Protein 8H4H (pdb70)

InterPro domains:
  IPR001763 Rhodanese-like domain [PF00581] (374-477)
  IPR001763 Rhodanese-like domain [PS50206] (371-485)
  IPR001763 Rhodanese-like domain [SM00450] (361-482)
  IPR001926 Tryptophan synthase beta chain-like, PALP domain [PF00291] (41-296)
  IPR036052 Tryptophan synthase beta chain-like, PALP domain superfamily [G3DSA:3.40.50.1100] (29-296)
  IPR036052 Tryptophan synthase beta chain-like, PALP domain superfamily [G3DSA:3.40.50.1100] (55-178)
  IPR036052 Tryptophan synthase beta chain-like, PALP domain superfamily [SSF53686] (38-328)
  IPR036873 Rhodanese-like domain superfamily [G3DSA:3.40.250.10] (366-487)
  IPR036873 Rhodanese-like domain superfamily [SSF52821] (357-482)
  IPR050214 Cysteine synthase/Cystathionine beta-synthase [PTHR10314] (29-328)

Organism: Pyrenophora teres f. teres (strain 0-1) (NCBI:txid861557)

Secondary structure (DSSP, 8-state):
--SS----STTHHHHHH-TTTSPPPPEEEPPGGG-TTTTTTEEEEEEEGGGSTT-B--HHHHHHHHHH--TTT--EEEEE-SSHHHHHHHHHHHHTT----EEEEEETTS-HHHHHHHHHTT-EEEEE-S-SS--TT-TTSHHHHHHHHHHSSTTEE---TTT-HHHHHHIIIIIHHHHHHH-TTEEEEEEE-SSSHHHHHHHHHHHHSSTTSEEEEEEEPTT---SS--BTGGGSS--SSGGGT-SEEEEE-HHHHHHHHHHHHHHT----HHHHHHHHHHHHHHHHHHHHT-GGGG--SSS-EEEEEEE-B-SGGGHHHHHHHS-STTSPPPTTGGGGGS--S---GGGEE-HHHHHHH--EEEE-S-HHHHHHS--TTPEE---TT--TTPPPTTT-HHHHHHHHHHHHHHS-HHHHHHTT-TTS-EEEE-SSSHHHHHHHHHHHTTT--EEEETTHHHHHHHH-TTS---/----TT----STTHHHHHH-TTTSPPPPEEEPPGGG-TTGGGTEEEEEEEGGGSTT-B--HHHHHHHHHH--TTT--EEEEE-SSHHHHHHHHHHHHTT----EEEEEETTS-HHHHHHHHHTT-EEEEE-S-SS--TT-TTSHHHHHHHHHHH-SSEE---TTT-THHHHHIIIIIHHHHHHH-TTEEEEEEE-SSSHHHHHHHHHHHHSSTTSEEEEEEE-SS---SS--BSGGGSS--S--GGG-SEEEEE-HHHHHHHHHHHHHHT----HHHHHHHHHHHHHHHHHHHHT-GGGS----EEEEEEE-B-SGGGHHHHHHHS-STTSPPPTTGGGGGS--S---STTEE-HHHHHHHHHHS-TTTTEEEEE-S-HHHHHHS--TTPEE---TT--SS---GGG-HHHHHHHHHHHHHH--HHHHHHTT-TTSEEEEE-SSSHHHHHHHHHHHTTT-EEEEESS-TTTTGGG-HHHHHT-

Sequence (957 aa):
IPRNLLNAYAGPNALRDYFDPDCQPMIPLVEIPQSLNPFYEDGVRIHAKMMSMHPSNNVIMPALNMLTKEVQPEKSKTVIEYSSGSTVISLALVSRINHGINDVRAFLSNKTSAPKLRLMQFFGLDVTLFGGPSQPAPNDERGGIYRARMMAREDEAILNVDQYENDANWQSHVKWTGPQIHEQLPSIRLICAGMGTSGTMTGLGQYFKTAKPSVFRLGVCTAAGDRVPGPRSLALLSPVEFPWRDSVDAIEEVGSKDAFTLSLKLCREGLICGPSSGFNLQGLFNYLGRLKAAGTLSSLAGPIIDCAFICCDLPYPYVDEYFDKLGDNAFHPIRNQNLAAVDLYRYDEAWELEPSSALSHFTSSTHGVEAVLLDLRKPEDFIMSHIPGSYNLPLQSSNASTPSPFTDAMVLEKQWKELEATFTLDRINAHDLSGKDVYILCYNGDTARVATSVLRAKGISASSVKGGIAAVRKDLPQMQMAERNLLNAYAGPNALRDYFDPDCQPMIPLVEIPQSLNPFYEDGVRIHAKMMSMHPSNNVIMPALNMLTKEVQPEKSKTVIEYSSGSTVISLALVSRINHGINDVRAFLSNKTSAPKLRLMQFFGLDVTLFGGPSQPAPNDERGGIYRARMMAREDEAILNVDQYENDANWQSHVKWTGPQIHEQLPSIRLICAGMGTSGTMTGLGQYFKTAKPSVFRLGVCTAAGDRVPGPRSLALLSPVEFPWRDSVDAIEEVGSKDAFTLSLKLCREGLICGPSSGFNLQGLFNYLGRLKAAGTLSSLAGPYGIIDCAFICCDLPYPYVDEYFDKLGDNAFHPIRNQNLAAVDLYRYDEAWELEPSSALSHFAVLLDLRKPEDFIMSHIPGSYNLPLQSSNASTPSPFTDAMVLEKQWKELEATFTLDRINAHDLSGKDVYILCYNGDTARVATSVLRAKGISASSVKGGIAAVRKDLPQMQMA

B-factor: mean 77.69, std 13.09, range [45.62, 162.9]

Solvent-accessible surface area: 44282 Å² total

Structure (mmCIF, N/CA/C/O backbone):
data_8H4H
#
_entry.id   8H4H
#
_cell.length_a   71.890
_cell.length_b   264.099
_cell.length_c   163.368
_cell.angle_alpha   90.000
_cell.angle_beta   90.000
_cell.angle_gamma   90.000
#
_symmetry.space_group_name_H-M   'C 2 2 21'
#
loop_
_entity.id
_entity.type
_entity.pdbx_description
1 polymer 'Rhodanese domain-containing protein'
2 water water
#
loop_
_atom_site.group_PDB
_atom_site.id
_atom_site.type_symbol
_atom_site.label_atom_id
_atom_site.label_alt_id
_atom_site.label_comp_id
_atom_site.label_asym_id
_atom_site.label_entity_id
_atom_site.label_seq_id
_atom_site.pdbx_PDB_ins_code
_atom_site.Cartn_x
_atom_site.Cartn_y
_atom_site.Cartn_z
_atom_site.occupancy
_atom_site.B_iso_or_equiv
_atom_site.auth_seq_id
_atom_site.auth_comp_id
_atom_site.auth_asym_id
_atom_site.auth_atom_id
_atom_site.pdbx_PDB_model_num
ATOM 1 N N . ILE A 1 8 ? -10.462 -100.822 -34.206 1.00 80.77 2 ILE N N 1
ATOM 2 C CA . ILE A 1 8 ? -9.117 -101.318 -33.931 1.00 82.18 2 ILE N CA 1
ATOM 3 C C . ILE A 1 8 ? -8.187 -101.229 -35.156 1.00 77.50 2 ILE N C 1
ATOM 4 O O . ILE A 1 8 ? -7.082 -100.698 -35.036 1.00 73.31 2 ILE N O 1
ATOM 9 N N . PRO A 1 9 ? -8.603 -101.733 -36.325 1.00 78.69 3 PRO N N 1
ATOM 10 C CA . PRO A 1 9 ? -7.713 -101.661 -37.490 1.00 77.36 3 PRO N CA 1
ATOM 11 C C . PRO A 1 9 ? -7.622 -100.243 -38.030 1.00 72.08 3 PRO N C 1
ATOM 12 O O . PRO A 1 9 ? -8.623 -99.531 -38.132 1.00 72.03 3 PRO N O 1
ATOM 16 N N . ARG A 1 10 ? -6.405 -99.842 -38.382 1.00 70.76 4 ARG N N 1
ATOM 17 C CA . ARG A 1 10 ? -6.137 -98.517 -38.919 1.00 66.32 4 ARG N CA 1
ATOM 18 C C . ARG A 1 10 ? -5.827 -98.606 -40.408 1.00 64.25 4 ARG N C 1
ATOM 19 O O . ARG A 1 10 ? -5.416 -99.651 -40.921 1.00 64.47 4 ARG N O 1
ATOM 27 N N . ASN A 1 11 ? -6.035 -97.488 -41.099 1.00 61.10 5 ASN N N 1
ATOM 28 C CA . ASN A 1 11 ? -5.880 -97.422 -42.552 1.00 63.12 5 ASN N CA 1
ATOM 29 C C . ASN A 1 11 ? -4.413 -97.625 -42.907 1.00 67.68 5 ASN N C 1
ATOM 30 O O . ASN A 1 11 ? -3.588 -96.722 -42.747 1.00 72.98 5 ASN N O 1
ATOM 35 N N . LEU A 1 12 ? -4.082 -98.820 -43.402 1.00 63.96 6 LEU N N 1
ATOM 36 C CA . LEU A 1 12 ? -2.699 -99.139 -43.736 1.00 61.57 6 LEU N CA 1
ATOM 37 C C . LEU A 1 12 ? -2.235 -98.452 -45.013 1.00 60.84 6 LEU N C 1
ATOM 38 O O . LEU A 1 12 ? -1.025 -98.337 -45.235 1.00 61.85 6 LEU N O 1
ATOM 43 N N . LEU A 1 13 ? -3.162 -98.001 -45.857 1.00 58.57 7 LEU N N 1
ATOM 44 C CA . LEU A 1 13 ? -2.816 -97.267 -47.064 1.00 62.46 7 LEU N CA 1
ATOM 45 C C . LEU A 1 13 ? -2.945 -95.760 -46.898 1.00 63.29 7 LEU N C 1
ATOM 46 O O . LEU A 1 13 ? -2.568 -95.020 -47.815 1.00 55.27 7 LEU N O 1
ATOM 51 N N . ASN A 1 14 ? -3.465 -95.294 -45.761 1.00 57.59 8 ASN N N 1
ATOM 52 C CA . ASN A 1 14 ? -3.751 -93.876 -45.541 1.00 59.43 8 ASN N CA 1
ATOM 53 C C . ASN A 1 14 ? -4.602 -93.308 -46.674 1.00 62.76 8 ASN N C 1
ATOM 54 O O . ASN A 1 14 ? -4.471 -92.141 -47.049 1.00 61.25 8 ASN N O 1
ATOM 59 N N . ALA A 1 15 ? -5.479 -94.141 -47.229 1.00 61.70 9 ALA N N 1
ATOM 60 C CA . ALA A 1 15 ? -6.340 -93.772 -48.342 1.00 61.77 9 ALA N CA 1
ATOM 61 C C . ALA A 1 15 ? -7.791 -93.903 -47.906 1.00 61.78 9 ALA N C 1
ATOM 62 O O . ALA A 1 15 ? -8.193 -94.948 -47.383 1.00 61.88 9 ALA N O 1
ATOM 64 N N . TYR A 1 16 ? -8.571 -92.849 -48.127 1.00 58.97 10 TYR N N 1
ATOM 65 C CA . TYR A 1 16 ? -9.934 -92.762 -47.617 1.00 58.96 10 TYR N CA 1
ATOM 66 C C . TYR A 1 16 ? -10.869 -92.446 -48.774 1.00 63.26 10 TYR N C 1
ATOM 67 O O . TYR A 1 16 ? -10.753 -91.385 -49.396 1.00 70.83 10 TYR N O 1
ATOM 76 N N . ALA A 1 17 ? -11.787 -93.365 -49.061 1.00 62.83 11 ALA N N 1
ATOM 77 C CA . ALA A 1 17 ? -12.710 -93.235 -50.177 1.00 64.14 11 ALA N CA 1
ATOM 78 C C . ALA A 1 17 ? -14.128 -93.527 -49.706 1.00 68.01 11 ALA N C 1
ATOM 79 O O . ALA A 1 17 ? -14.354 -94.011 -48.594 1.00 70.52 11 ALA N O 1
ATOM 81 N N . GLY A 1 18 ? -15.089 -93.226 -50.574 1.00 64.96 12 GLY N N 1
ATOM 82 C CA . GLY A 1 18 ? -16.482 -93.448 -50.274 1.00 69.21 12 GLY N CA 1
ATOM 83 C C . GLY A 1 18 ? -17.163 -92.202 -49.749 1.00 75.11 12 GLY N C 1
ATOM 84 O O . GLY A 1 18 ? -16.566 -91.124 -49.670 1.00 74.93 12 GLY N O 1
ATOM 85 N N . PRO A 1 19 ? -18.439 -92.329 -49.376 1.00 80.51 13 PRO N N 1
ATOM 86 C CA . PRO A 1 19 ? -19.168 -91.162 -48.855 1.00 79.52 13 PRO N CA 1
ATOM 87 C C . PRO A 1 19 ? -18.695 -90.710 -47.486 1.00 76.51 13 PRO N C 1
ATOM 88 O O . PRO A 1 19 ? -18.900 -89.542 -47.135 1.00 69.00 13 PRO N O 1
ATOM 92 N N . ASN A 1 20 ? -18.072 -91.591 -46.702 1.00 72.89 14 ASN N N 1
ATOM 93 C CA . ASN A 1 20 ? -17.591 -91.260 -45.367 1.00 74.83 14 ASN N CA 1
ATOM 94 C C . ASN A 1 20 ? -16.080 -91.056 -45.330 1.00 71.31 14 ASN N C 1
ATOM 95 O O . ASN A 1 20 ? -15.448 -91.289 -44.294 1.00 71.59 14 ASN N O 1
ATOM 100 N N . ALA A 1 21 ? -15.489 -90.624 -46.448 1.00 71.77 15 ALA N N 1
ATOM 101 C CA . ALA A 1 21 ? -14.045 -90.423 -46.491 1.00 67.92 15 ALA N CA 1
ATOM 102 C C . ALA A 1 21 ? -13.600 -89.371 -45.483 1.00 64.66 15 ALA N C 1
ATOM 103 O O . ALA A 1 21 ? -12.595 -89.554 -44.788 1.00 63.18 15 ALA N O 1
ATOM 105 N N . LEU A 1 22 ? -14.340 -88.264 -45.386 1.00 62.16 16 LEU N N 1
ATOM 106 C CA . LEU A 1 22 ? -13.981 -87.219 -44.432 1.00 62.39 16 LEU N CA 1
ATOM 107 C C . LEU A 1 22 ? -14.159 -87.694 -42.996 1.00 64.73 16 LEU N C 1
ATOM 108 O O . LEU A 1 22 ? -13.340 -87.375 -42.126 1.00 63.48 16 LEU N O 1
ATOM 113 N N . ARG A 1 23 ? -15.223 -88.454 -42.728 1.00 68.83 17 ARG N N 1
ATOM 114 C CA . ARG A 1 23 ? -15.453 -88.964 -41.379 1.00 67.69 17 ARG N CA 1
ATOM 115 C C . ARG A 1 23 ? -14.318 -89.880 -40.939 1.00 69.02 17 ARG N C 1
ATOM 116 O O . ARG A 1 23 ? -13.811 -89.766 -39.817 1.00 65.66 17 ARG N O 1
ATOM 124 N N . ASP A 1 24 ? -13.902 -90.796 -41.817 1.00 69.62 18 ASP N N 1
ATOM 125 C CA . ASP A 1 24 ? -12.826 -91.720 -41.472 1.00 67.90 18 ASP N CA 1
ATOM 126 C C . ASP A 1 24 ? -11.474 -91.019 -41.430 1.00 63.89 18 ASP N C 1
ATOM 127 O O . ASP A 1 24 ? -10.592 -91.424 -40.665 1.00 61.58 18 ASP N O 1
ATOM 132 N N . TYR A 1 25 ? -11.295 -89.972 -42.239 1.00 62.10 19 TYR N N 1
ATOM 133 C CA . TYR A 1 25 ? -10.027 -89.250 -42.260 1.00 58.41 19 TYR N CA 1
ATOM 134 C C . TYR A 1 25 ? -9.766 -88.537 -40.939 1.00 55.17 19 TYR N C 1
ATOM 135 O O . TYR A 1 25 ? -8.613 -88.446 -40.501 1.00 54.90 19 TYR N O 1
ATOM 144 N N . PHE A 1 26 ? -10.817 -88.038 -40.291 1.00 55.12 20 PHE N N 1
ATOM 145 C CA . PHE A 1 26 ? -10.698 -87.348 -39.015 1.00 58.38 20 PHE N CA 1
ATOM 146 C C . PHE A 1 26 ? -10.795 -88.280 -37.815 1.00 66.14 20 PHE N C 1
ATOM 147 O O . PHE A 1 26 ? -10.544 -87.839 -36.689 1.00 65.35 20 PHE N O 1
ATOM 155 N N . ASP A 1 27 ? -11.148 -89.541 -38.024 1.00 63.43 21 ASP N N 1
ATOM 156 C CA . ASP A 1 27 ? -11.326 -90.480 -36.921 1.00 62.47 21 ASP N CA 1
ATOM 157 C C . ASP A 1 27 ? -9.972 -90.883 -36.350 1.00 60.37 21 ASP N C 1
ATOM 158 O O . ASP A 1 27 ? -9.164 -91.484 -37.069 1.00 63.76 21 ASP N O 1
ATOM 163 N N . PRO A 1 28 ? -9.684 -90.590 -35.079 1.00 62.84 22 PRO N N 1
ATOM 164 C CA . PRO A 1 28 ? -8.390 -91.001 -34.507 1.00 62.33 22 PRO N CA 1
ATOM 165 C C . PRO A 1 28 ? -8.207 -92.506 -34.438 1.00 61.19 22 PRO N C 1
ATOM 166 O O . PRO A 1 28 ? -7.072 -92.968 -34.265 1.00 59.16 22 PRO N O 1
ATOM 170 N N . ASP A 1 29 ? -9.281 -93.284 -34.560 1.00 58.19 23 ASP N N 1
ATOM 171 C CA . ASP A 1 29 ? -9.175 -94.737 -34.581 1.00 62.58 23 ASP N CA 1
ATOM 172 C C . ASP A 1 29 ? -8.966 -95.286 -35.985 1.00 67.38 23 ASP N C 1
ATOM 173 O O . ASP A 1 29 ? -8.345 -96.344 -36.142 1.00 71.18 23 ASP N O 1
ATOM 178 N N . CYS A 1 30 ? -9.468 -94.590 -37.007 1.00 65.11 24 CYS N N 1
ATOM 179 C CA . CYS A 1 30 ? -9.238 -95.009 -38.386 1.00 64.58 24 CYS N CA 1
ATOM 180 C C . CYS A 1 30 ? -7.861 -94.573 -38.874 1.00 63.50 24 CYS N C 1
ATOM 181 O O . CYS A 1 30 ? -7.112 -95.374 -39.444 1.00 58.24 24 CYS N O 1
ATOM 184 N N . GLN A 1 31 ? -7.515 -93.306 -38.655 1.00 62.77 25 GLN N N 1
ATOM 185 C CA . GLN A 1 31 ? -6.251 -92.768 -39.121 1.00 60.90 25 GLN N CA 1
ATOM 186 C C . GLN A 1 31 ? -5.083 -93.411 -38.376 1.00 61.64 25 GLN N C 1
ATOM 187 O O . GLN A 1 31 ? -5.265 -94.014 -37.315 1.00 62.36 25 GLN N O 1
ATOM 193 N N . PRO A 1 32 ? -3.871 -93.309 -38.923 1.00 63.10 26 PRO N N 1
ATOM 194 C CA . PRO A 1 32 ? -2.687 -93.684 -38.145 1.00 59.51 26 PRO N CA 1
ATOM 195 C C . PRO A 1 32 ? -2.611 -92.874 -36.861 1.00 61.76 26 PRO N C 1
ATOM 196 O O . PRO A 1 32 ? -3.110 -91.749 -36.782 1.00 64.36 26 PRO N O 1
ATOM 200 N N . MET A 1 33 ? -1.985 -93.462 -35.845 1.00 59.45 27 MET N N 1
ATOM 201 C CA . MET A 1 33 ? -1.855 -92.777 -34.567 1.00 57.97 27 MET N CA 1
ATOM 202 C C . MET A 1 33 ? -1.091 -91.471 -34.739 1.00 59.21 27 MET N C 1
ATOM 203 O O . MET A 1 33 ? -0.199 -91.361 -35.586 1.00 61.86 27 MET N O 1
ATOM 208 N N . ILE A 1 34 ? -1.469 -90.473 -33.947 1.00 55.59 28 ILE N N 1
ATOM 209 C CA . ILE A 1 34 ? -0.783 -89.184 -33.924 1.00 56.87 28 ILE N CA 1
ATOM 210 C C . ILE A 1 34 ? 0.700 -89.450 -33.693 1.00 58.41 28 ILE N C 1
ATOM 211 O O . ILE A 1 34 ? 1.059 -90.139 -32.726 1.00 58.48 28 ILE N O 1
ATOM 216 N N . PRO A 1 35 ? 1.585 -88.951 -34.555 1.00 57.88 29 PRO N N 1
ATOM 217 C CA . PRO A 1 35 ? 2.993 -89.363 -34.487 1.00 57.14 29 PRO N CA 1
ATOM 218 C C . PRO A 1 35 ? 3.660 -88.965 -33.177 1.00 60.27 29 PRO N C 1
ATOM 219 O O . PRO A 1 35 ? 3.391 -87.903 -32.611 1.00 60.77 29 PRO N O 1
ATOM 223 N N . LEU A 1 36 ? 4.533 -89.848 -32.698 1.00 57.83 30 LEU N N 1
ATOM 224 C CA . LEU A 1 36 ? 5.378 -89.605 -31.536 1.00 58.93 30 LEU N CA 1
ATOM 225 C C . LEU A 1 36 ? 6.826 -89.689 -31.996 1.00 56.49 30 LEU N C 1
ATOM 226 O O . LEU A 1 36 ? 7.245 -90.715 -32.543 1.00 58.54 30 LEU N O 1
ATOM 231 N N . VAL A 1 37 ? 7.584 -88.615 -31.787 1.00 58.35 31 VAL N N 1
ATOM 232 C CA . VAL A 1 37 ? 8.927 -88.483 -32.340 1.00 62.25 31 VAL N CA 1
ATOM 233 C C . VAL A 1 37 ? 9.887 -88.084 -31.229 1.00 66.13 31 VAL N C 1
ATOM 234 O O . VAL A 1 37 ? 9.637 -87.113 -30.506 1.00 64.27 31 VAL N O 1
ATOM 238 N N . GLU A 1 38 ? 10.987 -88.824 -31.103 1.00 70.06 32 GLU N N 1
ATOM 239 C CA . GLU A 1 38 ? 12.022 -88.476 -30.139 1.00 71.86 32 GLU N CA 1
ATOM 240 C C . GLU A 1 38 ? 12.820 -87.279 -30.641 1.00 68.04 32 GLU N C 1
ATOM 241 O O . GLU A 1 38 ? 13.302 -87.272 -31.778 1.00 63.68 32 GLU N O 1
ATOM 247 N N . ILE A 1 39 ? 12.958 -86.264 -29.792 1.00 68.62 33 ILE N N 1
ATOM 248 C CA . ILE A 1 39 ? 13.691 -85.052 -30.148 1.00 69.17 33 ILE N CA 1
ATOM 249 C C . ILE A 1 39 ? 15.183 -85.371 -30.155 1.00 71.56 33 ILE N C 1
ATOM 250 O O . ILE A 1 39 ? 15.627 -86.261 -29.416 1.00 67.52 33 ILE N O 1
ATOM 255 N N . PRO A 1 40 ? 15.988 -84.690 -30.968 1.00 75.14 34 PRO N N 1
ATOM 256 C CA . PRO A 1 40 ? 17.407 -85.050 -31.077 1.00 78.01 34 PRO N CA 1
ATOM 257 C C . PRO A 1 40 ? 18.188 -84.657 -29.832 1.00 80.68 34 PRO N C 1
ATOM 258 O O . PRO A 1 40 ? 17.723 -83.906 -28.972 1.00 76.80 34 PRO N O 1
ATOM 262 N N . GLN A 1 41 ? 19.413 -85.189 -29.751 1.00 79.83 35 GLN N N 1
ATOM 263 C CA . GLN A 1 41 ? 20.289 -84.881 -28.624 1.00 82.22 35 GLN N CA 1
ATOM 264 C C . GLN A 1 41 ? 20.622 -83.398 -28.561 1.00 84.32 35 GLN N C 1
ATOM 265 O O . GLN A 1 41 ? 20.805 -82.849 -27.468 1.00 87.66 35 GLN N O 1
ATOM 271 N N . SER A 1 42 ? 20.711 -82.736 -29.718 1.00 81.79 36 SER N N 1
ATOM 272 C CA . SER A 1 42 ? 21.039 -81.316 -29.751 1.00 79.84 36 SER N CA 1
ATOM 273 C C . SER A 1 42 ? 20.016 -80.468 -29.009 1.00 73.67 36 SER N C 1
ATOM 274 O O . SER A 1 42 ? 20.326 -79.334 -28.627 1.00 75.28 36 SER N O 1
ATOM 277 N N . LEU A 1 43 ? 18.808 -80.989 -28.795 1.00 74.82 37 LEU N N 1
ATOM 278 C CA . LEU A 1 43 ? 17.770 -80.274 -28.072 1.00 73.67 37 LEU N CA 1
ATOM 279 C C . LEU A 1 43 ? 17.507 -80.838 -26.682 1.00 71.41 37 LEU N C 1
ATOM 280 O O . LEU A 1 43 ? 16.773 -80.214 -25.910 1.00 71.80 37 LEU N O 1
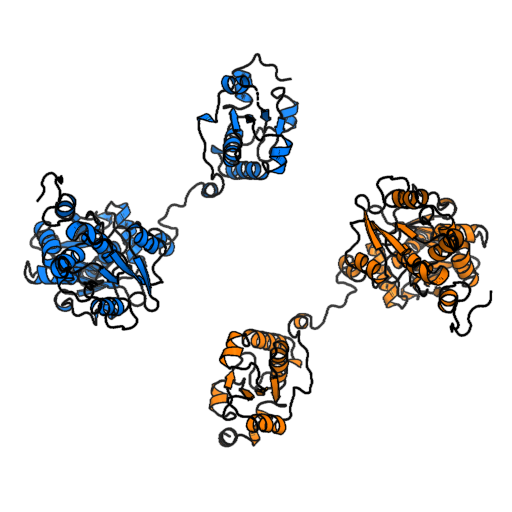ATOM 285 N N . ASN A 1 44 ? 18.086 -81.993 -26.342 1.00 73.57 38 ASN N N 1
ATOM 286 C CA . ASN A 1 44 ? 17.882 -82.617 -25.043 1.00 78.85 38 ASN N CA 1
ATOM 287 C C . ASN A 1 44 ? 19.115 -82.383 -24.178 1.00 80.17 38 ASN N C 1
ATOM 288 O O . ASN A 1 44 ? 20.112 -83.108 -24.321 1.00 77.19 38 ASN N O 1
ATOM 293 N N . PRO A 1 45 ? 19.104 -81.401 -23.271 1.00 79.18 39 PRO N N 1
ATOM 294 C CA . PRO A 1 45 ? 20.300 -81.151 -22.451 1.00 81.19 39 PRO N CA 1
ATOM 295 C C . PRO A 1 45 ? 20.615 -82.270 -21.477 1.00 84.87 39 PRO N C 1
ATOM 296 O O . PRO A 1 45 ? 21.751 -82.342 -20.992 1.00 88.58 39 PRO N O 1
ATOM 300 N N . PHE A 1 46 ? 19.654 -83.144 -21.174 1.00 82.48 40 PHE N N 1
ATOM 301 C CA . PHE A 1 46 ? 19.857 -84.231 -20.226 1.00 83.22 40 PHE N CA 1
ATOM 302 C C . PHE A 1 46 ? 20.000 -85.582 -20.920 1.00 85.70 40 PHE N C 1
ATOM 303 O O . PHE A 1 46 ? 19.819 -86.623 -20.281 1.00 90.96 40 PHE N O 1
ATOM 311 N N . TYR A 1 47 ? 20.324 -85.585 -22.216 1.00 89.85 41 TYR N N 1
ATOM 312 C CA . TYR A 1 47 ? 20.451 -86.843 -22.947 1.00 86.01 41 TYR N CA 1
ATOM 313 C C . TYR A 1 47 ? 21.550 -87.716 -22.355 1.00 87.30 41 TYR N C 1
ATOM 314 O O . TYR A 1 47 ? 21.423 -88.946 -22.316 1.00 83.12 41 TYR N O 1
ATOM 323 N N . GLU A 1 48 ? 22.637 -87.098 -21.889 1.00 87.32 42 GLU N N 1
ATOM 324 C CA . GLU A 1 48 ? 23.716 -87.849 -21.258 1.00 92.81 42 GLU N CA 1
ATOM 325 C C . GLU A 1 48 ? 23.280 -88.492 -19.949 1.00 89.09 42 GLU N C 1
ATOM 326 O O . GLU A 1 48 ? 23.908 -89.460 -19.507 1.00 87.07 42 GLU N O 1
ATOM 332 N N . ASP A 1 49 ? 22.223 -87.979 -19.324 1.00 87.93 43 ASP N N 1
ATOM 333 C CA . ASP A 1 49 ? 21.715 -88.510 -18.068 1.00 85.47 43 ASP N CA 1
ATOM 334 C C . ASP A 1 49 ? 20.755 -89.677 -18.261 1.00 82.62 43 ASP N C 1
ATOM 335 O O . ASP A 1 49 ? 20.274 -90.235 -17.269 1.00 81.75 43 ASP N O 1
ATOM 340 N N . GLY A 1 50 ? 20.460 -90.052 -19.502 1.00 83.36 44 GLY N N 1
ATOM 341 C CA . GLY A 1 50 ? 19.622 -91.202 -19.766 1.00 82.12 44 GLY N CA 1
ATOM 342 C C . GLY A 1 50 ? 18.151 -90.915 -19.955 1.00 80.87 44 GLY N C 1
ATOM 343 O O . GLY A 1 50 ? 17.339 -91.841 -19.842 1.00 84.79 44 GLY N O 1
ATOM 344 N N . VAL A 1 51 ? 17.774 -89.672 -20.240 1.00 77.58 45 VAL N N 1
ATOM 345 C CA . VAL A 1 51 ? 16.379 -89.320 -20.483 1.00 77.17 45 VAL N CA 1
ATOM 346 C C . VAL A 1 51 ? 16.148 -89.236 -21.985 1.00 76.84 45 VAL N C 1
ATOM 347 O O . VAL A 1 51 ? 17.014 -88.775 -22.742 1.00 77.86 45 VAL N O 1
ATOM 351 N N . ARG A 1 52 ? 14.986 -89.714 -22.423 1.00 70.59 46 ARG N N 1
ATOM 352 C CA . ARG A 1 52 ? 14.560 -89.626 -23.814 1.00 73.48 46 ARG N CA 1
ATOM 353 C C . ARG A 1 52 ? 13.215 -88.918 -23.842 1.00 72.11 46 ARG N C 1
ATOM 354 O O . ARG A 1 52 ? 12.267 -89.355 -23.180 1.00 74.56 46 ARG N O 1
ATOM 362 N N . ILE A 1 53 ? 13.135 -87.826 -24.595 1.00 66.75 47 ILE N N 1
ATOM 363 C CA . ILE A 1 53 ? 11.956 -86.970 -24.629 1.00 62.13 47 ILE N CA 1
ATOM 364 C C . ILE A 1 53 ? 11.279 -87.128 -25.983 1.00 66.80 47 ILE N C 1
ATOM 365 O O . ILE A 1 53 ? 11.914 -86.945 -27.029 1.00 71.02 47 ILE N O 1
ATOM 370 N N . HIS A 1 54 ? 9.993 -87.466 -25.961 1.00 61.61 48 HIS N N 1
ATOM 371 C CA . HIS A 1 54 ? 9.223 -87.746 -27.163 1.00 63.10 48 HIS N CA 1
ATOM 372 C C . HIS A 1 54 ? 8.074 -86.754 -27.278 1.00 62.51 48 HIS N C 1
ATOM 373 O O . HIS A 1 54 ? 7.408 -86.446 -26.286 1.00 63.16 48 HIS N O 1
ATOM 380 N N . ALA A 1 55 ? 7.845 -86.259 -28.490 1.00 61.55 49 ALA N N 1
ATOM 381 C CA . ALA A 1 55 ? 6.821 -85.254 -28.746 1.00 57.89 49 ALA N CA 1
ATOM 382 C C . ALA A 1 55 ? 5.610 -85.903 -29.401 1.00 56.06 49 ALA N C 1
ATOM 383 O O . ALA A 1 55 ? 5.740 -86.581 -30.425 1.00 59.74 49 ALA N O 1
ATOM 385 N N . LYS A 1 56 ? 4.438 -85.699 -28.802 1.00 52.59 50 LYS N N 1
ATOM 386 C CA . LYS A 1 56 ? 3.169 -86.150 -29.371 1.00 54.62 50 LYS N CA 1
ATOM 387 C C . LYS A 1 56 ? 2.650 -85.027 -30.259 1.00 57.18 50 LYS N C 1
ATOM 388 O O . LYS A 1 56 ? 2.092 -84.041 -29.773 1.00 53.79 50 LYS N O 1
ATOM 394 N N . MET A 1 57 ? 2.839 -85.174 -31.571 1.00 55.17 51 MET N N 1
ATOM 395 C CA . MET A 1 57 ? 2.568 -84.096 -32.523 1.00 53.63 51 MET N CA 1
ATOM 396 C C . MET A 1 57 ? 1.077 -84.059 -32.863 1.00 53.14 51 MET N C 1
ATOM 397 O O . MET A 1 57 ? 0.638 -84.429 -33.955 1.00 55.10 51 MET N O 1
ATOM 402 N N . MET A 1 58 ? 0.289 -83.584 -31.893 1.00 51.46 52 MET N N 1
ATOM 403 C CA . MET A 1 58 ? -1.143 -83.406 -32.115 1.00 51.21 52 MET N CA 1
ATOM 404 C C . MET A 1 58 ? -1.425 -82.476 -33.287 1.00 55.32 52 MET N C 1
ATOM 405 O O . MET A 1 58 ? -2.516 -82.533 -33.864 1.00 60.16 52 MET N O 1
ATOM 410 N N . SER A 1 59 ? -0.462 -81.626 -33.650 1.00 52.13 53 SER N N 1
ATOM 411 C CA . SER A 1 59 ? -0.585 -80.764 -34.816 1.00 54.04 53 SER N CA 1
ATOM 412 C C . SER A 1 59 ? -0.666 -81.540 -36.124 1.00 56.82 53 SER N C 1
ATOM 413 O O . SER A 1 59 ? -1.017 -80.950 -37.152 1.00 54.19 53 SER N O 1
ATOM 416 N N . MET A 1 60 ? -0.355 -82.835 -36.119 1.00 56.17 54 MET N N 1
ATOM 417 C CA . MET A 1 60 ? -0.364 -83.639 -37.334 1.00 53.86 54 MET N CA 1
ATOM 418 C C . MET A 1 60 ? -1.712 -84.286 -37.621 1.00 54.53 54 MET N C 1
ATOM 419 O O . MET A 1 60 ? -1.829 -85.029 -38.601 1.00 54.95 54 MET N O 1
ATOM 424 N N . HIS A 1 61 ? -2.726 -84.031 -36.799 1.00 54.48 55 HIS N N 1
ATOM 425 C CA . HIS A 1 61 ? -4.078 -84.405 -37.169 1.00 55.01 55 HIS N CA 1
ATOM 426 C C . HIS A 1 61 ? -4.534 -83.546 -38.349 1.00 55.43 55 HIS N C 1
ATOM 427 O O . HIS A 1 61 ? -4.053 -82.424 -38.527 1.00 57.34 55 HIS N O 1
ATOM 434 N N . PRO A 1 62 ? -5.440 -84.065 -39.192 1.00 57.73 56 PRO N N 1
ATOM 435 C CA . PRO A 1 62 ? -5.955 -83.264 -40.314 1.00 56.95 56 PRO N CA 1
ATOM 436 C C . PRO A 1 62 ? -6.459 -81.877 -39.936 1.00 56.67 56 PRO N C 1
ATOM 437 O O . PRO A 1 62 ? -6.460 -80.969 -40.774 1.00 55.11 56 PRO N O 1
ATOM 441 N N . SER A 1 63 ? -6.884 -81.694 -38.686 1.00 56.23 57 SER N N 1
ATOM 442 C CA . SER A 1 63 ? -7.348 -80.394 -38.220 1.00 54.13 57 SER N CA 1
ATOM 443 C C . SER A 1 63 ? -6.220 -79.499 -37.723 1.00 55.62 57 SER N C 1
ATOM 444 O O . SER A 1 63 ? -6.435 -78.291 -37.559 1.00 53.13 57 SER N O 1
ATOM 447 N N . ASN A 1 64 ? -5.041 -80.068 -37.460 1.00 53.31 58 ASN N N 1
ATOM 448 C CA . ASN A 1 64 ? -3.801 -79.394 -37.056 1.00 55.35 58 ASN N CA 1
ATOM 449 C C . ASN A 1 64 ? -3.787 -78.885 -35.619 1.00 53.66 58 ASN N C 1
ATOM 450 O O . ASN A 1 64 ? -2.895 -78.092 -35.282 1.00 54.95 58 ASN N O 1
ATOM 455 N N . ASN A 1 65 ? -4.712 -79.302 -34.756 1.00 55.03 59 ASN N N 1
ATOM 456 C CA . ASN A 1 65 ? -4.669 -78.832 -33.377 1.00 54.38 59 ASN N CA 1
ATOM 457 C C . ASN A 1 65 ? -5.206 -79.898 -32.431 1.00 47.78 59 ASN N C 1
ATOM 458 O O . ASN A 1 65 ? -5.984 -80.774 -32.817 1.00 48.13 59 ASN N O 1
ATOM 463 N N . VAL A 1 66 ? -4.779 -79.789 -31.170 1.00 54.15 60 VAL N N 1
ATOM 464 C CA . VAL A 1 66 ? -5.115 -80.768 -30.141 1.00 56.60 60 VAL N CA 1
ATOM 465 C C . VAL A 1 66 ? -6.607 -80.762 -29.835 1.00 58.52 60 VAL N C 1
ATOM 466 O O . VAL A 1 66 ? -7.167 -81.783 -29.412 1.00 58.81 60 VAL N O 1
ATOM 494 N N . ILE A 1 68 ? -9.097 -81.090 -31.534 1.00 64.14 62 ILE N N 1
ATOM 495 C CA . ILE A 1 68 ? -9.971 -81.947 -32.330 1.00 61.74 62 ILE N CA 1
ATOM 496 C C . ILE A 1 68 ? -10.449 -83.138 -31.510 1.00 60.99 62 ILE N C 1
ATOM 497 O O . ILE A 1 68 ? -11.559 -83.640 -31.723 1.00 61.22 62 ILE N O 1
ATOM 502 N N . MET A 1 69 ? -9.637 -83.603 -30.560 1.00 58.46 63 MET N N 1
ATOM 503 C CA . MET A 1 69 ? -10.049 -84.730 -29.725 1.00 61.90 63 MET N CA 1
ATOM 504 C C . MET A 1 69 ? -11.247 -84.387 -28.849 1.00 64.64 63 MET N C 1
ATOM 505 O O . MET A 1 69 ? -12.231 -85.149 -28.865 1.00 64.24 63 MET N O 1
ATOM 510 N N . PRO A 1 70 ? -11.258 -83.287 -28.083 1.00 64.59 64 PRO N N 1
ATOM 511 C CA . PRO A 1 70 ? -12.480 -82.957 -27.336 1.00 64.83 64 PRO N CA 1
ATOM 512 C C . PRO A 1 70 ? -13.629 -82.531 -28.228 1.00 65.29 64 PRO N C 1
ATOM 513 O O . PRO A 1 70 ? -14.787 -82.803 -27.890 1.00 66.87 64 PRO N O 1
ATOM 517 N N . ALA A 1 71 ? -13.349 -81.869 -29.352 1.00 65.77 65 ALA N N 1
ATOM 518 C CA . ALA A 1 71 ? -14.416 -81.491 -30.275 1.00 64.15 65 ALA N CA 1
ATOM 519 C C . ALA A 1 71 ? -15.146 -82.722 -30.797 1.00 64.72 65 ALA N C 1
ATOM 520 O O . ALA A 1 71 ? -16.380 -82.749 -30.857 1.00 63.12 65 ALA N O 1
ATOM 522 N N . LEU A 1 72 ? -14.391 -83.755 -31.180 1.00 63.08 66 LEU N N 1
ATOM 523 C CA . LEU A 1 72 ? -14.999 -84.997 -31.644 1.00 64.59 66 LEU N CA 1
ATOM 524 C C . LEU A 1 72 ? -15.832 -85.647 -30.547 1.00 65.57 66 LEU N C 1
ATOM 525 O O . LEU A 1 72 ? -16.985 -86.032 -30.770 1.00 63.24 66 LEU N O 1
ATOM 530 N N . ASN A 1 73 ? -15.262 -85.773 -29.346 1.00 67.20 67 ASN N N 1
ATOM 531 C CA . ASN A 1 73 ? -15.940 -86.505 -28.282 1.00 67.09 67 ASN N CA 1
ATOM 532 C C . ASN A 1 73 ? -17.147 -85.736 -27.755 1.00 70.14 67 ASN N C 1
ATOM 533 O O . ASN A 1 73 ? -18.206 -86.328 -27.513 1.00 73.50 67 ASN N O 1
ATOM 538 N N . MET A 1 74 ? -17.010 -84.421 -27.570 1.00 70.10 68 MET N N 1
ATOM 539 C CA . MET A 1 74 ? -18.118 -83.637 -27.032 1.00 72.63 68 MET N CA 1
ATOM 540 C C . MET A 1 74 ? -19.297 -83.606 -27.996 1.00 73.85 68 MET N C 1
ATOM 541 O O . MET A 1 74 ? -20.449 -83.777 -27.580 1.00 73.94 68 MET N O 1
ATOM 546 N N . LEU A 1 75 ? -19.034 -83.391 -29.287 1.00 75.39 69 LEU N N 1
ATOM 547 C CA . LEU A 1 75 ? -20.123 -83.343 -30.256 1.00 72.89 69 LEU N CA 1
ATOM 548 C C . LEU A 1 75 ? -20.791 -84.704 -30.409 1.00 75.06 69 LEU N C 1
ATOM 549 O O . LEU A 1 75 ? -22.021 -84.790 -30.478 1.00 80.01 69 LEU N O 1
ATOM 554 N N . THR A 1 76 ? -19.999 -85.779 -30.458 1.00 67.77 70 THR N N 1
ATOM 555 C CA . THR A 1 76 ? -20.573 -87.119 -30.540 1.00 76.31 70 THR N CA 1
ATOM 556 C C . THR A 1 76 ? -21.507 -87.392 -29.366 1.00 83.05 70 THR N C 1
ATOM 557 O O . THR A 1 76 ? -22.546 -88.044 -29.525 1.00 85.39 70 THR N O 1
ATOM 561 N N . LYS A 1 77 ? -21.166 -86.876 -28.185 1.00 81.62 71 LYS N N 1
ATOM 562 C CA . LYS A 1 77 ? -21.989 -87.095 -27.002 1.00 82.11 71 LYS N CA 1
ATOM 563 C C . LYS A 1 77 ? -23.188 -86.153 -26.965 1.00 83.70 71 LYS N C 1
ATOM 564 O O . LYS A 1 77 ? -24.317 -86.585 -26.706 1.00 84.61 71 LYS N O 1
ATOM 570 N N . GLU A 1 78 ? -22.965 -84.866 -27.230 1.00 82.77 72 GLU N N 1
ATOM 571 C CA . GLU A 1 78 ? -23.976 -83.850 -26.960 1.00 86.26 72 GLU N CA 1
ATOM 572 C C . GLU A 1 78 ? -24.955 -83.632 -28.105 1.00 91.25 72 GLU N C 1
ATOM 573 O O . GLU A 1 78 ? -26.103 -83.248 -27.853 1.00 95.62 72 GLU N O 1
ATOM 579 N N . VAL A 1 79 ? -24.542 -83.855 -29.354 1.00 90.53 73 VAL N N 1
ATOM 580 C CA . VAL A 1 79 ? -25.406 -83.525 -30.482 1.00 92.63 73 VAL N CA 1
ATOM 581 C C . VAL A 1 79 ? -26.617 -84.448 -30.493 1.00 95.01 73 VAL N C 1
ATOM 582 O O . VAL A 1 79 ? -26.540 -85.623 -30.104 1.00 95.32 73 VAL N O 1
ATOM 586 N N . GLN A 1 80 ? -27.756 -83.903 -30.907 1.00 100.37 74 GLN N N 1
ATOM 587 C CA . GLN A 1 80 ? -28.974 -84.683 -31.081 1.00 101.72 74 GLN N CA 1
ATOM 588 C C . GLN A 1 80 ? -29.341 -84.673 -32.556 1.00 101.03 74 GLN N C 1
ATOM 589 O O . GLN A 1 80 ? -29.721 -83.615 -33.084 1.00 98.92 74 GLN N O 1
ATOM 595 N N . PRO A 1 81 ? -29.229 -85.798 -33.261 1.00 105.44 75 PRO N N 1
ATOM 596 C CA . PRO A 1 81 ? -29.536 -85.799 -34.695 1.00 107.52 75 PRO N CA 1
ATOM 597 C C . PRO A 1 81 ? -30.987 -85.425 -34.946 1.00 112.35 75 PRO N C 1
ATOM 598 O O . PRO A 1 81 ? -31.863 -85.662 -34.111 1.00 115.37 75 PRO N O 1
ATOM 602 N N . GLU A 1 82 ? -31.228 -84.814 -36.106 1.00 108.81 76 GLU N N 1
ATOM 603 C CA . GLU A 1 82 ? -32.545 -84.345 -36.530 1.00 114.21 76 GLU N CA 1
ATOM 604 C C . GLU A 1 82 ? -33.093 -83.240 -35.634 1.00 115.07 76 GLU N C 1
ATOM 605 O O . GLU A 1 82 ? -34.225 -82.786 -35.839 1.00 120.76 76 GLU N O 1
ATOM 611 N N . LYS A 1 83 ? -32.330 -82.802 -34.646 1.00 117.55 77 LYS N N 1
ATOM 612 C CA . LYS A 1 83 ? -32.818 -81.817 -33.692 1.00 110.17 77 LYS N CA 1
ATOM 613 C C . LYS A 1 83 ? -31.821 -80.699 -33.427 1.00 104.87 77 LYS N C 1
ATOM 614 O O . LYS A 1 83 ? -32.233 -79.548 -33.257 1.00 106.06 77 LYS N O 1
ATOM 620 N N . SER A 1 84 ? -30.526 -81.001 -33.391 1.00 104.43 78 SER N N 1
ATOM 621 C CA . SER A 1 84 ? -29.498 -79.993 -33.162 1.00 99.38 78 SER N CA 1
ATOM 622 C C . SER A 1 84 ? -29.114 -79.354 -34.491 1.00 96.94 78 SER N C 1
ATOM 623 O O . SER A 1 84 ? -28.705 -80.053 -35.426 1.00 99.27 78 SER N O 1
ATOM 626 N N . LYS A 1 85 ? -29.246 -78.029 -34.576 1.00 93.04 79 LYS N N 1
ATOM 627 C CA . LYS A 1 85 ? -28.949 -77.307 -35.805 1.00 93.90 79 LYS N CA 1
ATOM 628 C C . LYS A 1 85 ? -28.009 -76.123 -35.619 1.00 90.33 79 LYS N C 1
ATOM 629 O O . LYS A 1 85 ? -27.634 -75.497 -36.616 1.00 85.60 79 LYS N O 1
ATOM 635 N N . THR A 1 86 ? -27.616 -75.798 -34.389 1.00 88.55 80 THR N N 1
ATOM 636 C CA . THR A 1 86 ? -26.718 -74.677 -34.140 1.00 87.41 80 THR N CA 1
ATOM 637 C C . THR A 1 86 ? -25.768 -75.034 -33.008 1.00 86.72 80 THR N C 1
ATOM 638 O O . THR A 1 86 ? -26.199 -75.552 -31.973 1.00 88.92 80 THR N O 1
ATOM 642 N N . VAL A 1 87 ? -24.482 -74.759 -33.208 1.00 82.82 81 VAL N N 1
ATOM 643 C CA . VAL A 1 87 ? -23.447 -75.004 -32.211 1.00 81.84 81 VAL N CA 1
ATOM 644 C C . VAL A 1 87 ? -22.831 -73.667 -31.824 1.00 83.18 81 VAL N C 1
ATOM 645 O O . VAL A 1 87 ? -22.413 -72.895 -32.695 1.00 84.83 81 VAL N O 1
ATOM 649 N N . ILE A 1 88 ? -22.778 -73.395 -30.522 1.00 80.32 82 ILE N N 1
ATOM 650 C CA . ILE A 1 88 ? -22.233 -72.152 -29.990 1.00 79.44 82 ILE N CA 1
ATOM 651 C C . ILE A 1 88 ? -21.213 -72.492 -28.913 1.00 78.58 82 ILE N C 1
ATOM 652 O O . ILE A 1 88 ? -21.462 -73.351 -28.060 1.00 80.15 82 ILE N O 1
ATOM 657 N N . GLU A 1 89 ? -20.063 -71.820 -28.949 1.00 76.75 83 GLU N N 1
ATOM 658 C CA . GLU A 1 89 ? -18.989 -72.123 -28.016 1.00 70.40 83 GLU N CA 1
ATOM 659 C C . GLU A 1 89 ? -18.086 -70.909 -27.856 1.00 66.61 83 GLU N C 1
ATOM 660 O O . GLU A 1 89 ? -17.759 -70.238 -28.838 1.00 68.75 83 GLU N O 1
ATOM 666 N N . TYR A 1 90 ? -17.691 -70.639 -26.614 1.00 68.18 84 TYR N N 1
ATOM 667 C CA . TYR A 1 90 ? -16.684 -69.632 -26.312 1.00 66.81 84 TYR N CA 1
ATOM 668 C C . TYR A 1 90 ? -15.321 -70.310 -26.251 1.00 66.99 84 TYR N C 1
ATOM 669 O O . TYR A 1 90 ? -15.163 -71.333 -25.577 1.00 74.49 84 TYR N O 1
ATOM 678 N N . SER A 1 91 ? -14.343 -69.749 -26.957 1.00 64.99 85 SER N N 1
ATOM 679 C CA . SER A 1 91 ? -13.021 -70.357 -27.012 1.00 70.60 85 SER N CA 1
ATOM 680 C C . SER A 1 91 ? -11.979 -69.287 -27.298 1.00 72.72 85 SER N C 1
ATOM 681 O O . SER A 1 91 ? -12.301 -68.134 -27.594 1.00 73.40 85 SER N O 1
ATOM 684 N N . SER A 1 92 ? -10.713 -69.691 -27.206 1.00 72.65 86 SER N N 1
ATOM 685 C CA . SER A 1 92 ? -9.596 -68.808 -27.510 1.00 72.25 86 SER N CA 1
ATOM 686 C C . SER A 1 92 ? -9.229 -68.804 -28.986 1.00 73.37 86 SER N C 1
ATOM 687 O O . SER A 1 92 ? -8.518 -67.895 -29.430 1.00 75.81 86 SER N O 1
ATOM 690 N N . GLY A 1 93 ? -9.690 -69.791 -29.753 1.00 74.12 87 GLY N N 1
ATOM 691 C CA . GLY A 1 93 ? -9.437 -69.808 -31.179 1.00 75.08 87 GLY N CA 1
ATOM 692 C C . GLY A 1 93 ? -9.330 -71.191 -31.790 1.00 74.23 87 GLY N C 1
ATOM 693 O O . GLY A 1 93 ? -9.824 -71.423 -32.898 1.00 77.91 87 GLY N O 1
ATOM 694 N N . SER A 1 94 ? -8.689 -72.121 -31.082 1.00 71.24 88 SER N N 1
ATOM 695 C CA . SER A 1 94 ? -8.434 -73.437 -31.655 1.00 69.48 88 SER N CA 1
ATOM 696 C C . SER A 1 94 ? -9.618 -74.384 -31.500 1.00 69.57 88 SER N C 1
ATOM 697 O O . SER A 1 94 ? -9.847 -75.226 -32.376 1.00 70.45 88 SER N O 1
ATOM 700 N N . THR A 1 95 ? -10.374 -74.267 -30.407 1.00 67.41 89 THR N N 1
ATOM 701 C CA . THR A 1 95 ? -11.466 -75.203 -30.152 1.00 69.84 89 THR N CA 1
ATOM 702 C C . THR A 1 95 ? -12.591 -75.037 -31.167 1.00 70.42 89 THR N C 1
ATOM 703 O O . THR A 1 95 ? -13.055 -76.017 -31.760 1.00 73.61 89 THR N O 1
ATOM 707 N N . VAL A 1 96 ? -13.044 -73.799 -31.379 1.00 71.03 90 VAL N N 1
ATOM 708 C CA . VAL A 1 96 ? -14.211 -73.573 -32.221 1.00 67.20 90 VAL N CA 1
ATOM 709 C C . VAL A 1 96 ? -13.903 -73.811 -33.696 1.00 64.72 90 VAL N C 1
ATOM 710 O O . VAL A 1 96 ? -14.820 -74.088 -34.479 1.00 63.61 90 VAL N O 1
ATOM 714 N N . ILE A 1 97 ? -12.634 -73.722 -34.102 1.00 61.04 91 ILE N N 1
ATOM 715 C CA . ILE A 1 97 ? -12.261 -74.149 -35.449 1.00 63.71 91 ILE N CA 1
ATOM 716 C C . ILE A 1 97 ? -12.476 -75.649 -35.598 1.00 65.57 91 ILE N C 1
ATOM 717 O O . ILE A 1 97 ? -13.043 -76.121 -36.591 1.00 65.37 91 ILE N O 1
ATOM 722 N N . SER A 1 98 ? -12.030 -76.421 -34.603 1.00 65.26 92 SER N N 1
ATOM 723 C CA . SER A 1 98 ? -12.227 -77.866 -34.635 1.00 64.59 92 SER N CA 1
ATOM 724 C C . SER A 1 98 ? -13.700 -78.236 -34.535 1.00 66.06 92 SER N C 1
ATOM 725 O O . SER A 1 98 ? -14.116 -79.265 -35.079 1.00 70.38 92 SER N O 1
ATOM 728 N N . LEU A 1 99 ? -14.503 -77.418 -33.851 1.00 65.34 93 LEU N N 1
ATOM 729 C CA . LEU A 1 99 ? -15.935 -77.689 -33.781 1.00 65.54 93 LEU N CA 1
ATOM 730 C C . LEU A 1 99 ? -16.601 -77.492 -35.136 1.00 67.55 93 LEU N C 1
ATOM 731 O O . LEU A 1 99 ? -17.479 -78.272 -35.520 1.00 71.16 93 LEU N O 1
ATOM 736 N N . ALA A 1 100 ? -16.194 -76.456 -35.875 1.00 60.30 94 ALA N N 1
ATOM 737 C CA . ALA A 1 100 ? -16.786 -76.198 -37.184 1.00 65.70 94 ALA N CA 1
ATOM 738 C C . ALA A 1 100 ? -16.517 -77.345 -38.148 1.00 71.42 94 ALA N C 1
ATOM 739 O O . ALA A 1 100 ? -17.403 -77.741 -38.915 1.00 74.47 94 ALA N O 1
ATOM 741 N N . LEU A 1 101 ? -15.300 -77.890 -38.126 1.00 69.28 95 LEU N N 1
ATOM 742 C CA . LEU A 1 101 ? -14.971 -78.996 -39.018 1.00 67.04 95 LEU N CA 1
ATOM 743 C C . LEU A 1 101 ? -15.773 -80.243 -38.665 1.00 68.41 95 LEU N C 1
ATOM 744 O O . LEU A 1 101 ? -16.326 -80.908 -39.547 1.00 65.38 95 LEU N O 1
ATOM 749 N N . VAL A 1 102 ? -15.856 -80.569 -37.373 1.00 66.11 96 VAL N N 1
ATOM 750 C CA . VAL A 1 102 ? -16.577 -81.769 -36.960 1.00 67.82 96 VAL N CA 1
ATOM 751 C C . VAL A 1 102 ? -18.078 -81.589 -37.148 1.00 69.45 96 VAL N C 1
ATOM 752 O O . VAL A 1 102 ? -18.785 -82.532 -37.525 1.00 72.66 96 VAL N O 1
ATOM 756 N N . SER A 1 103 ? -18.592 -80.382 -36.892 1.00 71.35 97 SER N N 1
ATOM 757 C CA . SER A 1 103 ? -20.028 -80.148 -37.020 1.00 77.74 97 SER N CA 1
ATOM 758 C C . SER A 1 103 ? -20.516 -80.433 -38.435 1.00 79.67 97 SER N C 1
ATOM 759 O O . SER A 1 103 ? -21.640 -80.911 -38.626 1.00 78.76 97 SER N O 1
ATOM 762 N N . ARG A 1 104 ? -19.686 -80.150 -39.437 1.00 78.64 98 ARG N N 1
ATOM 763 C CA . ARG A 1 104 ? -20.049 -80.411 -40.823 1.00 76.99 98 ARG N CA 1
ATOM 764 C C . ARG A 1 104 ? -19.723 -81.837 -41.252 1.00 75.37 98 ARG N C 1
ATOM 765 O O . ARG A 1 104 ? -20.521 -82.471 -41.950 1.00 74.30 98 ARG N O 1
ATOM 773 N N . ILE A 1 105 ? -18.568 -82.359 -40.837 1.00 77.19 99 ILE N N 1
ATOM 774 C CA . ILE A 1 105 ? -18.139 -83.677 -41.295 1.00 74.44 99 ILE N CA 1
ATOM 775 C C . ILE A 1 105 ? -18.996 -84.772 -40.670 1.00 75.90 99 ILE N C 1
ATOM 776 O O . ILE A 1 105 ? -19.493 -85.667 -41.366 1.00 74.90 99 ILE N O 1
ATOM 781 N N . ASN A 1 106 ? -19.187 -84.721 -39.352 1.00 78.18 100 ASN N N 1
ATOM 782 C CA . ASN A 1 106 ? -19.862 -85.805 -38.648 1.00 74.79 100 ASN N CA 1
ATOM 783 C C . ASN A 1 106 ? -21.353 -85.575 -38.452 1.00 76.13 100 ASN N C 1
ATOM 784 O O . ASN A 1 106 ? -22.096 -86.551 -38.290 1.00 77.14 100 ASN N O 1
ATOM 789 N N . HIS A 1 107 ? -21.814 -84.325 -38.459 1.00 76.71 101 HIS N N 1
ATOM 790 C CA . HIS A 1 107 ? -23.198 -84.031 -38.123 1.00 80.70 101 HIS N CA 1
ATOM 791 C C . HIS A 1 107 ? -23.906 -83.141 -39.134 1.00 87.80 101 HIS N C 1
ATOM 792 O O . HIS A 1 107 ? -25.091 -82.844 -38.943 1.00 93.37 101 HIS N O 1
ATOM 799 N N . GLY A 1 108 ? -23.230 -82.715 -40.196 1.00 82.63 102 GLY N N 1
ATOM 800 C CA . GLY A 1 108 ? -23.871 -81.890 -41.209 1.00 81.43 102 GLY N CA 1
ATOM 801 C C . GLY A 1 108 ? -24.411 -80.580 -40.681 1.00 85.45 102 GLY N C 1
ATOM 802 O O . GLY A 1 108 ? -25.471 -80.122 -41.127 1.00 87.83 102 GLY N O 1
ATOM 803 N N . ILE A 1 109 ? -23.709 -79.965 -39.734 1.00 89.44 103 ILE N N 1
ATOM 804 C CA . ILE A 1 109 ? -24.115 -78.701 -39.132 1.00 85.49 103 ILE N CA 1
ATOM 805 C C . ILE A 1 109 ? -23.151 -77.620 -39.598 1.00 85.48 103 ILE N C 1
ATOM 806 O O . ILE A 1 109 ? -21.930 -77.767 -39.464 1.00 88.21 103 ILE N O 1
ATOM 811 N N . ASN A 1 110 ? -23.700 -76.537 -40.149 1.00 80.52 104 ASN N N 1
ATOM 812 C CA . ASN A 1 110 ? -22.901 -75.435 -40.661 1.00 82.03 104 ASN N CA 1
ATOM 813 C C . ASN A 1 110 ? -23.048 -74.153 -39.854 1.00 82.29 104 ASN N C 1
ATOM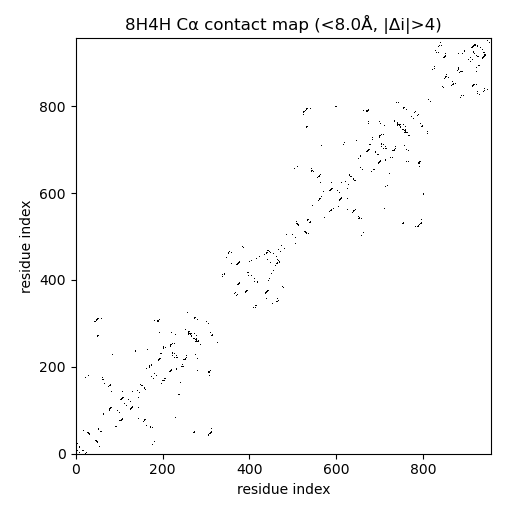 814 O O . ASN A 1 110 ? -22.251 -73.228 -40.046 1.00 81.61 104 ASN N O 1
ATOM 819 N N . ASP A 1 111 ? -24.035 -74.071 -38.964 1.00 84.39 105 ASP N N 1
ATOM 820 C CA . ASP A 1 111 ? -24.242 -72.886 -38.133 1.00 83.34 105 ASP N CA 1
ATOM 821 C C . ASP A 1 111 ? -23.424 -73.058 -36.860 1.00 86.42 105 ASP N C 1
ATOM 822 O O . ASP A 1 111 ? -23.896 -73.593 -35.856 1.00 86.66 105 ASP N O 1
ATOM 827 N N . VAL A 1 112 ? -22.175 -72.601 -36.904 1.00 84.14 106 VAL N N 1
ATOM 828 C CA . VAL A 1 112 ? -21.263 -72.666 -35.768 1.00 82.42 106 VAL N CA 1
ATOM 829 C C . VAL A 1 112 ? -20.881 -71.236 -35.413 1.00 84.45 106 VAL N C 1
ATOM 830 O O . VAL A 1 112 ? -20.202 -70.556 -36.193 1.00 84.36 106 VAL N O 1
ATOM 834 N N . ARG A 1 113 ? -21.315 -70.778 -34.243 1.00 79.92 107 ARG N N 1
ATOM 835 C CA . ARG A 1 113 ? -21.060 -69.416 -33.793 1.00 77.70 107 ARG N CA 1
ATOM 836 C C . ARG A 1 113 ? -19.951 -69.420 -32.750 1.00 76.25 107 ARG N C 1
ATOM 837 O O . ARG A 1 113 ? -19.991 -70.204 -31.795 1.00 78.67 107 ARG N O 1
ATOM 845 N N . ALA A 1 114 ? -18.968 -68.545 -32.936 1.00 73.57 108 ALA N N 1
ATOM 846 C CA . ALA A 1 114 ? -17.798 -68.466 -32.072 1.00 72.30 108 ALA N CA 1
ATOM 847 C C . ALA A 1 114 ? -17.885 -67.208 -31.221 1.00 74.10 108 ALA N C 1
ATOM 848 O O . ALA A 1 114 ? -17.923 -66.094 -31.755 1.00 72.29 108 ALA N O 1
ATOM 850 N N . PHE A 1 115 ? -17.915 -67.386 -29.904 1.00 76.70 109 PHE N N 1
ATOM 851 C CA . PHE A 1 115 ? -17.860 -66.268 -28.972 1.00 73.49 109 PHE N CA 1
ATOM 852 C C . PHE A 1 115 ? -16.408 -66.058 -28.560 1.00 67.93 109 PHE N C 1
ATOM 853 O O . PHE A 1 115 ? -15.795 -66.943 -27.954 1.00 67.46 109 PHE N O 1
ATOM 861 N N . LEU A 1 116 ? -15.857 -64.897 -28.902 1.00 66.37 110 LEU N N 1
ATOM 862 C CA . LEU A 1 116 ? -14.457 -64.597 -28.649 1.00 72.05 110 LEU N CA 1
ATOM 863 C C . LEU A 1 116 ? -14.339 -63.279 -27.899 1.00 74.09 110 LEU N C 1
ATOM 864 O O . LEU A 1 116 ? -15.277 -62.480 -27.846 1.00 75.20 110 LEU N O 1
ATOM 869 N N . SER A 1 117 ? -13.163 -63.061 -27.317 1.00 75.12 111 SER N N 1
ATOM 870 C CA . SER A 1 117 ? -12.875 -61.793 -26.670 1.00 74.50 111 SER N CA 1
ATOM 871 C C . SER A 1 117 ? -12.644 -60.704 -27.710 1.00 73.95 111 SER N C 1
ATOM 872 O O . SER A 1 117 ? -12.151 -60.957 -28.813 1.00 71.21 111 SER N O 1
ATOM 875 N N . ASN A 1 118 ? -13.010 -59.474 -27.345 1.00 73.38 112 ASN N N 1
ATOM 876 C CA . ASN A 1 118 ? -12.767 -58.326 -28.208 1.00 74.01 112 ASN N CA 1
ATOM 877 C C . ASN A 1 118 ? -11.286 -57.999 -28.339 1.00 76.05 112 ASN N C 1
ATOM 878 O O . ASN A 1 118 ? -10.912 -57.246 -29.245 1.00 80.37 112 ASN N O 1
ATOM 883 N N . LYS A 1 119 ? -10.444 -58.542 -27.464 1.00 75.99 113 LYS N N 1
ATOM 884 C CA . LYS A 1 119 ? -9.008 -58.314 -27.497 1.00 75.40 113 LYS N CA 1
ATOM 885 C C . LYS A 1 119 ? -8.269 -59.340 -28.344 1.00 79.16 113 LYS N C 1
ATOM 886 O O . LYS A 1 119 ? -7.035 -59.330 -28.370 1.00 81.86 113 LYS N O 1
ATOM 892 N N . THR A 1 120 ? -8.993 -60.222 -29.029 1.00 77.20 114 THR N N 1
ATOM 893 C CA . THR A 1 120 ? -8.359 -61.183 -29.920 1.00 78.28 114 THR N CA 1
ATOM 894 C C . THR A 1 120 ? -7.704 -60.461 -31.091 1.00 70.88 114 THR N C 1
ATOM 895 O O . THR A 1 120 ? -8.290 -59.551 -31.685 1.00 63.76 114 THR N O 1
ATOM 899 N N . SER A 1 121 ? -6.478 -60.869 -31.415 1.00 73.69 115 SER N N 1
ATOM 900 C CA . SER A 1 121 ? -5.706 -60.195 -32.451 1.00 79.90 115 SER N CA 1
ATOM 901 C C . SER A 1 121 ? -6.439 -60.228 -33.787 1.00 76.25 115 SER N C 1
ATOM 902 O O . SER A 1 121 ? -7.175 -61.169 -34.096 1.00 69.57 115 SER N O 1
ATOM 905 N N . ALA A 1 122 ? -6.236 -59.175 -34.578 1.00 76.77 116 ALA N N 1
ATOM 906 C CA . ALA A 1 122 ? -6.863 -59.107 -35.895 1.00 79.64 116 ALA N CA 1
ATOM 907 C C . ALA A 1 122 ? -6.465 -60.257 -36.815 1.00 81.35 116 ALA N C 1
ATOM 908 O O . ALA A 1 122 ? -7.343 -60.754 -37.541 1.00 82.13 116 ALA N O 1
ATOM 910 N N . PRO A 1 123 ? -5.205 -60.715 -36.859 1.00 84.17 117 PRO N N 1
ATOM 911 C CA . PRO A 1 123 ? -4.916 -61.917 -37.662 1.00 83.21 117 PRO N CA 1
ATOM 912 C C . PRO A 1 123 ? -5.685 -63.146 -37.208 1.00 79.88 117 PRO N C 1
ATOM 913 O O . PRO A 1 123 ? -6.188 -63.900 -38.051 1.00 77.96 117 PRO N O 1
ATOM 917 N N . LYS A 1 124 ? -5.795 -63.372 -35.895 1.00 77.69 118 LYS N N 1
ATOM 918 C CA . LYS A 1 124 ? -6.526 -64.539 -35.414 1.00 73.54 118 LYS N CA 1
ATOM 919 C C . LYS A 1 124 ? -8.025 -64.399 -35.645 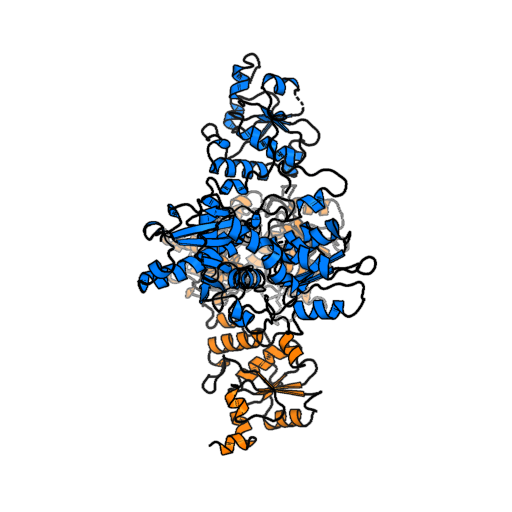1.00 69.20 118 LYS N C 1
ATOM 920 O O . LYS A 1 124 ? -8.720 -65.408 -35.817 1.00 69.44 118 LYS N O 1
ATOM 926 N N . LEU A 1 125 ? -8.542 -63.167 -35.656 1.00 68.13 119 LEU N N 1
ATOM 927 C CA . LEU A 1 125 ? -9.960 -62.969 -35.939 1.00 70.50 119 LEU N CA 1
ATOM 928 C C . LEU A 1 125 ? -10.299 -63.361 -37.371 1.00 70.72 119 LEU N C 1
ATOM 929 O O . LEU A 1 125 ? -11.381 -63.900 -37.632 1.00 70.82 119 LEU N O 1
ATOM 934 N N . ARG A 1 126 ? -9.392 -63.092 -38.315 1.00 70.29 120 ARG N N 1
ATOM 935 C CA . ARG A 1 126 ? -9.632 -63.482 -39.700 1.00 73.16 120 ARG N CA 1
ATOM 936 C C . ARG A 1 126 ? -9.547 -64.991 -39.888 1.00 66.64 120 ARG N C 1
ATOM 937 O O . ARG A 1 126 ? -10.188 -65.533 -40.796 1.00 57.93 120 ARG N O 1
ATOM 945 N N . LEU A 1 127 ? -8.767 -65.683 -39.053 1.00 67.82 121 LEU N N 1
ATOM 946 C CA . LEU A 1 127 ? -8.653 -67.132 -39.180 1.00 63.60 121 LEU N CA 1
ATOM 947 C C . LEU A 1 127 ? -9.973 -67.820 -38.855 1.00 64.89 121 LEU N C 1
ATOM 948 O O . LEU A 1 127 ? -10.324 -68.829 -39.478 1.00 68.34 121 LEU N O 1
ATOM 953 N N . MET A 1 128 ? -10.719 -67.290 -37.882 1.00 65.80 122 MET N N 1
ATOM 954 C CA . MET A 1 128 ? -12.038 -67.837 -37.583 1.00 66.52 122 MET N CA 1
ATOM 955 C C . MET A 1 128 ? -12.994 -67.626 -38.751 1.00 65.89 122 MET N C 1
ATOM 956 O O . MET A 1 128 ? -13.737 -68.541 -39.127 1.00 60.97 122 MET N O 1
ATOM 961 N N . GLN A 1 129 ? -12.989 -66.425 -39.336 1.00 59.32 123 GLN N N 1
ATOM 962 C CA . GLN A 1 129 ? -13.801 -66.177 -40.521 1.00 65.14 123 GLN N CA 1
ATOM 963 C C . GLN A 1 129 ? -13.356 -67.042 -41.690 1.00 69.06 123 GLN N C 1
ATOM 964 O O . GLN A 1 129 ? -14.183 -67.436 -42.521 1.00 72.60 123 GLN N O 1
ATOM 970 N N . PHE A 1 130 ? -12.058 -67.349 -41.769 1.00 66.51 124 PHE N N 1
ATOM 971 C CA . PHE A 1 130 ? -11.556 -68.188 -42.853 1.00 64.54 124 PHE N CA 1
ATOM 972 C C . PHE A 1 130 ? -12.200 -69.567 -42.826 1.00 61.66 124 PHE N C 1
ATOM 973 O O . PHE A 1 130 ? -12.567 -70.110 -43.874 1.00 62.06 124 PHE N O 1
ATOM 981 N N . PHE A 1 131 ? -12.354 -70.146 -41.639 1.00 58.16 125 PHE N N 1
ATOM 982 C CA . PHE A 1 131 ? -12.941 -71.470 -41.492 1.00 59.19 125 PHE N CA 1
ATOM 983 C C . PHE A 1 131 ? -14.463 -71.440 -41.419 1.00 63.00 125 PHE N C 1
ATOM 984 O O . PHE A 1 131 ? -15.076 -72.460 -41.088 1.00 64.19 125 PHE N O 1
ATOM 992 N N . GLY A 1 132 ? -15.083 -70.302 -41.725 1.00 64.11 126 GLY N N 1
ATOM 993 C CA . GLY A 1 132 ? -16.529 -70.226 -41.795 1.00 64.29 126 GLY N CA 1
ATOM 994 C C . GLY A 1 132 ? -17.236 -70.028 -40.475 1.00 65.55 126 GLY N C 1
ATOM 995 O O . GLY A 1 132 ? -18.411 -70.387 -40.357 1.00 66.96 126 GLY N O 1
ATOM 996 N N . LEU A 1 133 ? -16.564 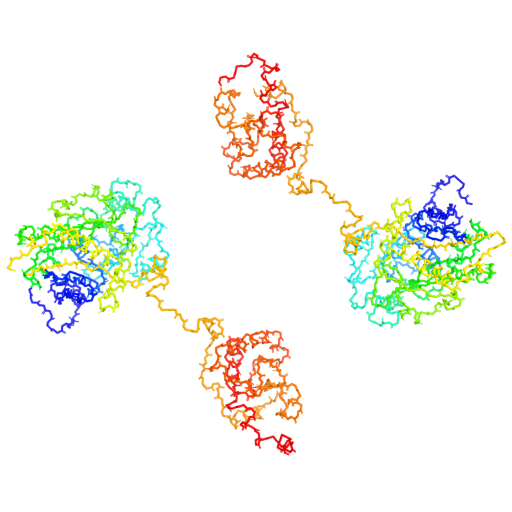-69.461 -39.479 1.00 62.28 127 LEU N N 1
ATOM 997 C CA . LEU A 1 133 ? -17.159 -69.264 -38.167 1.00 68.89 127 LEU N CA 1
ATOM 998 C C . LEU A 1 133 ? -17.883 -67.926 -38.094 1.00 74.66 127 LEU N C 1
ATOM 999 O O . LEU A 1 133 ? -17.532 -66.966 -38.785 1.00 73.09 127 LEU N O 1
ATOM 1004 N N . ASP A 1 134 ? -18.905 -67.875 -37.243 1.00 79.74 128 ASP N N 1
ATOM 1005 C CA . ASP A 1 134 ? -19.670 -66.657 -36.986 1.00 80.41 128 ASP N CA 1
ATOM 1006 C C . ASP A 1 134 ? -19.163 -66.082 -35.667 1.00 75.04 128 ASP N C 1
ATOM 1007 O O . ASP A 1 134 ? -19.499 -66.580 -34.590 1.00 75.13 128 ASP N O 1
ATOM 1012 N N . VAL A 1 135 ? -18.355 -65.032 -35.755 1.00 79.49 129 VAL N N 1
ATOM 1013 C CA . VAL A 1 135 ? -17.628 -64.510 -34.604 1.00 77.39 129 VAL N CA 1
ATOM 1014 C C . VAL A 1 135 ? -18.447 -63.416 -33.932 1.00 81.01 129 VAL N C 1
ATOM 1015 O O . VAL A 1 135 ? -18.928 -62.488 -34.594 1.00 79.88 129 VAL N O 1
ATOM 1019 N N . THR A 1 136 ? -18.600 -63.525 -32.614 1.00 80.13 130 THR N N 1
ATOM 1020 C CA . THR A 1 136 ? -19.205 -62.487 -31.787 1.00 77.22 130 THR N CA 1
ATOM 1021 C C . THR A 1 136 ? -18.198 -62.092 -30.718 1.00 74.40 130 THR N C 1
ATOM 1022 O O . THR A 1 136 ? -17.723 -62.948 -29.964 1.00 71.64 130 THR N O 1
ATOM 1026 N N . LEU A 1 137 ? -17.874 -60.804 -30.653 1.00 72.30 131 LEU N N 1
ATOM 1027 C CA . LEU A 1 137 ? -16.903 -60.307 -29.690 1.00 75.43 131 LEU N CA 1
ATOM 1028 C C . LEU A 1 137 ? -17.582 -59.996 -28.363 1.00 80.71 131 LEU N C 1
ATOM 1029 O O . LEU A 1 137 ? -18.705 -59.486 -28.329 1.00 86.05 131 LEU N O 1
ATOM 1034 N N . PHE A 1 138 ? -16.889 -60.308 -27.270 1.00 77.28 132 PHE N N 1
ATOM 1035 C CA . PHE A 1 138 ? -17.389 -60.083 -25.920 1.00 74.75 132 PHE N CA 1
ATOM 1036 C C . PHE A 1 138 ? -16.406 -59.201 -25.166 1.00 74.47 132 PHE N C 1
ATOM 1037 O O . PHE A 1 138 ? -15.223 -59.539 -25.056 1.00 75.16 132 PHE N O 1
ATOM 1045 N N . GLY A 1 139 ? -16.896 -58.080 -24.648 1.00 72.25 133 GLY N N 1
ATOM 1046 C CA . GLY A 1 139 ? -16.080 -57.236 -23.804 1.00 69.02 133 GLY N CA 1
ATOM 1047 C C . GLY A 1 139 ? -15.830 -57.868 -22.447 1.00 70.62 133 GLY N C 1
ATOM 1048 O O . GLY A 1 139 ? -16.385 -58.907 -22.087 1.00 66.18 133 GLY N O 1
ATOM 1049 N N . GLY A 1 140 ? -14.965 -57.217 -21.677 1.00 73.36 134 GLY N N 1
ATOM 1050 C CA . GLY A 1 140 ? -14.613 -57.696 -20.362 1.00 74.72 134 GLY N CA 1
ATOM 1051 C C . GLY A 1 140 ? -13.370 -58.560 -20.383 1.00 76.08 134 GLY N C 1
ATOM 1052 O O . GLY A 1 140 ? -12.535 -58.464 -21.287 1.00 68.95 134 GLY N O 1
ATOM 1053 N N . PRO A 1 141 ? -13.222 -59.423 -19.377 1.00 77.67 135 PRO N N 1
ATOM 1054 C CA . PRO A 1 141 ? -12.034 -60.286 -19.315 1.00 76.65 135 PRO N CA 1
ATOM 1055 C C . PRO A 1 141 ? -12.022 -61.280 -20.468 1.00 74.72 135 PRO N C 1
ATOM 1056 O O . PRO A 1 141 ? -13.039 -61.901 -20.783 1.00 69.76 135 PRO N O 1
ATOM 1060 N N . SER A 1 142 ? -10.854 -61.420 -21.099 1.00 76.63 136 SER N N 1
ATOM 1061 C CA . SER A 1 142 ? -10.727 -62.341 -22.223 1.00 79.45 136 SER N CA 1
ATOM 1062 C C . SER A 1 142 ? -10.868 -63.791 -21.783 1.00 86.14 136 SER N C 1
ATOM 1063 O O . SER A 1 142 ? -11.302 -64.638 -22.573 1.00 90.58 136 SER N O 1
ATOM 1066 N N . GLN A 1 143 ? -10.514 -64.097 -20.534 1.00 81.20 137 GLN N N 1
ATOM 1067 C CA . GLN A 1 143 ? -10.601 -65.447 -19.983 1.00 82.52 137 GLN N CA 1
ATOM 1068 C C . GLN A 1 143 ? -11.470 -65.414 -18.729 1.00 78.81 137 GLN N C 1
ATOM 1069 O O . GLN A 1 143 ? -10.964 -65.531 -17.604 1.00 82.19 137 GLN N O 1
ATOM 1075 N N . PRO A 1 144 ? -12.781 -65.259 -18.887 1.00 80.24 138 PRO N N 1
ATOM 1076 C CA . PRO A 1 144 ? -13.658 -65.141 -17.721 1.00 81.60 138 PRO N CA 1
ATOM 1077 C C . PRO A 1 144 ? -13.929 -66.491 -17.075 1.00 83.32 138 PRO N C 1
ATOM 1078 O O . PRO A 1 144 ? -13.796 -67.551 -17.690 1.00 82.49 138 PRO N O 1
ATOM 1082 N N . ALA A 1 145 ? -14.317 -66.431 -15.804 1.00 87.70 139 ALA N N 1
ATOM 1083 C CA . ALA A 1 145 ? -14.717 -67.632 -15.096 1.00 87.77 139 ALA N CA 1
ATOM 1084 C C . ALA A 1 145 ? -16.017 -68.175 -15.687 1.00 87.75 139 ALA N C 1
ATOM 1085 O O . ALA A 1 145 ? -16.853 -67.409 -16.175 1.00 86.82 139 ALA N O 1
ATOM 1087 N N . PRO A 1 146 ? -16.205 -69.497 -15.670 1.00 89.29 140 PRO N N 1
ATOM 1088 C CA . PRO A 1 146 ? -17.427 -70.067 -16.263 1.00 90.86 140 PRO N CA 1
ATOM 1089 C C . PRO A 1 146 ? -18.710 -69.562 -15.626 1.00 95.00 140 PRO N C 1
ATOM 1090 O O . PRO A 1 146 ? -19.751 -69.532 -16.296 1.00 98.81 140 PRO N O 1
ATOM 1094 N N . ASN A 1 147 ? -18.673 -69.161 -14.358 1.00 88.19 141 ASN N N 1
ATOM 1095 C CA . ASN A 1 147 ? -19.853 -68.650 -13.674 1.00 92.57 141 ASN N CA 1
ATOM 1096 C C . ASN A 1 147 ? -19.969 -67.133 -13.735 1.00 96.10 141 ASN N C 1
ATOM 1097 O O . ASN A 1 147 ? -20.937 -66.580 -13.202 1.00 99.01 141 ASN N O 1
ATOM 1102 N N . ASP A 1 148 ? -19.013 -66.450 -14.360 1.00 96.93 142 ASP N N 1
ATOM 1103 C CA . ASP A 1 148 ? -19.142 -65.020 -14.620 1.00 94.11 142 ASP N CA 1
ATOM 1104 C C . ASP A 1 148 ? -20.283 -64.807 -15.607 1.00 94.30 142 ASP N C 1
ATOM 1105 O O . ASP A 1 148 ? -20.134 -65.073 -16.804 1.00 95.75 142 ASP N O 1
ATOM 1110 N N . GLU A 1 149 ? -21.425 -64.328 -15.111 1.00 89.56 143 GLU N N 1
ATOM 1111 C CA . GLU A 1 149 ? -22.593 -64.141 -15.964 1.00 92.02 143 GLU N CA 1
ATOM 1112 C C . GLU A 1 149 ? -22.398 -63.043 -17.001 1.00 92.88 143 GLU N C 1
ATOM 1113 O O . GLU A 1 149 ? -23.187 -62.963 -17.948 1.00 95.16 143 GLU N O 1
ATOM 1119 N N . ARG A 1 150 ? -21.371 -62.205 -16.851 1.00 84.57 144 ARG N N 1
ATOM 1120 C CA . ARG A 1 150 ? -21.056 -61.226 -17.883 1.00 86.52 144 ARG N CA 1
ATOM 1121 C C . ARG A 1 150 ? -20.315 -61.867 -19.050 1.00 84.52 144 ARG N C 1
ATOM 1122 O O . ARG A 1 150 ? -20.518 -61.480 -20.206 1.00 83.28 144 ARG N O 1
ATOM 1130 N N . GLY A 1 151 ? -19.460 -62.845 -18.765 1.00 91.49 145 GLY N N 1
ATOM 1131 C CA . GLY A 1 151 ? -18.638 -63.450 -19.790 1.00 89.02 145 GLY N CA 1
ATOM 1132 C C . GLY A 1 151 ? -19.440 -64.237 -20.809 1.00 85.93 145 GLY N C 1
ATOM 1133 O O . GLY A 1 151 ? -20.632 -64.512 -20.654 1.00 85.94 145 GLY N O 1
ATOM 1134 N N . GLY A 1 152 ? -18.748 -64.612 -21.889 1.00 87.56 146 GLY N N 1
ATOM 1135 C CA . GLY A 1 152 ? -19.383 -65.348 -22.967 1.00 82.10 146 GLY N CA 1
ATOM 1136 C C . GLY A 1 152 ? -19.621 -66.813 -22.678 1.00 81.17 146 GLY N C 1
ATOM 1137 O O . GLY A 1 152 ? -20.464 -67.430 -23.337 1.00 82.13 146 GLY N O 1
ATOM 1138 N N . ILE A 1 153 ? -18.897 -67.386 -21.714 1.00 79.92 147 ILE N N 1
ATOM 1139 C CA . ILE A 1 153 ? -19.099 -68.791 -21.369 1.00 78.36 147 ILE N CA 1
ATOM 1140 C C . ILE A 1 153 ? -20.490 -69.000 -20.786 1.00 81.82 147 ILE N C 1
ATOM 1141 O O . ILE A 1 153 ? -21.165 -69.992 -21.087 1.00 82.36 147 ILE N O 1
ATOM 1146 N N . TYR A 1 154 ? -20.945 -68.064 -19.951 1.00 85.61 148 TYR N N 1
ATOM 1147 C CA . TYR A 1 154 ? -22.242 -68.219 -19.300 1.00 89.76 148 TYR N CA 1
ATOM 1148 C C . TYR A 1 154 ? -23.384 -68.007 -20.287 1.00 90.25 148 TYR N C 1
ATOM 1149 O O . TYR A 1 154 ? -24.329 -68.803 -20.336 1.00 93.11 148 TYR N O 1
ATOM 1158 N N . ARG A 1 155 ? -23.317 -66.934 -21.079 1.00 87.63 149 ARG N N 1
ATOM 1159 C CA . ARG A 1 155 ? -24.395 -66.649 -22.021 1.00 88.87 149 ARG N CA 1
ATOM 1160 C C . ARG A 1 155 ? -24.499 -67.731 -23.089 1.00 88.53 149 ARG N C 1
ATOM 1161 O O . ARG A 1 155 ? -25.602 -68.067 -23.534 1.00 89.36 149 ARG N O 1
ATOM 1169 N N . ALA A 1 156 ? -23.363 -68.293 -23.509 1.00 88.35 150 ALA N N 1
ATOM 1170 C CA . ALA A 1 156 ? -23.403 -69.401 -24.458 1.00 85.38 150 ALA N CA 1
ATOM 1171 C C . ALA A 1 156 ? -24.078 -70.621 -23.845 1.00 87.37 150 ALA N C 1
ATOM 1172 O O . ALA A 1 156 ? -24.798 -71.354 -24.533 1.00 87.28 150 ALA N O 1
ATOM 1174 N N . ARG A 1 157 ? -23.861 -70.852 -22.548 1.00 83.73 151 ARG N N 1
ATOM 1175 C CA . ARG A 1 157 ? -24.513 -71.973 -21.881 1.00 88.93 151 ARG N CA 1
ATOM 1176 C C . ARG A 1 157 ? -26.001 -71.717 -21.682 1.00 92.07 151 ARG N C 1
ATOM 1177 O O . ARG A 1 157 ? -26.794 -72.665 -21.653 1.00 94.49 151 ARG N O 1
ATOM 1185 N N . MET A 1 158 ? -26.402 -70.450 -21.555 1.00 95.02 152 MET N N 1
ATOM 1186 C CA . MET A 1 158 ? -27.813 -70.131 -21.366 1.00 99.07 152 MET N CA 1
ATOM 1187 C C . MET A 1 158 ? -28.577 -70.095 -22.683 1.00 98.99 152 MET N C 1
ATOM 1188 O O . MET A 1 158 ? -29.768 -70.424 -22.710 1.00 100.16 152 MET N O 1
ATOM 1193 N N . MET A 1 159 ? -27.921 -69.699 -23.778 1.00 100.32 153 MET N N 1
ATOM 1194 C CA . MET A 1 159 ? -28.592 -69.700 -25.073 1.00 98.69 153 MET N CA 1
ATOM 1195 C C . MET A 1 159 ? -28.922 -71.115 -25.532 1.00 98.47 153 MET N C 1
ATOM 1196 O O . MET A 1 159 ? -29.924 -71.321 -26.226 1.00 98.56 153 MET N O 1
ATOM 1201 N N . ALA A 1 160 ? -28.097 -72.096 -25.161 1.00 97.23 154 ALA N N 1
ATOM 1202 C CA . ALA A 1 160 ? -28.428 -73.488 -25.437 1.00 98.35 154 ALA N CA 1
ATOM 1203 C C . ALA A 1 160 ? -29.498 -74.010 -24.488 1.00 105.83 154 ALA N C 1
ATOM 1204 O O . ALA A 1 160 ? -30.214 -74.959 -24.827 1.00 106.72 154 ALA N O 1
ATOM 1206 N N . ARG A 1 161 ? -29.613 -73.412 -23.301 1.00 106.08 155 ARG N N 1
ATOM 1207 C CA . ARG A 1 161 ? -30.691 -73.757 -22.382 1.00 107.65 155 ARG N CA 1
ATOM 1208 C C . ARG A 1 161 ? -32.003 -73.106 -22.801 1.00 108.26 155 ARG N C 1
ATOM 1209 O O . ARG A 1 161 ? -33.074 -73.706 -22.655 1.00 107.95 155 ARG N O 1
ATOM 1217 N N . GLU A 1 162 ? -31.933 -71.881 -23.328 1.00 108.62 156 GLU N N 1
ATOM 1218 C CA . GLU A 1 162 ? -33.142 -71.154 -23.700 1.00 110.51 156 GLU N CA 1
ATOM 1219 C C . GLU A 1 162 ? -33.823 -71.784 -24.910 1.00 110.84 156 GLU N C 1
ATOM 1220 O O . GLU A 1 162 ? -35.055 -71.887 -24.951 1.00 112.06 156 GLU N O 1
ATOM 1226 N N . ASP A 1 163 ? -33.045 -72.208 -25.900 1.00 107.95 157 ASP N N 1
ATOM 1227 C CA . ASP A 1 163 ? -33.575 -72.764 -27.134 1.00 109.65 157 ASP N CA 1
ATOM 1228 C C . ASP A 1 163 ? -33.299 -74.261 -27.199 1.00 110.36 157 ASP N C 1
ATOM 1229 O O . ASP A 1 163 ? -32.276 -74.744 -26.704 1.00 111.04 157 ASP N O 1
ATOM 1234 N N . GLU A 1 164 ? -34.225 -74.992 -27.821 1.00 116.37 158 GLU N N 1
ATOM 1235 C CA . GLU A 1 164 ? -34.094 -76.438 -27.935 1.00 112.87 158 GLU N CA 1
ATOM 1236 C C . GLU A 1 164 ? -33.237 -76.858 -29.122 1.00 110.57 158 GLU N C 1
ATOM 1237 O O . GLU A 1 164 ? -32.788 -78.008 -29.168 1.00 109.15 158 GLU N O 1
ATOM 1243 N N . ALA A 1 165 ? -32.999 -75.958 -30.077 1.00 107.99 159 ALA N N 1
ATOM 1244 C CA . ALA A 1 165 ? -32.200 -76.273 -31.253 1.00 106.42 159 ALA N CA 1
ATOM 1245 C C . ALA A 1 165 ? -30.744 -75.848 -31.128 1.00 104.54 159 ALA N C 1
ATOM 1246 O O . ALA A 1 165 ? -29.915 -76.297 -31.927 1.00 104.12 159 ALA N O 1
ATOM 1248 N N . ILE A 1 166 ? -30.415 -75.004 -30.156 1.00 103.75 160 ILE N N 1
ATOM 1249 C CA . ILE A 1 166 ? -29.052 -74.521 -29.967 1.00 99.47 160 ILE N CA 1
ATOM 1250 C C . ILE A 1 166 ? -28.326 -75.455 -29.008 1.00 96.93 160 ILE N C 1
ATOM 1251 O O . ILE A 1 166 ? -28.872 -75.839 -27.967 1.00 98.00 160 ILE N O 1
ATOM 1256 N N . LEU A 1 167 ? -27.096 -75.823 -29.359 1.00 93.06 161 LEU N N 1
ATOM 1257 C CA . LEU A 1 167 ? -26.281 -76.728 -28.561 1.00 89.04 161 LEU N CA 1
ATOM 1258 C C . LEU A 1 167 ? -24.982 -76.038 -28.172 1.00 86.22 161 LEU N C 1
ATOM 1259 O O . LEU A 1 167 ? -24.339 -75.396 -29.009 1.00 84.53 161 LEU N O 1
ATOM 1264 N N . ASN A 1 168 ? -24.601 -76.173 -26.903 1.00 85.87 162 ASN N N 1
ATOM 1265 C CA . ASN A 1 168 ? -23.338 -75.651 -26.390 1.00 82.73 162 ASN N CA 1
ATOM 1266 C C . ASN A 1 168 ? -22.643 -76.772 -25.631 1.00 82.10 162 ASN N C 1
ATOM 1267 O O . ASN A 1 168 ? -23.090 -77.162 -24.547 1.00 87.12 162 ASN N O 1
ATOM 1272 N N . VAL A 1 169 ? -21.554 -77.294 -26.201 1.00 79.33 163 VAL N N 1
ATOM 1273 C CA . VAL A 1 169 ? -20.861 -78.410 -25.566 1.00 79.26 163 VAL N CA 1
ATOM 1274 C C . VAL A 1 169 ? -20.095 -77.945 -24.334 1.00 80.32 163 VAL N C 1
ATOM 1275 O O . VAL A 1 169 ? -19.868 -78.734 -23.409 1.00 85.74 163 VAL N O 1
ATOM 1279 N N . ASP A 1 170 ? -19.692 -76.672 -24.297 1.00 81.72 164 ASP N N 1
ATOM 1280 C CA . ASP A 1 170 ? -19.001 -76.084 -23.152 1.00 80.23 164 ASP N CA 1
ATOM 1281 C C . ASP A 1 170 ? -17.720 -76.843 -22.827 1.00 77.16 164 ASP N C 1
ATOM 1282 O O . ASP A 1 170 ? -17.705 -77.692 -21.930 1.00 77.50 164 ASP N O 1
ATOM 1287 N N . GLN A 1 171 ? -16.637 -76.531 -23.545 1.00 71.77 165 GLN N N 1
ATOM 1288 C CA . GLN A 1 171 ? -15.361 -77.202 -23.322 1.00 69.83 165 GLN N CA 1
ATOM 1289 C C . GLN A 1 171 ? -14.821 -76.981 -21.915 1.00 74.11 165 GLN N C 1
ATOM 1290 O O . GLN A 1 171 ? -13.977 -77.760 -21.458 1.00 76.26 165 GLN N O 1
ATOM 1296 N N . TYR A 1 172 ? -15.281 -75.939 -21.222 1.00 72.60 166 TYR N N 1
ATOM 1297 C CA . TYR A 1 172 ? -14.747 -75.613 -19.907 1.00 75.09 166 TYR N CA 1
ATOM 1298 C C . TYR A 1 172 ? -15.358 -76.449 -18.791 1.00 75.77 166 TYR N C 1
ATOM 1299 O O . TYR A 1 172 ? -14.753 -76.558 -17.720 1.00 75.64 166 TYR N O 1
ATOM 1308 N N . GLU A 1 173 ? -16.532 -77.044 -19.012 1.00 72.98 167 GLU N N 1
ATOM 1309 C CA . GLU A 1 173 ? -17.218 -77.789 -17.965 1.00 77.24 167 GLU N CA 1
ATOM 1310 C C . GLU A 1 173 ? -17.673 -79.183 -18.373 1.00 77.27 167 GLU N C 1
ATOM 1311 O O . GLU A 1 173 ? -18.153 -79.925 -17.509 1.00 77.58 167 GLU N O 1
ATOM 1317 N N . ASN A 1 174 ? -17.541 -79.566 -19.640 1.00 74.56 168 ASN N N 1
ATOM 1318 C CA . ASN A 1 174 ? -17.978 -80.879 -20.097 1.00 75.13 168 ASN N CA 1
ATOM 1319 C C . ASN A 1 174 ? -16.869 -81.899 -19.871 1.00 73.56 168 ASN N C 1
ATOM 1320 O O . ASN A 1 174 ? -15.730 -81.693 -20.302 1.00 76.12 168 ASN N O 1
ATOM 1325 N N . ASP A 1 175 ? -17.210 -83.002 -19.198 1.00 71.01 169 ASP N N 1
ATOM 1326 C CA . ASP A 1 175 ? -16.231 -84.050 -18.933 1.00 68.97 169 ASP N CA 1
ATOM 1327 C C . ASP A 1 175 ? -15.728 -84.715 -20.207 1.00 66.57 169 ASP N C 1
ATOM 1328 O O . ASP A 1 175 ? -14.620 -85.262 -20.205 1.00 66.54 169 ASP N O 1
ATOM 1333 N N . ALA A 1 176 ? -16.507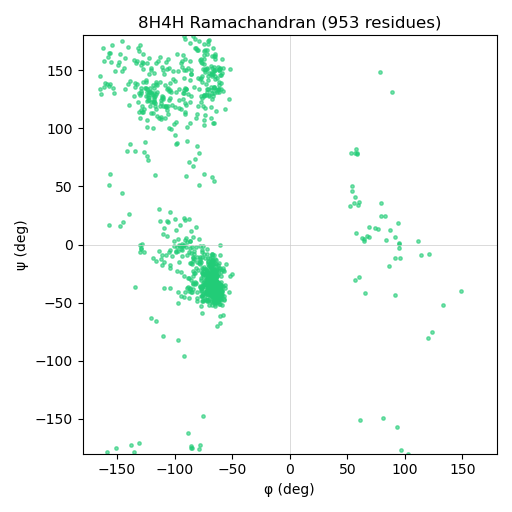 -84.674 -21.291 1.00 64.68 170 ALA N N 1
ATOM 1334 C CA . ALA A 1 176 ? -16.082 -85.291 -22.542 1.00 66.76 170 ALA N CA 1
ATOM 1335 C C . ALA A 1 176 ? -14.813 -84.658 -23.099 1.00 65.30 170 ALA N C 1
ATOM 1336 O O . ALA A 1 176 ? -14.160 -85.260 -23.959 1.00 71.59 170 ALA N O 1
ATOM 1338 N N . ASN A 1 177 ? -14.455 -83.460 -22.634 1.00 58.64 171 ASN N N 1
ATOM 1339 C CA . ASN A 1 177 ? -13.198 -82.828 -23.013 1.00 59.51 171 ASN N CA 1
ATOM 1340 C C . ASN A 1 177 ? -12.021 -83.695 -22.584 1.00 59.18 171 ASN N C 1
ATOM 1341 O O . ASN A 1 177 ? -11.305 -84.238 -23.432 1.00 60.70 171 ASN N O 1
ATOM 1346 N N . TRP A 1 178 ? -11.812 -83.834 -21.273 1.00 58.52 172 TRP N N 1
ATOM 1347 C CA . TRP A 1 178 ? -10.678 -84.623 -20.804 1.00 63.16 172 TRP N CA 1
ATOM 1348 C C . TRP A 1 178 ? -10.873 -86.109 -21.075 1.00 62.85 172 TRP N C 1
ATOM 1349 O O . TRP A 1 178 ? -9.890 -86.845 -21.215 1.00 67.26 172 TRP N O 1
ATOM 1360 N N . GLN A 1 179 ? -12.123 -86.566 -21.172 1.00 61.28 173 GLN N N 1
ATOM 1361 C CA . GLN A 1 179 ? -12.376 -87.970 -21.470 1.00 61.27 173 GLN N CA 1
ATOM 1362 C C . GLN A 1 179 ? -11.923 -88.359 -22.871 1.00 62.47 173 GLN N C 1
ATOM 1363 O O . GLN A 1 179 ? -11.656 -89.541 -23.115 1.00 60.66 173 GLN N O 1
ATOM 1369 N N . SER A 1 180 ? -11.825 -87.398 -23.794 1.00 63.56 174 SER N N 1
ATOM 1370 C CA . SER A 1 180 ? -11.348 -87.716 -25.136 1.00 64.34 174 SER N CA 1
ATOM 1371 C C . SER A 1 180 ? -9.874 -88.097 -25.131 1.00 60.82 174 SER N C 1
ATOM 1372 O O . SER A 1 180 ? -9.429 -88.856 -25.999 1.00 58.95 174 SER N O 1
ATOM 1375 N N . HIS A 1 181 ? -9.104 -87.579 -24.173 1.00 60.09 175 HIS N N 1
ATOM 1376 C CA . HIS A 1 181 ? -7.699 -87.948 -24.058 1.00 61.14 175 HIS N CA 1
ATOM 1377 C C . HIS A 1 181 ? -7.504 -89.246 -23.288 1.00 64.71 175 HIS N C 1
ATOM 1378 O O . HIS A 1 181 ? -6.486 -89.919 -23.482 1.00 64.81 175 HIS N O 1
ATOM 1385 N N . VAL A 1 182 ? -8.451 -89.608 -22.421 1.00 64.12 176 VAL N N 1
ATOM 1386 C CA . VAL A 1 182 ? -8.452 -90.951 -21.853 1.00 65.21 176 VAL N CA 1
ATOM 1387 C C . VAL A 1 182 ? -8.743 -91.977 -22.938 1.00 66.00 176 VAL N C 1
ATOM 1388 O O . VAL A 1 182 ? -8.287 -93.125 -22.860 1.00 62.88 176 VAL N O 1
ATOM 1392 N N . LYS A 1 183 ? -9.483 -91.582 -23.976 1.00 64.03 177 LYS N N 1
ATOM 1393 C CA . LYS A 1 183 ? -9.879 -92.524 -25.016 1.00 65.24 177 LYS N CA 1
ATOM 1394 C C . LYS A 1 183 ? -8.827 -92.643 -26.114 1.00 64.32 177 LYS N C 1
ATOM 1395 O O . LYS A 1 183 ? -8.556 -93.748 -26.597 1.00 64.27 177 LYS N O 1
ATOM 1401 N N . TRP A 1 184 ? -8.217 -91.527 -26.517 1.00 65.45 178 TRP N N 1
ATOM 1402 C CA . TRP A 1 184 ? -7.327 -91.514 -27.677 1.00 62.38 178 TRP N CA 1
ATOM 1403 C C . TRP A 1 184 ? -5.893 -91.163 -27.299 1.00 60.21 178 TRP N C 1
ATOM 1404 O O . TRP A 1 184 ? -5.007 -92.008 -27.445 1.00 62.56 178 TRP N O 1
ATOM 1415 N N . THR A 1 185 ? -5.633 -89.939 -26.829 1.00 59.12 179 THR N N 1
ATOM 1416 C CA . THR A 1 185 ? -4.258 -89.468 -26.671 1.00 60.19 179 THR N CA 1
ATOM 1417 C C . THR A 1 185 ? -3.469 -90.355 -25.715 1.00 59.94 179 THR N C 1
ATOM 1418 O O . THR A 1 185 ? -2.341 -90.764 -26.017 1.00 56.54 179 THR N O 1
ATOM 1422 N N . GLY A 1 186 ? -4.045 -90.660 -24.556 1.00 51.90 180 GLY N N 1
ATOM 1423 C CA . GLY A 1 186 ? -3.404 -91.501 -23.573 1.00 52.11 180 GLY N CA 1
ATOM 1424 C C . GLY A 1 186 ? -3.039 -92.880 -24.092 1.00 60.32 180 GLY N C 1
ATOM 1425 O O . GLY A 1 186 ? -1.867 -93.271 -24.096 1.00 57.76 180 GLY N O 1
ATOM 1426 N N . PRO A 1 187 ? -4.043 -93.652 -24.526 1.00 61.03 181 PRO N N 1
ATOM 1427 C CA . PRO A 1 187 ? -3.749 -95.003 -25.040 1.00 63.78 181 PRO N CA 1
ATOM 1428 C C . PRO A 1 187 ? -2.753 -95.021 -26.187 1.00 59.35 181 PRO N C 1
ATOM 1429 O O . PRO A 1 187 ? -1.927 -95.939 -26.264 1.00 57.41 181 PRO N O 1
ATOM 1433 N N . GLN A 1 188 ? -2.809 -94.035 -27.085 1.00 60.04 182 GLN N N 1
ATOM 1434 C CA . GLN A 1 188 ? -1.850 -93.987 -28.184 1.00 60.44 182 GLN N CA 1
ATOM 1435 C C . GLN A 1 188 ? -0.427 -93.825 -27.662 1.00 62.65 182 GLN N C 1
ATOM 1436 O O . GLN A 1 188 ? 0.479 -94.565 -28.060 1.00 61.11 182 GLN N O 1
ATOM 1442 N N . ILE A 1 189 ? -0.215 -92.860 -26.763 1.00 59.06 183 ILE N N 1
ATOM 1443 C CA . ILE A 1 189 ? 1.117 -92.639 -26.204 1.00 61.43 183 ILE N CA 1
ATOM 1444 C C . ILE A 1 189 ? 1.591 -93.872 -25.446 1.00 62.35 183 ILE N C 1
ATOM 1445 O O . ILE A 1 189 ? 2.762 -94.263 -25.535 1.00 58.39 183 ILE N O 1
ATOM 1450 N N . HIS A 1 190 ? 0.689 -94.506 -24.694 1.00 65.24 184 HIS N N 1
ATOM 1451 C CA . HIS A 1 190 ? 1.057 -95.700 -23.937 1.00 66.78 184 HIS N CA 1
ATOM 1452 C C . HIS A 1 190 ? 1.545 -96.808 -24.863 1.00 63.49 184 HIS N C 1
ATOM 1453 O O . HIS A 1 190 ? 2.568 -97.448 -24.598 1.00 62.49 184 HIS N O 1
ATOM 1460 N N . GLU A 1 191 ? 0.824 -97.045 -25.962 1.00 60.95 185 GLU N N 1
ATOM 1461 C CA . GLU A 1 191 ? 1.243 -98.075 -26.907 1.00 64.74 185 GLU N CA 1
ATOM 1462 C C . GLU A 1 191 ? 2.453 -97.635 -27.722 1.00 66.75 185 GLU N C 1
ATOM 1463 O O . GLU A 1 191 ? 3.303 -98.465 -28.065 1.00 65.87 185 GLU N O 1
ATOM 1469 N N . GLN A 1 192 ? 2.552 -96.342 -28.042 1.00 63.31 186 GLN N N 1
ATOM 1470 C CA . GLN A 1 192 ? 3.707 -95.853 -28.788 1.00 59.61 186 GLN N CA 1
ATOM 1471 C C . GLN A 1 192 ? 4.971 -95.852 -27.939 1.00 54.03 186 GLN N C 1
ATOM 1472 O O . GLN A 1 192 ? 6.079 -95.939 -28.481 1.00 55.40 186 GLN N O 1
ATOM 1478 N N . LEU A 1 193 ? 4.830 -95.751 -26.619 1.00 54.95 187 LEU N N 1
ATOM 1479 C CA . LEU A 1 193 ? 5.970 -95.670 -25.705 1.00 60.22 187 LEU N CA 1
ATOM 1480 C C . LEU A 1 193 ? 5.653 -96.486 -24.461 1.00 66.20 187 LEU N C 1
ATOM 1481 O O . LEU A 1 193 ? 5.253 -95.943 -23.423 1.00 63.54 187 LEU N O 1
ATOM 1486 N N . PRO A 1 194 ? 5.817 -97.811 -24.530 1.00 66.12 188 PRO N N 1
ATOM 1487 C CA . PRO A 1 194 ? 5.465 -98.651 -23.372 1.00 62.45 188 PRO N CA 1
ATOM 1488 C C . PRO A 1 194 ? 6.322 -98.391 -22.146 1.00 68.69 188 PRO N C 1
ATOM 1489 O O . PRO A 1 194 ? 5.848 -98.584 -21.019 1.00 71.11 188 PRO N O 1
ATOM 1493 N N . SER A 1 195 ? 7.569 -97.960 -22.327 1.00 68.99 189 SER N N 1
ATOM 1494 C CA . SER A 1 195 ? 8.466 -97.680 -21.216 1.00 67.56 189 SER N CA 1
ATOM 1495 C C . SER A 1 195 ? 8.323 -96.257 -20.691 1.00 70.35 189 SER N C 1
ATOM 1496 O O . SER A 1 195 ? 9.254 -95.743 -20.061 1.00 69.28 189 SER N O 1
ATOM 1499 N N . ILE A 1 196 ? 7.179 -95.611 -20.938 1.00 71.44 190 ILE N N 1
ATOM 1500 C CA . ILE A 1 196 ? 6.999 -94.230 -20.512 1.00 66.98 190 ILE N CA 1
ATOM 1501 C C . ILE A 1 196 ? 7.097 -94.140 -18.997 1.00 70.60 190 ILE N C 1
ATOM 1502 O O . ILE A 1 196 ? 6.619 -95.017 -18.266 1.00 72.03 190 ILE N O 1
ATOM 1507 N N . ARG A 1 197 ? 7.752 -93.084 -18.516 1.00 64.57 191 ARG N N 1
ATOM 1508 C CA . ARG A 1 197 ? 7.891 -92.851 -17.088 1.00 65.88 191 ARG N CA 1
ATOM 1509 C C . ARG A 1 197 ? 7.483 -91.444 -16.675 1.00 64.32 191 ARG N C 1
ATOM 1510 O O . ARG A 1 197 ? 7.491 -91.144 -15.476 1.00 64.18 191 ARG N O 1
ATOM 1518 N N . LEU A 1 198 ? 7.120 -90.581 -17.623 1.00 63.72 192 LEU N N 1
ATOM 1519 C CA . LEU A 1 198 ? 6.658 -89.237 -17.311 1.00 60.05 192 LEU N CA 1
ATOM 1520 C C . LEU A 1 198 ? 5.856 -88.711 -18.493 1.00 62.71 192 LEU N C 1
ATOM 1521 O O . LEU A 1 198 ? 6.247 -88.900 -19.647 1.00 57.93 192 LEU N O 1
ATOM 1526 N N . ILE A 1 199 ? 4.740 -88.049 -18.194 1.00 63.15 193 ILE N N 1
ATOM 1527 C CA . ILE A 1 199 ? 3.873 -87.454 -19.204 1.00 65.72 193 ILE N CA 1
ATOM 1528 C C . ILE A 1 199 ? 3.680 -85.984 -18.853 1.00 66.75 193 ILE N C 1
ATOM 1529 O O . ILE A 1 199 ? 3.448 -85.645 -17.687 1.00 66.55 193 ILE N O 1
ATOM 1534 N N . CYS A 1 200 ? 3.791 -85.111 -19.854 1.00 63.17 194 CYS N N 1
ATOM 1535 C CA . CYS A 1 200 ? 3.812 -83.671 -19.635 1.00 61.75 194 CYS N CA 1
ATOM 1536 C C . CYS A 1 200 ? 2.891 -82.966 -20.619 1.00 59.04 194 CYS N C 1
ATOM 1537 O O . CYS A 1 200 ? 2.850 -83.312 -21.803 1.00 58.46 194 CYS N O 1
ATOM 1540 N N . ALA A 1 201 ? 2.165 -81.965 -20.124 1.00 60.69 195 ALA N N 1
ATOM 1541 C CA . ALA A 1 201 ? 1.236 -81.208 -20.950 1.00 61.90 195 ALA N CA 1
ATOM 1542 C C . ALA A 1 201 ? 0.855 -79.925 -20.226 1.00 62.45 195 ALA N C 1
ATOM 1543 O O . ALA A 1 201 ? 0.742 -79.899 -18.998 1.00 65.15 195 ALA N O 1
ATOM 1545 N N . GLY A 1 202 ? 0.665 -78.863 -21.002 1.00 54.10 196 GLY N N 1
ATOM 1546 C CA . GLY A 1 202 ? 0.165 -77.622 -20.452 1.00 49.08 196 GLY N CA 1
ATOM 1547 C C . GLY A 1 202 ? -1.316 -77.706 -20.136 1.00 60.72 196 GLY N C 1
ATOM 1548 O O . GLY A 1 202 ? -2.030 -78.618 -20.556 1.00 60.14 196 GLY N O 1
ATOM 1549 N N . MET A 1 203 ? -1.790 -76.722 -19.376 1.00 62.14 197 MET N N 1
ATOM 1550 C CA . MET A 1 203 ? -3.173 -76.699 -18.915 1.00 62.44 197 MET N CA 1
ATOM 1551 C C . MET A 1 203 ? -3.809 -75.362 -19.266 1.00 62.69 197 MET N C 1
ATOM 1552 O O . MET A 1 203 ? -3.397 -74.319 -18.747 1.00 62.06 197 MET N O 1
ATOM 1557 N N . GLY A 1 204 ? -4.800 -75.398 -20.153 1.00 67.99 198 GLY N N 1
ATOM 1558 C CA . GLY A 1 204 ? -5.653 -74.255 -20.410 1.00 65.35 198 GLY N CA 1
ATOM 1559 C C . GLY A 1 204 ? -7.039 -74.526 -19.867 1.00 66.74 198 GLY N C 1
ATOM 1560 O O . GLY A 1 204 ? -7.400 -74.043 -18.789 1.00 68.85 198 GLY N O 1
ATOM 1561 N N . THR A 1 205 ? -7.826 -75.308 -20.608 1.00 60.69 199 THR N N 1
ATOM 1562 C CA . THR A 1 205 ? -9.031 -75.896 -20.040 1.00 64.69 199 THR N CA 1
ATOM 1563 C C . THR A 1 205 ? -8.710 -77.046 -19.099 1.00 69.19 199 THR N C 1
ATOM 1564 O O . THR A 1 205 ? -9.618 -77.540 -18.420 1.00 71.40 199 THR N O 1
ATOM 1568 N N . SER A 1 206 ? -7.446 -77.472 -19.050 1.00 67.32 200 SER N N 1
ATOM 1569 C CA . SER A 1 206 ? -6.941 -78.628 -18.312 1.00 70.54 200 SER N CA 1
ATOM 1570 C C . SER A 1 206 ? -7.448 -79.949 -18.871 1.00 69.61 200 SER N C 1
ATOM 1571 O O . SER A 1 206 ? -7.195 -81.000 -18.273 1.00 65.91 200 SER N O 1
ATOM 1574 N N . GLY A 1 207 ? -8.146 -79.931 -20.009 1.00 69.53 201 GLY N N 1
ATOM 1575 C CA . GLY A 1 207 ? -8.698 -81.164 -20.546 1.00 65.21 201 GLY N CA 1
ATOM 1576 C C . GLY A 1 207 ? -7.631 -82.156 -20.967 1.00 60.51 201 GLY N C 1
ATOM 1577 O O . GLY A 1 207 ? -7.752 -83.356 -20.714 1.00 60.26 201 GLY N O 1
ATOM 1578 N N . THR A 1 208 ? -6.567 -81.669 -21.609 1.00 59.45 202 THR N N 1
ATOM 1579 C CA . THR A 1 208 ? -5.517 -82.566 -22.080 1.00 60.52 202 THR N CA 1
ATOM 1580 C C . THR A 1 208 ? -4.771 -83.203 -20.915 1.00 57.63 202 THR N C 1
ATOM 1581 O O . THR A 1 208 ? -4.519 -84.413 -20.912 1.00 58.92 202 THR N O 1
ATOM 1585 N N . MET A 1 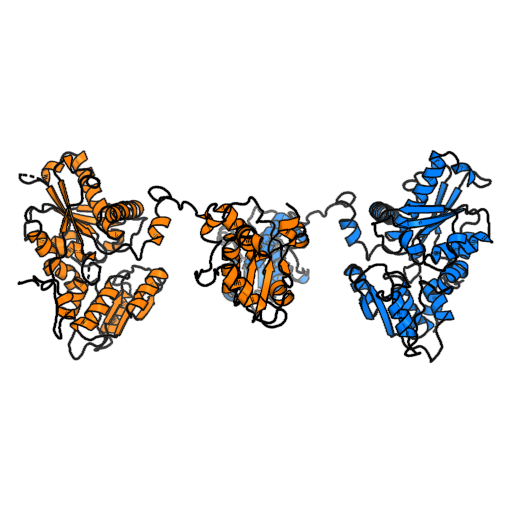209 ? -4.409 -82.404 -19.911 1.00 59.75 203 MET N N 1
ATOM 1586 C CA . MET A 1 209 ? -3.658 -82.950 -18.787 1.00 60.00 203 MET N CA 1
ATOM 1587 C C . MET A 1 209 ? -4.536 -83.832 -17.908 1.00 64.08 203 MET N C 1
ATOM 1588 O O . MET A 1 209 ? -4.088 -84.882 -17.430 1.00 58.65 203 MET N O 1
ATOM 1593 N N . THR A 1 210 ? -5.788 -83.427 -17.681 1.00 62.14 204 THR N N 1
ATOM 1594 C CA . THR A 1 210 ? -6.694 -84.261 -16.898 1.00 60.96 204 THR N CA 1
ATOM 1595 C C . THR A 1 210 ? -6.903 -85.615 -17.564 1.00 64.21 204 THR N C 1
ATOM 1596 O O . THR A 1 210 ? -6.910 -86.651 -16.890 1.00 65.21 204 THR N O 1
ATOM 1600 N N . GLY A 1 211 ? -7.057 -85.628 -18.889 1.00 61.57 205 GLY N N 1
ATOM 1601 C CA . GLY A 1 211 ? -7.210 -86.893 -19.588 1.00 60.18 205 GLY N CA 1
ATOM 1602 C C . GLY A 1 211 ? -5.975 -87.767 -19.484 1.00 64.72 205 GLY N C 1
ATOM 1603 O O . GLY A 1 211 ? -6.062 -88.948 -19.140 1.00 69.33 205 GLY N O 1
ATOM 1604 N N . LEU A 1 212 ? -4.804 -87.192 -19.770 1.00 59.42 206 LEU N N 1
ATOM 1605 C CA . LEU A 1 212 ? -3.564 -87.958 -19.683 1.00 62.81 206 LEU N CA 1
ATOM 1606 C C . LEU A 1 212 ? -3.291 -88.406 -18.253 1.00 65.84 206 LEU N C 1
ATOM 1607 O O . LEU A 1 212 ? -2.784 -89.510 -18.024 1.00 64.12 206 LEU N O 1
ATOM 1612 N N . GLY A 1 213 ? -3.623 -87.565 -17.278 1.00 65.21 207 GLY N N 1
ATOM 1613 C CA . GLY A 1 213 ? -3.389 -87.891 -15.885 1.00 63.66 207 GLY N CA 1
ATOM 1614 C C . GLY A 1 213 ? -4.336 -88.940 -15.342 1.00 68.40 207 GLY N C 1
ATOM 1615 O O . GLY A 1 213 ? -3.920 -89.816 -14.579 1.00 67.64 207 GLY N O 1
ATOM 1616 N N . GLN A 1 214 ? -5.615 -88.861 -15.721 1.00 68.74 208 GLN N N 1
ATOM 1617 C CA . GLN A 1 214 ? -6.585 -89.844 -15.248 1.00 65.36 208 GLN N CA 1
ATOM 1618 C C . GLN A 1 214 ? -6.346 -91.208 -15.882 1.00 66.31 208 GLN N C 1
ATOM 1619 O O . GLN A 1 214 ? -6.462 -92.238 -15.208 1.00 67.53 208 GLN N O 1
ATOM 1625 N N . TYR A 1 215 ? -6.024 -91.239 -17.178 1.00 63.41 209 TYR N N 1
ATOM 1626 C CA . TYR A 1 215 ? -5.768 -92.514 -17.841 1.00 61.92 209 TYR N CA 1
ATOM 1627 C C . TYR A 1 215 ? -4.529 -93.191 -17.271 1.00 64.48 209 TYR N C 1
ATOM 1628 O O . TYR A 1 215 ? -4.559 -94.377 -16.923 1.00 70.14 209 TYR N O 1
ATOM 1637 N N . PHE A 1 216 ? -3.423 -92.452 -17.175 1.00 60.57 210 PHE N N 1
ATOM 1638 C CA . PHE A 1 216 ? -2.180 -93.032 -16.686 1.00 65.82 210 PHE N CA 1
ATOM 1639 C C . PHE A 1 216 ? -2.191 -93.281 -15.184 1.00 75.31 210 PHE N C 1
ATOM 1640 O O . PHE A 1 216 ? -1.290 -93.963 -14.684 1.00 76.70 210 PHE N O 1
ATOM 1648 N N . LYS A 1 217 ? -3.178 -92.751 -14.456 1.00 71.87 211 LYS N N 1
ATOM 1649 C CA . LYS A 1 217 ? -3.273 -93.040 -13.030 1.00 74.45 211 LYS N CA 1
ATOM 1650 C C . LYS A 1 217 ? -3.528 -94.523 -12.788 1.00 77.82 211 LYS N C 1
ATOM 1651 O O . LYS A 1 217 ? -2.933 -95.125 -11.887 1.00 79.94 211 LYS N O 1
ATOM 1657 N N . THR A 1 218 ? -4.402 -95.131 -13.591 1.00 75.56 212 THR N N 1
ATOM 1658 C CA . THR A 1 218 ? -4.688 -96.556 -13.478 1.00 75.97 212 THR N CA 1
ATOM 1659 C C . THR A 1 218 ? -3.834 -97.388 -14.427 1.00 75.76 212 THR N C 1
ATOM 1660 O O . THR A 1 218 ? -3.301 -98.429 -14.029 1.00 70.66 212 THR N O 1
ATOM 1664 N N . ALA A 1 219 ? -3.696 -96.953 -15.678 1.00 68.52 213 ALA N N 1
ATOM 1665 C CA . ALA A 1 219 ? -2.823 -97.624 -16.634 1.00 69.78 213 ALA N CA 1
ATOM 1666 C C . ALA A 1 219 ? -1.393 -97.158 -16.392 1.00 73.11 213 ALA N C 1
ATOM 1667 O O . ALA A 1 219 ? -1.049 -96.010 -16.689 1.00 85.99 213 ALA N O 1
ATOM 1669 N N . LYS A 1 220 ? -0.563 -98.051 -15.856 1.00 80.61 214 LYS N N 1
ATOM 1670 C CA . LYS A 1 220 ? 0.808 -97.762 -15.451 1.00 73.78 214 LYS N CA 1
ATOM 1671 C C . LYS A 1 220 ? 0.824 -96.639 -14.421 1.00 73.79 214 LYS N C 1
ATOM 1672 O O . LYS A 1 220 ? 1.111 -95.484 -14.758 1.00 70.64 214 LYS N O 1
ATOM 1678 N N . PRO A 1 221 ? 0.522 -96.941 -13.153 1.00 70.59 215 PRO N N 1
ATOM 1679 C CA . PRO A 1 221 ? 0.508 -95.889 -12.124 1.00 70.92 215 PRO N CA 1
ATOM 1680 C C . PRO A 1 221 ? 1.879 -95.314 -11.812 1.00 69.63 215 PRO N C 1
ATOM 1681 O O . PRO A 1 221 ? 1.956 -94.321 -11.076 1.00 68.38 215 PRO N O 1
ATOM 1685 N N . SER A 1 222 ? 2.954 -95.894 -12.342 1.00 70.14 216 SER N N 1
ATOM 1686 C CA . SER A 1 222 ? 4.302 -95.457 -12.007 1.00 69.50 216 SER N CA 1
ATOM 1687 C C . SER A 1 222 ? 4.769 -94.258 -12.820 1.00 71.33 216 SER N C 1
ATOM 1688 O O . SER A 1 222 ? 5.852 -93.731 -12.541 1.00 73.01 216 SER N O 1
ATOM 1691 N N . VAL A 1 223 ? 3.997 -93.811 -13.805 1.00 71.02 217 VAL N N 1
ATOM 1692 C CA . VAL A 1 223 ? 4.407 -92.678 -14.627 1.00 68.68 217 VAL N CA 1
ATOM 1693 C C . VAL A 1 223 ? 4.146 -91.385 -13.865 1.00 65.63 217 VAL N C 1
ATOM 1694 O O . VAL A 1 223 ? 3.081 -91.204 -13.260 1.00 66.58 217 VAL N O 1
ATOM 1698 N N . PHE A 1 224 ? 5.127 -90.489 -13.876 1.00 65.55 218 PHE N N 1
ATOM 1699 C CA . PHE A 1 224 ? 4.965 -89.186 -13.254 1.00 64.44 218 PHE N CA 1
ATOM 1700 C C . PHE A 1 224 ? 4.140 -88.284 -14.162 1.00 65.68 218 PHE N C 1
ATOM 1701 O O . PHE A 1 224 ? 4.270 -88.325 -15.388 1.00 62.27 218 PHE N O 1
ATOM 1709 N N . ARG A 1 225 ? 3.281 -87.472 -13.553 1.00 62.35 219 ARG N N 1
ATOM 1710 C CA . ARG A 1 225 ? 2.377 -86.592 -14.282 1.00 62.84 219 ARG N CA 1
ATOM 1711 C C . ARG A 1 225 ? 2.738 -85.151 -13.955 1.00 71.37 219 ARG N C 1
ATOM 1712 O O . ARG A 1 225 ? 2.630 -84.728 -12.799 1.00 70.73 219 ARG N O 1
ATOM 1720 N N . LEU A 1 226 ? 3.163 -84.400 -14.972 1.00 63.92 220 LEU N N 1
ATOM 1721 C CA . LEU A 1 226 ? 3.739 -83.070 -14.791 1.00 67.21 220 LEU N CA 1
ATOM 1722 C C . LEU A 1 226 ? 2.961 -82.054 -15.616 1.00 64.77 220 LEU N C 1
ATOM 1723 O O . LEU A 1 226 ? 3.098 -82.009 -16.844 1.00 65.33 220 LEU N O 1
ATOM 1728 N N . GLY A 1 227 ? 2.163 -81.222 -14.941 1.00 67.36 221 GLY N N 1
ATOM 1729 C CA . GLY A 1 227 ? 1.479 -80.136 -15.607 1.00 65.14 221 GLY N CA 1
ATOM 1730 C C . GLY A 1 227 ? 2.326 -78.877 -15.686 1.00 67.99 221 GLY N C 1
ATOM 1731 O O . GLY A 1 227 ? 3.264 -78.683 -14.916 1.00 72.14 221 GLY N O 1
ATOM 1732 N N . VAL A 1 228 ? 1.991 -78.017 -16.647 1.00 70.45 222 VAL N N 1
ATOM 1733 C CA . VAL A 1 228 ? 2.712 -76.769 -16.875 1.00 66.93 222 VAL N CA 1
ATOM 1734 C C . VAL A 1 228 ? 1.700 -75.636 -16.977 1.00 70.12 222 VAL N C 1
ATOM 1735 O O . VAL A 1 228 ? 0.718 -75.740 -17.721 1.00 66.71 222 VAL N O 1
ATOM 1739 N N . CYS A 1 229 ? 1.941 -74.558 -16.233 1.00 68.22 223 CYS N N 1
ATOM 1740 C CA . CYS A 1 229 ? 1.103 -73.369 -16.252 1.00 68.36 223 CYS N CA 1
ATOM 1741 C C . CYS A 1 229 ? 1.947 -72.149 -16.597 1.00 64.50 223 CYS N C 1
ATOM 1742 O O . CYS A 1 229 ? 3.164 -72.136 -16.402 1.00 65.25 223 CYS N O 1
ATOM 1745 N N . THR A 1 230 ? 1.289 -71.122 -17.128 1.00 63.90 224 THR N N 1
ATOM 1746 C CA . THR A 1 230 ? 1.983 -69.893 -17.484 1.00 72.97 224 THR N CA 1
ATOM 1747 C C . THR A 1 230 ? 2.267 -69.069 -16.235 1.00 70.02 224 THR N C 1
ATOM 1748 O O . THR A 1 230 ? 1.459 -69.031 -15.303 1.00 65.89 224 THR N O 1
ATOM 1752 N N . ALA A 1 231 ? 3.424 -68.408 -16.222 1.00 76.83 225 ALA N N 1
ATOM 1753 C CA . ALA A 1 231 ? 3.790 -67.556 -15.100 1.00 77.27 225 ALA N CA 1
ATOM 1754 C C . ALA A 1 231 ? 2.745 -66.461 -14.898 1.00 79.77 225 ALA N C 1
ATOM 1755 O O . ALA A 1 231 ? 1.973 -66.126 -15.801 1.00 74.92 225 ALA N O 1
ATOM 1757 N N . ALA A 1 232 ? 2.729 -65.901 -13.685 1.00 81.44 226 ALA N N 1
ATOM 1758 C CA . ALA A 1 232 ? 1.680 -64.953 -13.317 1.00 79.43 226 ALA N CA 1
ATOM 1759 C C . ALA A 1 232 ? 1.684 -63.728 -14.224 1.00 80.53 226 ALA N C 1
ATOM 1760 O O . ALA A 1 232 ? 0.620 -63.247 -14.631 1.00 84.73 226 ALA N O 1
ATOM 1762 N N . GLY A 1 233 ? 2.869 -63.210 -14.556 1.00 76.89 227 GLY N N 1
ATOM 1763 C CA . GLY A 1 233 ? 2.943 -62.015 -15.379 1.00 77.04 227 GLY N CA 1
ATOM 1764 C C . GLY A 1 233 ? 2.856 -62.264 -16.869 1.00 84.04 227 GLY N C 1
ATOM 1765 O O . GLY A 1 233 ? 2.489 -61.353 -17.617 1.00 87.14 227 GLY N O 1
ATOM 1766 N N . ASP A 1 234 ? 3.177 -63.476 -17.315 1.00 80.42 228 ASP N N 1
ATOM 1767 C CA . ASP A 1 234 ? 3.218 -63.798 -18.731 1.00 76.61 228 ASP N CA 1
ATOM 1768 C C . ASP A 1 234 ? 1.866 -64.328 -19.207 1.00 75.23 228 ASP N C 1
ATOM 1769 O O . ASP A 1 234 ? 0.920 -64.491 -18.433 1.00 81.06 228 ASP N O 1
ATOM 1774 N N . ARG A 1 235 ? 1.777 -64.589 -20.509 1.00 76.54 229 ARG N N 1
ATOM 1775 C CA . ARG A 1 235 ? 0.663 -65.328 -21.084 1.00 81.13 229 ARG N CA 1
ATOM 1776 C C . ARG A 1 235 ? 1.093 -65.848 -22.448 1.00 74.51 229 ARG N C 1
ATOM 1777 O O . ARG A 1 235 ? 1.739 -65.132 -23.217 1.00 73.74 229 ARG N O 1
ATOM 1785 N N . VAL A 1 236 ? 0.767 -67.107 -22.722 1.00 74.22 230 VAL N N 1
ATOM 1786 C CA . VAL A 1 236 ? 1.066 -67.715 -24.016 1.00 71.34 230 VAL N CA 1
ATOM 1787 C C . VAL A 1 236 ? -0.229 -68.314 -24.555 1.00 67.46 230 VAL N C 1
ATOM 1788 O O . VAL A 1 236 ? -1.111 -68.688 -23.767 1.00 62.43 230 VAL N O 1
ATOM 1792 N N . PRO A 1 237 ? -0.403 -68.403 -25.874 1.00 64.04 231 PRO N N 1
ATOM 1793 C CA . PRO A 1 237 ? -1.675 -68.901 -26.417 1.00 65.65 231 PRO N CA 1
ATOM 1794 C C . PRO A 1 237 ? -1.846 -70.390 -26.153 1.00 64.46 231 PRO N C 1
ATOM 1795 O O . PRO A 1 237 ? -0.967 -71.198 -26.463 1.00 60.65 231 PRO N O 1
ATOM 1799 N N . GLY A 1 238 ? -2.994 -70.746 -25.580 1.00 67.75 232 GLY N N 1
ATOM 1800 C CA . GLY A 1 238 ? -3.305 -72.121 -25.274 1.00 63.31 232 GLY N CA 1
ATOM 1801 C C . GLY A 1 238 ? -3.547 -72.342 -23.795 1.00 63.75 232 GLY N C 1
ATOM 1802 O O . GLY A 1 238 ? -4.690 -72.414 -23.330 1.00 62.26 232 GLY N O 1
ATOM 1803 N N . PRO A 1 239 ? -2.466 -72.454 -23.022 1.00 62.13 233 PRO N N 1
ATOM 1804 C CA . PRO A 1 239 ? -2.607 -72.737 -21.587 1.00 68.08 233 PRO N CA 1
ATOM 1805 C C . PRO A 1 239 ? -3.006 -71.524 -20.763 1.00 71.90 233 PRO N C 1
ATOM 1806 O O . PRO A 1 239 ? -3.309 -70.455 -21.304 1.00 71.29 233 PRO N O 1
ATOM 1810 N N . ARG A 1 240 ? -3.003 -71.690 -19.441 1.00 73.43 234 ARG N N 1
ATOM 1811 C CA . ARG A 1 240 ? -3.390 -70.644 -18.507 1.00 72.91 234 ARG N CA 1
ATOM 1812 C C . ARG A 1 240 ? -2.461 -70.674 -17.302 1.00 70.50 234 ARG N C 1
ATOM 1813 O O . ARG A 1 240 ? -1.672 -71.606 -17.116 1.00 69.43 234 ARG N O 1
ATOM 1821 N N . SER A 1 241 ? -2.567 -69.638 -16.475 1.00 70.74 235 SER N N 1
ATOM 1822 C CA . SER A 1 241 ? -1.801 -69.568 -15.243 1.00 74.10 235 SER N CA 1
ATOM 1823 C C . SER A 1 241 ? -2.494 -70.369 -14.143 1.00 71.54 235 SER N C 1
ATOM 1824 O O . SER A 1 241 ? -3.643 -70.798 -14.276 1.00 66.69 235 SER N O 1
ATOM 1827 N N . LEU A 1 242 ? -1.771 -70.572 -13.039 1.00 74.09 236 LEU N N 1
ATOM 1828 C CA . LEU A 1 242 ? -2.331 -71.323 -11.920 1.00 75.09 236 LEU N CA 1
ATOM 1829 C C . LEU A 1 242 ? -3.544 -70.615 -11.329 1.00 73.31 236 LEU N C 1
ATOM 1830 O O . LEU A 1 242 ? -4.502 -71.267 -10.897 1.00 72.06 236 LEU N O 1
ATOM 1835 N N . ALA A 1 243 ? -3.521 -69.280 -11.310 1.00 73.24 237 ALA N N 1
ATOM 1836 C CA . ALA A 1 243 ? -4.625 -68.518 -10.734 1.00 77.39 237 ALA N CA 1
ATOM 1837 C C . ALA A 1 243 ? -5.930 -68.797 -11.468 1.00 79.13 237 ALA N C 1
ATOM 1838 O O . ALA A 1 243 ? -6.968 -69.039 -10.842 1.00 78.77 237 ALA N O 1
ATOM 1840 N N . LEU A 1 244 ? -5.898 -68.773 -12.799 1.00 80.42 238 LEU N N 1
ATOM 1841 C CA . LEU A 1 244 ? -7.099 -69.007 -13.590 1.00 83.76 238 LEU N CA 1
ATOM 1842 C C . LEU A 1 244 ? -7.471 -70.481 -13.695 1.00 86.18 238 LEU N C 1
ATOM 1843 O O . LEU A 1 244 ? -8.488 -70.800 -14.320 1.00 87.60 238 LEU N O 1
ATOM 1848 N N . LEU A 1 245 ? -6.684 -71.382 -13.109 1.00 85.72 239 LEU N N 1
ATOM 1849 C CA . LEU A 1 245 ? -7.031 -72.795 -13.051 1.00 84.72 239 LEU N CA 1
ATOM 1850 C C . LEU A 1 245 ? -7.841 -73.154 -11.812 1.00 88.34 239 LEU N C 1
ATOM 1851 O O . LEU A 1 245 ? -8.235 -74.315 -11.662 1.00 91.34 239 LEU N O 1
ATOM 1856 N N . SER A 1 246 ? -8.095 -72.191 -10.929 1.00 90.18 240 SER N N 1
ATOM 1857 C CA . SER A 1 246 ? -8.851 -72.424 -9.703 1.00 92.65 240 SER N CA 1
ATOM 1858 C C . SER A 1 246 ? -10.337 -72.716 -9.936 1.00 91.65 240 SER N C 1
ATOM 1859 O O . SER A 1 246 ? -10.876 -73.616 -9.277 1.00 85.68 240 SER N O 1
ATOM 1862 N N . PRO A 1 247 ? -11.045 -72.013 -10.840 1.00 94.81 241 PRO N N 1
ATOM 1863 C CA . PRO A 1 247 ? -12.501 -72.222 -10.923 1.00 97.50 241 PRO N CA 1
ATOM 1864 C C . PRO A 1 247 ? -12.918 -73.508 -11.612 1.00 99.52 241 PRO N C 1
ATOM 1865 O O . PRO A 1 247 ? -14.030 -73.988 -11.349 1.00 98.92 241 PRO N O 1
ATOM 1869 N N . VAL A 1 248 ? -12.075 -74.090 -12.469 1.00 99.70 242 VAL N N 1
ATOM 1870 C CA . VAL A 1 248 ? -12.509 -75.229 -13.268 1.00 94.02 242 VAL N CA 1
ATOM 1871 C C . VAL A 1 248 ? -12.779 -76.429 -12.366 1.00 85.56 242 VAL N C 1
ATOM 1872 O O . VAL A 1 248 ? -12.137 -76.618 -11.323 1.00 82.78 242 VAL N O 1
ATOM 1876 N N . GLU A 1 249 ? -13.758 -77.240 -12.762 1.00 85.86 243 GLU N N 1
ATOM 1877 C CA . GLU A 1 249 ? -14.206 -78.376 -11.968 1.00 85.25 243 GLU N CA 1
ATOM 1878 C C . GLU A 1 249 ? -13.586 -79.695 -12.407 1.00 80.10 243 GLU N C 1
ATOM 1879 O O . GLU A 1 249 ? -13.862 -80.726 -11.787 1.00 80.80 243 GLU N O 1
ATOM 1885 N N . PHE A 1 250 ? -12.767 -79.692 -13.454 1.00 78.83 244 PHE N N 1
ATOM 1886 C CA . PHE A 1 250 ? -12.123 -80.920 -13.892 1.00 76.26 244 PHE N CA 1
ATOM 1887 C C . PHE A 1 250 ? -11.167 -81.418 -12.811 1.00 74.03 244 PHE N C 1
ATOM 1888 O O . PHE A 1 250 ? -10.508 -80.611 -12.145 1.00 78.13 244 PHE N O 1
ATOM 1896 N N . PRO A 1 251 ? -11.065 -82.731 -12.605 1.00 72.32 245 PRO N N 1
ATOM 1897 C CA . PRO A 1 251 ? -10.158 -83.244 -11.569 1.00 73.86 245 PRO N CA 1
ATOM 1898 C C . PRO A 1 251 ? -8.697 -83.155 -11.981 1.00 75.52 245 PRO N C 1
ATOM 1899 O O . PRO A 1 251 ? -8.009 -84.176 -12.068 1.00 77.49 245 PRO N O 1
ATOM 1903 N N . TRP A 1 252 ? -8.212 -81.937 -12.235 1.00 73.23 246 TRP N N 1
ATOM 1904 C CA . TRP A 1 252 ? -6.840 -81.773 -12.701 1.00 73.82 246 TRP N CA 1
ATOM 1905 C C . TRP A 1 252 ? -5.826 -81.914 -11.573 1.00 71.60 246 TRP N C 1
ATOM 1906 O O . TRP A 1 252 ? -4.696 -82.350 -11.820 1.00 68.90 246 TRP N O 1
ATOM 1917 N N . ARG A 1 253 ? -6.197 -81.553 -10.342 1.00 72.35 247 ARG N N 1
ATOM 1918 C CA . ARG A 1 253 ? -5.287 -81.756 -9.218 1.00 73.34 247 ARG N CA 1
ATOM 1919 C C . ARG A 1 253 ? -5.048 -83.239 -8.966 1.00 67.61 247 ARG N C 1
ATOM 1920 O O . ARG A 1 253 ? -3.942 -83.641 -8.587 1.00 69.16 247 ARG N O 1
ATOM 1928 N N . ASP A 1 254 ? -6.074 -84.067 -9.171 1.00 66.26 248 ASP N N 1
ATOM 1929 C CA . ASP A 1 254 ? -5.914 -85.513 -9.078 1.00 65.81 248 ASP N CA 1
ATOM 1930 C C . ASP A 1 254 ? -5.216 -86.101 -10.299 1.00 66.61 248 ASP N C 1
ATOM 1931 O O . ASP A 1 254 ? -4.892 -87.294 -10.297 1.00 64.94 248 ASP N O 1
ATOM 1936 N N . SER A 1 255 ? -4.965 -85.295 -11.330 1.00 63.79 249 SER N N 1
ATOM 1937 C CA . SER A 1 255 ? -4.315 -85.758 -12.548 1.00 66.72 249 SER N CA 1
ATOM 1938 C C . SER A 1 255 ? -2.847 -85.365 -12.637 1.00 66.04 249 SER N C 1
ATOM 1939 O O . SER A 1 255 ? -2.147 -85.857 -13.528 1.00 64.73 249 SER N O 1
ATOM 1942 N N . VAL A 1 256 ? -2.364 -84.498 -11.751 1.00 61.47 250 VAL N N 1
ATOM 1943 C CA . VAL A 1 256 ? -0.986 -84.031 -11.796 1.00 62.83 250 VAL N CA 1
ATOM 1944 C C . VAL A 1 256 ? -0.270 -84.449 -10.520 1.00 68.26 250 VAL N C 1
ATOM 1945 O O . VAL A 1 256 ? -0.869 -84.537 -9.443 1.00 65.21 250 VAL N O 1
ATOM 1949 N N . ASP A 1 257 ? 1.028 -84.718 -10.655 1.00 71.57 251 ASP N N 1
ATOM 1950 C CA . ASP A 1 257 ? 1.893 -84.961 -9.511 1.00 65.60 251 ASP N CA 1
ATOM 1951 C C . ASP A 1 257 ? 2.790 -83.774 -9.192 1.00 66.93 251 ASP N C 1
ATOM 1952 O O . ASP A 1 257 ? 3.285 -83.675 -8.064 1.00 68.21 251 ASP N O 1
ATOM 1957 N N . ALA A 1 258 ? 3.005 -82.883 -10.156 1.00 66.14 252 ALA N N 1
ATOM 1958 C CA . ALA A 1 258 ? 3.730 -81.638 -9.942 1.00 65.77 252 ALA N CA 1
ATOM 1959 C C . ALA A 1 258 ? 3.324 -80.664 -11.036 1.00 72.43 252 ALA N C 1
ATOM 1960 O O . ALA A 1 258 ? 2.796 -81.061 -12.079 1.00 69.21 252 ALA N O 1
ATOM 1962 N N . ILE A 1 259 ? 3.575 -79.382 -10.787 1.00 69.78 253 ILE N N 1
ATOM 1963 C CA . ILE A 1 259 ? 3.188 -78.317 -11.706 1.00 69.38 253 ILE N CA 1
ATOM 1964 C C . ILE A 1 259 ? 4.348 -77.344 -11.847 1.00 69.96 253 ILE N C 1
ATOM 1965 O O . ILE A 1 259 ? 4.884 -76.858 -10.846 1.00 71.82 253 ILE N O 1
ATOM 1970 N N . GLU A 1 260 ? 4.734 -77.060 -13.087 1.00 68.62 254 GLU N N 1
ATOM 1971 C CA . GLU A 1 260 ? 5.774 -76.092 -13.390 1.00 67.85 254 GLU N CA 1
ATOM 1972 C C . GLU A 1 260 ? 5.155 -74.822 -13.959 1.00 69.30 254 GLU N C 1
ATOM 1973 O O . GLU A 1 260 ? 4.090 -74.854 -14.582 1.00 71.81 254 GLU N O 1
ATOM 1979 N N . GLU A 1 261 ? 5.833 -73.700 -13.735 1.00 67.25 255 GLU N N 1
ATOM 1980 C CA . GLU A 1 261 ? 5.429 -72.412 -14.280 1.00 71.76 255 GLU N CA 1
ATOM 1981 C C . GLU A 1 261 ? 6.495 -71.943 -15.259 1.00 66.69 255 GLU N C 1
ATOM 1982 O O . GLU A 1 261 ? 7.689 -71.968 -14.940 1.00 69.15 255 GLU N O 1
ATOM 1988 N N . VAL A 1 262 ? 6.063 -71.528 -16.448 1.00 68.50 256 VAL N N 1
ATOM 1989 C CA . VAL A 1 262 ? 6.960 -71.217 -17.555 1.00 65.48 256 VAL N CA 1
ATOM 1990 C C . VAL A 1 262 ? 6.569 -69.876 -18.159 1.00 60.42 256 VAL N C 1
ATOM 1991 O O . VAL A 1 262 ? 5.380 -69.586 -18.336 1.00 63.86 256 VAL N O 1
ATOM 1995 N N . GLY A 1 263 ? 7.577 -69.055 -18.474 1.00 54.89 257 GLY N N 1
ATOM 1996 C CA . GLY A 1 263 ? 7.336 -67.779 -19.112 1.00 60.95 257 GLY N CA 1
ATOM 1997 C C . GLY A 1 263 ? 7.127 -67.897 -20.612 1.00 66.00 257 GLY N C 1
ATOM 1998 O O . GLY A 1 263 ? 7.359 -68.937 -21.229 1.00 69.55 257 GLY N O 1
ATOM 1999 N N . SER A 1 264 ? 6.685 -66.788 -21.209 1.00 63.70 258 SER N N 1
ATOM 2000 C CA . SER A 1 264 ? 6.361 -66.790 -22.631 1.00 66.61 258 SER N CA 1
ATOM 2001 C C . SER A 1 264 ? 7.613 -66.746 -23.500 1.00 71.10 258 SER N C 1
ATOM 2002 O O . SER A 1 264 ? 7.651 -67.376 -24.562 1.00 75.57 258 SER N O 1
ATOM 2005 N N . LYS A 1 265 ? 8.640 -66.006 -23.074 1.00 63.01 259 LYS N N 1
ATOM 2006 C CA . LYS A 1 265 ? 9.859 -65.916 -23.872 1.00 69.52 259 LYS N CA 1
ATOM 2007 C C . LYS A 1 265 ? 10.523 -67.279 -24.018 1.00 68.67 259 LYS N C 1
ATOM 2008 O O . LYS A 1 265 ? 10.961 -67.649 -25.114 1.00 69.62 259 LYS N O 1
ATOM 2014 N N . ASP A 1 266 ? 10.605 -68.041 -22.925 1.00 65.08 260 ASP N N 1
ATOM 2015 C CA . ASP A 1 266 ? 11.140 -69.395 -23.010 1.00 65.96 260 ASP N CA 1
ATOM 2016 C C . ASP A 1 266 ? 10.268 -70.286 -23.883 1.00 60.77 260 ASP N C 1
ATOM 2017 O O . ASP A 1 266 ? 10.782 -71.183 -24.562 1.00 59.88 260 ASP N O 1
ATOM 2022 N N . ALA A 1 267 ? 8.953 -70.054 -23.882 1.00 59.88 261 ALA N N 1
ATOM 2023 C CA . ALA A 1 267 ? 8.054 -70.855 -24.706 1.00 59.04 261 ALA N CA 1
ATOM 2024 C C . ALA A 1 267 ? 8.330 -70.638 -26.189 1.00 60.20 261 ALA N C 1
ATOM 2025 O O . ALA A 1 267 ? 8.542 -71.597 -26.940 1.00 59.64 261 ALA N O 1
ATOM 2027 N N . PHE A 1 268 ? 8.334 -69.376 -26.628 1.00 59.89 262 PHE N N 1
ATOM 2028 C CA . PHE A 1 268 ? 8.574 -69.080 -28.037 1.00 62.68 262 PHE N CA 1
ATOM 2029 C C . PHE A 1 268 ? 9.980 -69.484 -28.461 1.00 64.44 262 PHE N C 1
ATOM 2030 O O . PHE A 1 268 ? 10.182 -69.973 -29.580 1.00 65.69 262 PHE N O 1
ATOM 2038 N N . THR A 1 269 ? 10.967 -69.283 -27.584 1.00 63.25 263 THR N N 1
ATOM 2039 C CA . THR A 1 269 ? 12.342 -69.649 -27.911 1.00 64.17 263 THR N CA 1
ATOM 2040 C C . THR A 1 269 ? 12.461 -71.143 -28.183 1.00 68.84 263 THR N C 1
ATOM 2041 O O . THR A 1 269 ? 13.006 -71.559 -29.212 1.00 70.68 263 THR N O 1
ATOM 2045 N N . LEU A 1 270 ? 11.952 -71.965 -27.265 1.00 67.34 264 LEU N N 1
ATOM 2046 C CA . LEU A 1 270 ? 12.053 -73.411 -27.427 1.00 66.24 264 LEU N CA 1
ATOM 2047 C C . LEU A 1 270 ? 11.187 -73.899 -28.582 1.00 60.15 264 LEU N C 1
ATOM 2048 O O . LEU A 1 270 ? 11.589 -74.799 -29.329 1.00 57.30 264 LEU N O 1
ATOM 2053 N N . SER A 1 271 ? 9.995 -73.315 -28.744 1.00 60.65 265 SER N N 1
ATOM 2054 C CA . SER A 1 271 ? 9.149 -73.647 -29.885 1.00 60.87 265 SER N CA 1
ATOM 2055 C C . SER A 1 271 ? 9.828 -73.301 -31.202 1.00 65.88 265 SER N C 1
ATOM 2056 O O . SER A 1 271 ? 9.637 -74.002 -32.203 1.00 70.04 265 SER N O 1
ATOM 2059 N N . LEU A 1 272 ? 10.612 -72.220 -31.225 1.00 70.18 266 LEU N N 1
ATOM 2060 C CA . LEU A 1 272 ? 11.385 -71.893 -32.417 1.00 64.65 266 LEU N CA 1
ATOM 2061 C C . LEU A 1 272 ? 12.467 -72.934 -32.672 1.00 66.31 266 LEU N C 1
ATOM 2062 O O . LEU A 1 272 ? 12.759 -73.264 -33.828 1.00 62.15 266 LEU N O 1
ATOM 2067 N N . LYS A 1 273 ? 13.074 -73.462 -31.606 1.00 66.96 267 LYS N N 1
ATOM 2068 C CA . LYS A 1 273 ? 14.092 -74.492 -31.760 1.00 68.54 267 LYS N CA 1
ATOM 2069 C C . LYS A 1 273 ? 13.506 -75.827 -32.200 1.00 67.80 267 LYS N C 1
ATOM 2070 O O . LYS A 1 273 ? 14.225 -76.636 -32.793 1.00 66.20 267 LYS N O 1
ATOM 2076 N N . LEU A 1 274 ? 12.223 -76.077 -31.926 1.00 65.15 268 LEU N N 1
ATOM 2077 C CA . LEU A 1 274 ? 11.607 -77.334 -32.339 1.00 63.17 268 LEU N CA 1
ATOM 2078 C C . LEU A 1 274 ? 11.276 -77.340 -33.827 1.00 63.90 268 LEU N C 1
ATOM 2079 O O . LEU A 1 274 ? 11.428 -78.370 -34.492 1.00 60.66 268 LEU N O 1
ATOM 2084 N N . CYS A 1 275 ? 10.815 -76.205 -34.362 1.00 61.34 269 CYS N N 1
ATOM 2085 C CA . CYS A 1 275 ? 10.493 -76.135 -35.784 1.00 61.26 269 CYS N CA 1
ATOM 2086 C C . CYS A 1 275 ? 11.742 -76.290 -36.641 1.00 59.93 269 CYS N C 1
ATOM 2087 O O . CYS A 1 275 ? 11.718 -76.983 -37.665 1.00 61.15 269 CYS N O 1
ATOM 2090 N N . ARG A 1 276 ? 12.845 -75.657 -36.237 1.00 60.41 270 ARG N N 1
ATOM 2091 C CA . ARG A 1 276 ? 14.083 -75.751 -37.000 1.00 66.52 270 ARG N CA 1
ATOM 2092 C C . ARG A 1 276 ? 14.703 -77.141 -36.931 1.00 69.04 270 ARG N C 1
ATOM 2093 O O . ARG A 1 276 ? 15.560 -77.464 -37.760 1.00 69.37 270 ARG N O 1
ATOM 2101 N N . GLU A 1 277 ? 14.288 -77.968 -35.971 1.00 71.00 271 GLU N N 1
ATOM 2102 C CA . GLU A 1 277 ? 14.714 -79.361 -35.931 1.00 68.70 271 GLU N CA 1
ATOM 2103 C C . GLU A 1 277 ? 13.873 -80.262 -36.824 1.00 65.05 271 GLU N C 1
ATOM 2104 O O . GLU A 1 277 ? 14.281 -81.398 -37.088 1.00 63.53 271 GLU N O 1
ATOM 2110 N N . GLY A 1 278 ? 12.719 -79.790 -37.289 1.00 63.86 272 GLY N N 1
ATOM 2111 C CA . GLY A 1 278 ? 11.804 -80.589 -38.078 1.00 66.34 272 GLY N CA 1
ATOM 2112 C C . GLY A 1 278 ? 10.480 -80.873 -37.403 1.00 65.21 272 GLY N C 1
ATOM 2113 O O . GLY A 1 278 ? 9.572 -81.400 -38.060 1.00 57.78 272 GLY N O 1
ATOM 2114 N N . LEU A 1 279 ? 10.338 -80.549 -36.119 1.00 62.10 273 LEU N N 1
ATOM 2115 C CA . LEU A 1 279 ? 9.089 -80.744 -35.383 1.00 56.47 273 LEU N CA 1
ATOM 2116 C C . LEU A 1 279 ? 8.356 -79.407 -35.360 1.00 55.36 273 LEU N C 1
ATOM 2117 O O . LEU A 1 279 ? 8.502 -78.607 -34.434 1.00 57.77 273 LEU N O 1
ATOM 2122 N N . ILE A 1 280 ? 7.560 -79.168 -36.399 1.00 51.56 274 ILE N N 1
ATOM 2123 C CA . ILE A 1 280 ? 6.872 -77.893 -36.579 1.00 56.20 274 ILE N CA 1
ATOM 2124 C C . ILE A 1 280 ? 5.721 -77.822 -35.579 1.00 59.93 274 ILE N C 1
ATOM 2125 O O . ILE A 1 280 ? 4.739 -78.560 -35.697 1.00 61.87 274 ILE N O 1
ATOM 2130 N N . CYS A 1 281 ? 5.834 -76.927 -34.598 1.00 58.83 275 CYS N N 1
ATOM 2131 C CA . CYS A 1 281 ? 4.835 -76.819 -33.545 1.00 58.16 275 CYS N CA 1
ATOM 2132 C C . CYS A 1 281 ? 4.853 -75.410 -32.964 1.00 57.93 275 CYS N C 1
ATOM 2133 O O . CYS A 1 281 ? 5.856 -74.695 -33.044 1.00 57.34 275 CYS N O 1
ATOM 2136 N N . GLY A 1 282 ? 3.727 -75.025 -32.362 1.00 49.69 276 GLY N N 1
ATOM 2137 C CA . GLY A 1 282 ? 3.502 -73.663 -31.938 1.00 49.79 276 GLY N CA 1
ATOM 2138 C C . GLY A 1 282 ? 4.041 -73.328 -30.559 1.00 59.95 276 GLY N C 1
ATOM 2139 O O . GLY A 1 282 ? 4.726 -74.129 -29.913 1.00 54.49 276 GLY N O 1
ATOM 2140 N N . PRO A 1 283 ? 3.724 -72.119 -30.080 1.00 58.21 277 PRO N N 1
ATOM 2141 C CA . PRO A 1 283 ? 4.333 -71.639 -28.825 1.00 57.79 277 PRO N CA 1
ATOM 2142 C C . PRO A 1 283 ? 4.002 -72.486 -27.609 1.00 57.08 277 PRO N C 1
ATOM 2143 O O . PRO A 1 283 ? 4.865 -72.668 -26.741 1.00 53.22 277 PRO N O 1
ATOM 2147 N N . SER A 1 284 ? 2.774 -73.000 -27.507 1.00 59.67 278 SER N N 1
ATOM 2148 C CA . SER A 1 284 ? 2.423 -73.824 -26.357 1.00 59.10 278 SER N CA 1
ATOM 2149 C C . SER A 1 284 ? 3.183 -75.143 -26.342 1.00 59.79 278 SER N C 1
ATOM 2150 O O . SER A 1 284 ? 3.240 -75.800 -25.297 1.00 58.62 278 SER N O 1
ATOM 2153 N N . SER A 1 285 ? 3.766 -75.543 -27.474 1.00 56.98 279 SER N N 1
ATOM 2154 C CA . SER A 1 285 ? 4.570 -76.759 -27.504 1.00 54.53 279 SER N CA 1
ATOM 2155 C C . SER A 1 285 ? 5.924 -76.532 -26.843 1.00 56.61 279 SER N C 1
ATOM 2156 O O . SER A 1 285 ? 6.353 -77.325 -25.996 1.00 56.85 279 SER N O 1
ATOM 2159 N N . GLY A 1 286 ? 6.616 -75.454 -27.221 1.00 55.53 280 GLY N N 1
ATOM 2160 C CA . GLY A 1 286 ? 7.816 -75.072 -26.498 1.00 58.08 280 GLY N CA 1
ATOM 2161 C C . GLY A 1 286 ? 7.525 -74.711 -25.056 1.00 61.46 280 GLY N C 1
ATOM 2162 O O . GLY A 1 286 ? 8.395 -74.835 -24.190 1.00 57.93 280 GLY N O 1
ATOM 2163 N N . PHE A 1 287 ? 6.299 -74.263 -24.781 1.00 60.56 281 PHE N N 1
ATOM 2164 C CA . PHE A 1 287 ? 5.871 -74.026 -23.408 1.00 62.06 281 PHE N CA 1
ATOM 2165 C C . PHE A 1 287 ? 5.813 -75.329 -22.619 1.00 62.58 281 PHE N C 1
ATOM 2166 O O . PHE A 1 287 ? 6.234 -75.381 -21.457 1.00 61.74 281 PHE N O 1
ATOM 2174 N N . ASN A 1 288 ? 5.295 -76.394 -23.236 1.00 62.28 282 ASN N N 1
ATOM 2175 C CA . ASN A 1 288 ? 5.237 -77.689 -22.565 1.00 59.73 282 ASN N CA 1
ATOM 2176 C C . ASN A 1 288 ? 6.628 -78.277 -22.373 1.00 63.99 282 ASN N C 1
ATOM 2177 O O . ASN A 1 288 ? 6.928 -78.844 -21.316 1.00 64.22 282 ASN N O 1
ATOM 2182 N N . LEU A 1 289 ? 7.489 -78.157 -23.386 1.00 65.12 283 LEU N N 1
ATOM 2183 C CA . LEU A 1 289 ? 8.828 -78.727 -23.284 1.00 65.04 283 LEU N CA 1
ATOM 2184 C C . LEU A 1 289 ? 9.671 -77.984 -22.254 1.00 66.23 283 LEU N C 1
ATOM 2185 O O . LEU A 1 289 ? 10.497 -78.594 -21.566 1.00 61.40 283 LEU N O 1
ATOM 2190 N N . GLN A 1 290 ? 9.478 -76.667 -22.134 1.00 63.25 284 GLN N N 1
ATOM 2191 C CA . GLN A 1 290 ? 10.231 -75.899 -21.148 1.00 64.06 284 GLN N CA 1
ATOM 2192 C C . GLN A 1 290 ? 9.858 -76.307 -19.729 1.00 65.65 284 GLN N C 1
ATOM 2193 O O . GLN A 1 290 ? 10.725 -76.377 -18.850 1.00 61.88 284 GLN N O 1
ATOM 2199 N N . GLY A 1 291 ? 8.573 -76.575 -19.483 1.00 64.96 285 GLY N N 1
ATOM 2200 C CA . GLY A 1 291 ? 8.175 -77.086 -18.182 1.00 66.74 285 GLY N CA 1
ATOM 2201 C C . GLY A 1 291 ? 8.818 -78.421 -17.868 1.00 68.16 285 GLY N C 1
ATOM 2202 O O . GLY A 1 291 ? 9.188 -78.691 -16.723 1.00 67.30 285 GLY N O 1
ATOM 2203 N N . LEU A 1 292 ? 8.966 -79.273 -18.885 1.00 66.90 286 LEU N N 1
ATOM 2204 C CA . LEU A 1 292 ? 9.657 -80.542 -18.695 1.00 67.93 286 LEU N CA 1
ATOM 2205 C C . LEU A 1 292 ? 11.137 -80.323 -18.406 1.00 70.55 286 LEU N C 1
ATOM 2206 O O . LEU A 1 292 ? 11.700 -80.965 -17.512 1.00 75.75 286 LEU N O 1
ATOM 2211 N N . PHE A 1 293 ? 11.781 -79.420 -19.151 1.00 67.06 287 PHE N N 1
ATOM 2212 C CA . PHE A 1 293 ? 13.183 -79.107 -18.891 1.00 68.15 287 PHE N CA 1
ATOM 2213 C C . PHE A 1 293 ? 13.379 -78.577 -17.477 1.00 69.29 287 PHE N C 1
ATOM 2214 O O . PHE A 1 293 ? 14.343 -78.944 -16.796 1.00 65.36 287 PHE N O 1
ATOM 2222 N N . ASN A 1 294 ? 12.472 -77.710 -17.020 1.00 67.12 288 ASN N N 1
ATOM 2223 C CA . ASN A 1 294 ? 12.613 -77.120 -15.693 1.00 69.02 288 ASN N CA 1
ATOM 2224 C C . ASN A 1 294 ? 12.471 -78.170 -14.599 1.00 73.47 288 ASN N C 1
ATOM 2225 O O . ASN A 1 294 ? 13.240 -78.171 -13.631 1.00 77.28 288 ASN N O 1
ATOM 2230 N N . TYR A 1 295 ? 11.497 -79.073 -14.732 1.00 76.58 289 TYR N N 1
ATOM 2231 C CA . TYR A 1 295 ? 11.335 -80.118 -13.727 1.00 73.45 289 TYR N CA 1
ATOM 2232 C C . TYR A 1 295 ? 12.502 -81.097 -13.755 1.00 75.83 289 TYR N C 1
ATOM 2233 O O . TYR A 1 295 ? 12.975 -81.536 -12.701 1.00 77.62 289 TYR N O 1
ATOM 2242 N N . LEU A 1 296 ? 12.982 -81.448 -14.951 1.00 74.43 290 LEU N N 1
ATOM 2243 C CA . LEU A 1 296 ? 14.127 -82.347 -15.051 1.00 76.04 290 LEU N CA 1
ATOM 2244 C C . LEU A 1 296 ? 15.393 -81.692 -14.514 1.00 77.04 290 LEU N C 1
ATOM 2245 O O . LEU A 1 296 ? 16.203 -82.349 -13.849 1.00 78.07 290 LEU N O 1
ATOM 2250 N N . GLY A 1 297 ? 15.582 -80.401 -14.790 1.00 75.65 291 GLY N N 1
ATOM 2251 C CA . GLY A 1 297 ? 16.771 -79.718 -14.305 1.00 81.48 291 GLY N CA 1
ATOM 2252 C C . GLY A 1 297 ? 16.776 -79.553 -12.797 1.00 86.87 291 GLY N C 1
ATOM 2253 O O . GLY A 1 297 ? 17.802 -79.763 -12.144 1.00 88.13 291 GLY N O 1
ATOM 2254 N N . ARG A 1 298 ? 15.633 -79.168 -12.225 1.00 85.36 292 ARG N N 1
ATOM 2255 C CA . ARG A 1 298 ? 15.518 -79.090 -10.773 1.00 84.09 292 ARG N CA 1
ATOM 2256 C C . ARG A 1 298 ? 15.732 -80.455 -10.134 1.00 86.47 292 ARG N C 1
ATOM 2257 O O . ARG A 1 298 ? 16.379 -80.567 -9.086 1.00 86.30 292 ARG N O 1
ATOM 2265 N N . LEU A 1 299 ? 15.202 -81.508 -10.761 1.00 85.41 293 LEU N N 1
ATOM 2266 C CA . LEU A 1 299 ? 15.371 -82.855 -10.229 1.00 83.63 293 LEU N CA 1
ATOM 2267 C C . LEU A 1 299 ? 16.808 -83.335 -10.392 1.00 87.50 293 LEU N C 1
ATOM 2268 O O . LEU A 1 299 ? 17.339 -84.033 -9.520 1.00 93.05 293 LEU N O 1
ATOM 2273 N N . LYS A 1 300 ? 17.451 -82.973 -11.504 1.00 88.74 294 LYS N N 1
ATOM 2274 C CA . LYS A 1 300 ? 18.833 -83.382 -11.733 1.00 89.46 294 LYS N CA 1
ATOM 2275 C C . LYS A 1 300 ? 19.785 -82.679 -10.773 1.00 90.85 294 LYS N C 1
ATOM 2276 O O . LYS A 1 300 ? 20.716 -83.301 -10.247 1.00 91.88 294 LYS N O 1
ATOM 2282 N N . ALA A 1 301 ? 19.568 -81.383 -10.533 1.00 86.20 295 ALA N N 1
ATOM 2283 C CA . ALA A 1 301 ? 20.438 -80.642 -9.626 1.00 90.00 295 ALA N CA 1
ATOM 2284 C C . ALA A 1 301 ? 20.342 -81.169 -8.201 1.00 96.33 295 ALA N C 1
ATOM 2285 O O . ALA A 1 301 ? 21.332 -81.142 -7.461 1.00 97.77 295 ALA N O 1
ATOM 2287 N N . ALA A 1 302 ? 19.165 -81.651 -7.798 1.00 97.63 296 ALA N N 1
ATOM 2288 C CA . ALA A 1 302 ? 19.004 -82.229 -6.471 1.00 94.48 296 ALA N CA 1
ATOM 2289 C C . ALA A 1 302 ? 19.538 -83.652 -6.385 1.00 92.17 296 ALA N C 1
ATOM 2290 O O . ALA A 1 302 ? 19.735 -84.159 -5.276 1.00 95.01 296 ALA N O 1
ATOM 2292 N N . GLY A 1 303 ? 19.773 -84.303 -7.521 1.00 90.12 297 GLY N N 1
ATOM 2293 C CA . GLY A 1 303 ? 20.331 -85.637 -7.539 1.00 83.42 297 GLY N CA 1
ATOM 2294 C C . GLY A 1 303 ? 19.329 -86.766 -7.529 1.00 83.01 297 GLY N C 1
ATOM 2295 O O . GLY A 1 303 ? 19.735 -87.929 -7.417 1.00 88.79 297 GLY N O 1
ATOM 2296 N N . THR A 1 304 ? 18.035 -86.468 -7.641 1.00 84.49 298 THR N N 1
ATOM 2297 C CA . THR A 1 304 ? 16.996 -87.487 -7.666 1.00 86.79 298 THR N CA 1
ATOM 2298 C C . THR A 1 304 ? 16.523 -87.797 -9.080 1.00 87.33 298 THR N C 1
ATOM 2299 O O . THR A 1 304 ? 15.407 -88.295 -9.259 1.00 83.72 298 THR N O 1
ATOM 2303 N N . LEU A 1 305 ? 17.347 -87.507 -10.090 1.00 87.57 299 LEU N N 1
ATOM 2304 C CA . LEU A 1 305 ? 16.960 -87.809 -11.462 1.00 89.41 299 LEU N CA 1
ATOM 2305 C C . LEU A 1 305 ? 16.878 -89.311 -11.703 1.00 87.42 299 LEU N C 1
ATOM 2306 O O . LEU A 1 305 ? 16.062 -89.765 -12.512 1.00 90.69 299 LEU N O 1
ATOM 2311 N N . SER A 1 306 ? 17.705 -90.096 -11.008 1.00 87.56 300 SER N N 1
ATOM 2312 C CA . SER A 1 306 ? 17.639 -91.548 -11.114 1.00 88.06 300 SER N CA 1
ATOM 2313 C C . SER A 1 306 ? 16.357 -92.119 -10.523 1.00 87.62 300 SER N C 1
ATOM 2314 O O . SER A 1 306 ? 16.045 -93.287 -10.777 1.00 86.46 300 SER N O 1
ATOM 2317 N N . SER A 1 307 ? 15.615 -91.326 -9.746 1.00 90.01 301 SER N N 1
ATOM 2318 C CA . SER A 1 307 ? 14.383 -91.817 -9.139 1.00 87.46 301 SER N CA 1
ATOM 2319 C C . SER A 1 307 ? 13.293 -92.050 -10.176 1.00 81.59 301 SER N C 1
ATOM 2320 O O . SER A 1 307 ? 12.406 -92.884 -9.962 1.00 78.42 301 SER N O 1
ATOM 2323 N N . LEU A 1 308 ? 13.337 -91.330 -11.298 1.00 83.09 302 LEU N N 1
ATOM 2324 C CA . LEU A 1 308 ? 12.335 -91.509 -12.340 1.00 81.54 302 LEU N CA 1
ATOM 2325 C C . LEU A 1 308 ? 12.598 -92.730 -13.209 1.00 83.96 302 LEU N C 1
ATOM 2326 O O . LEU A 1 308 ? 11.663 -93.233 -13.840 1.00 84.09 302 LEU N O 1
ATOM 2331 N N . ALA A 1 309 ? 13.834 -93.217 -13.253 1.00 85.91 303 ALA N N 1
ATOM 2332 C CA . ALA A 1 309 ? 14.188 -94.308 -14.146 1.00 86.59 303 ALA N CA 1
ATOM 2333 C C . ALA A 1 309 ? 13.691 -95.646 -13.606 1.00 97.86 303 ALA N C 1
ATOM 2334 O O . ALA A 1 309 ? 13.454 -95.819 -12.408 1.00 102.50 303 ALA N O 1
ATOM 2336 N N . GLY A 1 310 ? 13.533 -96.599 -14.520 1.00 93.84 304 GLY N N 1
ATOM 2337 C CA . GLY A 1 310 ? 13.210 -97.957 -14.159 1.00 100.63 304 GLY N CA 1
ATOM 2338 C C . GLY A 1 310 ? 14.466 -98.787 -13.997 1.00 111.35 304 GLY N C 1
ATOM 2339 O O . GLY A 1 310 ? 15.106 -98.789 -12.940 1.00 115.30 304 GLY N O 1
ATOM 2340 N N . PRO A 1 311 ? 14.849 -99.518 -15.055 1.00 109.65 305 PRO N N 1
ATOM 2341 C CA . PRO A 1 311 ? 16.105 -100.272 -15.068 1.00 110.52 305 PRO N CA 1
ATOM 2342 C C . PRO A 1 311 ? 17.304 -99.398 -15.431 1.00 110.49 305 PRO N C 1
ATOM 2343 O O . PRO A 1 311 ? 17.148 -98.466 -16.222 1.00 106.75 305 PRO N O 1
ATOM 2347 N N . ILE A 1 314 ? 16.585 -96.069 -18.385 1.00 98.87 308 ILE N N 1
ATOM 2348 C CA . ILE A 1 314 ? 16.316 -94.860 -19.153 1.00 96.04 308 ILE N CA 1
ATOM 2349 C C . ILE A 1 314 ? 15.000 -94.224 -18.716 1.00 91.60 308 ILE N C 1
ATOM 2350 O O . ILE A 1 314 ? 14.089 -94.912 -18.255 1.00 99.51 308 ILE N O 1
ATOM 2355 N N . ILE A 1 315 ? 14.910 -92.905 -18.857 1.00 91.05 309 ILE N N 1
ATOM 2356 C CA . ILE A 1 315 ? 13.716 -92.147 -18.503 1.00 83.16 309 ILE N CA 1
ATOM 2357 C C . ILE A 1 315 ? 13.059 -91.700 -19.801 1.00 78.07 309 ILE N C 1
ATOM 2358 O O . ILE A 1 315 ? 13.584 -90.830 -20.506 1.00 77.77 309 ILE N O 1
ATOM 2363 N N . ASP A 1 316 ? 11.913 -92.291 -20.125 1.00 75.56 310 ASP N N 1
ATOM 2364 C CA . ASP A 1 316 ? 11.158 -91.934 -21.318 1.00 75.96 310 ASP N CA 1
ATOM 2365 C C . ASP A 1 316 ? 10.068 -90.941 -20.938 1.00 74.99 310 ASP N C 1
ATOM 2366 O O . ASP A 1 316 ? 9.174 -91.265 -20.149 1.00 76.06 310 ASP N O 1
ATOM 2371 N N . CYS A 1 317 ? 10.149 -89.734 -21.493 1.00 73.83 311 CYS N N 1
ATOM 2372 C CA . CYS A 1 317 ? 9.187 -88.675 -21.232 1.00 70.99 311 CYS N CA 1
ATOM 2373 C C . CYS A 1 317 ? 8.458 -88.318 -22.519 1.00 67.06 311 CYS N C 1
ATOM 2374 O O . CYS A 1 317 ? 9.068 -88.251 -23.591 1.00 65.71 311 CYS N O 1
ATOM 2377 N N . ALA A 1 318 ? 7.154 -88.087 -22.407 1.00 64.49 312 ALA N N 1
ATOM 2378 C CA . ALA A 1 318 ? 6.324 -87.673 -23.528 1.00 62.79 312 ALA N CA 1
ATOM 2379 C C . ALA A 1 318 ? 5.654 -86.351 -23.187 1.00 63.36 312 ALA N C 1
ATOM 2380 O O . ALA A 1 318 ? 5.078 -86.206 -22.103 1.00 61.95 312 ALA N O 1
ATOM 2382 N N . PHE A 1 319 ? 5.739 -85.389 -24.103 1.00 61.69 313 PHE N N 1
ATOM 2383 C CA . PHE A 1 319 ? 5.073 -84.106 -23.938 1.00 61.46 313 PHE N CA 1
ATOM 2384 C C . PHE A 1 319 ? 4.236 -83.811 -25.175 1.00 60.43 313 PHE N C 1
ATOM 2385 O O . PHE A 1 319 ? 4.496 -84.324 -26.266 1.00 62.14 313 PHE N O 1
ATOM 2393 N N . ILE A 1 320 ? 3.222 -82.976 -24.987 1.00 57.30 314 ILE N N 1
ATOM 2394 C CA . ILE A 1 320 ? 2.226 -82.714 -26.018 1.00 58.51 314 ILE N CA 1
ATOM 2395 C C . ILE A 1 320 ? 2.652 -81.506 -26.842 1.00 58.84 314 ILE N C 1
ATOM 2396 O O . ILE A 1 320 ? 3.049 -80.473 -26.291 1.00 52.48 314 ILE N O 1
ATOM 2401 N N . CYS A 1 321 ? 2.578 -81.641 -28.164 1.00 58.48 315 CYS N N 1
ATOM 2402 C CA . CYS A 1 321 ? 2.708 -80.524 -29.091 1.00 52.48 315 CYS N CA 1
ATOM 2403 C C . CYS A 1 321 ? 1.328 -80.235 -29.669 1.00 55.60 315 CYS N C 1
ATOM 2404 O O . CYS A 1 321 ? 0.740 -81.092 -30.337 1.00 57.48 315 CYS N O 1
ATOM 2407 N N . CYS A 1 322 ? 0.822 -79.027 -29.422 1.00 49.42 316 CYS N N 1
ATOM 2408 C CA . CYS A 1 322 ? -0.604 -78.729 -29.521 1.00 54.94 316 CYS N CA 1
ATOM 2409 C C . CYS A 1 322 ? -1.047 -78.220 -30.887 1.00 54.04 316 CYS N C 1
ATOM 2410 O O . CYS A 1 322 ? -2.088 -78.657 -31.386 1.00 57.56 316 CYS N O 1
ATOM 2413 N N . ASP A 1 323 ? -0.314 -77.293 -31.501 1.00 52.36 317 ASP N N 1
ATOM 2414 C CA . ASP A 1 323 ? -0.719 -76.758 -32.795 1.00 53.68 317 ASP N CA 1
ATOM 2415 C C . ASP A 1 323 ? 0.519 -76.327 -33.573 1.00 57.38 317 ASP N C 1
ATOM 2416 O O . ASP A 1 323 ? 1.656 -76.534 -33.139 1.00 52.41 317 ASP N O 1
ATOM 2421 N N . LEU A 1 324 ? 0.278 -75.708 -34.760 1.00 50.59 318 LEU N N 1
ATOM 2422 C CA . LEU A 1 324 ? 1.284 -75.208 -35.682 1.00 52.94 318 LEU N CA 1
ATOM 2423 C C . LEU A 1 324 ? 1.609 -73.747 -35.382 1.00 53.76 318 LEU N C 1
ATOM 2424 O O . LEU A 1 324 ? 0.754 -73.001 -34.893 1.00 50.71 318 LEU N O 1
ATOM 2429 N N . PRO A 1 325 ? 2.841 -73.311 -35.665 1.00 58.39 319 PRO N N 1
ATOM 2430 C CA . PRO A 1 325 ? 3.236 -71.934 -35.333 1.00 53.82 319 PRO N CA 1
ATOM 2431 C C . PRO A 1 325 ? 2.834 -70.893 -36.365 1.00 54.35 319 PRO N C 1
ATOM 2432 O O . PRO A 1 325 ? 2.952 -69.694 -36.075 1.00 51.34 319 PRO N O 1
ATOM 2436 N N . TYR A 1 326 ? 2.370 -71.306 -37.544 1.00 53.98 320 TYR N N 1
ATOM 2437 C CA . TYR A 1 326 ? 2.106 -70.364 -38.630 1.00 50.38 320 TYR N CA 1
ATOM 2438 C C . TYR A 1 326 ? 1.203 -69.193 -38.249 1.00 55.67 320 TYR N C 1
ATOM 2439 O O . TYR A 1 326 ? 1.496 -68.066 -38.684 1.00 59.13 320 TYR N O 1
ATOM 2448 N N . PRO A 1 327 ? 0.122 -69.359 -37.476 1.00 62.78 321 PRO N N 1
ATOM 2449 C CA . PRO A 1 327 ? -0.665 -68.181 -37.074 1.00 61.49 321 PRO N CA 1
ATOM 2450 C C . PRO A 1 327 ? 0.065 -67.246 -36.121 1.00 61.56 321 PRO N C 1
ATOM 2451 O O . PRO A 1 327 ? -0.400 -66.115 -35.924 1.00 64.07 321 PRO N O 1
ATOM 2455 N N . TYR A 1 328 ? 1.186 -67.668 -35.535 1.00 66.51 322 TYR N N 1
ATOM 2456 C CA . TYR A 1 328 ? 1.859 -66.910 -34.487 1.00 61.18 322 TYR N CA 1
ATOM 2457 C C . TYR A 1 328 ? 3.190 -66.312 -34.929 1.00 56.91 322 TYR N C 1
ATOM 2458 O O . TYR A 1 328 ? 3.922 -65.789 -34.083 1.00 52.19 322 TYR N O 1
ATOM 2467 N N . VAL A 1 329 ? 3.517 -66.365 -36.225 1.00 47.65 323 VAL N N 1
ATOM 2468 C CA . VAL A 1 329 ? 4.876 -66.053 -36.673 1.00 63.02 323 VAL N CA 1
ATOM 2469 C C . VAL A 1 329 ? 5.290 -64.651 -36.236 1.00 62.60 323 VAL N C 1
ATOM 2470 O O . VAL A 1 329 ? 6.411 -64.439 -35.757 1.00 59.82 323 VAL N O 1
ATOM 2474 N N . ASP A 1 330 ? 4.393 -63.674 -36.392 1.00 63.29 324 ASP N N 1
ATOM 2475 C CA . ASP A 1 330 ? 4.729 -62.298 -36.034 1.00 65.13 324 ASP N CA 1
ATOM 2476 C C . ASP A 1 330 ? 5.049 -62.158 -34.551 1.00 68.49 324 ASP N C 1
ATOM 2477 O O . ASP A 1 330 ? 5.889 -61.333 -34.174 1.00 68.83 324 ASP N O 1
ATOM 2482 N N . GLU A 1 331 ? 4.398 -62.953 -33.699 1.00 64.11 325 GLU N N 1
ATOM 2483 C CA . GLU A 1 331 ? 4.644 -62.857 -32.264 1.00 67.14 325 GLU N CA 1
ATOM 2484 C C . GLU A 1 331 ? 6.061 -63.279 -31.900 1.00 63.61 325 GLU N C 1
ATOM 2485 O O . GLU A 1 331 ? 6.628 -62.767 -30.928 1.00 61.50 325 GLU N O 1
ATOM 2491 N N . TYR A 1 332 ? 6.647 -64.210 -32.660 1.00 68.85 326 TYR N N 1
ATOM 2492 C CA . TYR A 1 332 ? 8.011 -64.647 -32.375 1.00 67.40 326 TYR N CA 1
ATOM 2493 C C . TYR A 1 332 ? 8.997 -63.492 -32.492 1.00 68.42 326 TYR N C 1
ATOM 2494 O O . TYR A 1 332 ? 9.882 -63.332 -31.644 1.00 71.07 326 TYR N O 1
ATOM 2503 N N . PHE A 1 333 ? 8.860 -62.674 -33.538 1.00 62.73 327 PHE N N 1
ATOM 2504 C CA . PHE A 1 333 ? 9.771 -61.549 -33.717 1.00 68.50 327 PHE N CA 1
ATOM 2505 C C . PHE A 1 333 ? 9.562 -60.478 -32.654 1.00 69.33 327 PHE N C 1
ATOM 2506 O O . PHE A 1 333 ? 10.518 -59.795 -32.270 1.00 66.41 327 PHE N O 1
ATOM 2514 N N . ASP A 1 334 ? 8.330 -60.319 -32.166 1.00 67.73 328 ASP N N 1
ATOM 2515 C CA . ASP A 1 334 ? 8.077 -59.338 -31.115 1.00 74.84 328 ASP N CA 1
ATOM 2516 C C . ASP A 1 334 ? 8.668 -59.786 -29.784 1.00 77.86 328 ASP N C 1
ATOM 2517 O O . ASP A 1 334 ? 9.247 -58.975 -29.052 1.00 78.70 328 ASP N O 1
ATOM 2522 N N . LYS A 1 335 ? 8.536 -61.071 -29.453 1.00 74.67 329 LYS N N 1
ATOM 2523 C CA . LYS A 1 335 ? 8.974 -61.566 -28.154 1.00 75.91 329 LYS N CA 1
ATOM 2524 C C . LYS A 1 335 ? 10.448 -61.940 -28.116 1.00 76.85 329 LYS N C 1
ATOM 2525 O O . LYS A 1 335 ? 11.076 -61.833 -27.057 1.00 77.23 329 LYS N O 1
ATOM 2531 N N . LEU A 1 336 ? 11.018 -62.378 -29.231 1.00 80.20 330 LEU N N 1
ATOM 2532 C CA . LEU A 1 336 ? 12.421 -62.755 -29.280 1.00 77.40 330 LEU N CA 1
ATOM 2533 C C . LEU A 1 336 ? 13.260 -61.610 -29.832 1.00 74.54 330 LEU N C 1
ATOM 2534 O O . LEU A 1 336 ? 12.744 -60.667 -30.438 1.00 81.68 330 LEU N O 1
ATOM 2539 N N . GLY A 1 337 ? 14.571 -61.704 -29.612 1.00 72.39 331 GLY N N 1
ATOM 2540 C CA . GLY A 1 337 ? 15.499 -60.684 -30.046 1.00 82.54 331 GLY N CA 1
ATOM 2541 C C . GLY A 1 337 ? 15.939 -60.869 -31.485 1.00 92.14 331 GLY N C 1
ATOM 2542 O O . GLY A 1 337 ? 15.459 -61.741 -32.212 1.00 92.47 331 GLY N O 1
ATOM 2543 N N . ASP A 1 338 ? 16.875 -60.012 -31.900 1.00 89.98 332 ASP N N 1
ATOM 2544 C CA . ASP A 1 338 ? 17.460 -60.133 -33.230 1.00 88.62 332 ASP N CA 1
ATOM 2545 C C . ASP A 1 338 ? 18.325 -61.378 -33.366 1.00 90.85 332 ASP N C 1
ATOM 2546 O O . ASP A 1 338 ? 18.517 -61.858 -34.488 1.00 90.38 332 ASP N O 1
ATOM 2551 N N . ASN A 1 339 ? 18.847 -61.906 -32.261 1.00 90.07 333 ASN N N 1
ATOM 2552 C CA . ASN A 1 339 ? 19.605 -63.146 -32.311 1.00 94.31 333 ASN N CA 1
ATOM 2553 C C . ASN A 1 339 ? 18.701 -64.300 -32.735 1.00 86.84 333 ASN N C 1
ATOM 2554 O O . ASN A 1 339 ? 17.471 -64.215 -32.681 1.00 80.76 333 ASN N O 1
ATOM 2559 N N . ALA A 1 340 ? 19.333 -65.390 -33.167 1.00 85.66 334 ALA N N 1
ATOM 2560 C CA . ALA A 1 340 ? 18.674 -66.562 -33.740 1.00 88.17 334 ALA N CA 1
ATOM 2561 C C . ALA A 1 340 ? 17.830 -66.220 -34.962 1.00 84.84 334 ALA N C 1
ATOM 2562 O O . ALA A 1 340 ? 17.066 -67.066 -35.439 1.00 88.01 334 ALA N O 1
ATOM 2564 N N . PHE A 1 341 ? 17.949 -64.998 -35.477 1.00 82.41 335 PHE N N 1
ATOM 2565 C CA . PHE A 1 341 ? 17.268 -64.558 -36.689 1.00 77.32 335 PHE N CA 1
ATOM 2566 C C . PHE A 1 341 ? 18.317 -63.956 -37.611 1.00 74.05 335 PHE N C 1
ATOM 2567 O O . PHE A 1 341 ? 18.914 -62.926 -37.283 1.00 76.71 335 PHE N O 1
ATOM 2575 N N . HIS A 1 342 ? 18.549 -64.595 -38.747 1.00 80.80 336 HIS N N 1
ATOM 2576 C CA . HIS A 1 342 ? 19.490 -64.048 -39.716 1.00 73.20 336 HIS N CA 1
ATOM 2577 C C . HIS A 1 342 ? 18.883 -62.816 -40.377 1.00 69.26 336 HIS N C 1
ATOM 2578 O O . HIS A 1 342 ? 17.725 -62.858 -40.811 1.00 61.28 336 HIS N O 1
ATOM 2585 N N . PRO A 1 343 ? 19.612 -61.707 -40.460 1.00 70.07 337 PRO N N 1
ATOM 2586 C CA . PRO A 1 343 ? 19.066 -60.515 -41.112 1.00 71.53 337 PRO N CA 1
ATOM 2587 C C . PRO A 1 343 ? 19.048 -60.667 -42.625 1.00 72.02 337 PRO N C 1
ATOM 2588 O O . PRO A 1 343 ? 19.762 -61.485 -43.210 1.00 72.20 337 PRO N O 1
ATOM 2592 N N . ILE A 1 344 ? 18.204 -59.855 -43.260 1.00 73.33 338 ILE N N 1
ATOM 2593 C CA . ILE A 1 344 ? 18.093 -59.874 -44.713 1.00 80.25 338 ILE N CA 1
ATOM 2594 C C . ILE A 1 344 ? 19.351 -59.267 -45.318 1.00 84.42 338 ILE N C 1
ATOM 2595 O O . ILE A 1 344 ? 19.826 -58.213 -44.877 1.00 80.34 338 ILE N O 1
ATOM 2600 N N . ARG A 1 345 ? 19.900 -59.933 -46.337 1.00 81.79 339 ARG N N 1
ATOM 2601 C CA . ARG A 1 345 ? 21.178 -59.501 -46.896 1.00 85.24 339 ARG N CA 1
ATOM 2602 C C . ARG A 1 345 ? 21.031 -58.216 -47.703 1.00 88.27 339 ARG N C 1
ATOM 2603 O O . ARG A 1 345 ? 21.871 -57.314 -47.600 1.00 95.70 339 ARG N O 1
ATOM 2611 N N . ASN A 1 346 ? 19.977 -58.111 -48.513 1.00 92.04 340 ASN N N 1
ATOM 2612 C CA . ASN A 1 346 ? 19.738 -56.910 -49.306 1.00 87.61 340 ASN N CA 1
ATOM 2613 C C . ASN A 1 346 ? 18.428 -56.252 -48.894 1.00 78.16 340 ASN N C 1
ATOM 2614 O O . ASN A 1 346 ? 17.520 -56.087 -49.716 1.00 74.71 340 ASN N O 1
ATOM 2619 N N . GLN A 1 347 ? 18.337 -55.861 -47.620 1.00 80.50 341 GLN N N 1
ATOM 2620 C CA . GLN A 1 347 ? 17.086 -55.352 -47.067 1.00 81.55 341 GLN N CA 1
ATOM 2621 C C . GLN A 1 347 ? 16.589 -54.114 -47.804 1.00 83.91 341 GLN N C 1
ATOM 2622 O O . GLN A 1 347 ? 15.375 -53.910 -47.922 1.00 84.32 341 GLN N O 1
ATOM 2628 N N . ASN A 1 348 ? 17.505 -53.283 -48.310 1.00 76.04 342 ASN N N 1
ATOM 2629 C CA . ASN A 1 348 ? 17.099 -52.036 -48.952 1.00 79.71 342 ASN N CA 1
ATOM 2630 C C . ASN A 1 348 ? 16.266 -52.281 -50.204 1.00 78.37 342 ASN N C 1
ATOM 2631 O O . ASN A 1 348 ? 15.430 -51.444 -50.565 1.00 80.56 342 ASN N O 1
ATOM 2636 N N . LEU A 1 349 ? 16.473 -53.415 -50.878 1.00 78.18 343 LEU N N 1
ATOM 2637 C CA . LEU A 1 349 ? 15.736 -53.712 -52.101 1.00 76.58 343 LEU N CA 1
ATOM 2638 C C . LEU A 1 349 ? 14.270 -54.034 -51.850 1.00 77.18 343 LEU N C 1
ATOM 2639 O O . LEU A 1 349 ? 13.492 -54.076 -52.809 1.00 74.76 343 LEU N O 1
ATOM 2644 N N . ALA A 1 350 ? 13.872 -54.249 -50.594 1.00 76.11 344 ALA N N 1
ATOM 2645 C CA . ALA A 1 350 ? 12.503 -54.643 -50.285 1.00 75.99 344 ALA N CA 1
ATOM 2646 C C . ALA A 1 350 ? 11.484 -53.547 -50.567 1.00 77.79 344 ALA N C 1
ATOM 2647 O O . ALA A 1 350 ? 10.280 -53.816 -50.490 1.00 77.78 344 ALA N O 1
ATOM 2649 N N . ALA A 1 351 ? 11.924 -52.333 -50.895 1.00 74.36 345 ALA N N 1
ATOM 2650 C CA . ALA A 1 351 ? 11.008 -51.230 -51.162 1.00 84.18 345 ALA N CA 1
ATOM 2651 C C . ALA A 1 351 ? 11.566 -50.312 -52.240 1.00 94.30 345 ALA N C 1
ATOM 2652 O O . ALA A 1 351 ? 11.501 -49.083 -52.123 1.00 95.47 345 ALA N O 1
ATOM 2654 N N . VAL A 1 352 ? 12.109 -50.885 -53.315 1.00 88.13 346 VAL N N 1
ATOM 2655 C CA . VAL A 1 352 ? 12.735 -50.062 -54.345 1.00 86.65 346 VAL N CA 1
ATOM 2656 C C . VAL A 1 352 ? 12.772 -50.786 -55.690 1.00 90.84 346 VAL N C 1
ATOM 2657 O O . VAL A 1 352 ? 13.504 -50.389 -56.604 1.00 98.09 346 VAL N O 1
ATOM 2661 N N . ASP A 1 353 ? 11.968 -51.840 -55.834 1.00 100.09 347 ASP N N 1
ATOM 2662 C CA . ASP A 1 353 ? 11.785 -52.492 -57.127 1.00 86.35 347 ASP N CA 1
ATOM 2663 C C . ASP A 1 353 ? 10.449 -53.227 -57.117 1.00 76.13 347 ASP N C 1
ATOM 2664 O O . ASP A 1 353 ? 10.367 -54.409 -57.463 1.00 64.03 347 ASP N O 1
ATOM 2669 N N . LEU A 1 354 ? 9.392 -52.506 -56.741 1.00 86.89 348 LEU N N 1
ATOM 2670 C CA . LEU A 1 354 ? 8.121 -53.099 -56.346 1.00 82.80 348 LEU N CA 1
ATOM 2671 C C . LEU A 1 354 ? 7.364 -53.760 -57.490 1.00 78.58 348 LEU N C 1
ATOM 2672 O O . LEU A 1 354 ? 6.391 -54.474 -57.225 1.00 79.93 348 LEU N O 1
ATOM 2677 N N . TYR A 1 355 ? 7.764 -53.548 -58.738 1.00 77.12 349 TYR N N 1
ATOM 2678 C CA . TYR A 1 355 ? 6.934 -53.925 -59.870 1.00 75.38 349 TYR N CA 1
ATOM 2679 C C . TYR A 1 355 ? 7.567 -55.059 -60.665 1.00 70.37 349 TYR N C 1
ATOM 2680 O O . TYR A 1 355 ? 8.766 -55.334 -60.564 1.00 67.23 349 TYR N O 1
ATOM 2689 N N . ARG A 1 356 ? 6.732 -55.715 -61.466 1.00 71.57 350 ARG N N 1
ATOM 2690 C CA . ARG A 1 356 ? 7.072 -56.986 -62.083 1.00 72.92 350 ARG N CA 1
ATOM 2691 C C . ARG A 1 356 ? 7.820 -56.787 -63.401 1.00 73.13 350 ARG N C 1
ATOM 2692 O O . ARG A 1 356 ? 7.988 -55.670 -63.898 1.00 74.04 350 ARG N O 1
ATOM 2700 N N . TYR A 1 357 ? 8.279 -57.905 -63.960 1.00 74.85 351 TYR N N 1
ATOM 2701 C CA . TYR A 1 357 ? 8.908 -57.952 -65.271 1.00 74.94 351 TYR N CA 1
ATOM 2702 C C . TYR A 1 357 ? 8.286 -59.095 -66.062 1.00 78.50 351 TYR N C 1
ATOM 2703 O O . TYR A 1 357 ? 7.722 -60.033 -65.492 1.00 73.40 351 TYR N O 1
ATOM 2712 N N . ASP A 1 358 ? 8.392 -59.015 -67.391 1.00 73.53 352 ASP N N 1
ATOM 2713 C CA . ASP A 1 358 ? 7.728 -59.975 -68.264 1.00 76.04 352 ASP N CA 1
ATOM 2714 C C . ASP A 1 358 ? 8.649 -60.656 -69.268 1.00 80.85 352 ASP N C 1
ATOM 2715 O O . ASP A 1 358 ? 8.187 -61.560 -69.973 1.00 88.48 352 ASP N O 1
ATOM 2720 N N . GLU A 1 359 ? 9.919 -60.255 -69.365 1.00 83.17 353 GLU N N 1
ATOM 2721 C CA . GLU A 1 359 ? 10.882 -60.831 -70.305 1.00 77.99 353 GLU N CA 1
ATOM 2722 C C . GLU A 1 359 ? 10.497 -60.558 -71.758 1.00 71.79 353 GLU N C 1
ATOM 2723 O O . GLU A 1 359 ? 11.365 -60.259 -72.586 1.00 70.64 353 GLU N O 1
ATOM 2729 N N . ALA A 1 360 ? 9.207 -60.672 -72.085 1.00 67.56 354 ALA N N 1
ATOM 2730 C CA . ALA A 1 360 ? 8.738 -60.279 -73.408 1.00 66.22 354 ALA N CA 1
ATOM 2731 C C . ALA A 1 360 ? 8.914 -58.788 -73.654 1.00 67.98 354 ALA N C 1
ATOM 2732 O O . ALA A 1 360 ? 8.975 -58.364 -74.813 1.00 71.45 354 ALA N O 1
ATOM 2734 N N . TRP A 1 361 ? 8.995 -57.984 -72.590 1.00 70.85 355 TRP N N 1
ATOM 2735 C CA . TRP A 1 361 ? 9.252 -56.558 -72.739 1.00 69.01 355 TRP N CA 1
ATOM 2736 C C . TRP A 1 361 ? 10.657 -56.276 -73.255 1.00 70.98 355 TRP N C 1
ATOM 2737 O O . TRP A 1 361 ? 10.893 -55.203 -73.819 1.00 73.99 355 TRP N O 1
ATOM 2748 N N . GLU A 1 362 ? 11.593 -57.203 -73.070 1.00 73.36 356 GLU N N 1
ATOM 2749 C CA . GLU A 1 362 ? 12.968 -57.030 -73.526 1.00 76.01 356 GLU N CA 1
ATOM 2750 C C . GLU A 1 362 ? 13.084 -57.595 -74.938 1.00 79.82 356 GLU N C 1
ATOM 2751 O O . GLU A 1 362 ? 12.943 -58.805 -75.144 1.00 78.56 356 GLU N O 1
ATOM 2757 N N . LEU A 1 363 ? 13.338 -56.721 -75.908 1.00 76.07 357 LEU N N 1
ATOM 2758 C CA . LEU A 1 363 ? 13.355 -57.085 -77.316 1.00 77.22 357 LEU N CA 1
ATOM 2759 C C . LEU A 1 363 ? 14.771 -57.029 -77.873 1.00 82.13 357 LEU N C 1
ATOM 2760 O O . LEU A 1 363 ? 15.607 -56.241 -77.421 1.00 80.31 357 LEU N O 1
ATOM 2765 N N . GLU A 1 364 ? 15.028 -57.875 -78.868 1.00 86.02 358 GLU N N 1
ATOM 2766 C CA . GLU A 1 364 ? 16.297 -57.833 -79.572 1.00 84.70 358 GLU N CA 1
ATOM 2767 C C . GLU A 1 364 ? 16.427 -56.514 -80.334 1.00 78.22 358 GLU N C 1
ATOM 2768 O O . GLU A 1 364 ? 15.423 -55.929 -80.749 1.00 81.59 358 GLU N O 1
ATOM 2774 N N . PRO A 1 365 ? 17.658 -56.022 -80.526 1.00 77.83 359 PRO N N 1
ATOM 2775 C CA . PRO A 1 365 ? 17.823 -54.683 -81.121 1.00 79.59 359 PRO N CA 1
ATOM 2776 C C . PRO A 1 365 ? 17.199 -54.540 -82.497 1.00 88.02 359 PRO N C 1
ATOM 2777 O O . PRO A 1 365 ? 16.563 -53.516 -82.778 1.00 89.43 359 PRO N O 1
ATOM 2781 N N . SER A 1 366 ? 17.367 -55.536 -83.369 1.00 87.01 360 SER N N 1
ATOM 2782 C CA . SER A 1 366 ? 16.794 -55.441 -84.708 1.00 83.64 360 SER N CA 1
ATOM 2783 C C . SER A 1 366 ? 15.272 -55.507 -84.664 1.00 80.33 360 SER N C 1
ATOM 2784 O O . SER A 1 366 ? 14.594 -54.844 -85.457 1.00 84.08 360 SER N O 1
ATOM 2787 N N . SER A 1 367 ? 14.719 -56.296 -83.742 1.00 81.57 361 SER N N 1
ATOM 2788 C CA . SER A 1 367 ? 13.268 -56.407 -83.635 1.00 86.46 361 SER N CA 1
ATOM 2789 C C . SER A 1 367 ? 12.647 -55.113 -83.123 1.00 87.65 361 SER N C 1
ATOM 2790 O O . SER A 1 367 ? 11.605 -54.677 -83.627 1.00 89.67 361 SER N O 1
ATOM 2793 N N . ALA A 1 368 ? 13.268 -54.487 -82.123 1.00 83.61 362 ALA N N 1
ATOM 2794 C CA . ALA A 1 368 ? 12.696 -53.280 -81.536 1.00 81.96 362 ALA N CA 1
ATOM 2795 C C . ALA A 1 368 ? 12.769 -52.106 -82.504 1.00 83.70 362 ALA N C 1
ATOM 2796 O O . ALA A 1 368 ? 11.785 -51.381 -82.691 1.00 86.27 362 ALA N O 1
ATOM 2798 N N . LEU A 1 369 ? 13.931 -51.901 -83.130 1.00 83.86 363 LEU N N 1
ATOM 2799 C CA . LEU A 1 369 ? 14.076 -50.794 -84.070 1.00 85.80 363 LEU N CA 1
ATOM 2800 C C . LEU A 1 369 ? 13.180 -50.968 -85.289 1.00 85.24 363 LEU N C 1
ATOM 2801 O O . LEU A 1 369 ? 12.774 -49.977 -85.905 1.00 87.79 363 LEU N O 1
ATOM 2806 N N . SER A 1 370 ? 12.861 -52.213 -85.653 1.00 80.35 364 SER N N 1
ATOM 2807 C CA . SER A 1 370 ? 11.946 -52.440 -86.766 1.00 89.35 364 SER N CA 1
ATOM 2808 C C . SER A 1 370 ? 10.517 -52.069 -86.388 1.00 88.94 364 SER N C 1
ATOM 2809 O O . SER A 1 370 ? 9.786 -51.489 -87.200 1.00 88.79 364 SER N O 1
ATOM 2812 N N . HIS A 1 371 ? 10.100 -52.398 -85.162 1.00 86.17 365 HIS N N 1
ATOM 2813 C CA . HIS A 1 371 ? 8.769 -52.009 -84.705 1.00 89.68 365 HIS N CA 1
ATOM 2814 C C . HIS A 1 371 ? 8.633 -50.495 -84.623 1.00 89.71 365 HIS N C 1
ATOM 2815 O O . HIS A 1 371 ? 7.603 -49.934 -85.016 1.00 92.06 365 HIS N O 1
ATOM 2822 N N . PHE A 1 372 ? 9.662 -49.817 -84.110 1.00 89.70 366 PHE N N 1
ATOM 2823 C CA . PHE A 1 372 ? 9.604 -48.366 -83.979 1.00 89.26 366 PHE N CA 1
ATOM 2824 C C . PHE A 1 372 ? 9.512 -47.687 -85.339 1.00 93.37 366 PHE N C 1
ATOM 2825 O O . PHE A 1 372 ? 8.832 -46.664 -85.484 1.00 93.62 366 PHE N O 1
ATOM 2833 N N . THR A 1 373 ? 10.184 -48.240 -86.349 1.00 90.83 367 THR N N 1
ATOM 2834 C CA . THR A 1 373 ? 10.153 -47.633 -87.675 1.00 97.43 367 THR N CA 1
ATOM 2835 C C . THR A 1 373 ? 8.934 -48.064 -88.479 1.00 99.96 367 THR N C 1
ATOM 2836 O O . THR A 1 373 ? 8.480 -47.317 -89.353 1.00 97.51 367 THR N O 1
ATOM 2840 N N . SER A 1 374 ? 8.393 -49.253 -88.206 1.00 102.97 368 SER N N 1
ATOM 2841 C CA . SER A 1 374 ? 7.175 -49.683 -88.885 1.00 105.76 368 SER N CA 1
ATOM 2842 C C . SER A 1 374 ? 6.001 -48.786 -88.512 1.00 108.52 368 SER N C 1
ATOM 2843 O O . SER A 1 374 ? 5.277 -48.294 -89.385 1.00 109.28 368 SER N O 1
ATOM 2846 N N . SER A 1 375 ? 5.802 -48.559 -87.218 1.00 108.17 369 SER N N 1
ATOM 2847 C CA . SER A 1 375 ? 4.749 -47.671 -86.756 1.00 106.45 369 SER N CA 1
ATOM 2848 C C . SER A 1 375 ? 5.150 -46.214 -86.966 1.00 104.93 369 SER N C 1
ATOM 2849 O O . SER A 1 375 ? 6.333 -45.872 -87.055 1.00 105.65 369 SER N O 1
ATOM 2852 N N . THR A 1 376 ? 4.141 -45.351 -87.050 1.00 107.57 370 THR N N 1
ATOM 2853 C CA . THR A 1 376 ? 4.392 -43.925 -87.203 1.00 108.77 370 THR N CA 1
ATOM 2854 C C . THR A 1 376 ? 5.017 -43.360 -85.933 1.00 107.91 370 THR N C 1
ATOM 2855 O O . THR A 1 376 ? 4.583 -43.665 -84.818 1.00 105.63 370 THR N O 1
ATOM 2859 N N . HIS A 1 377 ? 6.046 -42.528 -86.109 1.00 101.84 371 HIS N N 1
ATOM 2860 C CA . HIS A 1 377 ? 6.803 -42.032 -84.964 1.00 101.89 371 HIS N CA 1
ATOM 2861 C C . HIS A 1 377 ? 6.005 -41.036 -84.133 1.00 104.33 371 HIS N C 1
ATOM 2862 O O . HIS A 1 377 ? 6.269 -40.882 -82.935 1.00 102.26 371 HIS N O 1
ATOM 2869 N N . GLY A 1 378 ? 5.038 -40.354 -84.737 1.00 108.88 372 GLY N N 1
ATOM 2870 C CA . GLY A 1 378 ? 4.318 -39.317 -84.028 1.00 109.28 372 GLY N CA 1
ATOM 2871 C C . GLY A 1 378 ? 3.124 -39.804 -83.235 1.00 106.06 372 GLY N C 1
ATOM 2872 O O . GLY A 1 378 ? 2.863 -39.309 -82.134 1.00 98.65 372 GLY N O 1
ATOM 2873 N N . VAL A 1 379 ? 2.399 -40.784 -83.770 1.00 111.00 373 VAL N N 1
ATOM 2874 C CA . VAL A 1 379 ? 1.090 -41.153 -83.255 1.00 106.06 373 VAL N CA 1
ATOM 2875 C C . VAL A 1 379 ? 1.104 -42.506 -82.551 1.00 101.42 373 VAL N C 1
ATOM 2876 O O . VAL A 1 379 ? 0.414 -42.683 -81.545 1.00 100.01 373 VAL N O 1
ATOM 2880 N N . GLU A 1 380 ? 1.871 -43.472 -83.056 1.00 104.95 374 GLU N N 1
ATOM 2881 C CA . GLU A 1 380 ? 1.744 -44.854 -82.603 1.00 99.22 374 GLU N CA 1
ATOM 2882 C C . GLU A 1 380 ? 2.861 -45.309 -81.671 1.00 91.15 374 GLU N C 1
ATOM 2883 O O . GLU A 1 380 ? 2.600 -46.071 -80.735 1.00 86.69 374 GLU N O 1
ATOM 2889 N N . ALA A 1 381 ? 4.099 -44.875 -81.893 1.00 95.53 375 ALA N N 1
ATOM 2890 C CA . ALA A 1 381 ? 5.212 -45.367 -81.093 1.00 88.84 375 ALA N CA 1
ATOM 2891 C C . ALA A 1 381 ? 6.244 -44.266 -80.900 1.00 85.17 375 ALA N C 1
ATOM 2892 O O . ALA A 1 381 ? 6.417 -43.397 -81.759 1.00 85.27 375 ALA N O 1
ATOM 2894 N N . VAL A 1 382 ? 6.928 -44.313 -79.756 1.00 75.33 376 VAL N N 1
ATOM 2895 C CA . VAL A 1 382 ? 8.004 -43.386 -79.437 1.00 76.54 376 VAL N CA 1
ATOM 2896 C C . VAL A 1 382 ? 9.185 -44.184 -78.898 1.00 74.28 376 VAL N C 1
ATOM 2897 O O . VAL A 1 382 ? 9.034 -45.294 -78.383 1.00 76.95 376 VAL N O 1
ATOM 2901 N N . LEU A 1 383 ? 10.374 -43.600 -79.026 1.00 67.19 377 LEU N N 1
ATOM 2902 C CA . LEU A 1 383 ? 11.604 -44.189 -78.514 1.00 70.76 377 LEU N CA 1
ATOM 2903 C C . LEU A 1 383 ? 12.254 -43.205 -77.553 1.00 72.35 377 LEU N C 1
ATOM 2904 O O . LEU A 1 383 ? 12.476 -42.043 -77.906 1.00 78.42 377 LEU N O 1
ATOM 2909 N N . LEU A 1 384 ? 12.555 -43.670 -76.344 1.00 71.60 378 LEU N N 1
ATOM 2910 C CA . LEU A 1 384 ? 13.192 -42.849 -75.325 1.00 71.37 378 LEU N CA 1
ATOM 2911 C C . LEU A 1 384 ? 14.656 -43.247 -75.195 1.00 69.78 378 LEU N C 1
ATOM 2912 O O . LEU A 1 384 ? 14.969 -44.421 -74.969 1.00 69.90 378 LEU N O 1
ATOM 2917 N N . ASP A 1 385 ? 15.546 -42.269 -75.347 1.00 68.40 379 ASP N N 1
ATOM 2918 C CA . ASP A 1 385 ? 16.984 -42.467 -75.208 1.00 70.06 379 ASP N CA 1
ATOM 2919 C C . ASP A 1 385 ? 17.423 -41.847 -73.889 1.00 72.59 379 ASP N C 1
ATOM 2920 O O . ASP A 1 385 ? 17.329 -40.628 -73.711 1.00 75.43 379 ASP N O 1
ATOM 2925 N N . LEU A 1 386 ? 17.909 -42.683 -72.971 1.00 76.96 380 LEU N N 1
ATOM 2926 C CA . LEU A 1 386 ? 18.215 -42.262 -71.611 1.00 73.96 380 LEU N CA 1
ATOM 2927 C C . LEU A 1 386 ? 19.681 -41.891 -71.417 1.00 74.51 380 LEU N C 1
ATOM 2928 O O . LEU A 1 386 ? 20.146 -41.813 -70.275 1.00 74.70 380 LEU N O 1
ATOM 2933 N N . ARG A 1 387 ? 20.417 -41.658 -72.500 1.00 71.24 381 ARG N N 1
ATOM 2934 C CA . ARG A 1 387 ? 21.833 -41.347 -72.389 1.00 74.68 381 ARG N CA 1
ATOM 2935 C C . ARG A 1 387 ? 22.035 -39.867 -72.069 1.00 74.44 381 ARG N C 1
ATOM 2936 O O . ARG A 1 387 ? 21.086 -39.081 -71.987 1.00 73.58 381 ARG N O 1
ATOM 2944 N N . LYS A 1 388 ? 23.297 -39.484 -71.883 1.00 76.99 382 LYS N N 1
ATOM 2945 C CA . LYS A 1 388 ? 23.629 -38.090 -71.641 1.00 79.37 382 LYS N CA 1
ATOM 2946 C C . LYS A 1 388 ? 23.220 -37.240 -72.843 1.00 80.39 382 LYS N C 1
ATOM 2947 O O . LYS A 1 388 ? 23.195 -37.727 -73.978 1.00 82.07 382 LYS N O 1
ATOM 2953 N N . PRO A 1 389 ? 22.883 -35.966 -72.621 1.00 79.86 383 PRO N N 1
ATOM 2954 C CA . PRO A 1 389 ? 22.464 -35.122 -73.753 1.00 79.12 383 PRO N CA 1
ATOM 2955 C C . PRO A 1 389 ? 23.535 -34.968 -74.819 1.00 85.91 383 PRO N C 1
ATOM 2956 O O . PRO A 1 389 ? 23.214 -34.948 -76.014 1.00 87.57 383 PRO N O 1
ATOM 2960 N N . GLU A 1 390 ? 24.806 -34.865 -74.422 1.00 82.19 384 GLU N N 1
ATOM 2961 C CA . GLU A 1 390 ? 25.869 -34.681 -75.405 1.00 87.70 384 GLU N CA 1
ATOM 2962 C C . GLU A 1 390 ? 26.118 -35.954 -76.204 1.00 88.00 384 GLU N C 1
ATOM 2963 O O . GLU A 1 390 ? 26.413 -35.891 -77.403 1.00 94.26 384 GLU N O 1
ATOM 2969 N N . ASP A 1 391 ? 26.010 -37.120 -75.560 1.00 86.18 385 ASP N N 1
ATOM 2970 C CA . ASP A 1 391 ? 26.092 -38.372 -76.305 1.00 86.22 385 ASP N CA 1
ATOM 2971 C C . ASP A 1 391 ? 24.904 -38.526 -77.245 1.00 84.20 385 ASP N C 1
ATOM 2972 O O . ASP A 1 391 ? 25.054 -39.015 -78.371 1.00 86.09 385 ASP N O 1
ATOM 2977 N N . PHE A 1 392 ? 23.716 -38.111 -76.799 1.00 84.94 386 PHE N N 1
ATOM 2978 C CA . PHE A 1 392 ? 22.540 -38.144 -77.662 1.00 82.15 386 PHE N CA 1
ATOM 2979 C C . PHE A 1 392 ? 22.725 -37.242 -78.875 1.00 83.69 386 PHE N C 1
ATOM 2980 O O . PHE A 1 392 ? 22.318 -37.593 -79.989 1.00 85.51 386 PHE N O 1
ATOM 2988 N N . ILE A 1 393 ? 23.336 -36.072 -78.677 1.00 83.08 387 ILE N N 1
ATOM 2989 C CA . ILE A 1 393 ? 23.585 -35.160 -79.790 1.00 86.06 387 ILE N CA 1
ATOM 2990 C C . ILE A 1 393 ? 24.586 -35.768 -80.765 1.00 86.22 387 ILE N C 1
ATOM 2991 O O . ILE A 1 393 ? 24.462 -35.606 -81.985 1.00 86.22 387 ILE N O 1
ATOM 2996 N N . MET A 1 394 ? 25.582 -36.491 -80.246 1.00 81.81 388 MET N N 1
ATOM 2997 C CA . MET A 1 394 ? 26.606 -37.068 -81.111 1.00 88.97 388 MET N CA 1
ATOM 2998 C C . MET A 1 394 ? 26.019 -38.124 -82.042 1.00 86.38 388 MET N C 1
ATOM 2999 O O . MET A 1 394 ? 26.360 -38.172 -83.229 1.00 89.54 388 MET N O 1
ATOM 3004 N N . SER A 1 395 ? 25.129 -38.971 -81.526 1.00 84.08 389 SER N N 1
ATOM 3005 C CA . SER A 1 395 ? 24.524 -40.028 -82.330 1.00 83.36 389 SER N CA 1
ATOM 3006 C C . SER A 1 395 ? 23.300 -40.566 -81.606 1.00 79.88 389 SER N C 1
ATOM 3007 O O . SER A 1 395 ? 23.358 -40.833 -80.402 1.00 78.96 389 SER N O 1
ATOM 3010 N N . HIS A 1 396 ? 22.203 -40.731 -82.342 1.00 81.63 390 HIS N N 1
ATOM 3011 C CA . HIS A 1 396 ? 20.976 -41.281 -81.783 1.00 79.80 390 HIS N CA 1
ATOM 3012 C C . HIS A 1 396 ? 20.088 -41.757 -82.924 1.00 67.36 390 HIS N C 1
ATOM 3013 O O . HIS A 1 396 ? 20.344 -41.476 -84.097 1.00 68.22 390 HIS N O 1
ATOM 3020 N N . ILE A 1 397 ? 19.042 -42.486 -82.562 1.00 74.50 391 ILE N N 1
ATOM 3021 C CA . ILE A 1 397 ? 18.059 -42.949 -83.544 1.00 76.49 391 ILE N CA 1
ATOM 3022 C C . ILE A 1 397 ? 17.163 -41.776 -83.928 1.00 77.23 391 ILE N C 1
ATOM 3023 O O . ILE A 1 397 ? 16.587 -41.131 -83.036 1.00 74.24 391 ILE N O 1
ATOM 3028 N N . PRO A 1 398 ? 17.024 -41.463 -85.216 1.00 76.65 392 PRO N N 1
ATOM 3029 C CA . PRO A 1 398 ? 16.206 -40.308 -85.614 1.00 78.10 392 PRO N CA 1
ATOM 3030 C C . PRO A 1 398 ? 14.753 -40.481 -85.196 1.00 78.71 392 PRO N C 1
ATOM 3031 O O . PRO A 1 398 ? 14.145 -41.532 -85.414 1.00 80.92 392 PRO N O 1
ATOM 3035 N N . GLY A 1 399 ? 14.198 -39.433 -84.591 1.00 75.93 393 GLY N N 1
ATOM 3036 C CA . GLY A 1 399 ? 12.828 -39.448 -84.126 1.00 74.60 393 GLY N CA 1
ATOM 3037 C C . GLY A 1 399 ? 12.643 -39.823 -82.672 1.00 73.48 393 GLY N C 1
ATOM 3038 O O . GLY A 1 399 ? 11.498 -39.875 -82.206 1.00 77.67 393 GLY N O 1
ATOM 3039 N N . SER A 1 400 ? 13.722 -40.085 -81.943 1.00 69.12 394 SER N N 1
ATOM 3040 C CA . SER A 1 400 ? 13.635 -40.471 -80.545 1.00 72.60 394 SER N CA 1
ATOM 3041 C C . SER A 1 400 ? 13.783 -39.251 -79.640 1.00 75.59 394 SER N C 1
ATOM 3042 O O . SER A 1 400 ? 14.360 -38.230 -80.020 1.00 70.86 394 SER N O 1
ATOM 3045 N N . TYR A 1 401 ? 13.245 -39.371 -78.430 1.00 78.07 395 TYR N N 1
ATOM 3046 C CA . TYR A 1 401 ? 13.327 -38.315 -77.430 1.00 74.67 395 TYR N CA 1
ATOM 3047 C C . TYR A 1 401 ? 14.416 -38.657 -76.420 1.00 75.80 395 TYR N C 1
ATOM 3048 O O . TYR A 1 401 ? 14.587 -39.821 -76.047 1.00 73.23 395 TYR N O 1
ATOM 3057 N N . ASN A 1 402 ? 15.142 -37.637 -75.973 1.00 70.62 396 ASN N N 1
ATOM 3058 C CA . ASN A 1 402 ? 16.229 -37.813 -75.018 1.00 72.47 396 ASN N CA 1
ATOM 3059 C C . ASN A 1 402 ? 15.740 -37.458 -73.619 1.00 75.41 396 ASN N C 1
ATOM 3060 O O . ASN A 1 402 ? 15.346 -36.315 -73.365 1.00 76.66 396 ASN N O 1
ATOM 3065 N N . LEU A 1 403 ? 15.763 -38.441 -72.719 1.00 79.77 397 LEU N N 1
ATOM 3066 C CA . LEU A 1 403 ? 15.432 -38.246 -71.307 1.00 80.68 397 LEU N CA 1
ATOM 3067 C C . LEU A 1 403 ? 16.602 -38.766 -70.485 1.00 75.02 397 LEU N C 1
ATOM 3068 O O . LEU A 1 403 ? 16.622 -39.939 -70.085 1.00 68.52 397 LEU N O 1
ATOM 3073 N N . PRO A 1 404 ? 17.596 -37.925 -70.213 1.00 78.23 398 PRO N N 1
ATOM 3074 C CA . PRO A 1 404 ? 18.791 -38.400 -69.507 1.00 79.51 398 PRO N CA 1
ATOM 3075 C C . PRO A 1 404 ? 18.511 -38.699 -68.044 1.00 78.71 398 PRO N C 1
ATOM 3076 O O . PRO A 1 404 ? 17.633 -38.102 -67.416 1.00 74.12 398 PRO N O 1
ATOM 3080 N N . LEU A 1 405 ? 19.279 -39.643 -67.505 1.00 81.46 399 LEU N N 1
ATOM 3081 C CA . LEU A 1 405 ? 19.222 -40.010 -66.097 1.00 87.28 399 LEU N CA 1
ATOM 3082 C C . LEU A 1 405 ? 20.614 -39.890 -65.495 1.00 87.86 399 LEU N C 1
ATOM 3083 O O . LEU A 1 405 ? 21.575 -40.456 -66.026 1.00 88.89 399 LEU N O 1
ATOM 3088 N N . GLN A 1 406 ? 20.715 -39.152 -64.387 1.00 84.48 400 GLN N N 1
ATOM 3089 C CA . GLN A 1 406 ? 21.998 -38.998 -63.709 1.00 86.30 400 GLN N CA 1
ATOM 3090 C C . GLN A 1 406 ? 22.506 -40.325 -63.160 1.00 85.87 400 GLN N C 1
ATOM 3091 O O . GLN A 1 406 ? 23.718 -40.510 -63.002 1.00 87.11 400 GLN N O 1
ATOM 3097 N N . SER A 1 407 ? 21.599 -41.265 -62.886 1.00 86.74 401 SER N N 1
ATOM 3098 C CA . SER A 1 407 ? 21.991 -42.515 -62.243 1.00 82.22 401 SER N CA 1
ATOM 3099 C C . SER A 1 407 ? 22.832 -43.396 -63.159 1.00 84.39 401 SER N C 1
ATOM 3100 O O . SER A 1 407 ? 23.665 -44.170 -62.673 1.00 87.16 401 SER N O 1
ATOM 3103 N N . SER A 1 408 ? 22.638 -43.300 -64.471 1.00 88.30 402 SER N N 1
ATOM 3104 C CA . SER A 1 408 ? 23.270 -44.205 -65.421 1.00 89.72 402 SER N CA 1
ATOM 3105 C C . SER A 1 408 ? 24.361 -43.490 -66.208 1.00 92.72 402 SER N C 1
ATOM 3106 O O . SER A 1 408 ? 24.178 -42.352 -66.653 1.00 89.52 402 SER N O 1
ATOM 3109 N N . ASN A 1 409 ? 25.495 -44.170 -66.377 1.00 95.69 403 ASN N N 1
ATOM 3110 C CA . ASN A 1 409 ? 26.609 -43.673 -67.170 1.00 97.86 403 ASN N CA 1
ATOM 3111 C C . ASN A 1 409 ? 27.119 -44.805 -68.054 1.00 100.65 403 ASN N C 1
ATOM 3112 O O . ASN A 1 409 ? 26.586 -45.919 -68.045 1.00 101.06 403 ASN N O 1
ATOM 3117 N N . ALA A 1 410 ? 28.166 -44.512 -68.828 1.00 94.58 404 ALA N N 1
ATOM 3118 C CA . ALA A 1 410 ? 28.729 -45.524 -69.714 1.00 98.76 404 ALA N CA 1
ATOM 3119 C C . ALA A 1 410 ? 29.467 -46.607 -68.937 1.00 104.11 404 ALA N C 1
ATOM 3120 O O . ALA A 1 410 ? 29.531 -47.757 -69.389 1.00 106.48 404 ALA N O 1
ATOM 3122 N N . SER A 1 411 ? 30.025 -46.267 -67.778 1.00 102.95 405 SER N N 1
ATOM 3123 C CA . SER A 1 411 ? 30.782 -47.212 -66.969 1.00 101.95 405 SER N CA 1
ATOM 3124 C C . SER A 1 411 ? 29.984 -47.766 -65.797 1.00 98.62 405 SER N C 1
ATOM 3125 O O . SER A 1 411 ? 30.510 -48.592 -65.044 1.00 97.70 405 SER N O 1
ATOM 3128 N N . THR A 1 412 ? 28.742 -47.336 -65.622 1.00 109.98 406 THR N N 1
ATOM 3129 C CA . THR A 1 412 ? 27.934 -47.834 -64.516 1.00 97.73 406 THR N CA 1
ATOM 3130 C C . THR A 1 412 ? 27.616 -49.309 -64.726 1.00 87.32 406 THR N C 1
ATOM 3131 O O . THR A 1 412 ? 27.163 -49.692 -65.812 1.00 83.88 406 THR N O 1
ATOM 3135 N N . PRO A 1 413 ? 27.839 -50.160 -63.730 1.00 90.73 407 PRO N N 1
ATOM 3136 C CA . PRO A 1 413 ? 27.519 -51.581 -63.887 1.00 86.07 407 PRO N CA 1
ATOM 3137 C C . PRO A 1 413 ? 26.016 -51.802 -63.913 1.00 82.45 407 PRO N C 1
ATOM 3138 O O . PRO A 1 413 ? 25.212 -50.885 -63.731 1.00 84.33 407 PRO N O 1
ATOM 3142 N N . SER A 1 414 ? 25.644 -53.054 -64.149 1.00 83.01 408 SER N N 1
ATOM 3143 C CA . SER A 1 414 ? 24.236 -53.411 -64.183 1.00 85.42 408 SER N CA 1
ATOM 3144 C C . SER A 1 414 ? 23.590 -53.126 -62.828 1.00 89.05 408 SER N C 1
ATOM 3145 O O . SER A 1 414 ? 24.184 -53.417 -61.781 1.00 88.75 408 SER N O 1
ATOM 3148 N N . PRO A 1 415 ? 22.384 -52.552 -62.807 1.00 85.76 409 PRO N N 1
ATOM 3149 C CA . PRO A 1 415 ? 21.710 -52.328 -61.518 1.00 81.24 409 PRO N CA 1
ATOM 3150 C C . PRO A 1 415 ? 21.414 -53.615 -60.772 1.00 84.26 409 PRO N C 1
ATOM 3151 O O . PRO A 1 415 ? 21.309 -53.599 -59.539 1.00 85.55 409 PRO N O 1
ATOM 3155 N N . PHE A 1 416 ? 21.293 -54.734 -61.479 1.00 82.80 410 PHE N N 1
ATOM 3156 C CA . PHE A 1 416 ? 21.030 -56.023 -60.853 1.00 85.34 410 PHE N CA 1
ATOM 3157 C C . PHE A 1 416 ? 22.296 -56.704 -60.349 1.00 93.18 410 PHE N C 1
ATOM 3158 O O . PHE A 1 416 ? 22.233 -57.859 -59.912 1.00 98.81 410 PHE N O 1
ATOM 3166 N N . THR A 1 417 ? 23.438 -56.018 -60.405 1.00 90.44 411 THR N N 1
ATOM 3167 C CA . THR A 1 417 ? 24.668 -56.485 -59.784 1.00 89.54 411 THR N CA 1
ATOM 3168 C C . THR A 1 417 ? 25.088 -55.637 -58.592 1.00 91.01 411 THR N C 1
ATOM 3169 O O . THR A 1 417 ? 26.022 -56.020 -57.879 1.00 94.18 411 THR N O 1
ATOM 3173 N N . ASP A 1 418 ? 24.428 -54.502 -58.362 1.00 85.81 412 ASP N N 1
ATOM 3174 C CA . ASP A 1 418 ? 24.723 -53.623 -57.236 1.00 88.91 412 ASP N CA 1
ATOM 3175 C C . ASP A 1 418 ? 23.403 -53.118 -56.676 1.00 87.91 412 ASP N C 1
ATOM 3176 O O . ASP A 1 418 ? 22.637 -52.462 -57.388 1.00 87.24 412 ASP N O 1
ATOM 3181 N N . ALA A 1 419 ? 23.143 -53.418 -55.400 1.00 85.87 413 ALA N N 1
ATOM 3182 C CA . ALA A 1 419 ? 21.854 -53.081 -54.802 1.00 84.38 413 ALA N CA 1
ATOM 3183 C C . ALA A 1 419 ? 21.631 -51.575 -54.733 1.00 83.23 413 ALA N C 1
ATOM 3184 O O . ALA A 1 419 ? 20.495 -51.112 -54.886 1.00 84.10 413 ALA N O 1
ATOM 3186 N N . MET A 1 420 ? 22.691 -50.796 -54.512 1.00 81.17 414 MET N N 1
ATOM 3187 C CA . MET A 1 420 ? 22.527 -49.348 -54.433 1.00 89.81 414 MET N CA 1
ATOM 3188 C C . MET A 1 420 ? 22.279 -48.734 -55.805 1.00 84.27 414 MET N C 1
ATOM 3189 O O . MET A 1 420 ? 21.540 -47.748 -55.915 1.00 80.38 414 MET N O 1
ATOM 3194 N N . VAL A 1 421 ? 22.884 -49.294 -56.856 1.00 89.44 415 VAL N N 1
ATOM 3195 C CA . VAL A 1 421 ? 22.645 -48.783 -58.204 1.00 84.84 415 VAL N CA 1
ATOM 3196 C C . VAL A 1 421 ? 21.192 -49.006 -58.600 1.00 76.97 415 VAL N C 1
ATOM 3197 O O . VAL A 1 421 ? 20.529 -48.106 -59.128 1.00 70.16 415 VAL N O 1
ATOM 3201 N N . LEU A 1 422 ? 20.672 -50.208 -58.340 1.00 78.61 416 LEU N N 1
ATOM 3202 C CA . LEU A 1 422 ? 19.264 -50.476 -58.610 1.00 77.54 416 LEU N CA 1
ATOM 3203 C C . LEU A 1 422 ? 18.366 -49.566 -57.784 1.00 78.96 416 LEU N C 1
ATOM 3204 O O . LEU A 1 422 ? 17.325 -49.105 -58.266 1.00 78.79 416 LEU N O 1
ATOM 3209 N N . GLU A 1 423 ? 18.756 -49.292 -56.539 1.00 80.92 417 GLU N N 1
ATOM 3210 C CA . GLU A 1 423 ? 17.962 -48.412 -55.691 1.00 82.18 417 GLU N CA 1
ATOM 3211 C C . GLU A 1 423 ? 17.937 -46.992 -56.245 1.00 75.54 417 GLU N C 1
ATOM 3212 O O . GLU A 1 423 ? 16.871 -46.375 -56.351 1.00 75.91 417 GLU N O 1
ATOM 3218 N N . LYS A 1 424 ? 19.104 -46.462 -56.618 1.00 75.65 418 LYS N N 1
ATOM 3219 C CA . LYS A 1 424 ? 19.162 -45.101 -57.142 1.00 78.18 418 LYS N CA 1
ATOM 3220 C C . LYS A 1 424 ? 18.499 -45.002 -58.510 1.00 77.70 418 LYS N C 1
ATOM 3221 O O . LYS A 1 424 ? 17.767 -44.043 -58.782 1.00 75.16 418 LYS N O 1
ATOM 3227 N N . GLN A 1 425 ? 18.745 -45.981 -59.387 1.00 75.73 419 GLN N N 1
ATOM 3228 C CA . GLN A 1 425 ? 18.174 -45.927 -60.729 1.00 73.68 419 GLN N CA 1
ATOM 3229 C C . GLN A 1 425 ? 16.658 -46.077 -60.696 1.00 72.97 419 GLN N C 1
ATOM 3230 O O . GLN A 1 425 ? 15.947 -45.392 -61.440 1.00 68.22 419 GLN N O 1
ATOM 3236 N N . TRP A 1 426 ? 16.142 -46.963 -59.842 1.00 75.80 420 TRP N N 1
ATOM 3237 C CA . TRP A 1 426 ? 14.694 -47.116 -59.744 1.00 76.50 420 TRP N CA 1
ATOM 3238 C C . TRP A 1 426 ? 14.050 -45.890 -59.112 1.00 79.05 420 TRP N C 1
ATOM 3239 O O . TRP A 1 426 ? 12.929 -45.516 -59.475 1.00 79.86 420 TRP N O 1
ATOM 3250 N N . LYS A 1 427 ? 14.740 -45.253 -58.162 1.00 75.68 421 LYS N N 1
ATOM 3251 C CA . LYS A 1 427 ? 14.207 -44.042 -57.549 1.00 79.20 421 LYS N CA 1
ATOM 3252 C C . LYS A 1 427 ? 14.112 -42.910 -58.564 1.00 75.54 421 LYS N C 1
ATOM 3253 O O . LYS A 1 427 ? 13.066 -42.264 -58.692 1.00 72.28 421 LYS N O 1
ATOM 3259 N N . GLU A 1 428 ? 15.196 -42.658 -59.304 1.00 72.53 422 GLU N N 1
ATOM 3260 C CA . GLU A 1 428 ? 15.166 -41.591 -60.300 1.00 76.24 422 GLU N CA 1
ATOM 3261 C C . GLU A 1 428 ? 14.163 -41.898 -61.405 1.00 73.96 422 GLU N C 1
ATOM 3262 O O . GLU A 1 428 ? 13.450 -41.001 -61.869 1.00 71.84 422 GLU N O 1
ATOM 3268 N N . LEU A 1 429 ? 14.089 -43.160 -61.836 1.00 74.95 423 LEU N N 1
ATOM 3269 C CA . LEU A 1 429 ? 13.102 -43.541 -62.843 1.00 75.15 423 LEU N CA 1
ATOM 3270 C C . LEU A 1 429 ? 11.686 -43.239 -62.369 1.00 74.31 423 LEU N C 1
ATOM 3271 O O . LEU A 1 429 ? 10.867 -42.713 -63.132 1.00 75.09 423 LEU N O 1
ATOM 3276 N N . GLU A 1 430 ? 11.379 -43.563 -61.111 1.00 72.44 424 GLU N N 1
ATOM 3277 C CA . GLU A 1 430 ? 10.082 -43.197 -60.552 1.00 76.67 424 GLU N CA 1
ATOM 3278 C C . GLU A 1 430 ? 9.956 -41.687 -60.400 1.00 79.31 424 GLU N C 1
ATOM 3279 O O . GLU A 1 430 ? 8.872 -41.125 -60.596 1.00 78.46 424 GLU N O 1
ATOM 3285 N N . ALA A 1 431 ? 11.056 -41.013 -60.057 1.00 77.97 425 ALA N N 1
ATOM 3286 C CA . ALA A 1 431 ? 11.003 -39.573 -59.830 1.00 81.97 425 ALA N CA 1
ATOM 3287 C C . ALA A 1 431 ? 10.879 -38.795 -61.134 1.00 86.78 425 ALA N C 1
ATOM 3288 O O . ALA A 1 431 ? 10.251 -37.730 -61.159 1.00 90.97 425 ALA N O 1
ATOM 3290 N N . THR A 1 432 ? 11.459 -39.304 -62.223 1.00 87.44 426 THR N N 1
ATOM 3291 C CA . THR A 1 432 ? 11.397 -38.609 -63.504 1.00 88.07 426 THR N CA 1
ATOM 3292 C C . THR A 1 432 ? 10.120 -38.908 -64.275 1.00 88.77 426 THR N C 1
ATOM 3293 O O . THR A 1 432 ? 9.613 -38.029 -64.981 1.00 94.02 426 THR N O 1
ATOM 3297 N N . PHE A 1 433 ? 9.587 -40.123 -64.166 1.00 91.33 427 PHE N N 1
ATOM 3298 C CA . PHE A 1 433 ? 8.395 -40.501 -64.923 1.00 87.04 427 PHE N CA 1
ATOM 3299 C C . PHE A 1 433 ? 7.124 -40.186 -64.132 1.00 87.26 427 PHE N C 1
ATOM 3300 O O . PHE A 1 433 ? 6.306 -41.052 -63.828 1.00 86.70 427 PHE N O 1
ATOM 3308 N N . THR A 1 434 ? 6.974 -38.906 -63.802 1.00 86.02 428 THR N N 1
ATOM 3309 C CA . THR A 1 434 ? 5.710 -38.422 -63.276 1.00 82.99 428 THR N CA 1
ATOM 3310 C C . THR A 1 434 ? 4.667 -38.391 -64.389 1.00 82.79 428 THR N C 1
ATOM 3311 O O . THR A 1 434 ? 4.989 -38.457 -65.579 1.00 87.61 428 THR N O 1
ATOM 3315 N N . LEU A 1 435 ? 3.397 -38.287 -63.993 1.00 78.16 429 LEU N N 1
ATOM 3316 C CA . LEU A 1 435 ? 2.340 -38.220 -64.995 1.00 86.72 429 LEU N CA 1
ATOM 3317 C C . LEU A 1 435 ? 2.379 -36.920 -65.786 1.00 89.90 429 LEU N C 1
ATOM 3318 O O . LEU A 1 435 ? 1.817 -36.863 -66.885 1.00 91.97 429 LEU N O 1
ATOM 3323 N N . ASP A 1 436 ? 3.031 -35.881 -65.260 1.00 85.99 430 ASP N N 1
ATOM 3324 C CA . ASP A 1 436 ? 3.259 -34.679 -66.057 1.00 87.12 430 ASP N CA 1
ATOM 3325 C C . ASP A 1 436 ? 4.227 -34.956 -67.199 1.00 81.12 430 ASP N C 1
ATOM 3326 O O . ASP A 1 436 ? 3.995 -34.529 -68.336 1.00 78.04 430 ASP N O 1
ATOM 3331 N N . ARG A 1 437 ? 5.317 -35.674 -66.915 1.00 76.40 431 ARG N N 1
ATOM 3332 C CA . ARG A 1 437 ? 6.282 -36.001 -67.958 1.00 80.74 431 ARG N CA 1
ATOM 3333 C C . ARG A 1 437 ? 5.731 -37.040 -68.926 1.00 76.96 431 ARG N C 1
ATOM 3334 O O . ARG A 1 437 ? 6.067 -37.015 -70.115 1.00 81.37 431 ARG N O 1
ATOM 3342 N N . ILE A 1 438 ? 4.891 -37.957 -68.439 1.00 82.08 432 ILE N N 1
ATOM 3343 C CA . ILE A 1 438 ? 4.264 -38.937 -69.321 1.00 78.78 432 ILE N CA 1
ATOM 3344 C C . ILE A 1 438 ? 3.363 -38.239 -70.332 1.00 81.75 432 ILE N C 1
ATOM 3345 O O . ILE A 1 438 ? 3.370 -38.567 -71.525 1.00 80.41 432 ILE N O 1
ATOM 3350 N N . ASN A 1 439 ? 2.581 -37.259 -69.874 1.00 81.79 433 ASN N N 1
ATOM 3351 C CA . ASN A 1 439 ? 1.729 -36.510 -70.790 1.00 86.02 433 ASN N CA 1
ATOM 3352 C C . ASN A 1 439 ? 2.536 -35.542 -71.646 1.00 84.30 433 ASN N C 1
ATOM 3353 O O . ASN A 1 439 ? 2.153 -35.264 -72.788 1.00 83.83 433 ASN N O 1
ATOM 3358 N N . ALA A 1 440 ? 3.647 -35.019 -71.116 1.00 81.52 434 ALA N N 1
ATOM 3359 C CA . ALA A 1 440 ? 4.465 -34.083 -71.883 1.00 79.87 434 ALA N CA 1
ATOM 3360 C C . ALA A 1 440 ? 5.028 -34.740 -73.135 1.00 82.83 434 ALA N C 1
ATOM 3361 O O . ALA A 1 440 ? 5.123 -34.104 -74.192 1.00 81.63 434 ALA N O 1
ATOM 3363 N N . HIS A 1 441 ? 5.408 -36.011 -73.038 1.00 82.67 435 HIS N N 1
ATOM 3364 C CA . HIS A 1 441 ? 5.859 -36.778 -74.190 1.00 76.37 435 HIS N CA 1
ATOM 3365 C C . HIS A 1 441 ? 4.733 -37.565 -74.845 1.00 77.14 435 HIS N C 1
ATOM 3366 O O . HIS A 1 441 ? 4.982 -38.267 -75.832 1.00 76.51 435 HIS N O 1
ATOM 3373 N N . ASP A 1 442 ? 3.509 -37.464 -74.319 1.00 79.29 436 ASP N N 1
ATOM 3374 C CA . ASP A 1 442 ? 2.343 -38.161 -74.867 1.00 87.02 436 ASP N CA 1
ATOM 3375 C C . ASP A 1 442 ? 2.578 -39.669 -74.935 1.00 86.59 436 ASP N C 1
ATOM 3376 O O . ASP A 1 442 ? 2.205 -40.331 -75.905 1.00 84.52 436 ASP N O 1
ATOM 3381 N N . LEU A 1 443 ? 3.200 -40.218 -73.889 1.00 85.70 437 LEU N N 1
ATOM 3382 C CA . LEU A 1 443 ? 3.503 -41.644 -73.859 1.00 84.57 437 LEU N CA 1
ATOM 3383 C C . LEU A 1 443 ? 2.253 -42.507 -73.753 1.00 90.32 437 LEU N C 1
ATOM 3384 O O . LEU A 1 443 ? 2.310 -43.698 -74.076 1.00 93.15 437 LEU N O 1
ATOM 3389 N N . SER A 1 444 ? 1.133 -41.937 -73.312 1.00 91.69 438 SER N N 1
ATOM 3390 C CA . SER A 1 444 ? -0.072 -42.721 -73.080 1.00 92.07 438 SER N CA 1
ATOM 3391 C C . SER A 1 444 ? -0.620 -43.272 -74.391 1.00 90.16 438 SER N C 1
ATOM 3392 O O . SER A 1 444 ? -0.833 -42.528 -75.353 1.00 92.05 438 SER N O 1
ATOM 3395 N N . GLY A 1 445 ? -0.845 -44.584 -74.425 1.00 91.51 439 GLY N N 1
ATOM 3396 C CA . GLY A 1 445 ? -1.428 -45.235 -75.578 1.00 90.71 439 GLY N CA 1
ATOM 3397 C C . GLY A 1 445 ? -0.464 -45.586 -76.690 1.00 84.93 439 GLY N C 1
ATOM 3398 O O . GLY A 1 445 ? -0.909 -46.075 -77.736 1.00 81.07 439 GLY N O 1
ATOM 3399 N N . LYS A 1 446 ? 0.833 -45.357 -76.508 1.00 84.58 440 LYS N N 1
ATOM 3400 C CA . LYS A 1 446 ? 1.822 -45.644 -77.534 1.00 85.55 440 LYS N CA 1
ATOM 3401 C C . LYS A 1 446 ? 2.756 -46.757 -77.080 1.00 87.45 440 LYS N C 1
ATOM 3402 O O . LYS A 1 446 ? 2.912 -47.024 -75.885 1.00 88.88 440 LYS N O 1
ATOM 3408 N N . ASP A 1 447 ? 3.381 -47.406 -78.060 1.00 84.09 441 ASP N N 1
ATOM 3409 C CA . ASP A 1 447 ? 4.439 -48.370 -77.789 1.00 82.54 441 ASP N CA 1
ATOM 3410 C C . ASP A 1 447 ? 5.735 -47.613 -77.526 1.00 80.49 441 ASP N C 1
ATOM 3411 O O . ASP A 1 447 ? 6.217 -46.879 -78.395 1.00 81.35 441 ASP N O 1
ATOM 3416 N N . VAL A 1 448 ? 6.295 -47.784 -76.333 1.00 78.29 442 VAL N N 1
ATOM 3417 C CA . VAL A 1 448 ? 7.481 -47.053 -75.904 1.00 78.28 442 VAL N CA 1
ATOM 3418 C C . VAL A 1 448 ? 8.670 -48.001 -75.923 1.00 74.78 442 VAL N C 1
ATOM 3419 O O . VAL A 1 448 ? 8.578 -49.136 -75.439 1.00 77.78 442 VAL N O 1
ATOM 3423 N N . TYR A 1 449 ? 9.783 -47.534 -76.482 1.00 70.41 443 TYR N N 1
ATOM 3424 C CA . TYR A 1 449 ? 11.009 -48.312 -76.583 1.00 71.09 443 TYR N CA 1
ATOM 3425 C C . TYR A 1 449 ? 12.124 -47.563 -75.870 1.00 68.92 443 TYR N C 1
ATOM 3426 O O . TYR A 1 449 ? 12.311 -46.362 -76.090 1.00 69.56 443 TYR N O 1
ATOM 3435 N N . ILE A 1 450 ? 12.854 -48.272 -75.013 1.00 69.40 444 ILE N N 1
ATOM 3436 C CA . ILE A 1 450 ? 13.807 -47.668 -74.089 1.00 68.84 444 ILE N CA 1
ATOM 3437 C C . ILE A 1 450 ? 15.215 -48.060 -74.514 1.00 64.63 444 ILE N C 1
ATOM 3438 O O . ILE A 1 450 ? 15.543 -49.250 -74.583 1.00 62.85 444 ILE N O 1
ATOM 3443 N N . LEU A 1 451 ? 16.046 -47.057 -74.789 1.00 64.94 445 LEU N N 1
ATOM 3444 C CA . LEU A 1 451 ? 17.447 -47.248 -75.141 1.00 70.04 445 LEU N CA 1
ATOM 3445 C C . LEU A 1 451 ? 18.310 -46.576 -74.083 1.00 70.89 445 LEU N C 1
ATOM 3446 O O . LEU A 1 451 ? 18.032 -45.441 -73.682 1.00 76.59 445 LEU N O 1
ATOM 3451 N N . CYS A 1 452 ? 19.355 -47.271 -73.636 1.00 67.76 446 CYS N N 1
ATOM 3452 C CA . CYS A 1 452 ? 20.181 -46.800 -72.534 1.00 68.87 446 CYS N CA 1
ATOM 3453 C C . CYS A 1 452 ? 21.625 -47.223 -72.777 1.00 68.34 446 CYS N C 1
ATOM 3454 O O . CYS A 1 452 ? 21.933 -47.933 -73.739 1.00 71.41 446 CYS N O 1
ATOM 3457 N N . TYR A 1 453 ? 22.522 -46.771 -71.895 1.00 75.51 447 TYR N N 1
ATOM 3458 C CA . TYR A 1 453 ? 23.912 -47.214 -71.969 1.00 81.83 447 TYR N CA 1
ATOM 3459 C C . TYR A 1 453 ? 24.033 -48.696 -71.643 1.00 87.07 447 TYR N C 1
ATOM 3460 O O . TYR A 1 453 ? 24.785 -49.427 -72.298 1.00 89.85 447 TYR N O 1
ATOM 3469 N N . ASN A 1 454 ? 23.297 -49.157 -70.633 1.00 86.90 448 ASN N N 1
ATOM 3470 C CA . ASN A 1 454 ? 23.503 -50.472 -70.040 1.00 88.84 448 ASN N CA 1
ATOM 3471 C C . ASN A 1 454 ? 22.567 -51.542 -70.586 1.00 99.20 448 ASN N C 1
ATOM 3472 O O . ASN A 1 454 ? 23.000 -52.675 -70.812 1.00 101.85 448 ASN N O 1
ATOM 3477 N N . GLY A 1 455 ? 21.298 -51.218 -70.799 1.00 91.43 449 GLY N N 1
ATOM 3478 C CA . GLY A 1 455 ? 20.309 -52.191 -71.235 1.00 89.50 449 GLY N CA 1
ATOM 3479 C C . GLY A 1 455 ? 19.578 -52.860 -70.089 1.00 82.11 449 GLY N C 1
ATOM 3480 O O . GLY A 1 455 ? 18.358 -53.032 -70.146 1.00 73.48 449 GLY N O 1
ATOM 3481 N N . ASP A 1 456 ? 20.310 -53.255 -69.045 1.00 81.81 450 ASP N N 1
ATOM 3482 C CA . ASP A 1 456 ? 19.656 -53.723 -67.827 1.00 81.92 450 ASP N CA 1
ATOM 3483 C C . ASP A 1 456 ? 18.947 -52.576 -67.122 1.00 74.66 450 ASP N C 1
ATOM 3484 O O . ASP A 1 456 ? 17.868 -52.763 -66.546 1.00 76.20 450 ASP N O 1
ATOM 3489 N N . THR A 1 457 ? 19.544 -51.381 -67.152 1.00 85.69 451 THR N N 1
ATOM 3490 C CA . THR A 1 457 ? 18.852 -50.188 -66.677 1.00 79.53 451 THR N CA 1
ATOM 3491 C C . THR A 1 457 ? 17.577 -49.940 -67.472 1.00 72.91 451 THR N C 1
ATOM 3492 O O . THR A 1 457 ? 16.571 -49.485 -66.912 1.00 65.89 451 THR N O 1
ATOM 3496 N N . ALA A 1 458 ? 17.595 -50.245 -68.772 1.00 72.14 452 ALA N N 1
ATOM 3497 C CA . ALA A 1 458 ? 16.402 -50.076 -69.594 1.00 72.12 452 ALA N CA 1
ATOM 3498 C C . ALA A 1 458 ? 15.278 -51.005 -69.156 1.00 69.93 452 ALA N C 1
ATOM 3499 O O . ALA A 1 458 ? 14.102 -50.637 -69.253 1.00 66.95 452 ALA N O 1
ATOM 3501 N N . ARG A 1 459 ? 15.612 -52.209 -68.681 1.00 72.25 453 ARG N N 1
ATOM 3502 C CA . ARG A 1 459 ? 14.582 -53.117 -68.183 1.00 73.23 453 ARG N CA 1
ATOM 3503 C C . ARG A 1 459 ? 13.913 -52.556 -66.935 1.00 71.62 453 ARG N C 1
ATOM 3504 O O . ARG A 1 459 ? 12.698 -52.699 -66.755 1.00 74.20 453 ARG N O 1
ATOM 3512 N N . VAL A 1 460 ? 14.692 -51.915 -66.059 1.00 70.43 454 VAL N N 1
ATOM 3513 C CA . VAL A 1 460 ? 14.114 -51.260 -64.889 1.00 70.78 454 VAL N CA 1
ATOM 3514 C C . VAL A 1 460 ? 13.151 -50.162 -65.322 1.00 70.37 454 VAL N C 1
ATOM 3515 O O . VAL A 1 460 ? 12.105 -49.948 -64.696 1.00 64.84 454 VAL N O 1
ATOM 3519 N N . ALA A 1 461 ? 13.485 -49.455 -66.405 1.00 65.04 455 ALA N N 1
ATOM 3520 C CA . ALA A 1 461 ? 12.593 -48.422 -66.919 1.00 62.77 455 ALA N CA 1
ATOM 3521 C C . ALA A 1 461 ? 11.288 -49.025 -67.423 1.00 65.51 455 ALA N C 1
ATOM 3522 O O . ALA A 1 461 ? 10.215 -48.435 -67.247 1.00 65.99 455 ALA N O 1
ATOM 3524 N N . THR A 1 462 ? 11.359 -50.200 -68.052 1.00 69.15 456 THR N N 1
ATOM 3525 C CA . THR A 1 462 ? 10.144 -50.848 -68.534 1.00 69.96 456 THR N CA 1
ATOM 3526 C C . THR A 1 462 ? 9.247 -51.265 -67.376 1.00 68.45 456 THR N C 1
ATOM 3527 O O . THR A 1 462 ? 8.026 -51.087 -67.437 1.00 71.78 456 THR N O 1
ATOM 3531 N N . SER A 1 463 ? 9.832 -51.811 -66.307 1.00 66.68 457 SER N N 1
ATOM 3532 C CA . SER A 1 463 ? 9.036 -52.184 -65.142 1.00 69.69 457 SER N CA 1
ATOM 3533 C C . SER A 1 463 ? 8.353 -50.967 -64.530 1.00 69.21 457 SER N C 1
ATOM 3534 O O . SER A 1 463 ? 7.172 -51.024 -64.167 1.00 65.80 457 SER N O 1
ATOM 3537 N N . VAL A 1 464 ? 9.081 -49.854 -64.414 1.00 70.26 458 VAL N N 1
ATOM 3538 C CA . VAL A 1 464 ? 8.500 -48.629 -63.870 1.00 71.20 458 VAL N CA 1
ATOM 3539 C C . VAL A 1 464 ? 7.385 -48.116 -64.771 1.00 68.59 458 VAL N C 1
ATOM 3540 O O . VAL A 1 464 ? 6.318 -47.708 -64.295 1.00 66.71 458 VAL N O 1
ATOM 3544 N N . LEU A 1 465 ? 7.609 -48.134 -66.087 1.00 68.30 459 LEU N N 1
ATOM 3545 C CA . LEU A 1 465 ? 6.621 -47.583 -67.010 1.00 68.81 459 LEU N CA 1
ATOM 3546 C C . LEU A 1 465 ? 5.416 -48.505 -67.169 1.00 67.86 459 LEU N C 1
ATOM 3547 O O . LEU A 1 465 ? 4.283 -48.029 -67.300 1.00 68.38 459 LEU N O 1
ATOM 3552 N N . ARG A 1 466 ? 5.638 -49.822 -67.169 1.00 68.32 460 ARG N N 1
ATOM 3553 C CA . ARG A 1 466 ? 4.535 -50.760 -67.362 1.00 71.07 460 ARG N CA 1
ATOM 3554 C C . ARG A 1 466 ? 3.539 -50.698 -66.210 1.00 68.50 460 ARG N C 1
ATOM 3555 O O . ARG A 1 466 ? 2.326 -50.801 -66.424 1.00 70.10 460 ARG N O 1
ATOM 3563 N N . ALA A 1 467 ? 4.032 -50.526 -64.980 1.00 64.50 461 ALA N N 1
ATOM 3564 C CA . ALA A 1 467 ? 3.157 -50.522 -63.812 1.00 72.63 461 ALA N CA 1
ATOM 3565 C C . ALA A 1 467 ? 2.175 -49.359 -63.817 1.00 84.23 461 ALA N C 1
ATOM 3566 O O . ALA A 1 467 ? 1.165 -49.412 -63.106 1.00 87.85 461 ALA N O 1
ATOM 3568 N N . LYS A 1 468 ? 2.443 -48.314 -64.598 1.00 84.34 462 LYS N N 1
ATOM 3569 C CA . LYS A 1 468 ? 1.565 -47.154 -64.655 1.00 83.28 462 LYS N CA 1
ATOM 3570 C C . LYS A 1 468 ? 0.540 -47.232 -65.779 1.00 83.01 462 LYS N C 1
ATOM 3571 O O . LYS A 1 468 ? -0.385 -46.414 -65.810 1.00 83.63 462 LYS N O 1
ATOM 3577 N N . GLY A 1 469 ? 0.670 -48.194 -66.686 1.00 80.71 463 GLY N N 1
ATOM 3578 C CA . GLY A 1 469 ? -0.208 -48.303 -67.838 1.00 78.92 463 GLY N CA 1
ATOM 3579 C C . GLY A 1 469 ? 0.463 -48.014 -69.165 1.00 79.49 463 GLY N C 1
ATOM 3580 O O . GLY A 1 469 ? -0.220 -48.029 -70.199 1.00 81.90 463 GLY N O 1
ATOM 3581 N N . ILE A 1 470 ? 1.768 -47.754 -69.190 1.00 75.19 464 ILE N N 1
ATOM 3582 C CA . ILE A 1 470 ? 2.484 -47.454 -70.425 1.00 76.87 464 ILE N CA 1
ATOM 3583 C C . ILE A 1 470 ? 3.056 -48.750 -70.990 1.00 77.20 464 ILE N C 1
ATOM 3584 O O . ILE A 1 470 ? 3.787 -49.471 -70.301 1.00 77.25 464 ILE N O 1
ATOM 3589 N N . SER A 1 471 ? 2.729 -49.046 -72.250 1.00 78.91 465 SER N N 1
ATOM 3590 C CA . SER A 1 471 ? 3.194 -50.271 -72.905 1.00 75.00 465 SER N CA 1
ATOM 3591 C C . SER A 1 471 ? 4.624 -50.045 -73.391 1.00 76.28 465 SER N C 1
ATOM 3592 O O . SER A 1 471 ? 4.883 -49.703 -74.548 1.00 80.27 465 SER N O 1
ATOM 3595 N N . ALA A 1 472 ? 5.571 -50.253 -72.481 1.00 73.51 466 ALA N N 1
ATOM 3596 C CA . ALA A 1 472 ? 6.975 -49.967 -72.733 1.00 71.90 466 ALA N CA 1
ATOM 3597 C C . ALA A 1 472 ? 7.763 -51.250 -72.964 1.00 72.78 466 ALA N C 1
ATOM 3598 O O . ALA A 1 472 ? 7.418 -52.319 -72.453 1.00 77.12 466 ALA N O 1
ATOM 3600 N N . SER A 1 473 ? 8.837 -51.127 -73.742 1.00 66.85 467 SER N N 1
ATOM 3601 C CA . SER A 1 473 ? 9.725 -52.238 -74.046 1.00 69.23 467 SER N CA 1
ATOM 3602 C C . SER A 1 473 ? 11.154 -51.722 -74.115 1.00 69.39 467 SER N C 1
ATOM 3603 O O . SER A 1 473 ? 11.392 -50.554 -74.429 1.00 75.08 467 SER N O 1
ATOM 3606 N N . SER A 1 474 ? 12.107 -52.598 -73.810 1.00 67.09 468 SER N N 1
ATOM 3607 C CA . SER A 1 474 ? 13.516 -52.238 -73.799 1.00 68.51 468 SER N CA 1
ATOM 3608 C C . SER A 1 474 ? 14.248 -52.927 -74.942 1.00 73.90 468 SER N C 1
ATOM 3609 O O . SER A 1 474 ? 13.849 -54.001 -75.401 1.00 70.99 468 SER N O 1
ATOM 3612 N N . VAL A 1 475 ? 15.326 -52.298 -75.397 1.00 72.61 469 VAL N N 1
ATOM 3613 C CA . VAL A 1 475 ? 16.191 -52.889 -76.411 1.00 75.78 469 VAL N CA 1
ATOM 3614 C C . VAL A 1 475 ? 17.279 -53.685 -75.698 1.00 72.52 469 VAL N C 1
ATOM 3615 O O . VAL A 1 475 ? 18.015 -53.145 -74.864 1.00 67.07 469 VAL N O 1
ATOM 3619 N N . LYS A 1 476 ? 17.354 -54.981 -75.994 1.00 75.87 470 LYS N N 1
ATOM 3620 C CA . LYS A 1 476 ? 18.373 -55.824 -75.384 1.00 73.75 470 LYS N CA 1
ATOM 3621 C C . LYS A 1 476 ? 19.755 -55.318 -75.769 1.00 68.76 470 LYS N C 1
ATOM 3622 O O . LYS A 1 476 ? 20.017 -55.014 -76.937 1.00 69.34 470 LYS N O 1
ATOM 3628 N N . GLY A 1 477 ? 20.635 -55.212 -74.780 1.00 59.46 471 GLY N N 1
ATOM 3629 C CA . GLY A 1 477 ? 21.916 -54.569 -74.991 1.00 65.89 471 GLY N CA 1
ATOM 3630 C C . GLY A 1 477 ? 21.789 -53.060 -74.989 1.00 75.97 471 GLY N C 1
ATOM 3631 O O . GLY A 1 477 ? 20.757 -52.518 -75.392 1.00 80.10 471 GLY N O 1
ATOM 3632 N N . GLY A 1 478 ? 22.822 -52.364 -74.538 1.00 80.36 472 GLY N N 1
ATOM 3633 C CA . GLY A 1 478 ? 22.796 -50.915 -74.467 1.00 82.64 472 GLY N CA 1
ATOM 3634 C C . GLY A 1 478 ? 22.956 -50.272 -75.828 1.00 86.75 472 GLY N C 1
ATOM 3635 O O . GLY A 1 478 ? 22.522 -50.805 -76.858 1.00 85.78 472 GLY N O 1
ATOM 3636 N N . ILE A 1 479 ? 23.603 -49.103 -75.837 1.00 89.79 473 ILE N N 1
ATOM 3637 C CA . ILE A 1 479 ? 23.937 -48.444 -77.092 1.00 84.03 473 ILE N CA 1
ATOM 3638 C C . ILE A 1 479 ? 24.964 -49.253 -77.875 1.00 80.28 473 ILE N C 1
ATOM 3639 O O . ILE A 1 479 ? 25.140 -49.032 -79.078 1.00 80.98 473 ILE N O 1
ATOM 3644 N N . ALA A 1 480 ? 25.635 -50.204 -77.219 1.00 80.16 474 ALA N N 1
ATOM 3645 C CA . ALA A 1 480 ? 26.652 -51.007 -77.886 1.00 79.45 474 ALA N CA 1
ATOM 3646 C C . ALA A 1 480 ? 26.047 -51.968 -78.902 1.00 80.65 474 ALA N C 1
ATOM 3647 O O . ALA A 1 480 ? 26.679 -52.264 -79.922 1.00 84.44 474 ALA N O 1
ATOM 3649 N N . ALA A 1 481 ? 24.835 -52.465 -78.648 1.00 77.41 475 ALA N N 1
ATOM 3650 C CA . ALA A 1 481 ? 24.224 -53.424 -79.561 1.00 76.39 475 ALA N CA 1
ATOM 3651 C C . ALA A 1 481 ? 23.730 -52.774 -80.847 1.00 80.69 475 ALA N C 1
ATOM 3652 O O . ALA A 1 481 ? 23.556 -53.472 -81.852 1.00 82.31 475 ALA N O 1
ATOM 3654 N N . VAL A 1 482 ? 23.503 -51.462 -80.841 1.00 82.32 476 VAL N N 1
ATOM 3655 C CA . VAL A 1 482 ? 23.020 -50.742 -82.011 1.00 80.75 476 VAL N CA 1
ATOM 3656 C C . VAL A 1 482 ? 24.093 -49.838 -82.603 1.00 78.97 476 VAL N C 1
ATOM 3657 O O . VAL A 1 482 ? 23.783 -48.969 -83.423 1.00 77.74 476 VAL N O 1
ATOM 3661 N N . ARG A 1 483 ? 25.355 -50.021 -82.205 1.00 75.86 477 ARG N N 1
ATOM 3662 C CA . ARG A 1 483 ? 26.433 -49.207 -82.757 1.00 77.58 477 ARG N CA 1
ATOM 3663 C C . ARG A 1 483 ? 26.614 -49.457 -84.248 1.00 79.95 477 ARG N C 1
ATOM 3664 O O . ARG A 1 483 ? 27.030 -48.555 -84.985 1.00 78.49 477 ARG N O 1
ATOM 3672 N N . LYS A 1 484 ? 26.297 -50.668 -84.713 1.00 77.80 478 LYS N N 1
ATOM 3673 C CA . LYS A 1 484 ? 26.414 -50.986 -86.131 1.00 80.82 478 LYS N CA 1
ATOM 3674 C C . LYS A 1 484 ? 25.353 -50.289 -86.971 1.00 80.10 478 LYS N C 1
ATOM 3675 O O . LYS A 1 484 ? 25.503 -50.209 -88.195 1.00 82.84 478 LYS N O 1
ATOM 3681 N N . ASP A 1 485 ? 24.288 -49.787 -86.348 1.00 82.42 479 ASP N N 1
ATOM 3682 C CA . ASP A 1 485 ? 23.196 -49.136 -87.056 1.00 80.22 479 ASP N CA 1
ATOM 3683 C C . ASP A 1 485 ? 23.325 -47.620 -87.090 1.00 78.22 479 ASP N C 1
ATOM 3684 O O . ASP A 1 485 ? 22.467 -46.955 -87.676 1.00 80.66 479 ASP N O 1
ATOM 3689 N N . LEU A 1 486 ? 24.369 -47.058 -86.485 1.00 81.88 480 LEU N N 1
ATOM 3690 C CA . LEU A 1 486 ? 24.519 -45.608 -86.359 1.00 77.78 480 LEU N CA 1
ATOM 3691 C C . LEU A 1 486 ? 25.778 -45.141 -87.075 1.00 78.24 480 LEU N C 1
ATOM 3692 O O . LEU A 1 486 ? 26.888 -45.253 -86.523 1.00 78.47 480 LEU N O 1
ATOM 3697 N N . PRO A 1 487 ? 25.661 -44.606 -88.295 1.00 76.45 481 PRO N N 1
ATOM 3698 C CA . PRO A 1 487 ? 26.871 -44.195 -89.031 1.00 78.56 481 PRO N CA 1
ATOM 3699 C C . PRO A 1 487 ? 27.634 -43.064 -88.364 1.00 81.07 481 PRO N C 1
ATOM 3700 O O . PRO A 1 487 ? 28.871 -43.058 -88.396 1.00 80.10 481 PRO N O 1
ATOM 3704 N N . GLN A 1 488 ? 26.929 -42.098 -87.769 1.00 82.58 482 GLN N N 1
ATOM 3705 C CA . GLN A 1 488 ? 27.605 -40.982 -87.113 1.00 86.42 482 GLN N CA 1
ATOM 3706 C C . GLN A 1 488 ? 28.496 -41.470 -85.978 1.00 81.64 482 GLN N C 1
ATOM 3707 O O . GLN A 1 488 ? 29.624 -40.990 -85.813 1.00 79.48 482 GLN N O 1
ATOM 3713 N N . MET A 1 489 ? 28.004 -42.424 -85.184 1.00 70.54 483 MET N N 1
ATOM 3714 C CA . MET A 1 489 ? 28.806 -42.970 -84.095 1.00 86.07 483 MET N CA 1
ATOM 3715 C C . MET A 1 489 ? 30.027 -43.709 -84.625 1.00 86.15 483 MET N C 1
ATOM 3716 O O . MET A 1 489 ? 31.116 -43.621 -84.047 1.00 89.72 483 MET N O 1
ATOM 3721 N N . GLN A 1 490 ? 29.865 -44.439 -85.731 1.00 78.29 484 GLN N N 1
ATOM 3722 C CA . GLN A 1 490 ? 30.985 -45.185 -86.296 1.00 81.69 484 GLN N CA 1
ATOM 3723 C C . GLN A 1 490 ? 32.058 -44.252 -86.845 1.00 82.58 484 GLN N C 1
ATOM 3724 O O . GLN A 1 490 ? 33.253 -44.556 -86.759 1.00 85.79 484 GLN N O 1
ATOM 3730 N N . MET A 1 491 ? 31.656 -43.113 -87.412 1.00 77.81 485 MET N N 1
ATOM 3731 C CA . MET A 1 491 ? 32.609 -42.180 -87.998 1.00 86.16 485 MET N CA 1
ATOM 3732 C C . MET A 1 491 ? 33.342 -41.336 -86.962 1.00 94.44 485 MET N C 1
ATOM 3733 O O . MET A 1 491 ? 34.329 -40.681 -87.311 1.00 98.22 485 MET N O 1
ATOM 3738 N N . ALA A 1 492 ? 32.894 -41.337 -85.707 1.00 95.37 486 ALA N N 1
ATOM 3739 C CA . ALA A 1 492 ? 33.574 -40.624 -84.636 1.00 94.78 486 ALA N CA 1
ATOM 3740 C C . ALA A 1 492 ? 34.601 -41.492 -83.917 1.00 99.14 486 ALA N C 1
ATOM 3741 O O . ALA A 1 492 ? 34.963 -41.191 -82.774 1.00 107.05 486 ALA N O 1
ATOM 3743 N N . GLU A 1 493 ? 35.074 -42.554 -84.559 1.00 98.80 487 GLU N N 1
ATOM 3744 C CA . GLU A 1 493 ? 36.038 -43.457 -83.944 1.00 94.30 487 GLU N CA 1
ATOM 3745 C C . GLU A 1 493 ? 37.338 -43.486 -84.742 1.00 90.21 487 GLU N C 1
ATOM 3746 O O . GLU A 1 493 ? 37.599 -42.598 -85.555 1.00 86.62 487 GLU N O 1
ATOM 3752 N N . ARG B 1 10 ? -3.267 30.401 -47.843 1.00 79.83 4 ARG A N 1
ATOM 3753 C CA . ARG B 1 10 ? -3.319 29.135 -47.122 1.00 83.50 4 ARG A CA 1
ATOM 3754 C C . ARG B 1 10 ? -4.258 29.216 -45.925 1.00 84.85 4 ARG A C 1
ATOM 3755 O O . ARG B 1 10 ? -4.510 30.297 -45.391 1.00 85.95 4 ARG A O 1
ATOM 3763 N N . ASN B 1 11 ? -4.771 28.063 -45.505 1.00 82.44 5 ASN A N 1
ATOM 3764 C CA . ASN B 1 11 ? -5.668 27.983 -44.356 1.00 85.03 5 ASN A CA 1
ATOM 3765 C C . ASN B 1 11 ? -4.848 28.169 -43.086 1.00 90.01 5 ASN A C 1
ATOM 3766 O O . ASN B 1 11 ? -4.153 27.254 -42.639 1.00 92.34 5 ASN A O 1
ATOM 3771 N N . LEU B 1 12 ? -4.927 29.366 -42.499 1.00 88.48 6 LEU A N 1
ATOM 3772 C CA . LEU B 1 12 ? -4.137 29.661 -41.307 1.00 88.84 6 LEU A CA 1
ATOM 3773 C C . LEU B 1 12 ? -4.582 28.814 -40.122 1.00 81.62 6 LEU A C 1
ATOM 3774 O O . LEU B 1 12 ? -3.749 28.347 -39.337 1.00 85.57 6 LEU A O 1
ATOM 3779 N N . LEU B 1 13 ? -5.890 28.604 -39.977 1.00 85.39 7 LEU A N 1
ATOM 3780 C CA . LEU B 1 13 ? -6.425 27.851 -38.852 1.00 76.60 7 LEU A CA 1
ATOM 3781 C C . LEU B 1 13 ? -6.378 26.345 -39.066 1.00 73.26 7 LEU A C 1
ATOM 3782 O O . LEU B 1 13 ? -6.656 25.597 -38.121 1.00 66.29 7 LEU A O 1
ATOM 3787 N N . ASN B 1 14 ? -6.036 25.889 -40.272 1.00 73.58 8 ASN A N 1
ATOM 3788 C CA . ASN B 1 14 ? -6.057 24.468 -40.615 1.00 73.36 8 ASN A CA 1
ATOM 3789 C C . ASN B 1 14 ? -7.439 23.872 -40.359 1.00 74.80 8 ASN A C 1
ATOM 3790 O O . ASN B 1 14 ? -7.577 22.725 -39.928 1.00 75.23 8 ASN A O 1
ATOM 3795 N N . ALA B 1 15 ? -8.471 24.674 -40.614 1.00 68.84 9 ALA A N 1
ATOM 3796 C CA . ALA B 1 15 ? -9.863 24.276 -40.451 1.00 71.24 9 ALA A CA 1
ATOM 3797 C C . ALA B 1 15 ? -10.561 24.397 -41.797 1.00 74.62 9 ALA A C 1
ATOM 3798 O O . ALA B 1 15 ? -10.447 25.429 -42.468 1.00 81.73 9 ALA A O 1
ATOM 3800 N N . TYR B 1 16 ? -11.282 23.349 -42.187 1.00 74.85 10 TYR A N 1
ATOM 3801 C CA . TYR B 1 16 ? -11.862 23.249 -43.521 1.00 74.06 10 TYR A CA 1
ATOM 3802 C C . TYR B 1 16 ? -13.339 22.915 -43.393 1.00 78.01 10 TYR A C 1
ATOM 3803 O O . TYR B 1 16 ? -13.694 21.843 -42.894 1.00 79.24 10 TYR A O 1
ATOM 3812 N N . ALA B 1 17 ? -14.193 23.833 -43.838 1.00 76.91 11 ALA A N 1
ATOM 3813 C CA . ALA B 1 17 ? -15.637 23.671 -43.768 1.00 75.91 11 ALA A CA 1
ATOM 3814 C C . ALA B 1 17 ? -16.248 23.990 -45.125 1.00 75.76 11 ALA A C 1
ATOM 3815 O O . ALA B 1 17 ? -15.601 24.558 -46.009 1.00 74.06 11 ALA A O 1
ATOM 3817 N N . GLY B 1 18 ? -17.515 23.616 -45.283 1.00 72.99 12 GLY A N 1
ATOM 3818 C CA . GLY B 1 18 ? -18.227 23.845 -46.516 1.00 75.68 12 GLY A CA 1
ATOM 3819 C C . GLY B 1 18 ? -18.345 22.587 -47.352 1.00 78.04 12 GLY A C 1
ATOM 3820 O O . GLY B 1 18 ? -17.873 21.511 -46.970 1.00 75.62 12 GLY A O 1
ATOM 3821 N N . PRO B 1 19 ? -18.988 22.699 -48.518 1.00 79.61 13 PRO A N 1
ATOM 3822 C CA . PRO B 1 19 ? -19.152 21.518 -49.381 1.00 80.84 13 PRO A CA 1
ATOM 3823 C C . PRO B 1 19 ? -17.851 21.010 -49.978 1.00 83.57 13 PRO A C 1
ATOM 3824 O O . PRO B 1 19 ? -17.808 19.857 -50.426 1.00 86.09 13 PRO A O 1
ATOM 3828 N N . ASN B 1 20 ? -16.795 21.822 -50.001 1.00 82.67 14 ASN A N 1
ATOM 3829 C CA . ASN B 1 20 ? -15.517 21.441 -50.590 1.00 78.80 14 ASN A CA 1
ATOM 3830 C C . ASN B 1 20 ? -14.415 21.317 -49.541 1.00 71.50 14 ASN A C 1
ATOM 3831 O O . ASN B 1 20 ? -13.241 21.559 -49.836 1.00 69.20 14 ASN A O 1
ATOM 3836 N N . ALA B 1 21 ? -14.780 20.937 -48.314 1.00 74.40 15 ALA A N 1
ATOM 3837 C CA . ALA B 1 21 ? -13.796 20.854 -47.239 1.00 71.32 15 ALA A CA 1
ATOM 3838 C C . ALA B 1 21 ? -12.710 19.832 -47.555 1.00 69.02 15 ALA A C 1
ATOM 3839 O O . ALA B 1 21 ? -11.520 20.100 -47.356 1.00 66.88 15 ALA A O 1
ATOM 3841 N N . LEU B 1 22 ? -13.101 18.656 -48.053 1.00 63.18 16 LEU A N 1
ATOM 3842 C CA . LEU B 1 22 ? -12.116 17.631 -48.387 1.00 66.13 16 LEU A CA 1
ATOM 3843 C C . LEU B 1 22 ? -11.221 18.075 -49.537 1.00 68.40 16 LEU A C 1
ATOM 3844 O O . LEU B 1 22 ? -10.014 17.804 -49.529 1.00 68.17 16 LEU A O 1
ATOM 3849 N N . ARG B 1 23 ? -11.795 18.750 -50.535 1.00 69.86 17 ARG A N 1
ATOM 3850 C CA . ARG B 1 23 ? -10.998 19.253 -51.649 1.00 70.55 17 ARG A CA 1
ATOM 3851 C C . ARG B 1 23 ? -9.907 20.196 -51.158 1.00 71.56 17 ARG A C 1
ATOM 3852 O O . ARG B 1 23 ? -8.727 20.026 -51.487 1.00 73.33 17 ARG A O 1
ATOM 3860 N N . ASP B 1 24 ? -10.285 21.196 -50.358 1.00 69.20 18 ASP A N 1
ATOM 3861 C CA . ASP B 1 24 ? -9.302 22.133 -49.824 1.00 70.25 18 ASP A CA 1
ATOM 3862 C C . ASP B 1 24 ? -8.349 21.457 -48.846 1.00 71.20 18 ASP A C 1
ATOM 3863 O O . ASP B 1 24 ? -7.198 21.886 -48.709 1.00 71.97 18 ASP A O 1
ATOM 3868 N N . TYR B 1 25 ? -8.806 20.405 -48.162 1.00 66.99 19 TYR A N 1
ATOM 3869 C CA . TYR B 1 25 ? -7.946 19.707 -47.211 1.00 68.21 19 TYR A CA 1
ATOM 3870 C C . TYR B 1 25 ? -6.795 19.002 -47.920 1.00 67.04 19 TYR A C 1
ATOM 3871 O O . TYR B 1 25 ? -5.662 18.999 -47.426 1.00 67.31 19 TYR A O 1
ATOM 3880 N N . PHE B 1 26 ? -7.065 18.405 -49.082 1.00 65.49 20 PHE A N 1
ATOM 3881 C CA . PHE B 1 26 ? -6.028 17.756 -49.872 1.00 69.48 20 PHE A CA 1
ATOM 3882 C C . PHE B 1 26 ? -5.256 18.727 -50.756 1.00 68.24 20 PHE A C 1
ATOM 3883 O O . PHE B 1 26 ? -4.211 18.346 -51.296 1.00 71.51 20 PHE A O 1
ATOM 3891 N N . ASP B 1 27 ? -5.736 19.954 -50.911 1.00 65.29 21 ASP A N 1
ATOM 3892 C CA . ASP B 1 27 ? -5.096 20.931 -51.790 1.00 67.47 21 ASP A CA 1
ATOM 3893 C C . ASP B 1 27 ? -3.744 21.348 -51.224 1.00 67.99 21 ASP A C 1
ATOM 3894 O O . ASP B 1 27 ? -3.693 21.909 -50.121 1.00 62.70 21 ASP A O 1
ATOM 3899 N N . PRO B 1 28 ? -2.637 21.105 -51.931 1.00 69.23 22 PRO A N 1
ATOM 3900 C CA . PRO B 1 28 ? -1.326 21.506 -51.394 1.00 70.33 22 PRO A CA 1
ATOM 3901 C C . PRO B 1 28 ? -1.167 23.008 -51.243 1.00 73.19 22 PRO A C 1
ATOM 3902 O O . PRO B 1 28 ? -0.440 23.457 -50.348 1.00 75.92 22 PRO A O 1
ATOM 3906 N N . ASP B 1 29 ? -1.823 23.802 -52.092 1.00 71.86 23 ASP A N 1
ATOM 3907 C CA . ASP B 1 29 ? -1.735 25.254 -51.974 1.00 75.70 23 ASP A CA 1
ATOM 3908 C C . ASP B 1 29 ? -2.592 25.789 -50.834 1.00 77.44 23 ASP A C 1
ATOM 3909 O O . ASP B 1 29 ? -2.261 26.828 -50.252 1.00 80.20 23 ASP A O 1
ATOM 3914 N N . CYS B 1 30 ? -3.685 25.102 -50.502 1.00 70.98 24 CYS A N 1
ATOM 3915 C CA . CYS B 1 30 ? -4.588 25.551 -49.449 1.00 72.26 24 CYS A CA 1
ATOM 3916 C C . CYS B 1 30 ? -4.153 25.075 -48.068 1.00 74.48 24 CYS A C 1
ATOM 3917 O O . CYS B 1 30 ? -4.278 25.818 -47.089 1.00 75.43 24 CYS A O 1
ATOM 3920 N N . GLN B 1 31 ? -3.647 23.849 -47.971 1.00 75.95 25 GLN A N 1
ATOM 3921 C CA . GLN B 1 31 ? -3.190 23.318 -46.701 1.00 75.66 25 GLN A CA 1
ATOM 3922 C C . GLN B 1 31 ? -1.859 23.956 -46.310 1.00 70.97 25 GLN A C 1
ATOM 3923 O O . GLN B 1 31 ? -1.184 24.565 -47.144 1.00 66.51 25 GLN A O 1
ATOM 3929 N N . PRO B 1 32 ? -1.467 23.847 -45.039 1.00 73.95 26 PRO A N 1
ATOM 3930 C CA . PRO B 1 32 ? -0.115 24.266 -44.658 1.00 71.90 26 PRO A CA 1
ATOM 3931 C C . PRO B 1 32 ? 0.930 23.461 -45.414 1.00 69.76 26 PRO A C 1
ATOM 3932 O O . PRO B 1 32 ? 0.694 22.319 -45.814 1.00 71.06 26 PRO A O 1
ATOM 3936 N N . MET B 1 33 ? 2.094 24.075 -45.615 1.00 66.64 27 MET A N 1
ATOM 3937 C CA . MET B 1 33 ? 3.160 23.417 -46.356 1.00 68.82 27 MET A CA 1
ATOM 3938 C C . MET B 1 33 ? 3.578 22.124 -45.665 1.00 72.90 27 MET A C 1
ATOM 3939 O O . MET B 1 33 ? 3.543 22.009 -44.437 1.00 74.76 27 MET A O 1
ATOM 3944 N N . ILE B 1 34 ? 3.957 21.141 -46.477 1.00 72.00 28 ILE A N 1
ATOM 3945 C CA . ILE B 1 34 ? 4.383 19.841 -45.949 1.00 70.49 28 ILE A CA 1
ATOM 3946 C C . ILE B 1 34 ? 5.566 20.046 -45.010 1.00 68.44 28 ILE A C 1
ATOM 3947 O O . ILE B 1 34 ? 6.516 20.773 -45.364 1.00 60.78 28 ILE A O 1
ATOM 3952 N N . PRO B 1 35 ? 5.559 19.458 -43.813 1.00 65.79 29 PRO A N 1
ATOM 3953 C CA . PRO B 1 35 ? 6.610 19.760 -42.833 1.00 66.27 29 PRO A CA 1
ATOM 3954 C C . PRO B 1 35 ? 8.001 19.411 -43.342 1.00 67.96 29 PRO A C 1
ATOM 3955 O O . PRO B 1 35 ? 8.212 18.383 -43.988 1.00 70.20 29 PRO A O 1
ATOM 3959 N N . LEU B 1 36 ? 8.953 20.295 -43.046 1.00 68.64 30 LEU A N 1
ATOM 3960 C CA . LEU B 1 36 ? 10.373 20.070 -43.302 1.00 67.60 30 LEU A CA 1
ATOM 3961 C C . LEU B 1 36 ? 11.089 20.148 -41.961 1.00 68.95 30 LEU A C 1
ATOM 3962 O O . LEU B 1 36 ? 11.138 21.215 -41.340 1.00 66.74 30 LEU A O 1
ATOM 3967 N N . VAL B 1 37 ? 11.637 19.022 -41.511 1.00 71.59 31 VAL A N 1
ATOM 3968 C CA . VAL B 1 37 ? 12.203 18.899 -40.174 1.00 68.59 31 VAL A CA 1
ATOM 3969 C C . VAL B 1 37 ? 13.657 18.467 -40.289 1.00 71.33 31 VAL A C 1
ATOM 3970 O O . VAL B 1 37 ? 13.967 17.485 -40.975 1.00 70.15 31 VAL A O 1
ATOM 3974 N N . GLU B 1 38 ? 14.543 19.197 -39.616 1.00 69.61 32 GLU A N 1
ATOM 3975 C CA . GLU B 1 38 ? 15.941 18.800 -39.535 1.00 72.05 32 GLU A CA 1
ATOM 3976 C C . GLU B 1 38 ? 16.080 17.581 -38.630 1.00 71.69 32 GLU A C 1
ATOM 3977 O O . GLU B 1 38 ? 15.509 17.540 -37.536 1.00 72.31 32 GLU A O 1
ATOM 3983 N N . ILE B 1 39 ? 16.836 16.588 -39.087 1.00 73.89 33 ILE A N 1
ATOM 3984 C CA . ILE B 1 39 ? 17.014 15.347 -38.337 1.00 74.75 33 ILE A CA 1
ATOM 3985 C C . ILE B 1 39 ? 17.945 15.611 -37.158 1.00 77.38 33 ILE A C 1
ATOM 3986 O O . ILE B 1 39 ? 18.746 16.556 -37.204 1.00 75.64 33 ILE A O 1
ATOM 3991 N N . PRO B 1 40 ? 17.867 14.827 -36.084 1.00 76.76 34 PRO A N 1
ATOM 3992 C CA . PRO B 1 40 ? 18.736 15.069 -34.927 1.00 77.23 34 PRO A CA 1
ATOM 3993 C C . PRO B 1 40 ? 20.204 14.846 -35.260 1.00 78.09 34 PRO A C 1
ATOM 3994 O O . PRO B 1 40 ? 20.562 14.167 -36.225 1.00 77.65 34 PRO A O 1
ATOM 3998 N N . GLN B 1 41 ? 21.061 15.440 -34.425 1.00 77.12 35 GLN A N 1
ATOM 3999 C CA . GLN B 1 41 ? 22.502 15.327 -34.623 1.00 82.29 35 GLN A CA 1
ATOM 4000 C C . GLN B 1 41 ? 22.988 13.894 -34.448 1.00 83.16 35 GLN A C 1
ATOM 4001 O O . GLN B 1 41 ? 23.933 13.474 -35.127 1.00 84.74 35 GLN A O 1
ATOM 4007 N N . SER B 1 42 ? 22.355 13.129 -33.556 1.00 84.98 36 SER A N 1
ATOM 4008 C CA . SER B 1 42 ? 22.777 11.754 -33.313 1.00 85.33 36 SER A CA 1
ATOM 4009 C C . SER B 1 42 ? 22.614 10.869 -34.542 1.00 87.65 36 SER A C 1
ATOM 4010 O O . SER B 1 42 ? 23.281 9.832 -34.638 1.00 88.07 36 SER A O 1
ATOM 4013 N N . LEU B 1 43 ? 21.749 11.251 -35.480 1.00 86.57 37 LEU A N 1
ATOM 4014 C CA . LEU B 1 43 ? 21.543 10.491 -36.704 1.00 81.78 37 LEU A CA 1
ATOM 4015 C C . LEU B 1 43 ? 22.316 11.055 -37.890 1.00 81.71 37 LEU A C 1
ATOM 4016 O O . LEU B 1 43 ? 22.317 10.437 -38.960 1.00 82.54 37 LEU A O 1
ATOM 4021 N N . ASN B 1 44 ? 22.976 12.203 -37.723 1.00 83.92 38 ASN A N 1
ATOM 4022 C CA . ASN B 1 44 ? 23.733 12.851 -38.784 1.00 81.93 38 ASN A CA 1
ATOM 4023 C C . ASN B 1 44 ? 25.220 12.637 -38.536 1.00 82.10 38 ASN A C 1
ATOM 4024 O O . ASN B 1 44 ? 25.815 13.349 -37.713 1.00 84.90 38 ASN A O 1
ATOM 4029 N N . PRO B 1 45 ? 25.870 11.685 -39.214 1.00 85.30 39 PRO A N 1
ATOM 4030 C CA . PRO B 1 45 ? 27.311 11.478 -39.006 1.00 84.15 39 PRO A CA 1
ATOM 4031 C C . PRO B 1 45 ? 28.184 12.572 -39.599 1.00 85.40 39 PRO A C 1
ATOM 4032 O O . PRO B 1 45 ? 29.407 12.527 -39.418 1.00 87.29 39 PRO A O 1
ATOM 4036 N N . PHE B 1 46 ? 27.606 13.545 -40.304 1.00 86.75 40 PHE A N 1
ATOM 4037 C CA . PHE B 1 46 ? 28.354 14.657 -40.876 1.00 86.82 40 PHE A CA 1
ATOM 4038 C C . PHE B 1 46 ? 28.006 15.983 -40.212 1.00 87.94 40 PHE A C 1
ATOM 4039 O O . PHE B 1 46 ? 28.241 17.046 -40.795 1.00 91.37 40 PHE A O 1
ATOM 4047 N N . TYR B 1 47 ? 27.449 15.941 -38.999 1.00 86.34 41 TYR A N 1
ATOM 4048 C CA . TYR B 1 47 ? 27.048 17.171 -38.324 1.00 86.71 41 TYR A CA 1
ATOM 4049 C C . TYR B 1 47 ? 28.255 18.039 -37.993 1.00 89.15 41 TYR A C 1
ATOM 4050 O O . TYR B 1 47 ? 28.218 19.262 -38.175 1.00 90.45 41 TYR A O 1
ATOM 4059 N N . GLU B 1 48 ? 29.337 17.426 -37.505 1.00 86.20 42 GLU A N 1
ATOM 4060 C CA . GLU B 1 48 ? 30.537 18.185 -37.175 1.00 88.44 42 GLU A CA 1
ATOM 4061 C C . GLU B 1 48 ? 31.198 18.784 -38.408 1.00 89.37 42 GLU A C 1
ATOM 4062 O O . GLU B 1 48 ? 31.919 19.780 -38.287 1.00 89.21 42 GLU A O 1
ATOM 4068 N N . ASP B 1 49 ? 30.969 18.205 -39.585 1.00 91.17 43 ASP A N 1
ATOM 4069 C CA . ASP B 1 49 ? 31.480 18.749 -40.835 1.00 89.24 43 ASP A CA 1
ATOM 4070 C C . ASP B 1 49 ? 30.650 19.915 -41.354 1.00 84.42 43 ASP A C 1
ATOM 4071 O O . ASP B 1 49 ? 30.921 20.406 -42.455 1.00 81.65 43 ASP A O 1
ATOM 4076 N N . GLY B 1 50 ? 29.654 20.363 -40.594 1.00 83.74 44 GLY A N 1
ATOM 4077 C CA . GLY B 1 50 ? 28.810 21.455 -41.034 1.00 80.58 44 GLY A CA 1
ATOM 4078 C C . GLY B 1 50 ? 27.740 21.058 -42.022 1.00 79.98 44 GLY A C 1
ATOM 4079 O O . GLY B 1 50 ? 27.425 21.835 -42.928 1.00 84.12 44 GLY A O 1
ATOM 4080 N N . VAL B 1 51 ? 27.173 19.863 -41.883 1.00 79.87 45 VAL A N 1
ATOM 4081 C CA . VAL B 1 51 ? 26.111 19.383 -42.759 1.00 80.41 45 VAL A CA 1
ATOM 4082 C C . VAL B 1 51 ? 24.820 19.322 -41.955 1.00 79.27 45 VAL A C 1
ATOM 4083 O O . VAL B 1 51 ? 24.783 18.727 -40.871 1.00 84.67 45 VAL A O 1
ATOM 4087 N N . ARG B 1 52 ? 23.770 19.944 -42.483 1.00 80.81 46 ARG A N 1
ATOM 4088 C CA . ARG B 1 52 ? 22.448 19.940 -41.869 1.00 78.59 46 ARG A CA 1
ATOM 4089 C C . ARG B 1 52 ? 21.481 19.261 -42.827 1.00 76.03 46 ARG A C 1
ATOM 4090 O O . ARG B 1 52 ? 21.346 19.684 -43.980 1.00 73.10 46 ARG A O 1
ATOM 4098 N N . ILE B 1 53 ? 20.816 18.212 -42.354 1.00 74.03 47 ILE A N 1
ATOM 4099 C CA . ILE B 1 53 ? 19.928 17.399 -43.176 1.00 71.99 47 ILE A CA 1
ATOM 4100 C C . ILE B 1 53 ? 18.500 17.622 -42.701 1.00 69.42 47 ILE A C 1
ATOM 4101 O O . ILE B 1 53 ? 18.193 17.429 -41.518 1.00 71.05 47 ILE A O 1
ATOM 4106 N N . HIS B 1 54 ? 17.629 18.025 -43.621 1.00 69.24 48 HIS A N 1
ATOM 4107 C CA . HIS B 1 54 ? 16.229 18.292 -43.328 1.00 68.15 48 HIS A CA 1
ATOM 4108 C C . HIS B 1 54 ? 15.349 17.296 -44.071 1.00 67.77 48 HIS A C 1
ATOM 4109 O O . HIS B 1 54 ? 15.582 17.004 -45.249 1.00 62.98 48 HIS A O 1
ATOM 4116 N N . ALA B 1 55 ? 14.336 16.780 -43.381 1.00 62.57 49 ALA A N 1
ATOM 4117 C CA . ALA B 1 55 ? 13.461 15.747 -43.922 1.00 65.01 49 ALA A CA 1
ATOM 4118 C C . ALA B 1 55 ? 12.140 16.369 -44.358 1.00 67.43 49 ALA A C 1
ATOM 4119 O O . ALA B 1 55 ? 11.427 16.960 -43.540 1.00 64.27 49 ALA A O 1
ATOM 4121 N N . LYS B 1 56 ? 11.819 16.232 -45.643 1.00 55.34 50 LYS A N 1
ATOM 4122 C CA . LYS B 1 56 ? 10.537 16.673 -46.189 1.00 55.37 50 LYS A CA 1
ATOM 4123 C C . LYS B 1 56 ? 9.547 15.529 -46.005 1.00 67.66 50 LYS A C 1
ATOM 4124 O O . LYS B 1 56 ? 9.586 14.534 -46.732 1.00 70.24 50 LYS A O 1
ATOM 4130 N N . MET B 1 57 ? 8.655 15.672 -45.026 1.00 63.27 51 MET A N 1
ATOM 4131 C CA . MET B 1 57 ? 7.794 14.571 -44.595 1.00 60.76 51 MET A CA 1
ATOM 4132 C C . MET B 1 57 ? 6.522 14.531 -45.444 1.00 62.77 51 MET A C 1
ATOM 4133 O O . MET B 1 57 ? 5.417 14.831 -44.989 1.00 64.16 51 MET A O 1
ATOM 4138 N N . MET B 1 58 ? 6.700 14.129 -46.707 1.00 62.81 52 MET A N 1
ATOM 4139 C CA . MET B 1 58 ? 5.557 13.952 -47.598 1.00 63.04 52 MET A CA 1
ATOM 4140 C C . MET B 1 58 ? 4.550 12.955 -47.041 1.00 66.83 52 MET A C 1
ATOM 4141 O O . MET B 1 58 ? 3.387 12.963 -47.459 1.00 66.36 52 MET A O 1
ATOM 4146 N N . SER B 1 59 ? 4.972 12.101 -46.105 1.00 69.02 53 SER A N 1
ATOM 4147 C CA . SER B 1 59 ? 4.046 11.218 -45.409 1.00 67.80 53 SER A CA 1
ATOM 4148 C C . SER B 1 59 ? 3.040 11.986 -44.560 1.00 66.44 53 SER A C 1
ATOM 4149 O O . SER B 1 59 ? 2.022 11.413 -44.157 1.00 68.06 53 SER A O 1
ATOM 4152 N N . MET B 1 60 ? 3.300 13.261 -44.279 1.00 65.90 54 MET A N 1
ATOM 4153 C CA . MET B 1 60 ? 2.416 14.073 -43.453 1.00 66.38 54 MET A CA 1
ATOM 4154 C C . MET B 1 60 ? 1.303 14.746 -44.247 1.00 65.87 54 MET A C 1
ATOM 4155 O O . MET B 1 60 ? 0.533 15.521 -43.670 1.00 68.42 54 MET A O 1
ATOM 4160 N N . HIS B 1 61 ? 1.203 14.485 -45.547 1.00 62.37 55 HIS A N 1
ATOM 4161 C CA . HIS B 1 61 ? 0.005 14.856 -46.276 1.00 63.53 55 HIS A CA 1
ATOM 4162 C C . HIS B 1 61 ? -1.151 13.963 -45.824 1.00 66.14 55 HIS A C 1
ATOM 4163 O O . HIS B 1 61 ? -0.936 12.807 -45.449 1.00 66.41 55 HIS A O 1
ATOM 4170 N N . PRO B 1 62 ? -2.381 14.484 -45.817 1.00 66.25 56 PRO A N 1
ATOM 4171 C CA . PRO B 1 62 ? -3.526 13.662 -45.383 1.00 62.79 56 PRO A CA 1
ATOM 4172 C C . PRO B 1 62 ? -3.633 12.313 -46.078 1.00 65.07 56 PRO A C 1
ATOM 4173 O O . PRO B 1 62 ? -4.180 11.369 -45.493 1.00 60.70 56 PRO A O 1
ATOM 4177 N N . SER B 1 63 ? -3.127 12.189 -47.306 1.00 63.44 57 SER A N 1
ATOM 4178 C CA . SER B 1 63 ? -3.122 10.912 -48.008 1.00 63.52 57 SER A CA 1
ATOM 4179 C C . SER B 1 63 ? -1.982 9.999 -47.573 1.00 63.13 57 SER A C 1
ATOM 4180 O O . SER B 1 63 ? -1.973 8.825 -47.958 1.00 63.42 57 SER A O 1
ATOM 4183 N N . ASN B 1 64 ? -1.018 10.518 -46.811 1.00 62.49 58 ASN A N 1
ATOM 4184 C CA . ASN B 1 64 ? 0.094 9.789 -46.202 1.00 64.06 58 ASN A CA 1
ATOM 4185 C C . ASN B 1 64 ? 1.117 9.262 -47.202 1.00 64.69 58 ASN A C 1
ATOM 4186 O O . ASN B 1 64 ? 1.940 8.415 -46.834 1.00 68.90 58 ASN A O 1
ATOM 4191 N N . ASN B 1 65 ? 1.110 9.732 -48.447 1.00 65.77 59 ASN A N 1
ATOM 4192 C CA . ASN B 1 65 ? 2.135 9.298 -49.385 1.00 66.07 59 ASN A CA 1
ATOM 4193 C C . ASN B 1 65 ? 2.427 10.407 -50.386 1.00 63.30 59 ASN A C 1
ATOM 4194 O O . ASN B 1 65 ? 1.581 11.263 -50.663 1.00 58.40 59 ASN A O 1
ATOM 4199 N N . VAL B 1 66 ? 3.647 10.367 -50.927 1.00 65.65 60 VAL A N 1
ATOM 4200 C CA . VAL B 1 66 ? 4.146 11.393 -51.831 1.00 60.34 60 VAL A CA 1
ATOM 4201 C C . VAL B 1 66 ? 3.404 11.402 -53.163 1.00 70.19 60 VAL A C 1
ATOM 4202 O O . VAL B 1 66 ? 3.445 12.404 -53.887 1.00 66.16 60 VAL A O 1
ATOM 4230 N N . ILE B 1 68 ? 0.416 11.747 -53.894 1.00 68.43 62 ILE A N 1
ATOM 4231 C CA . ILE B 1 68 ? -0.775 12.582 -53.996 1.00 68.68 62 ILE A CA 1
ATOM 4232 C C . ILE B 1 68 ? -0.523 13.756 -54.929 1.00 65.58 62 ILE A C 1
ATOM 4233 O O . ILE B 1 68 ? -1.454 14.264 -55.565 1.00 63.13 62 ILE A O 1
ATOM 4238 N N . MET B 1 69 ? 0.737 14.194 -55.046 1.00 63.12 63 MET A N 1
ATOM 4239 C CA . MET B 1 69 ? 1.039 15.298 -55.958 1.00 67.76 63 MET A CA 1
ATOM 4240 C C . MET B 1 69 ? 0.901 14.879 -57.415 1.00 69.13 63 MET A C 1
ATOM 4241 O O . MET B 1 69 ? 0.188 15.570 -58.166 1.00 65.99 63 MET A O 1
ATOM 4246 N N . PRO B 1 70 ? 1.528 13.793 -57.892 1.00 70.70 64 PRO A N 1
ATOM 4247 C CA . PRO B 1 70 ? 1.222 13.340 -59.259 1.00 73.08 64 PRO A CA 1
ATOM 4248 C C . PRO B 1 70 ? -0.245 13.003 -59.449 1.00 68.97 64 PRO A C 1
ATOM 4249 O O . PRO B 1 70 ? -0.824 13.335 -60.490 1.00 65.20 64 PRO A O 1
ATOM 4253 N N . ALA B 1 71 ? -0.866 12.360 -58.457 1.00 70.87 65 ALA A N 1
ATOM 4254 C CA . ALA B 1 71 ? -2.267 11.969 -58.579 1.00 67.61 65 ALA A CA 1
ATOM 4255 C C . ALA B 1 71 ? -3.170 13.185 -58.748 1.00 70.01 65 ALA A C 1
ATOM 4256 O O . ALA B 1 71 ? -4.060 13.196 -59.606 1.00 62.11 65 ALA A O 1
ATOM 4258 N N . LEU B 1 72 ? -2.960 14.220 -57.930 1.00 61.30 66 LEU A N 1
ATOM 4259 C CA . LEU B 1 72 ? -3.749 15.442 -58.058 1.00 62.67 66 LEU A CA 1
ATOM 4260 C C . LEU B 1 72 ? -3.539 16.092 -59.419 1.00 68.64 66 LEU A C 1
ATOM 4261 O O . LEU B 1 72 ? -4.501 16.475 -60.094 1.00 70.24 66 LEU A O 1
ATOM 4266 N N . ASN B 1 73 ? -2.279 16.215 -59.843 1.00 70.16 67 ASN A N 1
ATOM 4267 C CA . ASN B 1 73 ? -1.981 16.937 -61.075 1.00 71.68 67 ASN A CA 1
ATOM 4268 C C . ASN B 1 73 ? -2.408 16.144 -62.305 1.00 74.52 67 ASN A C 1
ATOM 4269 O O . ASN B 1 73 ? -2.956 16.715 -63.256 1.00 74.50 67 ASN A O 1
ATOM 4274 N N . MET B 1 74 ? -2.168 14.830 -62.309 1.00 72.63 68 MET A N 1
ATOM 4275 C CA . MET B 1 74 ? -2.517 14.025 -63.476 1.00 72.28 68 MET A CA 1
ATOM 4276 C C . MET B 1 74 ? -4.027 13.914 -63.646 1.00 74.02 68 MET A C 1
ATOM 4277 O O . MET B 1 74 ? -4.536 13.995 -64.770 1.00 77.42 68 MET A O 1
ATOM 4282 N N . LEU B 1 75 ? -4.762 13.728 -62.547 1.00 73.31 69 LEU A N 1
ATOM 4283 C CA . LEU B 1 75 ? -6.211 13.593 -62.653 1.00 73.92 69 LEU A CA 1
ATOM 4284 C C . LEU B 1 75 ? -6.861 14.901 -63.089 1.00 77.39 69 LEU A C 1
ATOM 4285 O O . LEU B 1 75 ? -7.782 14.894 -63.912 1.00 80.38 69 LEU A O 1
ATOM 4290 N N . THR B 1 76 ? -6.396 16.031 -62.551 1.00 79.32 70 THR A N 1
ATOM 4291 C CA . THR B 1 76 ? -6.909 17.324 -62.998 1.00 77.41 70 THR A CA 1
ATOM 4292 C C . THR B 1 76 ? -6.685 17.516 -64.493 1.00 75.64 70 THR A C 1
ATOM 4293 O O . THR B 1 76 ? -7.564 18.018 -65.203 1.00 72.90 70 THR A O 1
ATOM 4297 N N . LYS B 1 77 ? -5.523 17.095 -64.991 1.00 77.99 71 LYS A N 1
ATOM 4298 C CA . LYS B 1 77 ? -5.188 17.288 -66.397 1.00 80.95 71 LYS A CA 1
ATOM 4299 C C . LYS B 1 77 ? -5.901 16.286 -67.298 1.00 84.36 71 LYS A C 1
ATOM 4300 O O . LYS B 1 77 ? -6.442 16.666 -68.342 1.00 83.59 71 LYS A O 1
ATOM 4306 N N . GLU B 1 78 ? -5.923 15.010 -66.912 1.00 83.56 72 GLU A N 1
ATOM 4307 C CA . GLU B 1 78 ? -6.336 13.954 -67.829 1.00 85.45 72 GLU A CA 1
ATOM 4308 C C . GLU B 1 78 ? -7.820 13.618 -67.760 1.00 87.61 72 GLU A C 1
ATOM 4309 O O . GLU B 1 78 ? -8.379 13.150 -68.759 1.00 89.76 72 GLU A O 1
ATOM 4315 N N . VAL B 1 79 ? -8.476 13.829 -66.617 1.00 88.64 73 VAL A N 1
ATOM 4316 C CA . VAL B 1 79 ? -9.878 13.444 -66.508 1.00 89.86 73 VAL A CA 1
ATOM 4317 C C . VAL B 1 79 ? -10.728 14.344 -67.398 1.00 91.70 73 VAL A C 1
ATOM 4318 O O . VAL B 1 79 ? -10.417 15.524 -67.619 1.00 90.73 73 VAL A O 1
ATOM 4322 N N . GLN B 1 80 ? -11.797 13.772 -67.943 1.00 97.64 74 GLN A N 1
ATOM 4323 C CA . GLN B 1 80 ? -12.745 14.505 -68.770 1.00 100.11 74 GLN A CA 1
ATOM 4324 C C . GLN B 1 80 ? -14.105 14.480 -68.090 1.00 98.46 74 GLN A C 1
ATOM 4325 O O . GLN B 1 80 ? -14.631 13.388 -67.811 1.00 96.51 74 GLN A O 1
ATOM 4331 N N . PRO B 1 81 ? -14.698 15.634 -67.789 1.00 100.80 75 PRO A N 1
ATOM 4332 C CA . PRO B 1 81 ? -15.995 15.641 -67.103 1.00 101.74 75 PRO A CA 1
ATOM 4333 C C . PRO B 1 81 ? -17.064 14.925 -67.915 1.00 107.85 75 PRO A C 1
ATOM 4334 O O . PRO B 1 81 ? -17.182 15.116 -69.127 1.00 109.26 75 PRO A O 1
ATOM 4338 N N . GLU B 1 82 ? -17.827 14.074 -67.225 1.00 107.39 76 GLU A N 1
ATOM 4339 C CA . GLU B 1 82 ? -18.941 13.320 -67.795 1.00 112.28 76 GLU A CA 1
ATOM 4340 C C . GLU B 1 82 ? -18.480 12.318 -68.852 1.00 111.72 76 GLU A C 1
ATOM 4341 O O . GLU B 1 82 ? -19.305 11.649 -69.483 1.00 110.78 76 GLU A O 1
ATOM 4347 N N . LYS B 1 83 ? -17.167 12.195 -69.049 1.00 111.32 77 LYS A N 1
ATOM 4348 C CA . LYS B 1 83 ? -16.619 11.268 -70.025 1.00 110.49 77 LYS A CA 1
ATOM 4349 C C . LYS B 1 83 ? -15.728 10.196 -69.412 1.00 108.77 77 LYS A C 1
ATOM 4350 O O . LYS B 1 83 ? -15.394 9.227 -70.102 1.00 104.67 77 LYS A O 1
ATOM 4356 N N . SER B 1 84 ? -15.347 10.327 -68.144 1.00 106.46 78 SER A N 1
ATOM 4357 C CA . SER B 1 84 ? -14.494 9.356 -67.471 1.00 99.17 78 SER A CA 1
ATOM 4358 C C . SER B 1 84 ? -15.269 8.728 -66.322 1.00 96.62 78 SER A C 1
ATOM 4359 O O . SER B 1 84 ? -15.690 9.430 -65.396 1.00 96.89 78 SER A O 1
ATOM 4362 N N . LYS B 1 85 ? -15.452 7.409 -66.382 1.00 90.82 79 LYS A N 1
ATOM 4363 C CA . LYS B 1 85 ? -16.148 6.671 -65.339 1.00 93.86 79 LYS A CA 1
ATOM 4364 C C . LYS B 1 85 ? -15.274 5.661 -64.613 1.00 91.76 79 LYS A C 1
ATOM 4365 O O . LYS B 1 85 ? -15.678 5.177 -63.550 1.00 95.41 79 LYS A O 1
ATOM 4371 N N . THR B 1 86 ? -14.098 5.329 -65.144 1.00 92.84 80 THR A N 1
ATOM 4372 C CA . THR B 1 86 ? -13.230 4.325 -64.549 1.00 90.15 80 THR A CA 1
ATOM 4373 C C . THR B 1 86 ? -11.781 4.776 -64.663 1.00 86.86 80 THR A C 1
ATOM 4374 O O . THR B 1 86 ? -11.367 5.303 -65.700 1.00 85.04 80 THR A O 1
ATOM 4378 N N . VAL B 1 87 ? -11.019 4.571 -63.591 1.00 82.15 81 VAL A N 1
ATOM 4379 C CA . VAL B 1 87 ? -9.600 4.899 -63.544 1.00 78.55 81 VAL A CA 1
ATOM 4380 C C . VAL B 1 87 ? -8.818 3.612 -63.326 1.00 75.88 81 VAL A C 1
ATOM 4381 O O . VAL B 1 87 ? -9.098 2.862 -62.384 1.00 79.20 81 VAL A O 1
ATOM 4385 N N . ILE B 1 88 ? -7.844 3.357 -64.197 1.00 75.45 82 ILE A N 1
ATOM 4386 C CA . ILE B 1 88 ? -6.999 2.172 -64.122 1.00 77.26 82 ILE A CA 1
ATOM 4387 C C . ILE B 1 88 ? -5.545 2.620 -64.087 1.00 70.08 82 ILE A C 1
ATOM 4388 O O . ILE B 1 88 ? -5.157 3.550 -64.802 1.00 69.69 82 ILE A O 1
ATOM 4393 N N . GLU B 1 89 ? -4.741 1.958 -63.257 1.00 70.84 83 GLU A N 1
ATOM 4394 C CA . GLU B 1 89 ? -3.344 2.336 -63.106 1.00 72.04 83 GLU A CA 1
ATOM 4395 C C . GLU B 1 89 ? -2.568 1.174 -62.507 1.00 71.48 83 GLU A C 1
ATOM 4396 O O . GLU B 1 89 ? -3.052 0.504 -61.591 1.00 69.65 83 GLU A O 1
ATOM 4402 N N . TYR B 1 90 ? -1.366 0.944 -63.030 1.00 68.10 84 TYR A N 1
ATOM 4403 C CA . TYR B 1 90 ? -0.418 0.029 -62.410 1.00 71.50 84 TYR A CA 1
ATOM 4404 C C . TYR B 1 90 ? 0.451 0.812 -61.436 1.00 71.78 84 TYR A C 1
ATOM 4405 O O . TYR B 1 90 ? 0.947 1.893 -61.769 1.00 73.67 84 TYR A O 1
ATOM 4414 N N . SER B 1 91 ? 0.636 0.265 -60.237 1.00 72.79 85 SER A N 1
ATOM 4415 C CA . SER B 1 91 ? 1.405 0.962 -59.218 1.00 74.76 85 SER A CA 1
ATOM 4416 C C . SER B 1 91 ? 1.957 -0.046 -58.223 1.00 73.66 85 SER A C 1
ATOM 4417 O O . SER B 1 91 ? 1.527 -1.201 -58.172 1.00 68.32 85 SER A O 1
ATOM 4420 N N . SER B 1 92 ? 2.926 0.414 -57.436 1.00 75.64 86 SER A N 1
ATOM 4421 C CA . SER B 1 92 ? 3.459 -0.356 -56.324 1.00 73.16 86 SER A CA 1
ATOM 4422 C C . SER B 1 92 ? 2.656 -0.161 -55.045 1.00 70.22 86 SER A C 1
ATOM 4423 O O . SER B 1 92 ? 3.028 -0.715 -54.006 1.00 64.81 86 SER A O 1
ATOM 4426 N N . GLY B 1 93 ? 1.573 0.612 -55.095 1.00 71.71 87 GLY A N 1
ATOM 4427 C CA . GLY B 1 93 ? 0.718 0.789 -53.939 1.00 72.43 87 GLY A CA 1
ATOM 4428 C C . GLY B 1 93 ? 0.338 2.227 -53.650 1.00 70.39 87 GLY A C 1
ATOM 4429 O O . GLY B 1 93 ? -0.847 2.543 -53.511 1.00 69.92 87 GLY A O 1
ATOM 4430 N N . SER B 1 94 ? 1.334 3.112 -53.564 1.00 68.56 88 SER A N 1
ATOM 4431 C CA . SER B 1 94 ? 1.076 4.481 -53.123 1.00 69.39 88 SER A CA 1
ATOM 4432 C C . SER B 1 94 ? 0.248 5.257 -54.141 1.00 67.57 88 SER A C 1
ATOM 4433 O O . SER B 1 94 ? -0.693 5.968 -53.771 1.00 65.98 88 SER A O 1
ATOM 4436 N N . THR B 1 95 ? 0.581 5.138 -55.429 1.00 66.11 89 THR A N 1
ATOM 4437 C CA . THR B 1 95 ? -0.111 5.933 -56.441 1.00 66.76 89 THR A CA 1
ATOM 4438 C C . THR B 1 95 ? -1.587 5.575 -56.519 1.00 67.20 89 THR A C 1
ATOM 4439 O O . THR B 1 95 ? -2.447 6.462 -56.583 1.00 65.26 89 THR A O 1
ATOM 4443 N N . VAL B 1 96 ? -1.903 4.278 -56.524 1.00 67.73 90 VAL A N 1
ATOM 4444 C CA . VAL B 1 96 ? -3.288 3.865 -56.692 1.00 69.10 90 VAL A CA 1
ATOM 4445 C C . VAL B 1 96 ? -4.129 4.192 -55.461 1.00 65.43 90 VAL A C 1
ATOM 4446 O O . VAL B 1 96 ? -5.348 4.362 -55.578 1.00 66.56 90 VAL A O 1
ATOM 4450 N N . ILE B 1 97 ? -3.513 4.303 -54.283 1.00 63.72 91 ILE A N 1
ATOM 4451 C CA . ILE B 1 97 ? -4.240 4.805 -53.120 1.00 63.64 91 ILE A CA 1
ATOM 4452 C C . ILE B 1 97 ? -4.572 6.281 -53.305 1.00 64.98 91 ILE A C 1
ATOM 4453 O O . ILE B 1 97 ? -5.714 6.710 -53.101 1.00 63.87 91 ILE A O 1
ATOM 4458 N N . SER B 1 98 ? -3.576 7.078 -53.702 1.00 63.47 92 SER A N 1
ATOM 4459 C CA . SER B 1 98 ? -3.806 8.503 -53.918 1.00 64.63 92 SER A CA 1
ATOM 4460 C C . SER B 1 98 ? -4.795 8.740 -55.052 1.00 66.06 92 SER A C 1
ATOM 4461 O O . SER B 1 98 ? -5.608 9.670 -54.991 1.00 65.11 92 SER A O 1
ATOM 4464 N N . LEU B 1 99 ? -4.739 7.914 -56.099 1.00 65.31 93 LEU A N 1
ATOM 4465 C CA . LEU B 1 99 ? -5.707 8.039 -57.184 1.00 65.09 93 LEU A CA 1
ATOM 4466 C C . LEU B 1 99 ? -7.114 7.706 -56.708 1.00 66.82 93 LEU A C 1
ATOM 4467 O O . LEU B 1 99 ? -8.081 8.365 -57.107 1.00 69.96 93 LEU A O 1
ATOM 4472 N N . ALA B 1 100 ? -7.247 6.690 -55.851 1.00 66.79 94 ALA A N 1
ATOM 4473 C CA . ALA B 1 100 ? -8.564 6.298 -55.360 1.00 67.67 94 ALA A CA 1
ATOM 4474 C C . ALA B 1 100 ? -9.223 7.426 -54.579 1.00 71.14 94 ALA A C 1
ATOM 4475 O O . ALA B 1 100 ? -10.435 7.643 -54.688 1.00 78.13 94 ALA A O 1
ATOM 4477 N N . LEU B 1 101 ? -8.439 8.159 -53.786 1.00 67.54 95 LEU A N 1
ATOM 4478 C CA . LEU B 1 101 ? -9.002 9.226 -52.966 1.00 70.04 95 LEU A CA 1
ATOM 4479 C C . LEU B 1 101 ? -9.317 10.467 -53.795 1.00 72.27 95 LEU A C 1
ATOM 4480 O O . LEU B 1 101 ? -10.388 11.064 -53.644 1.00 74.27 95 LEU A O 1
ATOM 4485 N N . VAL B 1 102 ? -8.399 10.870 -54.677 1.00 67.81 96 VAL A N 1
ATOM 4486 C CA . VAL B 1 102 ? -8.616 12.078 -55.468 1.00 71.13 96 VAL A CA 1
ATOM 4487 C C . VAL B 1 102 ? -9.748 11.872 -56.470 1.00 73.92 96 VAL A C 1
ATOM 4488 O O . VAL B 1 102 ? -10.522 12.797 -56.746 1.00 75.70 96 VAL A O 1
ATOM 4492 N N . SER B 1 103 ? -9.867 10.663 -57.026 1.00 75.07 97 SER A N 1
ATOM 4493 C CA . SER B 1 103 ? -10.939 10.397 -57.981 1.00 78.52 97 SER A CA 1
ATOM 4494 C C . SER B 1 103 ? -12.313 10.587 -57.352 1.00 77.89 97 SER A C 1
ATOM 4495 O O . SER B 1 103 ? -13.250 11.024 -58.031 1.00 74.56 97 SER A O 1
ATOM 4498 N N . ARG B 1 104 ? -12.453 10.274 -56.063 1.00 75.37 98 ARG A N 1
ATOM 4499 C CA . ARG B 1 104 ? -13.735 10.466 -55.396 1.00 77.51 98 ARG A CA 1
ATOM 4500 C C . ARG B 1 104 ? -13.899 11.895 -54.891 1.00 75.03 98 ARG A C 1
ATOM 4501 O O . ARG B 1 104 ? -14.986 12.474 -55.004 1.00 77.32 98 ARG A O 1
ATOM 4509 N N . ILE B 1 105 ? -12.834 12.479 -54.341 1.00 72.29 99 ILE A N 1
ATOM 4510 C CA . ILE B 1 105 ? -12.939 13.809 -53.748 1.00 69.31 99 ILE A CA 1
ATOM 4511 C C . ILE B 1 105 ? -13.122 14.869 -54.829 1.00 74.67 99 ILE A C 1
ATOM 4512 O O . ILE B 1 105 ? -14.004 15.730 -54.733 1.00 78.22 99 ILE A O 1
ATOM 4517 N N . ASN B 1 106 ? -12.297 14.821 -55.875 1.00 74.27 100 ASN A N 1
ATOM 4518 C CA . ASN B 1 106 ? -12.287 15.872 -56.884 1.00 74.18 100 ASN A CA 1
ATOM 4519 C C . ASN B 1 106 ? -13.093 15.545 -58.133 1.00 76.53 100 ASN A C 1
ATOM 4520 O O . ASN B 1 106 ? -13.504 16.472 -58.839 1.00 78.47 100 ASN A O 1
ATOM 4525 N N . HIS B 1 107 ? -13.331 14.267 -58.430 1.00 77.69 101 HIS A N 1
ATOM 4526 C CA . HIS B 1 107 ? -13.969 13.895 -59.684 1.00 80.73 101 HIS A CA 1
ATOM 4527 C C . HIS B 1 107 ? -15.174 12.977 -59.524 1.00 85.16 101 HIS A C 1
ATOM 4528 O O . HIS B 1 107 ? -15.780 12.607 -60.536 1.00 87.90 101 HIS A O 1
ATOM 4535 N N . GLY B 1 108 ? -15.540 12.605 -58.300 1.00 85.00 102 GLY A N 1
ATOM 4536 C CA . GLY B 1 108 ? -16.716 11.775 -58.089 1.00 85.69 102 GLY A CA 1
ATOM 4537 C C . GLY B 1 108 ? -16.670 10.437 -58.790 1.00 86.56 102 GLY A C 1
ATOM 4538 O O . GLY B 1 108 ? -17.710 9.943 -59.240 1.00 89.76 102 GLY A O 1
ATOM 4539 N N . ILE B 1 109 ? -15.489 9.836 -58.902 1.00 86.31 103 ILE A N 1
ATOM 4540 C CA . ILE B 1 109 ? -15.310 8.548 -59.563 1.00 82.03 103 ILE A CA 1
ATOM 4541 C C . ILE B 1 109 ? -14.979 7.516 -58.495 1.00 81.56 103 ILE A C 1
ATOM 4542 O O . ILE B 1 109 ? -13.970 7.643 -57.790 1.00 82.76 103 ILE A O 1
ATOM 4547 N N . ASN B 1 110 ? -15.828 6.496 -58.375 1.00 79.52 104 ASN A N 1
ATOM 4548 C CA . ASN B 1 110 ? -15.651 5.448 -57.380 1.00 81.31 104 ASN A CA 1
ATOM 4549 C C . ASN B 1 110 ? -15.123 4.146 -57.967 1.00 81.64 104 ASN A C 1
ATOM 4550 O O . ASN B 1 110 ? -14.845 3.212 -57.206 1.00 83.92 104 ASN A O 1
ATOM 4555 N N . ASP B 1 111 ? -14.979 4.059 -59.287 1.00 84.23 105 ASP A N 1
ATOM 4556 C CA . ASP B 1 111 ? -14.502 2.848 -59.955 1.00 78.53 105 ASP A CA 1
ATOM 4557 C C . ASP B 1 111 ? -13.022 3.043 -60.272 1.00 71.78 105 ASP A C 1
ATOM 4558 O O . ASP B 1 111 ? -12.655 3.606 -61.304 1.00 69.08 105 ASP A O 1
ATOM 4563 N N . VAL B 1 112 ? -12.166 2.571 -59.369 1.00 71.05 106 VAL A N 1
ATOM 4564 C CA . VAL B 1 112 ? -10.718 2.657 -59.525 1.00 72.33 106 VAL A CA 1
ATOM 4565 C C . VAL B 1 112 ? -10.159 1.242 -59.488 1.00 77.37 106 VAL A C 1
ATOM 4566 O O . VAL B 1 112 ? -10.308 0.536 -58.482 1.00 73.75 106 VAL A O 1
ATOM 4570 N N . ARG B 1 113 ? -9.517 0.829 -60.578 1.00 82.74 107 ARG A N 1
ATOM 4571 C CA . ARG B 1 113 ? -8.975 -0.516 -60.710 1.00 78.46 107 ARG A CA 1
ATOM 4572 C C . ARG B 1 113 ? -7.461 -0.479 -60.545 1.00 76.79 107 ARG A C 1
ATOM 4573 O O . ARG B 1 113 ? -6.782 0.346 -61.166 1.00 70.15 107 ARG A O 1
ATOM 4581 N N . ALA B 1 114 ? -6.940 -1.378 -59.715 1.00 76.23 108 ALA A N 1
ATOM 4582 C CA . ALA B 1 114 ? -5.536 -1.385 -59.328 1.00 74.79 108 ALA A CA 1
ATOM 4583 C C . ALA B 1 114 ? -4.831 -2.592 -59.932 1.00 72.73 108 ALA A C 1
ATOM 4584 O O . ALA B 1 114 ? -5.270 -3.731 -59.742 1.00 73.53 108 ALA A O 1
ATOM 4586 N N . PHE B 1 115 ? -3.740 -2.340 -60.649 1.00 72.48 109 PHE A N 1
ATOM 4587 C CA . PHE B 1 115 ? -2.887 -3.390 -61.193 1.00 73.52 109 PHE A CA 1
ATOM 4588 C C . PHE B 1 115 ? -1.610 -3.448 -60.363 1.00 74.59 109 PHE A C 1
ATOM 4589 O O . PHE B 1 115 ? -0.869 -2.462 -60.294 1.00 77.65 109 PHE A O 1
ATOM 4597 N N . LEU B 1 116 ? -1.360 -4.593 -59.732 1.00 70.92 110 LEU A N 1
ATOM 4598 C CA . LEU B 1 116 ? -0.176 -4.768 -58.905 1.00 73.47 110 LEU A CA 1
ATOM 4599 C C . LEU B 1 116 ? 0.464 -6.116 -59.199 1.00 74.15 110 LEU A C 1
ATOM 4600 O O . LEU B 1 116 ? -0.177 -7.038 -59.710 1.00 72.07 110 LEU A O 1
ATOM 4605 N N . SER B 1 117 ? 1.747 -6.216 -58.861 1.00 74.08 111 SER A N 1
ATOM 4606 C CA . SER B 1 117 ? 2.471 -7.468 -59.003 1.00 73.76 111 SER A CA 1
ATOM 4607 C C . SER B 1 117 ? 1.918 -8.519 -58.048 1.00 77.12 111 SER A C 1
ATOM 4608 O O . SER B 1 117 ? 1.429 -8.210 -56.959 1.00 79.81 111 SER A O 1
ATOM 4611 N N . ASN B 1 118 ? 1.999 -9.781 -58.474 1.00 77.47 112 ASN A N 1
ATOM 4612 C CA . ASN B 1 118 ? 1.554 -10.883 -57.631 1.00 72.75 112 ASN A CA 1
ATOM 4613 C C . ASN B 1 118 ? 2.476 -11.105 -56.441 1.00 72.54 112 ASN A C 1
ATOM 4614 O O . ASN B 1 118 ? 2.069 -11.747 -55.467 1.00 71.46 112 ASN A O 1
ATOM 4619 N N . LYS B 1 119 ? 3.702 -10.590 -56.498 1.00 68.64 113 LYS A N 1
ATOM 4620 C CA . LYS B 1 119 ? 4.690 -10.789 -55.448 1.00 72.06 113 LYS A CA 1
ATOM 4621 C C . LYS B 1 119 ? 4.660 -9.703 -54.380 1.00 77.09 113 LYS A C 1
ATOM 4622 O O . LYS B 1 119 ? 5.500 -9.725 -53.475 1.00 81.57 113 LYS A O 1
ATOM 4628 N N . THR B 1 120 ? 3.726 -8.759 -54.459 1.00 74.78 114 THR A N 1
ATOM 4629 C CA . THR B 1 120 ? 3.594 -7.760 -53.409 1.00 75.87 114 THR A CA 1
ATOM 4630 C C . THR B 1 120 ? 3.034 -8.403 -52.145 1.00 69.10 114 THR A C 1
ATOM 4631 O O . THR B 1 120 ? 2.203 -9.314 -52.209 1.00 66.53 114 THR A O 1
ATOM 4635 N N . SER B 1 121 ? 3.494 -7.920 -50.993 1.00 71.04 115 SER A N 1
ATOM 4636 C CA . SER B 1 121 ? 3.181 -8.567 -49.725 1.00 67.72 115 SER A CA 1
ATOM 4637 C C . SER B 1 121 ? 1.681 -8.551 -49.452 1.00 66.55 115 SER A C 1
ATOM 4638 O O . SER B 1 121 ? 0.947 -7.673 -49.917 1.00 72.92 115 SER A O 1
ATOM 4641 N N . ALA B 1 122 ? 1.231 -9.545 -48.687 1.00 62.46 116 ALA A N 1
ATOM 4642 C CA . ALA B 1 122 ? -0.186 -9.636 -48.347 1.00 66.94 116 ALA A CA 1
ATOM 4643 C C . ALA B 1 122 ? -0.693 -8.446 -47.539 1.00 64.66 116 ALA A C 1
ATOM 4644 O O . ALA B 1 122 ? -1.818 -7.992 -47.814 1.00 66.89 116 ALA A O 1
ATOM 4646 N N . PRO B 1 123 ? 0.034 -7.908 -46.547 1.00 68.74 117 PRO A N 1
ATOM 4647 C CA . PRO B 1 123 ? -0.447 -6.671 -45.906 1.00 66.94 117 PRO A CA 1
ATOM 4648 C C . PRO B 1 123 ? -0.595 -5.518 -46.880 1.00 67.76 117 PRO A C 1
ATOM 4649 O O . PRO B 1 123 ? -1.571 -4.762 -46.800 1.00 68.17 117 PRO A O 1
ATOM 4653 N N . LYS B 1 124 ? 0.356 -5.362 -47.805 1.00 65.67 118 LYS A N 1
ATOM 4654 C CA . LYS B 1 124 ? 0.230 -4.336 -48.833 1.00 65.62 118 LYS A CA 1
ATOM 4655 C C . LYS B 1 124 ? -0.993 -4.587 -49.706 1.00 63.65 118 LYS A C 1
ATOM 4656 O O . LYS B 1 124 ? -1.662 -3.643 -50.142 1.00 63.29 118 LYS A O 1
ATOM 4662 N N . LEU B 1 125 ? -1.302 -5.859 -49.967 1.00 66.28 119 LEU A N 1
ATOM 4663 C CA . LEU B 1 125 ? -2.479 -6.189 -50.764 1.00 68.55 119 LEU A CA 1
ATOM 4664 C C . LEU B 1 125 ? -3.766 -5.910 -49.998 1.00 64.63 119 LEU A C 1
ATOM 4665 O O . LEU B 1 125 ? -4.726 -5.375 -50.565 1.00 63.58 119 LEU A O 1
ATOM 4670 N N . ARG B 1 126 ? -3.809 -6.267 -48.712 1.00 59.30 120 ARG A N 1
ATOM 4671 C CA . ARG B 1 126 ? -5.001 -5.992 -47.916 1.00 65.43 120 ARG A CA 1
ATOM 4672 C C . ARG B 1 126 ? -5.247 -4.495 -47.779 1.00 61.98 120 ARG A C 1
ATOM 4673 O O . ARG B 1 126 ? -6.401 -4.063 -47.676 1.00 58.97 120 ARG A O 1
ATOM 4681 N N . LEU B 1 127 ? -4.182 -3.690 -47.782 1.00 61.18 121 LEU A N 1
ATOM 4682 C CA . LEU B 1 127 ? -4.351 -2.243 -47.721 1.00 68.01 121 LEU A CA 1
ATOM 4683 C C . LEU B 1 127 ? -4.998 -1.701 -48.989 1.00 66.94 121 LEU A C 1
ATOM 4684 O O . LEU B 1 127 ? -5.746 -0.718 -48.929 1.00 62.96 121 LEU A O 1
ATOM 4689 N N . MET B 1 128 ? -4.725 -2.321 -50.139 1.00 64.74 122 MET A N 1
ATOM 4690 C CA . MET B 1 128 ? -5.366 -1.897 -51.379 1.00 68.01 122 MET A CA 1
ATOM 4691 C C . MET B 1 128 ? -6.871 -2.129 -51.320 1.00 67.29 122 MET A C 1
ATOM 4692 O O . MET B 1 128 ? -7.662 -1.240 -51.652 1.00 67.81 122 MET A O 1
ATOM 4697 N N . GLN B 1 129 ? -7.283 -3.328 -50.895 1.00 66.03 123 GLN A N 1
ATOM 4698 C CA . GLN B 1 129 ? -8.706 -3.605 -50.725 1.00 66.35 123 GLN A CA 1
ATOM 4699 C C . GLN B 1 129 ? -9.330 -2.691 -49.681 1.00 65.31 123 GLN A C 1
ATOM 4700 O O . GLN B 1 129 ? -10.505 -2.325 -49.800 1.00 61.62 123 GLN A O 1
ATOM 4706 N N . PHE B 1 130 ? -8.561 -2.318 -48.654 1.00 66.10 124 PHE A N 1
ATOM 4707 C CA . PHE B 1 130 ? -9.085 -1.455 -47.600 1.00 65.69 124 PHE A CA 1
ATOM 4708 C C . PHE B 1 130 ? -9.565 -0.123 -48.163 1.00 64.63 124 PHE A C 1
ATOM 4709 O O . PHE B 1 130 ? -10.638 0.366 -47.792 1.00 68.26 124 PHE A O 1
ATOM 4717 N N . PHE B 1 131 ? -8.793 0.473 -49.067 1.00 63.22 125 PHE A N 1
ATOM 4718 C CA . PHE B 1 131 ? -9.152 1.757 -49.654 1.00 62.80 125 PHE A CA 1
ATOM 4719 C C . PHE B 1 131 ? -10.161 1.637 -50.791 1.00 66.53 125 PHE A C 1
ATOM 4720 O O . PHE B 1 131 ? -10.339 2.601 -51.543 1.00 71.12 125 PHE A O 1
ATOM 4728 N N . GLY B 1 132 ? -10.823 0.490 -50.930 1.00 65.68 126 GLY A N 1
ATOM 4729 C CA . GLY B 1 132 ? -11.861 0.335 -51.929 1.00 63.00 126 GLY A CA 1
ATOM 4730 C C . GLY B 1 132 ? -11.373 0.083 -53.335 1.00 63.92 126 GLY A C 1
ATOM 4731 O O . GLY B 1 132 ? -12.098 0.375 -54.291 1.00 66.87 126 GLY A O 1
ATOM 4732 N N . LEU B 1 133 ? -10.172 -0.460 -53.496 1.00 65.07 127 LEU A N 1
ATOM 4733 C CA . LEU B 1 133 ? -9.598 -0.679 -54.814 1.00 69.83 127 LEU A CA 1
ATOM 4734 C C . LEU B 1 133 ? -9.970 -2.053 -55.356 1.00 72.47 127 LEU A C 1
ATOM 4735 O O . LEU B 1 133 ? -10.166 -3.012 -54.604 1.00 73.97 127 LEU A O 1
ATOM 4740 N N . ASP B 1 134 ? -10.065 -2.135 -56.681 1.00 75.87 128 ASP A N 1
ATOM 4741 C CA . ASP B 1 134 ? -10.274 -3.392 -57.389 1.00 77.88 128 ASP A CA 1
ATOM 4742 C C . ASP B 1 134 ? -8.913 -3.855 -57.899 1.00 71.27 128 ASP A C 1
ATOM 4743 O O . ASP B 1 134 ? -8.382 -3.297 -58.865 1.00 71.18 128 ASP A O 1
ATOM 4748 N N . VAL B 1 135 ? -8.350 -4.869 -57.248 1.00 70.67 129 VAL A N 1
ATOM 4749 C CA . VAL B 1 135 ? -6.969 -5.282 -57.473 1.00 72.02 129 VAL A CA 1
ATOM 4750 C C . VAL B 1 135 ? -6.935 -6.430 -58.471 1.00 73.83 129 VAL A C 1
ATOM 4751 O O . VAL B 1 135 ? -7.711 -7.388 -58.358 1.00 71.05 129 VAL A O 1
ATOM 4755 N N . THR B 1 136 ? -6.035 -6.332 -59.446 1.00 73.11 130 THR A N 1
ATOM 4756 C CA . THR B 1 136 ? -5.713 -7.424 -60.354 1.00 71.35 130 THR A CA 1
ATOM 4757 C C . THR B 1 136 ? -4.225 -7.718 -60.241 1.00 71.02 130 THR A C 1
ATOM 4758 O O . THR B 1 136 ? -3.398 -6.808 -60.364 1.00 71.25 130 THR A O 1
ATOM 4762 N N . LEU B 1 137 ? -3.886 -8.979 -59.998 1.00 69.14 131 LEU A N 1
ATOM 4763 C CA . LEU B 1 137 ? -2.495 -9.385 -59.881 1.00 67.22 131 LEU A CA 1
ATOM 4764 C C . LEU B 1 137 ? -1.910 -9.692 -61.254 1.00 69.95 131 LEU A C 1
ATOM 4765 O O . LEU B 1 137 ? -2.602 -10.178 -62.153 1.00 70.61 131 LEU A O 1
ATOM 4770 N N . PHE B 1 138 ? -0.621 -9.398 -61.406 1.00 68.06 132 PHE A N 1
ATOM 4771 C CA . PHE B 1 138 ? 0.098 -9.619 -62.653 1.00 70.21 132 PHE A CA 1
ATOM 4772 C C . PHE B 1 138 ? 1.375 -10.388 -62.362 1.00 72.36 132 PHE A C 1
ATOM 4773 O O . PHE B 1 138 ? 2.138 -10.014 -61.465 1.00 71.40 132 PHE A O 1
ATOM 4781 N N . GLY B 1 139 ? 1.604 -11.460 -63.118 1.00 73.31 133 GLY A N 1
ATOM 4782 C CA . GLY B 1 139 ? 2.823 -12.225 -63.000 1.00 70.03 133 GLY A CA 1
ATOM 4783 C C . GLY B 1 139 ? 3.984 -11.558 -63.711 1.00 66.64 133 GLY A C 1
ATOM 4784 O O . GLY B 1 139 ? 3.884 -10.455 -64.248 1.00 69.08 133 GLY A O 1
ATOM 4785 N N . GLY B 1 140 ? 5.115 -12.256 -63.713 1.00 68.23 134 GLY A N 1
ATOM 4786 C CA . GLY B 1 140 ? 6.313 -11.748 -64.333 1.00 73.98 134 GLY A CA 1
ATOM 4787 C C . GLY B 1 140 ? 7.047 -10.771 -63.438 1.00 78.42 134 GLY A C 1
ATOM 4788 O O . GLY B 1 140 ? 7.006 -10.870 -62.207 1.00 77.48 134 GLY A O 1
ATOM 4789 N N . PRO B 1 141 ? 7.737 -9.805 -64.043 1.00 77.39 135 PRO A N 1
ATOM 4790 C CA . PRO B 1 141 ? 8.530 -8.857 -63.250 1.00 81.68 135 PRO A CA 1
ATOM 4791 C C . PRO B 1 141 ? 7.650 -8.035 -62.319 1.00 80.58 135 PRO A C 1
ATOM 4792 O O . PRO B 1 141 ? 6.605 -7.518 -62.718 1.00 77.89 135 PRO A O 1
ATOM 4796 N N . SER B 1 142 ? 8.084 -7.924 -61.061 1.00 81.02 136 SER A N 1
ATOM 4797 C CA . SER B 1 142 ? 7.368 -7.092 -60.102 1.00 82.91 136 SER A CA 1
ATOM 4798 C C . SER B 1 142 ? 7.452 -5.615 -60.459 1.00 84.11 136 SER A C 1
ATOM 4799 O O . SER B 1 142 ? 6.576 -4.840 -60.062 1.00 86.59 136 SER A O 1
ATOM 4802 N N . GLN B 1 143 ? 8.484 -5.214 -61.199 1.00 86.11 137 GLN A N 1
ATOM 4803 C CA . GLN B 1 143 ? 8.636 -3.847 -61.692 1.00 81.18 137 GLN A CA 1
ATOM 4804 C C . GLN B 1 143 ? 8.838 -3.927 -63.199 1.00 81.61 137 GLN A C 1
ATOM 4805 O O . GLN B 1 143 ? 9.970 -3.846 -63.693 1.00 84.00 137 GLN A O 1
ATOM 4811 N N . PRO B 1 144 ? 7.760 -4.093 -63.960 1.00 81.61 138 PRO A N 1
ATOM 4812 C CA . PRO B 1 144 ? 7.905 -4.236 -65.411 1.00 83.03 138 PRO A CA 1
ATOM 4813 C C . PRO B 1 144 ? 8.200 -2.906 -66.081 1.00 84.55 138 PRO A C 1
ATOM 4814 O O . PRO B 1 144 ? 7.806 -1.838 -65.607 1.00 84.96 138 PRO A O 1
ATOM 4818 N N . ALA B 1 145 ? 8.912 -2.985 -67.201 1.00 84.06 139 ALA A N 1
ATOM 4819 C CA . ALA B 1 145 ? 9.169 -1.800 -67.997 1.00 89.10 139 ALA A CA 1
ATOM 4820 C C . ALA B 1 145 ? 7.864 -1.298 -68.613 1.00 92.44 139 ALA A C 1
ATOM 4821 O O . ALA B 1 145 ? 6.977 -2.093 -68.939 1.00 92.68 139 ALA A O 1
ATOM 4823 N N . PRO B 1 146 ? 7.715 0.020 -68.769 1.00 89.16 140 PRO A N 1
ATOM 4824 C CA . PRO B 1 146 ? 6.471 0.551 -69.350 1.00 90.76 140 PRO A CA 1
ATOM 4825 C C . PRO B 1 146 ? 6.182 0.040 -70.750 1.00 92.08 140 PRO A C 1
ATOM 4826 O O . PRO B 1 146 ? 5.015 0.034 -71.161 1.00 95.64 140 PRO A O 1
ATOM 4830 N N . ASN B 1 147 ? 7.199 -0.391 -71.494 1.00 91.04 141 ASN A N 1
ATOM 4831 C CA . ASN B 1 147 ? 7.016 -0.922 -72.837 1.00 91.57 141 ASN A CA 1
ATOM 4832 C C . ASN B 1 147 ? 6.919 -2.442 -72.867 1.00 89.09 141 ASN A C 1
ATOM 4833 O O . ASN B 1 147 ? 6.735 -3.015 -73.946 1.00 88.78 141 ASN A O 1
ATOM 4838 N N . ASP B 1 148 ? 7.041 -3.107 -71.720 1.00 89.09 142 ASP A N 1
ATOM 4839 C CA . ASP B 1 148 ? 6.852 -4.552 -71.655 1.00 89.39 142 ASP A CA 1
ATOM 4840 C C . ASP B 1 148 ? 5.383 -4.869 -71.903 1.00 86.47 142 ASP A C 1
ATOM 4841 O O . ASP B 1 148 ? 4.529 -4.594 -71.053 1.00 81.57 142 ASP A O 1
ATOM 4846 N N . GLU B 1 149 ? 5.084 -5.454 -73.066 1.00 83.16 143 GLU A N 1
ATOM 4847 C CA . GLU B 1 149 ? 3.704 -5.742 -73.439 1.00 85.06 143 GLU A CA 1
ATOM 4848 C C . GLU B 1 149 ? 3.044 -6.765 -72.524 1.00 83.91 143 GLU A C 1
ATOM 4849 O O . GLU B 1 149 ? 1.819 -6.920 -72.581 1.00 86.23 143 GLU A O 1
ATOM 4855 N N . ARG B 1 150 ? 3.817 -7.457 -71.692 1.00 79.49 144 ARG A N 1
ATOM 4856 C CA . ARG B 1 150 ? 3.288 -8.410 -70.730 1.00 82.84 144 ARG A CA 1
ATOM 4857 C C . ARG B 1 150 ? 3.120 -7.809 -69.341 1.00 82.89 144 ARG A C 1
ATOM 4858 O O . ARG B 1 150 ? 2.583 -8.476 -68.452 1.00 86.29 144 ARG A O 1
ATOM 4866 N N . GLY B 1 151 ? 3.564 -6.564 -69.135 1.00 82.31 145 GLY A N 1
ATOM 4867 C CA . GLY B 1 151 ? 3.451 -5.930 -67.840 1.00 80.60 145 GLY A CA 1
ATOM 4868 C C . GLY B 1 151 ? 2.180 -5.115 -67.687 1.00 79.81 145 GLY A C 1
ATOM 4869 O O . GLY B 1 151 ? 1.519 -4.762 -68.662 1.00 81.03 145 GLY A O 1
ATOM 4870 N N . GLY B 1 152 ? 1.853 -4.809 -66.430 1.00 76.95 146 GLY A N 1
ATOM 4871 C CA . GLY B 1 152 ? 0.614 -4.107 -66.141 1.00 76.48 146 GLY A CA 1
ATOM 4872 C C . GLY B 1 152 ? 0.589 -2.677 -66.642 1.00 77.28 146 GLY A C 1
ATOM 4873 O O . GLY B 1 152 ? -0.487 -2.125 -66.889 1.00 79.04 146 GLY A O 1
ATOM 4874 N N . ILE B 1 153 ? 1.760 -2.055 -66.792 1.00 78.91 147 ILE A N 1
ATOM 4875 C CA . ILE B 1 153 ? 1.816 -0.680 -67.282 1.00 77.60 147 ILE A CA 1
ATOM 4876 C C . ILE B 1 153 ? 1.315 -0.609 -68.719 1.00 80.13 147 ILE A C 1
ATOM 4877 O O . ILE B 1 153 ? 0.489 0.244 -69.067 1.00 78.54 147 ILE A O 1
ATOM 4882 N N . TYR B 1 154 ? 1.812 -1.504 -69.575 1.00 80.89 148 TYR A N 1
ATOM 4883 C CA . TYR B 1 154 ? 1.365 -1.542 -70.963 1.00 82.52 148 TYR A CA 1
ATOM 4884 C C . TYR B 1 154 ? -0.102 -1.941 -71.057 1.00 78.95 148 TYR A C 1
ATOM 4885 O O . TYR B 1 154 ? -0.862 -1.362 -71.842 1.00 80.21 148 TYR A O 1
ATOM 4894 N N . ARG B 1 155 ? -0.519 -2.927 -70.258 1.00 79.18 149 ARG A N 1
ATOM 4895 C CA . ARG B 1 155 ? -1.901 -3.396 -70.306 1.00 81.20 149 ARG A CA 1
ATOM 4896 C C . ARG B 1 155 ? -2.873 -2.306 -69.872 1.00 79.35 149 ARG A C 1
ATOM 4897 O O . ARG B 1 155 ? -3.945 -2.148 -70.468 1.00 80.27 149 ARG A O 1
ATOM 4905 N N . ALA B 1 156 ? -2.518 -1.544 -68.834 1.00 78.35 150 ALA A N 1
ATOM 4906 C CA . ALA B 1 156 ? -3.391 -0.468 -68.377 1.00 77.72 150 ALA A CA 1
ATOM 4907 C C . ALA B 1 156 ? -3.532 0.615 -69.438 1.00 76.38 150 ALA A C 1
ATOM 4908 O O . ALA B 1 156 ? -4.633 1.131 -69.667 1.00 78.73 150 ALA A O 1
ATOM 4910 N N . ARG B 1 157 ? -2.429 0.971 -70.100 1.00 73.43 151 ARG A N 1
ATOM 4911 C CA . ARG B 1 157 ? -2.491 1.982 -71.150 1.00 81.66 151 ARG A CA 1
ATOM 4912 C C . ARG B 1 157 ? -3.284 1.492 -72.356 1.00 83.12 151 ARG A C 1
ATOM 4913 O O . ARG B 1 157 ? -3.969 2.287 -73.010 1.00 77.16 151 ARG A O 1
ATOM 4921 N N . MET B 1 158 ? -3.217 0.194 -72.657 1.00 80.85 152 MET A N 1
ATOM 4922 C CA . MET B 1 158 ? -3.959 -0.341 -73.794 1.00 87.18 152 MET A CA 1
ATOM 4923 C C . MET B 1 158 ? -5.444 -0.481 -73.482 1.00 88.75 152 MET A C 1
ATOM 4924 O O . MET B 1 158 ? -6.286 -0.274 -74.363 1.00 92.19 152 MET A O 1
ATOM 4929 N N . MET B 1 159 ? -5.785 -0.830 -72.239 1.00 89.59 153 MET A N 1
ATOM 4930 C CA . MET B 1 159 ? -7.188 -0.880 -71.847 1.00 92.60 153 MET A CA 1
ATOM 4931 C C . MET B 1 159 ? -7.832 0.499 -71.832 1.00 95.59 153 MET A C 1
ATOM 4932 O O . MET B 1 159 ? -9.061 0.595 -71.911 1.00 97.98 153 MET A O 1
ATOM 4937 N N . ALA B 1 160 ? -7.034 1.564 -71.731 1.00 94.18 154 ALA A N 1
ATOM 4938 C CA . ALA B 1 160 ? -7.574 2.916 -71.714 1.00 93.89 154 ALA A CA 1
ATOM 4939 C C . ALA B 1 160 ? -7.860 3.457 -73.106 1.00 99.00 154 ALA A C 1
ATOM 4940 O O . ALA B 1 160 ? -8.701 4.352 -73.245 1.00 98.73 154 ALA A O 1
ATOM 4942 N N . ARG B 1 161 ? -7.179 2.946 -74.134 1.00 98.34 155 ARG A N 1
ATOM 4943 C CA . ARG B 1 161 ? -7.446 3.413 -75.490 1.00 104.24 155 ARG A CA 1
ATOM 4944 C C . ARG B 1 161 ? -8.830 2.975 -75.954 1.00 107.97 155 ARG A C 1
ATOM 4945 O O . ARG B 1 161 ? -9.515 3.715 -76.669 1.00 109.54 155 ARG A O 1
ATOM 4953 N N . GLU B 1 162 ? -9.257 1.783 -75.554 1.00 108.87 156 GLU A N 1
ATOM 4954 C CA . GLU B 1 162 ? -10.622 1.331 -75.766 1.00 112.36 156 GLU A CA 1
ATOM 4955 C C . GLU B 1 162 ? -11.484 1.712 -74.568 1.00 111.51 156 GLU A C 1
ATOM 4956 O O . GLU B 1 162 ? -10.982 1.951 -73.467 1.00 115.44 156 GLU A O 1
ATOM 4962 N N . ASP B 1 163 ? -12.800 1.753 -74.796 1.00 117.90 157 ASP A N 1
ATOM 4963 C CA . ASP B 1 163 ? -13.754 2.177 -73.776 1.00 116.06 157 ASP A CA 1
ATOM 4964 C C . ASP B 1 163 ? -13.346 3.539 -73.230 1.00 113.74 157 ASP A C 1
ATOM 4965 O O . ASP B 1 163 ? -12.762 3.631 -72.144 1.00 115.14 157 ASP A O 1
ATOM 4970 N N . GLU B 1 164 ? -13.656 4.601 -73.981 1.00 112.74 158 GLU A N 1
ATOM 4971 C CA . GLU B 1 164 ? -13.130 5.933 -73.693 1.00 110.63 158 GLU A CA 1
ATOM 4972 C C . GLU B 1 164 ? -13.429 6.404 -72.275 1.00 106.17 158 GLU A C 1
ATOM 4973 O O . GLU B 1 164 ? -12.793 7.355 -71.806 1.00 103.16 158 GLU A O 1
ATOM 4979 N N . ALA B 1 165 ? -14.379 5.771 -71.584 1.00 101.46 159 ALA A N 1
ATOM 4980 C CA . ALA B 1 165 ? -14.613 6.107 -70.184 1.00 101.96 159 ALA A CA 1
ATOM 4981 C C . ALA B 1 165 ? -13.454 5.662 -69.301 1.00 101.46 159 ALA A C 1
ATOM 4982 O O . ALA B 1 165 ? -13.219 6.256 -68.243 1.00 105.32 159 ALA A O 1
ATOM 4984 N N . ILE B 1 166 ? -12.722 4.627 -69.715 1.00 101.32 160 ILE A N 1
ATOM 4985 C CA . ILE B 1 166 ? -11.565 4.174 -68.953 1.00 93.80 160 ILE A CA 1
ATOM 4986 C C . ILE B 1 166 ? -10.427 5.169 -69.121 1.00 87.64 160 ILE A C 1
ATOM 4987 O O . ILE B 1 166 ? -10.057 5.534 -70.245 1.00 88.69 160 ILE A O 1
ATOM 4992 N N . LEU B 1 167 ? -9.864 5.613 -68.000 1.00 82.52 161 LEU A N 1
ATOM 4993 C CA . LEU B 1 167 ? -8.758 6.559 -67.991 1.00 79.81 161 LEU A CA 1
ATOM 4994 C C . LEU B 1 167 ? -7.554 5.923 -67.313 1.00 77.08 161 LEU A C 1
ATOM 4995 O O . LEU B 1 167 ? -7.671 5.382 -66.208 1.00 82.67 161 LEU A O 1
ATOM 5000 N N . ASN B 1 168 ? -6.405 5.984 -67.978 1.00 71.10 162 ASN A N 1
ATOM 5001 C CA . ASN B 1 168 ? -5.130 5.546 -67.417 1.00 74.15 162 ASN A CA 1
ATOM 5002 C C . ASN B 1 168 ? -4.177 6.733 -67.499 1.00 72.93 162 ASN A C 1
ATOM 5003 O O . ASN B 1 168 ? -3.633 7.029 -68.568 1.00 70.95 162 ASN A O 1
ATOM 5008 N N . VAL B 1 169 ? -3.985 7.421 -66.369 1.00 70.93 163 VAL A N 1
ATOM 5009 C CA . VAL B 1 169 ? -3.116 8.591 -66.358 1.00 75.47 163 VAL A CA 1
ATOM 5010 C C . VAL B 1 169 ? -1.664 8.212 -66.614 1.00 74.35 163 VAL A C 1
ATOM 5011 O O . VAL B 1 169 ? -0.882 9.057 -67.066 1.00 78.13 163 VAL A O 1
ATOM 5015 N N . ASP B 1 170 ? -1.288 6.961 -66.338 1.00 71.29 164 ASP A N 1
ATOM 5016 C CA . ASP B 1 170 ? 0.036 6.436 -66.657 1.00 73.43 164 ASP A CA 1
ATOM 5017 C C . ASP B 1 170 ? 1.135 7.251 -65.986 1.00 70.43 164 ASP A C 1
ATOM 5018 O O . ASP B 1 170 ? 1.792 8.069 -66.638 1.00 69.59 164 ASP A O 1
ATOM 5023 N N . GLN B 1 171 ? 1.350 7.023 -64.688 1.00 68.00 165 GLN A N 1
ATOM 5024 C CA . GLN B 1 171 ? 2.337 7.792 -63.937 1.00 67.96 165 GLN A CA 1
ATOM 5025 C C . GLN B 1 171 ? 3.752 7.616 -64.473 1.00 67.77 165 GLN A C 1
ATOM 5026 O O . GLN B 1 171 ? 4.604 8.480 -64.234 1.00 65.37 165 GLN A O 1
ATOM 5032 N N . TYR B 1 172 ? 4.023 6.525 -65.190 1.00 64.68 166 TYR A N 1
ATOM 5033 C CA . TYR B 1 172 ? 5.381 6.230 -65.628 1.00 76.23 166 TYR A CA 1
ATOM 5034 C C . TYR B 1 172 ? 5.812 7.048 -66.838 1.00 79.73 166 TYR A C 1
ATOM 5035 O O . TYR B 1 172 ? 7.014 7.131 -67.112 1.00 86.11 166 TYR A O 1
ATOM 5044 N N . GLU B 1 173 ? 4.868 7.657 -67.566 1.00 69.35 167 GLU A N 1
ATOM 5045 C CA . GLU B 1 173 ? 5.248 8.448 -68.733 1.00 77.16 167 GLU A CA 1
ATOM 5046 C C . GLU B 1 173 ? 4.356 9.671 -68.941 1.00 78.91 167 GLU A C 1
ATOM 5047 O O . GLU B 1 173 ? 4.333 10.217 -70.050 1.00 77.42 167 GLU A O 1
ATOM 5053 N N . ASN B 1 174 ? 3.635 10.119 -67.917 1.00 80.95 168 ASN A N 1
ATOM 5054 C CA . ASN B 1 174 ? 2.837 11.337 -67.984 1.00 78.67 168 ASN A CA 1
ATOM 5055 C C . ASN B 1 174 ? 3.654 12.480 -67.395 1.00 78.42 168 ASN A C 1
ATOM 5056 O O . ASN B 1 174 ? 4.106 12.396 -66.248 1.00 77.46 168 ASN A O 1
ATOM 5061 N N . ASP B 1 175 ? 3.841 13.545 -68.180 1.00 78.40 169 ASP A N 1
ATOM 5062 C CA . ASP B 1 175 ? 4.651 14.669 -67.719 1.00 75.26 169 ASP A CA 1
ATOM 5063 C C . ASP B 1 175 ? 4.041 15.345 -66.499 1.00 71.28 169 ASP A C 1
ATOM 5064 O O . ASP B 1 175 ? 4.767 15.939 -65.693 1.00 67.92 169 ASP A O 1
ATOM 5069 N N . ALA B 1 176 ? 2.717 15.261 -66.338 1.00 72.76 170 ALA A N 1
ATOM 5070 C CA . ALA B 1 176 ? 2.065 15.861 -65.179 1.00 72.24 170 ALA A CA 1
ATOM 5071 C C . ALA B 1 176 ? 2.551 15.261 -63.866 1.00 73.39 170 ALA A C 1
ATOM 5072 O O . ALA B 1 176 ? 2.325 15.855 -62.806 1.00 73.17 170 ALA A O 1
ATOM 5074 N N . ASN B 1 177 ? 3.209 14.102 -63.911 1.00 71.30 171 ASN A N 1
ATOM 5075 C CA . ASN B 1 177 ? 3.809 13.502 -62.726 1.00 70.11 171 ASN A CA 1
ATOM 5076 C C . ASN B 1 177 ? 4.899 14.411 -62.172 1.00 70.88 171 ASN A C 1
ATOM 5077 O O . ASN B 1 177 ? 4.738 14.999 -61.097 1.00 70.32 171 ASN A O 1
ATOM 5082 N N . TRP B 1 178 ? 6.015 14.530 -62.897 1.00 72.73 172 TRP A N 1
ATOM 5083 C CA . TRP B 1 178 ? 7.134 15.321 -62.395 1.00 70.18 172 TRP A CA 1
ATOM 5084 C C . TRP B 1 178 ? 6.798 16.806 -62.339 1.00 72.07 172 TRP A C 1
ATOM 5085 O O . TRP B 1 178 ? 7.373 17.537 -61.525 1.00 76.30 172 TRP A O 1
ATOM 5096 N N . GLN B 1 179 ? 5.871 17.269 -63.181 1.00 70.62 173 GLN A N 1
ATOM 5097 C CA . GLN B 1 179 ? 5.461 18.667 -63.132 1.00 73.98 173 GLN A CA 1
ATOM 5098 C C . GLN B 1 179 ? 4.741 19.016 -61.837 1.00 71.09 173 GLN A C 1
ATOM 5099 O O . GLN B 1 179 ? 4.734 20.187 -61.444 1.00 67.23 173 GLN A O 1
ATOM 5105 N N . SER B 1 180 ? 4.137 18.030 -61.167 1.00 69.49 174 SER A N 1
ATOM 5106 C CA . SER B 1 180 ? 3.468 18.303 -59.899 1.00 71.03 174 SER A CA 1
ATOM 5107 C C . SER B 1 180 ? 4.464 18.738 -58.833 1.00 69.59 174 SER A C 1
ATOM 5108 O O . SER B 1 180 ? 4.154 19.598 -58.000 1.00 72.01 174 SER A O 1
ATOM 5111 N N . HIS B 1 181 ? 5.663 18.154 -58.839 1.00 69.45 175 HIS A N 1
ATOM 5112 C CA . HIS B 1 181 ? 6.694 18.547 -57.889 1.00 70.67 175 HIS A CA 1
ATOM 5113 C C . HIS B 1 181 ? 7.357 19.866 -58.262 1.00 74.55 175 HIS A C 1
ATOM 5114 O O . HIS B 1 181 ? 7.893 20.546 -57.379 1.00 74.07 175 HIS A O 1
ATOM 5121 N N . VAL B 1 182 ? 7.337 20.239 -59.544 1.00 75.94 176 VAL A N 1
ATOM 5122 C CA . VAL B 1 182 ? 7.749 21.587 -59.921 1.00 72.35 176 VAL A CA 1
ATOM 5123 C C . VAL B 1 182 ? 6.739 22.604 -59.410 1.00 72.32 176 VAL A C 1
ATOM 5124 O O . VAL B 1 182 ? 7.097 23.745 -59.094 1.00 67.80 176 VAL A O 1
ATOM 5128 N N . LYS B 1 183 ? 5.469 22.210 -59.308 1.00 72.83 177 LYS A N 1
ATOM 5129 C CA . LYS B 1 183 ? 4.423 23.143 -58.909 1.00 72.34 177 LYS A CA 1
ATOM 5130 C C . LYS B 1 183 ? 4.328 23.281 -57.393 1.00 71.59 177 LYS A C 1
ATOM 5131 O O . LYS B 1 183 ? 4.106 24.384 -56.884 1.00 67.66 177 LYS A O 1
ATOM 5137 N N . TRP B 1 184 ? 4.504 22.183 -56.655 1.00 71.42 178 TRP A N 1
ATOM 5138 C CA . TRP B 1 184 ? 4.272 22.185 -55.214 1.00 69.71 178 TRP A CA 1
ATOM 5139 C C . TRP B 1 184 ? 5.512 21.813 -54.412 1.00 66.99 178 TRP A C 1
ATOM 5140 O O . TRP B 1 184 ? 5.997 22.636 -53.629 1.00 69.19 178 TRP A O 1
ATOM 5151 N N . THR B 1 185 ? 6.031 20.591 -54.569 1.00 69.05 179 THR A N 1
ATOM 5152 C CA . THR B 1 185 ? 7.071 20.099 -53.667 1.00 72.54 179 THR A CA 1
ATOM 5153 C C . THR B 1 185 ? 8.319 20.971 -53.719 1.00 71.68 179 THR A C 1
ATOM 5154 O O . THR B 1 185 ? 8.906 21.293 -52.679 1.00 72.63 179 THR A O 1
ATOM 5158 N N . GLY B 1 186 ? 8.740 21.361 -54.918 1.00 72.57 180 GLY A N 1
ATOM 5159 C CA . GLY B 1 186 ? 9.867 22.248 -55.082 1.00 75.16 180 GLY A CA 1
ATOM 5160 C C . GLY B 1 186 ? 9.666 23.601 -54.424 1.00 73.86 180 GLY A C 1
ATOM 5161 O O . GLY B 1 186 ? 10.408 23.984 -53.513 1.00 69.31 180 GLY A O 1
ATOM 5162 N N . PRO B 1 187 ? 8.654 24.354 -54.873 1.00 72.66 181 PRO A N 1
ATOM 5163 C CA . PRO B 1 187 ? 8.429 25.703 -54.321 1.00 73.22 181 PRO A CA 1
ATOM 5164 C C . PRO B 1 187 ? 8.150 25.736 -52.825 1.00 77.24 181 PRO A C 1
ATOM 5165 O O . PRO B 1 187 ? 8.117 26.831 -52.249 1.00 80.35 181 PRO A O 1
ATOM 5169 N N . GLN B 1 188 ? 7.947 24.591 -52.178 1.00 76.59 182 GLN A N 1
ATOM 5170 C CA . GLN B 1 188 ? 7.819 24.576 -50.727 1.00 74.37 182 GLN A CA 1
ATOM 5171 C C . GLN B 1 188 ? 9.175 24.446 -50.041 1.00 76.27 182 GLN A C 1
ATOM 5172 O O . GLN B 1 188 ? 9.460 25.171 -49.084 1.00 75.85 182 GLN A O 1
ATOM 5178 N N . ILE B 1 189 ? 10.019 23.530 -50.521 1.00 75.50 183 ILE A N 1
ATOM 5179 C CA . ILE B 1 189 ? 11.325 23.317 -49.902 1.00 72.75 183 ILE A CA 1
ATOM 5180 C C . ILE B 1 189 ? 12.198 24.558 -50.047 1.00 69.31 183 ILE A C 1
ATOM 5181 O O . ILE B 1 189 ? 12.932 24.931 -49.123 1.00 66.15 183 ILE A O 1
ATOM 5186 N N . HIS B 1 190 ? 12.133 25.218 -51.207 1.00 66.96 184 HIS A N 1
ATOM 5187 C CA . HIS B 1 190 ? 12.958 26.402 -51.426 1.00 68.61 184 HIS A CA 1
ATOM 5188 C C . HIS B 1 190 ? 12.582 27.522 -50.464 1.00 68.85 184 HIS A C 1
ATOM 5189 O O . HIS B 1 190 ? 13.457 28.227 -49.948 1.00 69.32 184 HIS A O 1
ATOM 5196 N N . GLU B 1 191 ? 11.286 27.699 -50.205 1.00 67.97 185 GLU A N 1
ATOM 5197 C CA . GLU B 1 191 ? 10.859 28.719 -49.254 1.00 72.31 185 GLU A CA 1
ATOM 5198 C C . GLU B 1 191 ? 11.100 28.275 -47.816 1.00 72.00 185 GLU A C 1
ATOM 5199 O O . GLU B 1 191 ? 11.459 29.094 -46.963 1.00 69.79 185 GLU A O 1
ATOM 5205 N N . GLN B 1 192 ? 10.914 26.983 -47.530 1.00 71.81 186 GLN A N 1
ATOM 5206 C CA . GLN B 1 192 ? 11.163 26.481 -46.183 1.00 70.21 186 GLN A CA 1
ATOM 5207 C C . GLN B 1 192 ? 12.650 26.460 -45.854 1.00 70.30 186 GLN A C 1
ATOM 5208 O O . GLN B 1 192 ? 13.026 26.609 -44.686 1.00 71.56 186 GLN A O 1
ATOM 5214 N N . LEU B 1 193 ? 13.503 26.274 -46.858 1.00 68.17 187 LEU A N 1
ATOM 5215 C CA . LEU B 1 193 ? 14.953 26.216 -46.676 1.00 70.36 187 LEU A CA 1
ATOM 5216 C C . LEU B 1 193 ? 15.599 27.077 -47.753 1.00 72.67 187 LEU A C 1
ATOM 5217 O O . LEU B 1 193 ? 16.066 26.563 -48.779 1.00 75.47 187 LEU A O 1
ATOM 5222 N N . PRO B 1 194 ? 15.635 28.398 -47.557 1.00 71.79 188 PRO A N 1
ATOM 5223 C CA . PRO B 1 194 ? 16.234 29.270 -48.581 1.00 73.29 188 PRO A CA 1
ATOM 5224 C C . PRO B 1 194 ? 17.711 29.008 -48.807 1.00 73.79 188 PRO A C 1
ATOM 5225 O O . PRO B 1 194 ? 18.216 29.261 -49.908 1.00 70.73 188 PRO A O 1
ATOM 5229 N N . SER B 1 195 ? 18.419 28.504 -47.798 1.00 75.05 189 SER A N 1
ATOM 5230 C CA . SER B 1 195 ? 19.844 28.228 -47.895 1.00 72.39 189 SER A CA 1
ATOM 5231 C C . SER B 1 195 ? 20.137 26.803 -48.349 1.00 73.43 189 SER A C 1
ATOM 5232 O O . SER B 1 195 ? 21.228 26.290 -48.073 1.00 73.18 189 SER A O 1
ATOM 5235 N N . ILE B 1 196 ? 19.192 26.156 -49.035 1.00 75.01 190 ILE A N 1
ATOM 5236 C CA . ILE B 1 196 ? 19.377 24.764 -49.428 1.00 74.68 190 ILE A CA 1
ATOM 5237 C C . ILE B 1 196 ? 20.550 24.655 -50.390 1.00 76.62 190 ILE A C 1
ATOM 5238 O O . ILE B 1 196 ? 20.675 25.434 -51.343 1.00 75.52 190 ILE A O 1
ATOM 5243 N N . ARG B 1 197 ? 21.432 23.689 -50.129 1.00 74.86 191 ARG A N 1
ATOM 5244 C CA . ARG B 1 197 ? 22.578 23.432 -50.986 1.00 75.74 191 ARG A CA 1
ATOM 5245 C C . ARG B 1 197 ? 22.481 22.117 -51.743 1.00 74.87 191 ARG A C 1
ATOM 5246 O O . ARG B 1 197 ? 23.206 21.937 -52.727 1.00 75.57 191 ARG A O 1
ATOM 5254 N N . LEU B 1 198 ? 21.611 21.203 -51.316 1.00 75.67 192 LEU A N 1
ATOM 5255 C CA . LEU B 1 198 ? 21.498 19.898 -51.952 1.00 73.50 192 LEU A CA 1
ATOM 5256 C C . LEU B 1 198 ? 20.093 19.356 -51.738 1.00 73.00 192 LEU A C 1
ATOM 5257 O O . LEU B 1 198 ? 19.565 19.412 -50.624 1.00 75.23 192 LEU A O 1
ATOM 5262 N N . ILE B 1 199 ? 19.499 18.832 -52.807 1.00 69.89 193 ILE A N 1
ATOM 5263 C CA . ILE B 1 199 ? 18.203 18.169 -52.753 1.00 71.26 193 ILE A CA 1
ATOM 5264 C C . ILE B 1 199 ? 18.403 16.708 -53.135 1.00 72.03 193 ILE A C 1
ATOM 5265 O O . ILE B 1 199 ? 19.172 16.396 -54.052 1.00 76.48 193 ILE A O 1
ATOM 5270 N N . CYS B 1 200 ? 17.729 15.813 -52.415 1.00 70.76 194 CYS A N 1
ATOM 5271 C CA . CYS B 1 200 ? 17.909 14.378 -52.592 1.00 71.76 194 CYS A CA 1
ATOM 5272 C C . CYS B 1 200 ? 16.555 13.687 -52.630 1.00 71.36 194 CYS A C 1
ATOM 5273 O O . CYS B 1 200 ? 15.681 13.975 -51.806 1.00 68.61 194 CYS A O 1
ATOM 5276 N N . ALA B 1 201 ? 16.388 12.770 -53.580 1.00 72.43 195 ALA A N 1
ATOM 5277 C CA . ALA B 1 201 ? 15.142 12.032 -53.712 1.00 72.39 195 ALA A CA 1
ATOM 5278 C C . ALA B 1 201 ? 15.405 10.721 -54.436 1.00 73.12 195 ALA A C 1
ATOM 5279 O O . ALA B 1 201 ? 16.129 10.689 -55.434 1.00 73.72 195 ALA A O 1
ATOM 5281 N N . GLY B 1 202 ? 14.814 9.646 -53.921 1.00 71.97 196 GLY A N 1
ATOM 5282 C CA . GLY B 1 202 ? 14.847 8.383 -54.628 1.00 68.13 196 GLY A CA 1
ATOM 5283 C C . GLY B 1 202 ? 13.955 8.408 -55.855 1.00 69.88 196 GLY A C 1
ATOM 5284 O O . GLY B 1 202 ? 12.958 9.128 -55.919 1.00 73.31 196 GLY A O 1
ATOM 5285 N N . MET B 1 203 ? 14.321 7.599 -56.845 1.00 64.46 197 MET A N 1
ATOM 5286 C CA . MET B 1 203 ? 13.667 7.601 -58.149 1.00 67.49 197 MET A CA 1
ATOM 5287 C C . MET B 1 203 ? 12.908 6.295 -58.351 1.00 72.68 197 MET A C 1
ATOM 5288 O O . MET B 1 203 ? 13.520 5.237 -58.540 1.00 68.66 197 MET A O 1
ATOM 5293 N N . GLY B 1 204 ? 11.577 6.374 -58.305 1.00 76.28 198 GLY A N 1
ATOM 5294 C CA . GLY B 1 204 ? 10.736 5.261 -58.708 1.00 73.07 198 GLY A CA 1
ATOM 5295 C C . GLY B 1 204 ? 10.279 5.449 -60.138 1.00 70.15 198 GLY A C 1
ATOM 5296 O O . GLY B 1 204 ? 10.866 4.875 -61.061 1.00 66.62 198 GLY A O 1
ATOM 5297 N N . THR B 1 205 ? 9.229 6.249 -60.336 1.00 71.04 199 THR A N 1
ATOM 5298 C CA . THR B 1 205 ? 8.918 6.751 -61.667 1.00 70.67 199 THR A CA 1
ATOM 5299 C C . THR B 1 205 ? 9.849 7.882 -62.082 1.00 70.51 199 THR A C 1
ATOM 5300 O O . THR B 1 205 ? 9.780 8.330 -63.232 1.00 72.64 199 THR A O 1
ATOM 5304 N N . SER B 1 206 ? 10.724 8.325 -61.174 1.00 65.14 200 SER A N 1
ATOM 5305 C CA . SER B 1 206 ? 11.611 9.481 -61.297 1.00 66.23 200 SER A CA 1
ATOM 5306 C C . SER B 1 206 ? 10.851 10.798 -61.299 1.00 68.23 200 SER A C 1
ATOM 5307 O O . SER B 1 206 ? 11.461 11.852 -61.506 1.00 69.10 200 SER A O 1
ATOM 5310 N N . GLY B 1 207 ? 9.538 10.771 -61.063 1.00 68.24 201 GLY A N 1
ATOM 5311 C CA . GLY B 1 207 ? 8.765 12.002 -61.089 1.00 63.89 201 GLY A CA 1
ATOM 5312 C C . GLY B 1 207 ? 9.152 12.965 -59.984 1.00 67.55 201 GLY A C 1
ATOM 5313 O O . GLY B 1 207 ? 9.223 14.177 -60.204 1.00 67.21 201 GLY A O 1
ATOM 5314 N N . THR B 1 208 ? 9.412 12.444 -58.784 1.00 66.99 202 THR A N 1
ATOM 5315 C CA . THR B 1 208 ? 9.796 13.310 -57.673 1.00 63.44 202 THR A CA 1
ATOM 5316 C C . THR B 1 208 ? 11.143 13.972 -57.935 1.00 66.37 202 THR A C 1
ATOM 5317 O O . THR B 1 208 ? 11.290 15.190 -57.786 1.00 72.64 202 THR A O 1
ATOM 5321 N N . MET B 1 209 ? 12.141 13.181 -58.336 1.00 61.51 203 MET A N 1
ATOM 5322 C CA . MET B 1 209 ? 13.476 13.730 -58.543 1.00 63.40 203 MET A CA 1
ATOM 5323 C C . MET B 1 209 ? 13.523 14.636 -59.767 1.00 67.04 203 MET A C 1
ATOM 5324 O O . MET B 1 209 ? 14.199 15.672 -59.752 1.00 66.05 203 MET A O 1
ATOM 5329 N N . THR B 1 210 ? 12.820 14.263 -60.840 1.00 63.21 204 THR A N 1
ATOM 5330 C CA . THR B 1 210 ? 12.794 15.112 -62.027 1.00 69.28 204 THR A CA 1
ATOM 5331 C C . THR B 1 210 ? 12.105 16.438 -61.737 1.00 67.60 204 THR A C 1
ATOM 5332 O O . THR B 1 210 ? 12.559 17.493 -62.196 1.00 71.14 204 THR A O 1
ATOM 5336 N N . GLY B 1 211 ? 11.012 16.405 -60.974 1.00 71.25 205 GLY A N 1
ATOM 5337 C CA . GLY B 1 211 ? 10.351 17.645 -60.600 1.00 71.01 205 GLY A CA 1
ATOM 5338 C C . GLY B 1 211 ? 11.234 18.534 -59.747 1.00 70.80 205 GLY A C 1
ATOM 5339 O O . GLY B 1 211 ? 11.348 19.738 -59.991 1.00 68.31 205 GLY A O 1
ATOM 5340 N N . LEU B 1 212 ? 11.878 17.949 -58.735 1.00 70.93 206 LEU A N 1
ATOM 5341 C CA . LEU B 1 212 ? 12.789 18.718 -57.895 1.00 72.22 206 LEU A CA 1
ATOM 5342 C C . LEU B 1 212 ? 14.015 19.170 -58.679 1.00 73.00 206 LEU A C 1
ATOM 5343 O O . LEU B 1 212 ? 14.500 20.292 -58.492 1.00 73.50 206 LEU A O 1
ATOM 5348 N N . GLY B 1 213 ? 14.528 18.312 -59.562 1.00 69.90 207 GLY A N 1
ATOM 5349 C CA . GLY B 1 213 ? 15.720 18.667 -60.314 1.00 71.61 207 GLY A CA 1
ATOM 5350 C C . GLY B 1 213 ? 15.467 19.748 -61.347 1.00 75.04 207 GLY A C 1
ATOM 5351 O O . GLY B 1 213 ? 16.293 20.646 -61.531 1.00 76.07 207 GLY A O 1
ATOM 5352 N N . GLN B 1 214 ? 14.325 19.681 -62.035 1.00 71.40 208 GLN A N 1
ATOM 5353 C CA . GLN B 1 214 ? 14.011 20.700 -63.032 1.00 71.87 208 GLN A CA 1
ATOM 5354 C C . GLN B 1 214 ? 13.699 22.042 -62.379 1.00 75.38 208 GLN A C 1
ATOM 5355 O O . GLN B 1 214 ? 14.024 23.097 -62.936 1.00 76.10 208 GLN A O 1
ATOM 5361 N N . TYR B 1 215 ? 13.070 22.025 -61.202 1.00 74.27 209 TYR A N 1
ATOM 5362 C CA . TYR B 1 215 ? 12.781 23.274 -60.507 1.00 76.47 209 TYR A CA 1
ATOM 5363 C C . TYR B 1 215 ? 14.062 23.949 -60.034 1.00 76.75 209 TYR A C 1
ATOM 5364 O O . TYR B 1 215 ? 14.287 25.135 -60.305 1.00 76.52 209 TYR A O 1
ATOM 5373 N N . PHE B 1 216 ? 14.914 23.211 -59.320 1.00 77.60 210 PHE A N 1
ATOM 5374 C CA . PHE B 1 216 ? 16.155 23.795 -58.825 1.00 79.57 210 PHE A CA 1
ATOM 5375 C C . PHE B 1 216 ? 17.160 24.062 -59.938 1.00 83.38 210 PHE A C 1
ATOM 5376 O O . PHE B 1 216 ? 18.135 24.785 -59.710 1.00 84.83 210 PHE A O 1
ATOM 5384 N N . LYS B 1 217 ? 16.949 23.492 -61.127 1.00 79.49 211 LYS A N 1
ATOM 5385 C CA . LYS B 1 217 ? 17.800 23.817 -62.267 1.00 78.95 211 LYS A CA 1
ATOM 5386 C C . LYS B 1 217 ? 17.744 25.306 -62.586 1.00 82.26 211 LYS A C 1
ATOM 5387 O O . LYS B 1 217 ? 18.764 25.917 -62.928 1.00 81.97 211 LYS A O 1
ATOM 5393 N N . THR B 1 218 ? 16.562 25.909 -62.469 1.00 82.40 212 THR A N 1
ATOM 5394 C CA . THR B 1 218 ? 16.373 27.335 -62.702 1.00 83.75 212 THR A CA 1
ATOM 5395 C C . THR B 1 218 ? 16.391 28.142 -61.409 1.00 83.09 212 THR A C 1
ATOM 5396 O O . THR B 1 218 ? 17.109 29.141 -61.312 1.00 80.76 212 THR A O 1
ATOM 5400 N N . ALA B 1 219 ? 15.614 27.728 -60.412 1.00 80.77 213 ALA A N 1
ATOM 5401 C CA . ALA B 1 219 ? 15.606 28.392 -59.113 1.00 81.78 213 ALA A CA 1
ATOM 5402 C C . ALA B 1 219 ? 16.803 27.904 -58.306 1.00 84.04 213 ALA A C 1
ATOM 5403 O O . ALA B 1 219 ? 16.857 26.735 -57.911 1.00 94.58 213 ALA A O 1
ATOM 5405 N N . LYS B 1 220 ? 17.760 28.800 -58.061 1.00 89.73 214 LYS A N 1
ATOM 5406 C CA . LYS B 1 220 ? 19.000 28.503 -57.352 1.00 81.55 214 LYS A CA 1
ATOM 5407 C C . LYS B 1 220 ? 19.751 27.376 -58.053 1.00 79.65 214 LYS A C 1
ATOM 5408 O O . LYS B 1 220 ? 19.703 26.221 -57.608 1.00 82.79 214 LYS A O 1
ATOM 5414 N N . PRO B 1 221 ? 20.453 27.671 -59.152 1.00 80.08 215 PRO A N 1
ATOM 5415 C CA . PRO B 1 221 ? 21.170 26.613 -59.882 1.00 81.01 215 PRO A CA 1
ATOM 5416 C C . PRO B 1 221 ? 22.339 26.014 -59.116 1.00 81.30 215 PRO A C 1
ATOM 5417 O O . PRO B 1 221 ? 22.898 25.008 -59.573 1.00 77.53 215 PRO A O 1
ATOM 5421 N N . SER B 1 222 ? 22.729 26.592 -57.979 1.00 76.86 216 SER A N 1
ATOM 5422 C CA . SER B 1 222 ? 23.856 26.068 -57.219 1.00 79.12 216 SER A CA 1
ATOM 5423 C C . SER B 1 222 ? 23.504 24.817 -56.425 1.00 77.58 216 SER A C 1
ATOM 5424 O O . SER B 1 222 ? 24.413 24.117 -55.967 1.00 74.29 216 SER A O 1
ATOM 5427 N N . VAL B 1 223 ? 22.215 24.523 -56.252 1.00 76.46 217 VAL A N 1
ATOM 5428 C CA . VAL B 1 223 ? 21.804 23.356 -55.481 1.00 79.59 217 VAL A CA 1
ATOM 5429 C C . VAL B 1 223 ? 22.246 22.089 -56.199 1.00 81.39 217 VAL A C 1
ATOM 5430 O O . VAL B 1 223 ? 22.018 21.925 -57.405 1.00 81.57 217 VAL A O 1
ATOM 5434 N N . PHE B 1 224 ? 22.887 21.187 -55.461 1.00 78.77 218 PHE A N 1
ATOM 5435 C CA . PHE B 1 224 ? 23.284 19.903 -56.014 1.00 79.26 218 PHE A CA 1
ATOM 5436 C C . PHE B 1 224 ? 22.113 18.932 -55.961 1.00 80.13 218 PHE A C 1
ATOM 5437 O O . PHE B 1 224 ? 21.412 18.834 -54.950 1.00 78.13 218 PHE A O 1
ATOM 5445 N N . ARG B 1 225 ? 21.906 18.210 -57.056 1.00 82.37 219 ARG A N 1
ATOM 5446 C CA . ARG B 1 225 ? 20.753 17.332 -57.218 1.00 81.54 219 ARG A CA 1
ATOM 5447 C C . ARG B 1 225 ? 21.238 15.887 -57.223 1.00 80.52 219 ARG A C 1
ATOM 5448 O O . ARG B 1 225 ? 21.890 15.445 -58.175 1.00 77.65 219 ARG A O 1
ATOM 5456 N N . LEU B 1 226 ? 20.915 15.155 -56.159 1.00 77.61 220 LEU A N 1
ATOM 5457 C CA . LEU B 1 226 ? 21.398 13.797 -55.944 1.00 78.51 220 LEU A CA 1
ATOM 5458 C C . LEU B 1 226 ? 20.232 12.822 -56.031 1.00 76.77 220 LEU A C 1
ATOM 5459 O O . LEU B 1 226 ? 19.287 12.906 -55.239 1.00 78.62 220 LEU A O 1
ATOM 5464 N N . GLY B 1 227 ? 20.305 11.898 -56.983 1.00 77.47 221 GLY A N 1
ATOM 5465 C CA . GLY B 1 227 ? 19.310 10.855 -57.131 1.00 74.95 221 GLY A CA 1
ATOM 5466 C C . GLY B 1 227 ? 19.804 9.540 -56.558 1.00 74.71 221 GLY A C 1
ATOM 5467 O O . GLY B 1 227 ? 21.000 9.257 -56.555 1.00 76.37 221 GLY A O 1
ATOM 5468 N N . VAL B 1 228 ? 18.865 8.736 -56.064 1.00 75.96 222 VAL A N 1
ATOM 5469 C CA . VAL B 1 228 ? 19.170 7.457 -55.433 1.00 75.92 222 VAL A CA 1
ATOM 5470 C C . VAL B 1 228 ? 18.391 6.364 -56.151 1.00 75.71 222 VAL A C 1
ATOM 5471 O O . VAL B 1 228 ? 17.183 6.499 -56.373 1.00 75.76 222 VAL A O 1
ATOM 5475 N N . CYS B 1 229 ? 19.084 5.286 -56.513 1.00 74.43 223 CYS A N 1
ATOM 5476 C CA . CYS B 1 229 ? 18.482 4.133 -57.163 1.00 76.25 223 CYS A CA 1
ATOM 5477 C C . CYS B 1 229 ? 18.739 2.883 -56.333 1.00 77.70 223 CYS A C 1
ATOM 5478 O O . CYS B 1 229 ? 19.644 2.843 -55.497 1.00 80.06 223 CYS A O 1
ATOM 5481 N N . THR B 1 230 ? 17.926 1.856 -56.568 1.00 76.17 224 THR A N 1
ATOM 5482 C CA . THR B 1 230 ? 18.103 0.590 -55.873 1.00 75.00 224 THR A CA 1
ATOM 5483 C C . THR B 1 230 ? 19.274 -0.173 -56.475 1.00 74.42 224 THR A C 1
ATOM 5484 O O . THR B 1 230 ? 19.460 -0.190 -57.696 1.00 75.14 224 THR A O 1
ATOM 5488 N N . ALA B 1 231 ? 20.070 -0.797 -55.610 1.00 80.09 225 ALA A N 1
ATOM 5489 C CA . ALA B 1 231 ? 21.208 -1.577 -56.073 1.00 80.45 225 ALA A CA 1
ATOM 5490 C C . ALA B 1 231 ? 20.742 -2.717 -56.970 1.00 76.83 225 ALA A C 1
ATOM 5491 O O . ALA B 1 231 ? 19.624 -3.223 -56.839 1.00 69.47 225 ALA A O 1
ATOM 5493 N N . ALA B 1 232 ? 21.612 -3.113 -57.897 1.00 76.39 226 ALA A N 1
ATOM 5494 C CA . ALA B 1 232 ? 21.279 -4.183 -58.827 1.00 77.37 226 ALA A CA 1
ATOM 5495 C C . ALA B 1 232 ? 21.011 -5.478 -58.072 1.00 75.05 226 ALA A C 1
ATOM 5496 O O . ALA B 1 232 ? 21.786 -5.877 -57.198 1.00 73.67 226 ALA A O 1
ATOM 5498 N N . GLY B 1 233 ? 19.898 -6.131 -58.407 1.00 75.32 227 GLY A N 1
ATOM 5499 C CA . GLY B 1 233 ? 19.499 -7.362 -57.767 1.00 78.45 227 GLY A CA 1
ATOM 5500 C C . GLY B 1 233 ? 18.695 -7.193 -56.495 1.00 80.92 227 GLY A C 1
ATOM 5501 O O . GLY B 1 233 ? 18.031 -8.144 -56.069 1.00 80.00 227 GLY A O 1
ATOM 5502 N N . ASP B 1 234 ? 18.734 -6.015 -55.877 1.00 79.38 228 ASP A N 1
ATOM 5503 C CA . ASP B 1 234 ? 17.987 -5.762 -54.657 1.00 72.70 228 ASP A CA 1
ATOM 5504 C C . ASP B 1 234 ? 16.615 -5.181 -55.000 1.00 71.61 228 ASP A C 1
ATOM 5505 O O . ASP B 1 234 ? 16.271 -4.979 -56.167 1.00 72.92 228 ASP A O 1
ATOM 5510 N N . ARG B 1 235 ? 15.816 -4.907 -53.971 1.00 71.34 229 ARG A N 1
ATOM 5511 C CA . ARG B 1 235 ? 14.483 -4.355 -54.179 1.00 74.65 229 ARG A CA 1
ATOM 5512 C C . ARG B 1 235 ? 14.075 -3.531 -52.967 1.00 70.30 229 ARG A C 1
ATOM 5513 O O . ARG B 1 235 ? 14.187 -3.998 -51.829 1.00 66.35 229 ARG A O 1
ATOM 5521 N N . VAL B 1 236 ? 13.606 -2.313 -53.219 1.00 70.27 230 VAL A N 1
ATOM 5522 C CA . VAL B 1 236 ? 13.085 -1.429 -52.180 1.00 70.15 230 VAL A CA 1
ATOM 5523 C C . VAL B 1 236 ? 11.715 -0.935 -52.634 1.00 67.01 230 VAL A C 1
ATOM 5524 O O . VAL B 1 236 ? 11.567 -0.511 -53.789 1.00 70.28 230 VAL A O 1
ATOM 5528 N N . PRO B 1 237 ? 10.685 -0.981 -51.778 1.00 67.82 231 PRO A N 1
ATOM 5529 C CA . PRO B 1 237 ? 9.355 -0.515 -52.199 1.00 66.98 231 PRO A CA 1
ATOM 5530 C C . PRO B 1 237 ? 9.332 0.969 -52.525 1.00 71.62 231 PRO A C 1
ATOM 5531 O O . PRO B 1 237 ? 9.546 1.809 -51.645 1.00 70.68 231 PRO A O 1
ATOM 5535 N N . GLY B 1 238 ? 9.081 1.300 -53.789 1.00 71.31 232 GLY A N 1
ATOM 5536 C CA . GLY B 1 238 ? 9.043 2.676 -54.223 1.00 64.22 232 GLY A CA 1
ATOM 5537 C C . GLY B 1 238 ? 10.002 2.959 -55.362 1.00 68.07 232 GLY A C 1
ATOM 5538 O O . GLY B 1 238 ? 9.600 3.117 -56.519 1.00 68.46 232 GLY A O 1
ATOM 5539 N N . PRO B 1 239 ? 11.293 3.036 -55.053 1.00 68.68 233 PRO A N 1
ATOM 5540 C CA . PRO B 1 239 ? 12.293 3.321 -56.087 1.00 68.24 233 PRO A CA 1
ATOM 5541 C C . PRO B 1 239 ? 12.539 2.115 -56.987 1.00 70.85 233 PRO A C 1
ATOM 5542 O O . PRO B 1 239 ? 12.056 1.007 -56.748 1.00 68.89 233 PRO A O 1
ATOM 5546 N N . ARG B 1 240 ? 13.314 2.358 -58.042 1.00 73.77 234 ARG A N 1
ATOM 5547 C CA . ARG B 1 240 ? 13.704 1.330 -58.995 1.00 75.28 234 ARG A CA 1
ATOM 5548 C C . ARG B 1 240 ? 15.213 1.378 -59.200 1.00 75.43 234 ARG A C 1
ATOM 5549 O O . ARG B 1 240 ? 15.901 2.282 -58.720 1.00 77.31 234 ARG A O 1
ATOM 5557 N N . SER B 1 241 ? 15.726 0.386 -59.922 1.00 78.42 235 SER A N 1
ATOM 5558 C CA . SER B 1 241 ? 17.153 0.310 -60.186 1.00 75.23 235 SER A CA 1
ATOM 5559 C C . SER B 1 241 ? 17.535 1.250 -61.327 1.00 71.19 235 SER A C 1
ATOM 5560 O O . SER B 1 241 ? 16.686 1.775 -62.053 1.00 68.24 235 SER A O 1
ATOM 5563 N N . LEU B 1 242 ? 18.845 1.464 -61.477 1.00 71.98 236 LEU A N 1
ATOM 5564 C CA . LEU B 1 242 ? 19.335 2.300 -62.567 1.00 72.03 236 LEU A CA 1
ATOM 5565 C C . LEU B 1 242 ? 19.013 1.689 -63.923 1.00 75.35 236 LEU A C 1
ATOM 5566 O O . LEU B 1 242 ? 18.792 2.419 -64.897 1.00 75.25 236 LEU A O 1
ATOM 5571 N N . ALA B 1 243 ? 18.972 0.357 -64.005 1.00 75.80 237 ALA A N 1
ATOM 5572 C CA . ALA B 1 243 ? 18.653 -0.299 -65.268 1.00 74.83 237 ALA A CA 1
ATOM 5573 C C . ALA B 1 243 ? 17.215 -0.020 -65.689 1.00 75.05 237 ALA A C 1
ATOM 5574 O O . ALA B 1 243 ? 16.938 0.170 -66.879 1.00 75.45 237 ALA A O 1
ATOM 5576 N N . LEU B 1 244 ? 16.289 0.013 -64.731 1.00 74.90 238 LEU A N 1
ATOM 5577 C CA . LEU B 1 244 ? 14.888 0.272 -65.038 1.00 75.38 238 LEU A CA 1
ATOM 5578 C C . LEU B 1 244 ? 14.599 1.740 -65.321 1.00 78.36 238 LEU A C 1
ATOM 5579 O O . LEU B 1 244 ? 13.498 2.057 -65.786 1.00 71.48 238 LEU A O 1
ATOM 5584 N N . LEU B 1 245 ? 15.547 2.639 -65.055 1.00 74.20 239 LEU A N 1
ATOM 5585 C CA . LEU B 1 245 ? 15.373 4.054 -65.353 1.00 80.63 239 LEU A CA 1
ATOM 5586 C C . LEU B 1 245 ? 15.922 4.450 -66.716 1.00 85.44 239 LEU A C 1
ATOM 5587 O O . LEU B 1 245 ? 15.766 5.608 -67.116 1.00 88.47 239 LEU A O 1
ATOM 5592 N N . SER B 1 246 ? 16.567 3.526 -67.431 1.00 85.85 240 SER A N 1
ATOM 5593 C CA . SER B 1 246 ? 17.082 3.864 -68.758 1.00 91.98 240 SER A CA 1
ATOM 5594 C C . SER B 1 246 ? 15.970 4.155 -69.760 1.00 88.35 240 SER A C 1
ATOM 5595 O O . SER B 1 246 ? 16.067 5.168 -70.476 1.00 88.37 240 SER A O 1
ATOM 5598 N N . PRO B 1 247 ? 14.908 3.345 -69.880 1.00 91.07 241 PRO A N 1
ATOM 5599 C CA . PRO B 1 247 ? 13.912 3.604 -70.931 1.00 88.79 241 PRO A CA 1
ATOM 5600 C C . PRO B 1 247 ? 12.931 4.727 -70.630 1.00 85.60 241 PRO A C 1
ATOM 5601 O O . PRO B 1 247 ? 12.191 5.125 -71.540 1.00 85.79 241 PRO A O 1
ATOM 5605 N N . VAL B 1 248 ? 12.882 5.250 -69.402 1.00 85.58 242 VAL A N 1
ATOM 5606 C CA . VAL B 1 248 ? 11.862 6.237 -69.070 1.00 84.76 242 VAL A CA 1
ATOM 5607 C C . VAL B 1 248 ? 12.163 7.552 -69.780 1.00 82.89 242 VAL A C 1
ATOM 5608 O O . VAL B 1 248 ? 13.325 7.963 -69.915 1.00 77.89 242 VAL A O 1
ATOM 5612 N N . GLU B 1 249 ? 11.109 8.210 -70.255 1.00 82.19 243 GLU A N 1
ATOM 5613 C CA . GLU B 1 249 ? 11.228 9.383 -71.110 1.00 85.25 243 GLU A CA 1
ATOM 5614 C C . GLU B 1 249 ? 11.211 10.696 -70.338 1.00 77.84 243 GLU A C 1
ATOM 5615 O O . GLU B 1 249 ? 11.322 11.760 -70.957 1.00 74.27 243 GLU A O 1
ATOM 5621 N N . PHE B 1 250 ? 11.071 10.653 -69.017 1.00 74.58 244 PHE A N 1
ATOM 5622 C CA . PHE B 1 250 ? 11.170 11.868 -68.228 1.00 74.28 244 PHE A CA 1
ATOM 5623 C C . PHE B 1 250 ? 12.586 12.435 -68.325 1.00 72.27 244 PHE A C 1
ATOM 5624 O O . PHE B 1 250 ? 13.552 11.687 -68.506 1.00 68.10 244 PHE A O 1
ATOM 5632 N N . PRO B 1 251 ? 12.742 13.761 -68.220 1.00 65.48 245 PRO A N 1
ATOM 5633 C CA . PRO B 1 251 ? 14.069 14.390 -68.277 1.00 69.55 245 PRO A CA 1
ATOM 5634 C C . PRO B 1 251 ? 14.849 14.281 -66.965 1.00 73.40 245 PRO A C 1
ATOM 5635 O O . PRO B 1 251 ? 15.348 15.277 -66.437 1.00 77.33 245 PRO A O 1
ATOM 5639 N N . TRP B 1 252 ? 14.957 13.059 -66.438 1.00 72.03 246 TRP A N 1
ATOM 5640 C CA . TRP B 1 252 ? 15.672 12.863 -65.181 1.00 73.75 246 TRP A CA 1
ATOM 5641 C C . TRP B 1 252 ? 17.178 13.006 -65.360 1.00 75.37 246 TRP A C 1
ATOM 5642 O O . TRP B 1 252 ? 17.875 13.408 -64.421 1.00 76.58 246 TRP A O 1
ATOM 5653 N N . ARG B 1 253 ? 17.698 12.686 -66.548 1.00 75.26 247 ARG A N 1
ATOM 5654 C CA . ARG B 1 253 ? 19.127 12.838 -66.796 1.00 76.58 247 ARG A CA 1
ATOM 5655 C C . ARG B 1 253 ? 19.563 14.296 -66.767 1.00 75.90 247 ARG A C 1
ATOM 5656 O O . ARG B 1 253 ? 20.747 14.574 -66.549 1.00 75.97 247 ARG A O 1
ATOM 5664 N N . ASP B 1 254 ? 18.639 15.229 -66.984 1.00 73.17 248 ASP A N 1
ATOM 5665 C CA . ASP B 1 254 ? 18.909 16.653 -66.848 1.00 77.72 248 ASP A CA 1
ATOM 5666 C C . ASP B 1 254 ? 18.532 17.186 -65.472 1.00 80.46 248 ASP A C 1
ATOM 5667 O O . ASP B 1 254 ? 18.787 18.359 -65.181 1.00 82.66 248 ASP A O 1
ATOM 5672 N N . SER B 1 255 ? 17.944 16.350 -64.616 1.00 79.00 249 SER A N 1
ATOM 5673 C CA . SER B 1 255 ? 17.487 16.773 -63.301 1.00 75.43 249 SER A CA 1
ATOM 5674 C C . SER B 1 255 ? 18.391 16.307 -62.168 1.00 73.42 249 SER A C 1
ATOM 5675 O O . SER B 1 255 ? 18.171 16.707 -61.020 1.00 78.03 249 SER A O 1
ATOM 5678 N N . VAL B 1 256 ? 19.390 15.477 -62.453 1.00 78.30 250 VAL A N 1
ATOM 5679 C CA . VAL B 1 256 ? 20.286 14.961 -61.428 1.00 77.63 250 VAL A CA 1
ATOM 5680 C C . VAL B 1 256 ? 21.713 15.374 -61.757 1.00 79.53 250 VAL A C 1
ATOM 5681 O O . VAL B 1 256 ? 22.081 15.550 -62.923 1.00 80.81 250 VAL A O 1
ATOM 5685 N N . ASP B 1 257 ? 22.517 15.537 -60.708 1.00 77.07 251 ASP A N 1
ATOM 5686 C CA . ASP B 1 257 ? 23.940 15.801 -60.848 1.00 76.88 251 ASP A CA 1
ATOM 5687 C C . ASP B 1 257 ? 24.805 14.618 -60.439 1.00 78.03 251 ASP A C 1
ATOM 5688 O O . ASP B 1 257 ? 25.996 14.602 -60.767 1.00 78.83 251 ASP A O 1
ATOM 5693 N N . ALA B 1 258 ? 24.240 13.636 -59.738 1.00 76.46 252 ALA A N 1
ATOM 5694 C CA . ALA B 1 258 ? 24.957 12.427 -59.359 1.00 77.88 252 ALA A CA 1
ATOM 5695 C C . ALA B 1 258 ? 23.939 11.359 -58.990 1.00 83.72 252 ALA A C 1
ATOM 5696 O O . ALA B 1 258 ? 22.792 11.661 -58.650 1.00 85.36 252 ALA A O 1
ATOM 5698 N N . ILE B 1 259 ? 24.375 10.104 -59.061 1.00 81.21 253 ILE A N 1
ATOM 5699 C CA . ILE B 1 259 ? 23.519 8.950 -58.811 1.00 80.46 253 ILE A CA 1
ATOM 5700 C C . ILE B 1 259 ? 24.154 8.100 -57.720 1.00 77.72 253 ILE A C 1
ATOM 5701 O O . ILE B 1 259 ? 25.365 7.848 -57.748 1.00 79.05 253 ILE A O 1
ATOM 5706 N N . GLU B 1 260 ? 23.339 7.665 -56.762 1.00 76.08 254 GLU A N 1
ATOM 5707 C CA . GLU B 1 260 ? 23.761 6.742 -55.720 1.00 78.22 254 GLU A CA 1
ATOM 5708 C C . GLU B 1 260 ? 22.888 5.496 -55.752 1.00 79.71 254 GLU A C 1
ATOM 5709 O O . GLU B 1 260 ? 21.699 5.558 -56.081 1.00 83.01 254 GLU A O 1
ATOM 5715 N N . GLU B 1 261 ? 23.488 4.359 -55.410 1.00 78.63 255 GLU A N 1
ATOM 5716 C CA . GLU B 1 261 ? 22.794 3.080 -55.371 1.00 77.68 255 GLU A CA 1
ATOM 5717 C C . GLU B 1 261 ? 22.812 2.549 -53.945 1.00 75.34 255 GLU A C 1
ATOM 5718 O O . GLU B 1 261 ? 23.881 2.421 -53.340 1.00 78.47 255 GLU A O 1
ATOM 5724 N N . VAL B 1 262 ? 21.629 2.244 -53.413 1.00 74.92 256 VAL A N 1
ATOM 5725 C CA . VAL B 1 262 ? 21.464 1.828 -52.026 1.00 76.15 256 VAL A CA 1
ATOM 5726 C C . VAL B 1 262 ? 20.690 0.517 -51.990 1.00 77.83 256 VAL A C 1
ATOM 5727 O O . VAL B 1 262 ? 19.737 0.327 -52.755 1.00 78.07 256 VAL A O 1
ATOM 5731 N N . GLY B 1 263 ? 21.106 -0.392 -51.103 1.00 76.04 257 GLY A N 1
ATOM 5732 C CA . GLY B 1 263 ? 20.433 -1.661 -50.932 1.00 75.14 257 GLY A CA 1
ATOM 5733 C C . GLY B 1 263 ? 19.245 -1.572 -49.988 1.00 76.47 257 GLY A C 1
ATOM 5734 O O . GLY B 1 263 ? 18.929 -0.526 -49.423 1.00 78.00 257 GLY A O 1
ATOM 5735 N N . SER B 1 264 ? 18.581 -2.717 -49.813 1.00 74.67 258 SER A N 1
ATOM 5736 C CA . SER B 1 264 ? 17.366 -2.755 -49.006 1.00 72.85 258 SER A CA 1
ATOM 5737 C C . SER B 1 264 ? 17.657 -2.833 -47.513 1.00 70.95 258 SER A C 1
ATOM 5738 O O . SER B 1 264 ? 16.888 -2.291 -46.713 1.00 66.65 258 SER A O 1
ATOM 5741 N N . LYS B 1 265 ? 18.744 -3.499 -47.115 1.00 72.33 259 LYS A N 1
ATOM 5742 C CA . LYS B 1 265 ? 19.038 -3.637 -45.691 1.00 74.65 259 LYS A CA 1
ATOM 5743 C C . LYS B 1 265 ? 19.318 -2.281 -45.056 1.00 72.35 259 LYS A C 1
ATOM 5744 O O . LYS B 1 265 ? 18.810 -1.974 -43.971 1.00 66.49 259 LYS A O 1
ATOM 5750 N N . ASP B 1 266 ? 20.135 -1.457 -45.717 1.00 73.26 260 ASP A N 1
ATOM 5751 C CA . ASP B 1 266 ? 20.395 -0.114 -45.208 1.00 73.69 260 ASP A CA 1
ATOM 5752 C C . ASP B 1 266 ? 19.129 0.732 -45.210 1.00 69.88 260 ASP A C 1
ATOM 5753 O O . ASP B 1 266 ? 18.921 1.552 -44.308 1.00 70.46 260 ASP A O 1
ATOM 5758 N N . ALA B 1 267 ? 18.271 0.544 -46.215 1.00 71.15 261 ALA A N 1
ATOM 5759 C CA . ALA B 1 267 ? 17.040 1.323 -46.310 1.00 68.44 261 ALA A CA 1
ATOM 5760 C C . ALA B 1 267 ? 16.139 1.079 -45.106 1.00 66.29 261 ALA A C 1
ATOM 5761 O O . ALA B 1 267 ? 15.681 2.025 -44.455 1.00 64.50 261 ALA A O 1
ATOM 5763 N N . PHE B 1 268 ? 15.871 -0.192 -44.795 1.00 65.08 262 PHE A N 1
ATOM 5764 C CA . PHE B 1 268 ? 15.032 -0.510 -43.644 1.00 63.36 262 PHE A CA 1
ATOM 5765 C C . PHE B 1 268 ? 15.709 -0.136 -42.332 1.00 65.66 262 PHE A C 1
ATOM 5766 O O . PHE B 1 268 ? 15.026 0.231 -41.368 1.00 65.32 262 PHE A O 1
ATOM 5774 N N . THR B 1 269 ? 17.040 -0.219 -42.274 1.00 66.85 263 THR A N 1
ATOM 5775 C CA . THR B 1 269 ? 17.752 0.137 -41.050 1.00 70.19 263 THR A CA 1
ATOM 5776 C C . THR B 1 269 ? 17.609 1.623 -40.746 1.00 76.81 263 THR A C 1
ATOM 5777 O O . THR B 1 269 ? 17.303 2.012 -39.613 1.00 76.20 263 THR A O 1
ATOM 5781 N N . LEU B 1 270 ? 17.828 2.472 -41.753 1.00 71.89 264 LEU A N 1
ATOM 5782 C CA . LEU B 1 270 ? 17.727 3.913 -41.540 1.00 71.43 264 LEU A CA 1
ATOM 5783 C C . LEU B 1 270 ? 16.281 4.342 -41.327 1.00 67.02 264 LEU A C 1
ATOM 5784 O O . LEU B 1 270 ? 16.011 5.264 -40.548 1.00 63.49 264 LEU A O 1
ATOM 5789 N N . SER B 1 271 ? 15.340 3.695 -42.018 1.00 67.05 265 SER A N 1
ATOM 5790 C CA . SER B 1 271 ? 13.928 3.981 -41.786 1.00 66.04 265 SER A CA 1
ATOM 5791 C C . SER B 1 271 ? 13.541 3.682 -40.345 1.00 67.03 265 SER A C 1
ATOM 5792 O O . SER B 1 271 ? 12.769 4.429 -39.732 1.00 67.39 265 SER A O 1
ATOM 5795 N N . LEU B 1 272 ? 14.070 2.591 -39.788 1.00 71.78 266 LEU A N 1
ATOM 5796 C CA . LEU B 1 272 ? 13.805 2.270 -38.390 1.00 68.68 266 LEU A CA 1
ATOM 5797 C C . LEU B 1 272 ? 14.415 3.312 -37.461 1.00 65.50 266 LEU A C 1
ATOM 5798 O O . LEU B 1 272 ? 13.789 3.715 -36.474 1.00 61.18 266 LEU A O 1
ATOM 5803 N N . LYS B 1 273 ? 15.638 3.759 -37.761 1.00 67.94 267 LYS A N 1
ATOM 5804 C CA . LYS B 1 273 ? 16.270 4.785 -36.940 1.00 66.13 267 LYS A CA 1
ATOM 5805 C C . LYS B 1 273 ? 15.518 6.106 -37.017 1.00 68.04 267 LYS A C 1
ATOM 5806 O O . LYS B 1 273 ? 15.489 6.860 -36.038 1.00 71.23 267 LYS A O 1
ATOM 5812 N N . LEU B 1 274 ? 14.904 6.403 -38.164 1.00 66.48 268 LEU A N 1
ATOM 5813 C CA . LEU B 1 274 ? 14.163 7.653 -38.306 1.00 68.63 268 LEU A CA 1
ATOM 5814 C C . LEU B 1 274 ? 12.860 7.627 -37.516 1.00 67.18 268 LEU A C 1
ATOM 5815 O O . LEU B 1 274 ? 12.477 8.636 -36.913 1.00 65.82 268 LEU A O 1
ATOM 5820 N N . CYS B 1 275 ? 12.162 6.487 -37.513 1.00 67.61 269 CYS A N 1
ATOM 5821 C CA . CYS B 1 275 ? 10.871 6.411 -36.835 1.00 63.41 269 CYS A CA 1
ATOM 5822 C C . CYS B 1 275 ? 11.022 6.560 -35.327 1.00 63.22 269 CYS A C 1
ATOM 5823 O O . CYS B 1 275 ? 10.203 7.220 -34.678 1.00 62.42 269 CYS A O 1
ATOM 5826 N N . ARG B 1 276 ? 12.062 5.954 -34.751 1.00 64.77 270 ARG A N 1
ATOM 5827 C CA . ARG B 1 276 ? 12.266 6.044 -33.311 1.00 70.33 270 ARG A CA 1
ATOM 5828 C C . ARG B 1 276 ? 12.752 7.421 -32.881 1.00 72.98 270 ARG A C 1
ATOM 5829 O O . ARG B 1 276 ? 12.602 7.778 -31.708 1.00 69.72 270 ARG A O 1
ATOM 5837 N N . GLU B 1 277 ? 13.325 8.202 -33.800 1.00 70.92 271 GLU A N 1
ATOM 5838 C CA . GLU B 1 277 ? 13.673 9.586 -33.501 1.00 70.91 271 GLU A CA 1
ATOM 5839 C C . GLU B 1 277 ? 12.457 10.501 -33.484 1.00 69.27 271 GLU A C 1
ATOM 5840 O O . GLU B 1 277 ? 12.516 11.576 -32.877 1.00 70.24 271 GLU A O 1
ATOM 5846 N N . GLY B 1 278 ? 11.367 10.104 -34.132 1.00 66.77 272 GLY A N 1
ATOM 5847 C CA . GLY B 1 278 ? 10.173 10.923 -34.237 1.00 69.54 272 GLY A CA 1
ATOM 5848 C C . GLY B 1 278 ? 9.753 11.246 -35.654 1.00 70.67 272 GLY A C 1
ATOM 5849 O O . GLY B 1 278 ? 8.663 11.806 -35.847 1.00 75.24 272 GLY A O 1
ATOM 5850 N N . LEU B 1 279 ? 10.567 10.924 -36.659 1.00 68.56 273 LEU A N 1
ATOM 5851 C CA . LEU B 1 279 ? 10.233 11.168 -38.062 1.00 66.20 273 LEU A CA 1
ATOM 5852 C C . LEU B 1 279 ? 9.718 9.854 -38.643 1.00 67.61 273 LEU A C 1
ATOM 5853 O O . LEU B 1 279 ? 10.469 9.067 -39.220 1.00 66.00 273 LEU A O 1
ATOM 5858 N N . ILE B 1 280 ? 8.416 9.626 -38.487 1.00 65.70 274 ILE A N 1
ATOM 5859 C CA . ILE B 1 280 ? 7.788 8.365 -38.871 1.00 63.05 274 ILE A CA 1
ATOM 5860 C C . ILE B 1 280 ? 7.688 8.315 -40.394 1.00 67.50 274 ILE A C 1
ATOM 5861 O O . ILE B 1 280 ? 6.862 9.007 -40.995 1.00 67.95 274 ILE A O 1
ATOM 5866 N N . CYS B 1 281 ? 8.522 7.487 -41.021 1.00 67.71 275 CYS A N 1
ATOM 5867 C CA . CYS B 1 281 ? 8.544 7.374 -42.471 1.00 66.77 275 CYS A CA 1
ATOM 5868 C C . CYS B 1 281 ? 8.908 5.946 -42.858 1.00 64.50 275 CYS A C 1
ATOM 5869 O O . CYS B 1 281 ? 9.416 5.169 -42.045 1.00 61.78 275 CYS A O 1
ATOM 5872 N N . GLY B 1 282 ? 8.651 5.613 -44.122 1.00 64.78 276 GLY A N 1
ATOM 5873 C CA . GLY B 1 282 ? 8.774 4.255 -44.602 1.00 61.49 276 GLY A CA 1
ATOM 5874 C C . GLY B 1 282 ? 10.173 3.869 -45.042 1.00 61.03 276 GLY A C 1
ATOM 5875 O O . GLY B 1 282 ? 11.133 4.633 -44.897 1.00 61.88 276 GLY A O 1
ATOM 5876 N N . PRO B 1 283 ? 10.309 2.657 -45.595 1.00 60.41 277 PRO A N 1
ATOM 5877 C CA . PRO B 1 283 ? 11.649 2.163 -45.965 1.00 63.76 277 PRO A CA 1
ATOM 5878 C C . PRO B 1 283 ? 12.357 3.014 -47.004 1.00 64.25 277 PRO A C 1
ATOM 5879 O O . PRO B 1 283 ? 13.582 3.172 -46.935 1.00 63.73 277 PRO A O 1
ATOM 5883 N N . SER B 1 284 ? 11.623 3.562 -47.974 1.00 65.41 278 SER A N 1
ATOM 5884 C CA . SER B 1 284 ? 12.255 4.371 -49.010 1.00 67.77 278 SER A CA 1
ATOM 5885 C C . SER B 1 284 ? 12.799 5.685 -48.468 1.00 67.90 278 SER A C 1
ATOM 5886 O O . SER B 1 284 ? 13.652 6.302 -49.115 1.00 67.45 278 SER A O 1
ATOM 5889 N N . SER B 1 285 ? 12.319 6.132 -47.307 1.00 66.25 279 SER A N 1
ATOM 5890 C CA . SER B 1 285 ? 12.859 7.347 -46.709 1.00 66.92 279 SER A CA 1
ATOM 5891 C C . SER B 1 285 ? 14.260 7.107 -46.162 1.00 67.96 279 SER A C 1
ATOM 5892 O O . SER B 1 285 ? 15.166 7.919 -46.381 1.00 65.23 279 SER A O 1
ATOM 5895 N N . GLY B 1 286 ? 14.457 5.998 -45.446 1.00 67.79 280 GLY A N 1
ATOM 5896 C CA . GLY B 1 286 ? 15.805 5.599 -45.084 1.00 65.37 280 GLY A CA 1
ATOM 5897 C C . GLY B 1 286 ? 16.643 5.257 -46.298 1.00 66.88 280 GLY A C 1
ATOM 5898 O O . GLY B 1 286 ? 17.869 5.404 -46.277 1.00 69.05 280 GLY A O 1
ATOM 5899 N N . PHE B 1 287 ? 15.995 4.800 -47.370 1.00 63.88 281 PHE A N 1
ATOM 5900 C CA . PHE B 1 287 ? 16.684 4.574 -48.636 1.00 61.21 281 PHE A CA 1
ATOM 5901 C C . PHE B 1 287 ? 17.242 5.879 -49.194 1.00 70.18 281 PHE A C 1
ATOM 5902 O O . PHE B 1 287 ? 18.399 5.940 -49.626 1.00 75.76 281 PHE A O 1
ATOM 5910 N N . ASN B 1 288 ? 16.430 6.940 -49.184 1.00 64.61 282 ASN A N 1
ATOM 5911 C CA . ASN B 1 288 ? 16.894 8.235 -49.674 1.00 68.67 282 ASN A CA 1
ATOM 5912 C C . ASN B 1 288 ? 17.971 8.817 -48.768 1.00 68.62 282 ASN A C 1
ATOM 5913 O O . ASN B 1 288 ? 18.955 9.388 -49.253 1.00 67.41 282 ASN A O 1
ATOM 5918 N N . LEU B 1 289 ? 17.800 8.688 -47.450 1.00 69.51 283 LEU A N 1
ATOM 5919 C CA . LEU B 1 289 ? 18.789 9.227 -46.522 1.00 68.34 283 LEU A CA 1
ATOM 5920 C C . LEU B 1 289 ? 20.127 8.513 -46.664 1.00 70.23 283 LEU A C 1
ATOM 5921 O O . LEU B 1 289 ? 21.186 9.149 -46.615 1.00 70.27 283 LEU A O 1
ATOM 5926 N N . GLN B 1 290 ? 20.099 7.189 -46.843 1.00 68.08 284 GLN A N 1
ATOM 5927 C CA . GLN B 1 290 ? 21.341 6.444 -47.016 1.00 70.68 284 GLN A CA 1
ATOM 5928 C C . GLN B 1 290 ? 22.067 6.873 -48.284 1.00 73.58 284 GLN A C 1
ATOM 5929 O O . GLN B 1 290 ? 23.301 6.945 -48.307 1.00 75.25 284 GLN A O 1
ATOM 5935 N N . GLY B 1 291 ? 21.317 7.162 -49.350 1.00 70.75 285 GLY A N 1
ATOM 5936 C CA . GLY B 1 291 ? 21.938 7.691 -50.552 1.00 71.25 285 GLY A CA 1
ATOM 5937 C C . GLY B 1 291 ? 22.641 9.011 -50.304 1.00 74.87 285 GLY A C 1
ATOM 5938 O O . GLY B 1 291 ? 23.734 9.252 -50.823 1.00 74.64 285 GLY A O 1
ATOM 5939 N N . LEU B 1 292 ? 22.028 9.880 -49.498 1.00 76.54 286 LEU A N 1
ATOM 5940 C CA . LEU B 1 292 ? 22.680 11.130 -49.126 1.00 76.95 286 LEU A CA 1
ATOM 5941 C C . LEU B 1 292 ? 23.927 10.870 -48.290 1.00 79.28 286 LEU A C 1
ATOM 5942 O O . LEU B 1 292 ? 24.952 11.539 -48.467 1.00 81.02 286 LEU A O 1
ATOM 5947 N N . PHE B 1 293 ? 23.862 9.898 -47.376 1.00 76.41 287 PHE A N 1
ATOM 5948 C CA . PHE B 1 293 ? 25.037 9.548 -46.585 1.00 78.17 287 PHE A CA 1
ATOM 5949 C C . PHE B 1 293 ? 26.169 9.042 -47.470 1.00 79.75 287 PHE A C 1
ATOM 5950 O O . PHE B 1 293 ? 27.337 9.383 -47.253 1.00 79.16 287 PHE A O 1
ATOM 5958 N N . ASN B 1 294 ? 25.840 8.227 -48.475 1.00 78.00 288 ASN A N 1
ATOM 5959 C CA . ASN B 1 294 ? 26.872 7.654 -49.334 1.00 81.01 288 ASN A CA 1
ATOM 5960 C C . ASN B 1 294 ? 27.567 8.726 -50.164 1.00 80.89 288 ASN A C 1
ATOM 5961 O O . ASN B 1 294 ? 28.776 8.641 -50.410 1.00 81.47 288 ASN A O 1
ATOM 5966 N N . TYR B 1 295 ? 26.825 9.743 -50.606 1.00 81.47 289 TYR A N 1
ATOM 5967 C CA . TYR B 1 295 ? 27.445 10.802 -51.394 1.00 82.55 289 TYR A CA 1
ATOM 5968 C C . TYR B 1 295 ? 28.234 11.767 -50.518 1.00 76.14 289 TYR A C 1
ATOM 5969 O O . TYR B 1 295 ? 29.320 12.212 -50.906 1.00 74.21 289 TYR A O 1
ATOM 5978 N N . LEU B 1 296 ? 27.705 12.106 -49.339 1.00 75.12 290 LEU A N 1
ATOM 5979 C CA . LEU B 1 296 ? 28.423 13.005 -48.440 1.00 82.16 290 LEU A CA 1
ATOM 5980 C C . LEU B 1 296 ? 29.735 12.385 -47.976 1.00 85.22 290 LEU A C 1
ATOM 5981 O O . LEU B 1 296 ? 30.756 13.075 -47.872 1.00 84.57 290 LEU A O 1
ATOM 5986 N N . GLY B 1 297 ? 29.727 11.080 -47.695 1.00 83.59 291 GLY A N 1
ATOM 5987 C CA . GLY B 1 297 ? 30.955 10.388 -47.348 1.00 84.11 291 GLY A CA 1
ATOM 5988 C C . GLY B 1 297 ? 31.939 10.279 -48.491 1.00 88.38 291 GLY A C 1
ATOM 5989 O O . GLY B 1 297 ? 33.146 10.163 -48.248 1.00 90.37 291 GLY A O 1
ATOM 5990 N N . ARG B 1 298 ? 31.452 10.318 -49.733 1.00 89.21 292 ARG A N 1
ATOM 5991 C CA . ARG B 1 298 ? 32.354 10.250 -50.879 1.00 91.32 292 ARG A CA 1
ATOM 5992 C C . ARG B 1 298 ? 33.104 11.564 -51.064 1.00 91.05 292 ARG A C 1
ATOM 5993 O O . ARG B 1 298 ? 34.269 11.570 -51.482 1.00 92.20 292 ARG A O 1
ATOM 6001 N N . LEU B 1 299 ? 32.454 12.688 -50.754 1.00 93.63 293 LEU A N 1
ATOM 6002 C CA . LEU B 1 299 ? 33.125 13.982 -50.814 1.00 92.91 293 LEU A CA 1
ATOM 6003 C C . LEU B 1 299 ? 34.045 14.185 -49.617 1.00 97.50 293 LEU A C 1
ATOM 6004 O O . LEU B 1 299 ? 35.119 14.782 -49.750 1.00 98.35 293 LEU A O 1
ATOM 6009 N N . LYS B 1 300 ? 33.638 13.699 -48.441 1.00 95.25 294 LYS A N 1
ATOM 6010 C CA . LYS B 1 300 ? 34.491 13.804 -47.262 1.00 97.14 294 LYS A CA 1
ATOM 6011 C C . LYS B 1 300 ? 35.742 12.947 -47.412 1.00 100.18 294 LYS A C 1
ATOM 6012 O O . LYS B 1 300 ? 36.834 13.355 -47.000 1.00 102.47 294 LYS A O 1
ATOM 6018 N N . ALA B 1 301 ? 35.602 11.756 -48.001 1.00 97.59 295 ALA A N 1
ATOM 6019 C CA . ALA B 1 301 ? 36.771 10.926 -48.270 1.00 98.48 295 ALA A CA 1
ATOM 6020 C C . ALA B 1 301 ? 37.673 11.571 -49.314 1.00 99.36 295 ALA A C 1
ATOM 6021 O O . ALA B 1 301 ? 38.902 11.456 -49.239 1.00 101.36 295 ALA A O 1
ATOM 6023 N N . ALA B 1 302 ? 37.082 12.255 -50.292 1.00 100.00 296 ALA A N 1
ATOM 6024 C CA . ALA B 1 302 ? 37.843 12.986 -51.295 1.00 99.48 296 ALA A CA 1
ATOM 6025 C C . ALA B 1 302 ? 38.216 14.392 -50.846 1.00 99.39 296 ALA A C 1
ATOM 6026 O O . ALA B 1 302 ? 38.976 15.068 -51.548 1.00 98.89 296 ALA A O 1
ATOM 6028 N N . GLY B 1 303 ? 37.703 14.846 -49.704 1.00 101.35 297 GLY A N 1
ATOM 6029 C CA . GLY B 1 303 ? 38.041 16.152 -49.179 1.00 99.67 297 GLY A CA 1
ATOM 6030 C C . GLY B 1 303 ? 37.367 17.322 -49.858 1.00 96.27 297 GLY A C 1
ATOM 6031 O O . GLY B 1 303 ? 37.783 18.465 -49.639 1.00 97.99 297 GLY A O 1
ATOM 6032 N N . THR B 1 304 ? 36.336 17.080 -50.669 1.00 97.06 298 THR A N 1
ATOM 6033 C CA . THR B 1 304 ? 35.651 18.137 -51.404 1.00 95.66 298 THR A CA 1
ATOM 6034 C C . THR B 1 304 ? 34.274 18.448 -50.826 1.00 94.05 298 THR A C 1
ATOM 6035 O O . THR B 1 304 ? 33.431 19.024 -51.521 1.00 92.43 298 THR A O 1
ATOM 6039 N N . LEU B 1 305 ? 34.030 18.081 -49.566 1.00 92.09 299 LEU A N 1
ATOM 6040 C CA . LEU B 1 305 ? 32.717 18.313 -48.971 1.00 92.08 299 LEU A CA 1
ATOM 6041 C C . LEU B 1 305 ? 32.449 19.801 -48.781 1.00 94.47 299 LEU A C 1
ATOM 6042 O O . LEU B 1 305 ? 31.314 20.260 -48.957 1.00 93.51 299 LEU A O 1
ATOM 6047 N N . SER B 1 306 ? 33.481 20.573 -48.434 1.00 88.04 300 SER A N 1
ATOM 6048 C CA . SER B 1 306 ? 33.317 22.001 -48.194 1.00 95.22 300 SER A CA 1
ATOM 6049 C C . SER B 1 306 ? 32.932 22.778 -49.447 1.00 99.04 300 SER A C 1
ATOM 6050 O O . SER B 1 306 ? 32.602 23.964 -49.339 1.00 100.11 300 SER A O 1
ATOM 6053 N N . SER B 1 307 ? 32.962 22.147 -50.623 1.00 95.53 301 SER A N 1
ATOM 6054 C CA . SER B 1 307 ? 32.570 22.832 -51.849 1.00 96.08 301 SER A CA 1
ATOM 6055 C C . SER B 1 307 ? 31.068 23.077 -51.921 1.00 92.32 301 SER A C 1
ATOM 6056 O O . SER B 1 307 ? 30.634 23.967 -52.660 1.00 98.46 301 SER A O 1
ATOM 6059 N N . LEU B 1 308 ? 30.270 22.314 -51.176 1.00 98.82 302 LEU A N 1
ATOM 6060 C CA . LEU B 1 308 ? 28.826 22.498 -51.150 1.00 90.39 302 LEU A CA 1
ATOM 6061 C C . LEU B 1 308 ? 28.371 23.521 -50.117 1.00 84.88 302 LEU A C 1
ATOM 6062 O O . LEU B 1 308 ? 27.182 23.855 -50.083 1.00 81.03 302 LEU A O 1
ATOM 6067 N N . ALA B 1 309 ? 29.278 24.022 -49.284 1.00 87.52 303 ALA A N 1
ATOM 6068 C CA . ALA B 1 309 ? 28.899 24.938 -48.220 1.00 84.61 303 ALA A CA 1
ATOM 6069 C C . ALA B 1 309 ? 28.562 26.317 -48.777 1.00 80.25 303 ALA A C 1
ATOM 6070 O O . ALA B 1 309 ? 29.094 26.747 -49.804 1.00 80.07 303 ALA A O 1
ATOM 6072 N N . GLY B 1 310 ? 27.662 27.010 -48.083 1.00 82.15 304 GLY A N 1
ATOM 6073 C CA . GLY B 1 310 ? 27.304 28.363 -48.430 1.00 75.94 304 GLY A CA 1
ATOM 6074 C C . GLY B 1 310 ? 28.219 29.367 -47.762 1.00 76.09 304 GLY A C 1
ATOM 6075 O O . GLY B 1 310 ? 29.312 29.026 -47.297 1.00 70.68 304 GLY A O 1
ATOM 6076 N N . PRO B 1 311 ? 27.788 30.633 -47.703 1.00 69.00 305 PRO A N 1
ATOM 6077 C CA . PRO B 1 311 ? 28.622 31.653 -47.038 1.00 71.60 305 PRO A CA 1
ATOM 6078 C C . PRO B 1 311 ? 28.932 31.296 -45.595 1.00 76.03 305 PRO A C 1
ATOM 6079 O O . PRO B 1 311 ? 30.092 31.368 -45.170 1.00 75.51 305 PRO A O 1
ATOM 6083 N N . TYR B 1 312 ? 27.916 30.909 -44.830 1.00 77.83 306 TYR A N 1
ATOM 6084 C CA . TYR B 1 312 ? 28.134 30.267 -43.545 1.00 78.18 306 TYR A CA 1
ATOM 6085 C C . TYR B 1 312 ? 28.462 28.800 -43.781 1.00 82.83 306 TYR A C 1
ATOM 6086 O O . TYR B 1 312 ? 27.911 28.164 -44.684 1.00 88.63 306 TYR A O 1
ATOM 6095 N N . GLY B 1 313 ? 29.366 28.265 -42.966 1.00 84.21 307 GLY A N 1
ATOM 6096 C CA . GLY B 1 313 ? 29.960 26.964 -43.226 1.00 83.92 307 GLY A CA 1
ATOM 6097 C C . GLY B 1 313 ? 29.022 25.771 -43.283 1.00 79.46 307 GLY A C 1
ATOM 6098 O O . GLY B 1 313 ? 29.481 24.648 -43.528 1.00 78.94 307 GLY A O 1
ATOM 6099 N N . ILE B 1 314 ? 27.725 25.983 -43.082 1.00 81.13 308 ILE A N 1
ATOM 6100 C CA . ILE B 1 314 ? 26.774 24.880 -43.003 1.00 84.24 308 ILE A CA 1
ATOM 6101 C C . ILE B 1 314 ? 26.303 24.485 -44.398 1.00 83.20 308 ILE A C 1
ATOM 6102 O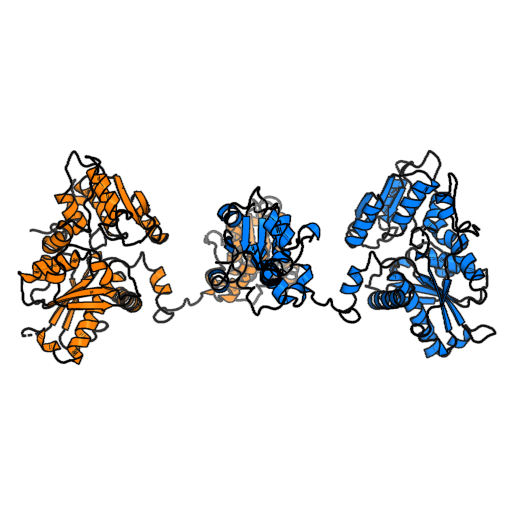 O . ILE B 1 314 ? 26.190 25.313 -45.309 1.00 80.33 308 ILE A O 1
ATOM 6107 N N . ILE B 1 315 ? 26.033 23.192 -44.564 1.00 77.87 309 ILE A N 1
ATOM 6108 C CA . ILE B 1 315 ? 25.542 22.621 -45.813 1.00 78.38 309 ILE A CA 1
ATOM 6109 C C . ILE B 1 315 ? 24.126 22.127 -45.557 1.00 77.14 309 ILE A C 1
ATOM 6110 O O . ILE B 1 315 ? 23.925 21.133 -44.849 1.00 79.74 309 ILE A O 1
ATOM 6115 N N . ASP B 1 316 ? 23.141 22.816 -46.128 1.00 71.20 310 ASP A N 1
ATOM 6116 C CA . ASP B 1 316 ? 21.736 22.486 -45.911 1.00 72.09 310 ASP A CA 1
ATOM 6117 C C . ASP B 1 316 ? 21.285 21.500 -46.983 1.00 74.08 310 ASP A C 1
ATOM 6118 O O . ASP B 1 316 ? 21.208 21.848 -48.166 1.00 74.23 310 ASP A O 1
ATOM 6123 N N . CYS B 1 317 ? 20.988 20.272 -46.567 1.00 70.92 311 CYS A N 1
ATOM 6124 C CA . CYS B 1 317 ? 20.507 19.226 -47.455 1.00 70.14 311 CYS A CA 1
ATOM 6125 C C . CYS B 1 317 ? 19.061 18.891 -47.119 1.00 67.80 311 CYS A C 1
ATOM 6126 O O . CYS B 1 317 ? 18.685 18.825 -45.944 1.00 68.67 311 CYS A O 1
ATOM 6129 N N . ALA B 1 318 ? 18.254 18.680 -48.154 1.00 64.31 312 ALA A N 1
ATOM 6130 C CA . ALA B 1 318 ? 16.864 18.274 -48.004 1.00 67.38 312 ALA A CA 1
ATOM 6131 C C . ALA B 1 318 ? 16.650 16.962 -48.743 1.00 68.32 312 ALA A C 1
ATOM 6132 O O . ALA B 1 318 ? 17.054 16.827 -49.903 1.00 67.10 312 ALA A O 1
ATOM 6134 N N . PHE B 1 319 ? 16.026 15.996 -48.072 1.00 64.79 313 PHE A N 1
ATOM 6135 C CA . PHE B 1 319 ? 15.702 14.716 -48.682 1.00 68.26 313 PHE A CA 1
ATOM 6136 C C . PHE B 1 319 ? 14.231 14.401 -48.451 1.00 68.55 313 PHE A C 1
ATOM 6137 O O . PHE B 1 319 ? 13.618 14.878 -47.492 1.00 69.15 313 PHE A O 1
ATOM 6145 N N . ILE B 1 320 ? 13.672 13.596 -49.346 1.00 66.84 314 ILE A N 1
ATOM 6146 C CA . ILE B 1 320 ? 12.244 13.304 -49.360 1.00 66.63 314 ILE A CA 1
ATOM 6147 C C . ILE B 1 320 ? 11.962 12.087 -48.491 1.00 68.06 314 ILE A C 1
ATOM 6148 O O . ILE B 1 320 ? 12.671 11.076 -48.561 1.00 69.58 314 ILE A O 1
ATOM 6153 N N . CYS B 1 321 ? 10.930 12.192 -47.657 1.00 64.81 315 CYS A N 1
ATOM 6154 C CA . CYS B 1 321 ? 10.352 11.056 -46.949 1.00 62.80 315 CYS A CA 1
ATOM 6155 C C . CYS B 1 321 ? 9.000 10.757 -47.582 1.00 64.36 315 CYS A C 1
ATOM 6156 O O . CYS B 1 321 ? 8.106 11.609 -47.573 1.00 67.57 315 CYS A O 1
ATOM 6159 N N . CYS B 1 322 ? 8.851 9.547 -48.122 1.00 61.22 316 CYS A N 1
ATOM 6160 C CA . CYS B 1 322 ? 7.807 9.275 -49.103 1.00 67.24 316 CYS A CA 1
ATOM 6161 C C . CYS B 1 322 ? 6.494 8.792 -48.492 1.00 65.60 316 CYS A C 1
ATOM 6162 O O . CYS B 1 322 ? 5.421 9.203 -48.947 1.00 63.44 316 CYS A O 1
ATOM 6165 N N . ASP B 1 323 ? 6.542 7.922 -47.488 1.00 62.31 317 ASP A N 1
ATOM 6166 C CA . ASP B 1 323 ? 5.319 7.369 -46.918 1.00 63.63 317 ASP A CA 1
ATOM 6167 C C . ASP B 1 323 ? 5.616 6.851 -45.517 1.00 60.74 317 ASP A C 1
ATOM 6168 O O . ASP B 1 323 ? 6.742 6.947 -45.022 1.00 59.25 317 ASP A O 1
ATOM 6173 N N . LEU B 1 324 ? 4.577 6.284 -44.876 1.00 59.73 318 LEU A N 1
ATOM 6174 C CA . LEU B 1 324 ? 4.591 5.720 -43.536 1.00 58.49 318 LEU A CA 1
ATOM 6175 C C . LEU B 1 324 ? 5.056 4.266 -43.568 1.00 60.48 318 LEU A C 1
ATOM 6176 O O . LEU B 1 324 ? 4.848 3.561 -44.561 1.00 61.70 318 LEU A O 1
ATOM 6181 N N . PRO B 1 325 ? 5.692 3.793 -42.496 1.00 64.95 319 PRO A N 1
ATOM 6182 C CA . PRO B 1 325 ? 6.217 2.422 -42.469 1.00 63.76 319 PRO A CA 1
ATOM 6183 C C . PRO B 1 325 ? 5.227 1.357 -42.022 1.00 63.43 319 PRO A C 1
ATOM 6184 O O . PRO B 1 325 ? 5.588 0.174 -42.024 1.00 67.81 319 PRO A O 1
ATOM 6188 N N . TYR B 1 326 ? 4.007 1.741 -41.642 1.00 58.93 320 TYR A N 1
ATOM 6189 C CA . TYR B 1 326 ? 3.063 0.779 -41.074 1.00 62.00 320 TYR A CA 1
ATOM 6190 C C . TYR B 1 326 ? 2.778 -0.407 -41.989 1.00 67.22 320 TYR A C 1
ATOM 6191 O O . TYR B 1 326 ? 2.797 -1.549 -41.498 1.00 70.50 320 TYR A O 1
ATOM 6200 N N . PRO B 1 327 ? 2.508 -0.238 -43.291 1.00 67.20 321 PRO A N 1
ATOM 6201 C CA . PRO B 1 327 ? 2.248 -1.417 -44.135 1.00 70.36 321 PRO A CA 1
ATOM 6202 C C . PRO B 1 327 ? 3.456 -2.321 -44.327 1.00 70.11 321 PRO A C 1
ATOM 6203 O O . PRO B 1 327 ? 3.286 -3.451 -44.803 1.00 75.13 321 PRO A O 1
ATOM 6207 N N . TYR B 1 328 ? 4.660 -1.872 -43.971 1.00 72.07 322 TYR A N 1
ATOM 6208 C CA . TYR B 1 328 ? 5.882 -2.636 -44.188 1.00 69.03 322 TYR A CA 1
ATOM 6209 C C . TYR B 1 328 ? 6.449 -3.226 -42.903 1.00 67.88 322 TYR A C 1
ATOM 6210 O O . TYR B 1 328 ? 7.549 -3.789 -42.930 1.00 67.90 322 TYR A O 1
ATOM 6219 N N . VAL B 1 329 ? 5.723 -3.125 -41.785 1.00 64.65 323 VAL A N 1
ATOM 6220 C CA . VAL B 1 329 ? 6.308 -3.407 -40.474 1.00 68.94 323 VAL A CA 1
ATOM 6221 C C . VAL B 1 329 ? 6.812 -4.844 -40.393 1.00 67.78 323 VAL A C 1
ATOM 6222 O O . VAL B 1 329 ? 7.839 -5.121 -39.761 1.00 68.75 323 VAL A O 1
ATOM 6226 N N . ASP B 1 330 ? 6.109 -5.780 -41.035 1.00 64.46 324 ASP A N 1
ATOM 6227 C CA . ASP B 1 330 ? 6.552 -7.170 -41.006 1.00 71.71 324 ASP A CA 1
ATOM 6228 C C . ASP B 1 330 ? 7.852 -7.352 -41.779 1.00 66.07 324 ASP A C 1
ATOM 6229 O O . ASP B 1 330 ? 8.695 -8.173 -41.399 1.00 64.52 324 ASP A O 1
ATOM 6234 N N . GLU B 1 331 ? 8.033 -6.593 -42.862 1.00 66.35 325 GLU A N 1
ATOM 6235 C CA . GLU B 1 331 ? 9.247 -6.721 -43.662 1.00 65.17 325 GLU A CA 1
ATOM 6236 C C . GLU B 1 331 ? 10.484 -6.285 -42.887 1.00 68.25 325 GLU A C 1
ATOM 6237 O O . GLU B 1 331 ? 11.593 -6.742 -43.183 1.00 69.74 325 GLU A O 1
ATOM 6243 N N . TYR B 1 332 ? 10.318 -5.402 -41.899 1.00 67.15 326 TYR A N 1
ATOM 6244 C CA . TYR B 1 332 ? 11.447 -4.999 -41.067 1.00 66.77 326 TYR A CA 1
ATOM 6245 C C . TYR B 1 332 ? 12.006 -6.182 -40.287 1.00 70.21 326 TYR A C 1
ATOM 6246 O O . TYR B 1 332 ? 13.226 -6.357 -40.199 1.00 73.73 326 TYR A O 1
ATOM 6255 N N . PHE B 1 333 ? 11.125 -7.004 -39.709 1.00 70.39 327 PHE A N 1
ATOM 6256 C CA . PHE B 1 333 ? 11.583 -8.162 -38.948 1.00 70.72 327 PHE A CA 1
ATOM 6257 C C . PHE B 1 333 ? 12.233 -9.208 -39.845 1.00 67.95 327 PHE A C 1
ATOM 6258 O O . PHE B 1 333 ? 13.114 -9.947 -39.391 1.00 66.45 327 PHE A O 1
ATOM 6266 N N . ASP B 1 334 ? 11.818 -9.290 -41.111 1.00 67.40 328 ASP A N 1
ATOM 6267 C CA . ASP B 1 334 ? 12.447 -10.235 -42.028 1.00 70.60 328 ASP A CA 1
ATOM 6268 C C . ASP B 1 334 ? 13.809 -9.732 -42.492 1.00 73.57 328 ASP A C 1
ATOM 6269 O O . ASP B 1 334 ? 14.782 -10.494 -42.519 1.00 71.81 328 ASP A O 1
ATOM 6274 N N . LYS B 1 335 ? 13.898 -8.450 -42.854 1.00 72.80 329 LYS A N 1
ATOM 6275 C CA . LYS B 1 335 ? 15.148 -7.897 -43.368 1.00 74.77 329 LYS A CA 1
ATOM 6276 C C . LYS B 1 335 ? 16.166 -7.665 -42.257 1.00 73.68 329 LYS A C 1
ATOM 6277 O O . LYS B 1 335 ? 17.350 -7.977 -42.423 1.00 72.72 329 LYS A O 1
ATOM 6283 N N . LEU B 1 336 ? 15.731 -7.119 -41.127 1.00 75.51 330 LEU A N 1
ATOM 6284 C CA . LEU B 1 336 ? 16.622 -6.864 -40.007 1.00 76.29 330 LEU A CA 1
ATOM 6285 C C . LEU B 1 336 ? 16.595 -8.034 -39.032 1.00 79.55 330 LEU A C 1
ATOM 6286 O O . LEU B 1 336 ? 15.605 -8.764 -38.934 1.00 80.79 330 LEU A O 1
ATOM 6291 N N . GLY B 1 337 ? 17.697 -8.208 -38.312 1.00 79.60 331 GLY A N 1
ATOM 6292 C CA . GLY B 1 337 ? 17.797 -9.272 -37.337 1.00 86.26 331 GLY A CA 1
ATOM 6293 C C . GLY B 1 337 ? 16.915 -9.021 -36.128 1.00 92.73 331 GLY A C 1
ATOM 6294 O O . GLY B 1 337 ? 16.261 -7.986 -35.985 1.00 98.34 331 GLY A O 1
ATOM 6295 N N . ASP B 1 338 ? 16.896 -10.011 -35.232 1.00 92.11 332 ASP A N 1
ATOM 6296 C CA . ASP B 1 338 ? 16.146 -9.860 -33.991 1.00 89.72 332 ASP A CA 1
ATOM 6297 C C . ASP B 1 338 ? 16.765 -8.819 -33.069 1.00 86.79 332 ASP A C 1
ATOM 6298 O O . ASP B 1 338 ? 16.077 -8.314 -32.176 1.00 86.27 332 ASP A O 1
ATOM 6303 N N . ASN B 1 339 ? 18.040 -8.490 -33.262 1.00 83.26 333 ASN A N 1
ATOM 6304 C CA . ASN B 1 339 ? 18.606 -7.323 -32.607 1.00 88.66 333 ASN A CA 1
ATOM 6305 C C . ASN B 1 339 ? 17.942 -6.058 -33.145 1.00 90.73 333 ASN A C 1
ATOM 6306 O O . ASN B 1 339 ? 17.307 -6.060 -34.204 1.00 93.42 333 ASN A O 1
ATOM 6311 N N . ALA B 1 340 ? 18.087 -4.970 -32.390 1.00 90.16 334 ALA A N 1
ATOM 6312 C CA . ALA B 1 340 ? 17.353 -3.720 -32.584 1.00 89.10 334 ALA A CA 1
ATOM 6313 C C . ALA B 1 340 ? 15.849 -3.896 -32.400 1.00 85.12 334 ALA A C 1
ATOM 6314 O O . ALA B 1 340 ? 15.083 -2.956 -32.648 1.00 89.87 334 ALA A O 1
ATOM 6316 N N . PHE B 1 341 ? 15.409 -5.081 -31.978 1.00 85.94 335 PHE A N 1
ATOM 6317 C CA . PHE B 1 341 ? 14.035 -5.333 -31.563 1.00 77.89 335 PHE A CA 1
ATOM 6318 C C . PHE B 1 341 ? 14.079 -5.994 -30.195 1.00 77.27 335 PHE A C 1
ATOM 6319 O O . PHE B 1 341 ? 14.651 -7.079 -30.048 1.00 76.63 335 PHE A O 1
ATOM 6327 N N . HIS B 1 342 ? 13.491 -5.345 -29.201 1.00 74.31 336 HIS A N 1
ATOM 6328 C CA . HIS B 1 342 ? 13.377 -5.969 -27.890 1.00 72.38 336 HIS A CA 1
ATOM 6329 C C . HIS B 1 342 ? 12.419 -7.151 -27.982 1.00 76.00 336 HIS A C 1
ATOM 6330 O O . HIS B 1 342 ? 11.284 -6.985 -28.443 1.00 79.84 336 HIS A O 1
ATOM 6337 N N . PRO B 1 343 ? 12.836 -8.349 -27.579 1.00 76.30 337 PRO A N 1
ATOM 6338 C CA . PRO B 1 343 ? 11.914 -9.489 -27.606 1.00 70.02 337 PRO A CA 1
ATOM 6339 C C . PRO B 1 343 ? 10.776 -9.298 -26.618 1.00 67.43 337 PRO A C 1
ATOM 6340 O O . PRO B 1 343 ? 10.906 -8.604 -25.607 1.00 67.40 337 PRO A O 1
ATOM 6344 N N . ILE B 1 344 ? 9.647 -9.927 -26.926 1.00 69.18 338 ILE A N 1
ATOM 6345 C CA . ILE B 1 344 ? 8.445 -9.784 -26.111 1.00 72.64 338 ILE A CA 1
ATOM 6346 C C . ILE B 1 344 ? 8.590 -10.639 -24.859 1.00 75.95 338 ILE A C 1
ATOM 6347 O O . ILE B 1 344 ? 8.802 -11.853 -24.943 1.00 75.95 338 ILE A O 1
ATOM 6352 N N . ARG B 1 345 ? 8.485 -10.004 -23.695 1.00 75.09 339 ARG A N 1
ATOM 6353 C CA . ARG B 1 345 ? 8.527 -10.728 -22.435 1.00 74.11 339 ARG A CA 1
ATOM 6354 C C . ARG B 1 345 ? 7.197 -11.431 -22.191 1.00 71.66 339 ARG A C 1
ATOM 6355 O O . ARG B 1 345 ? 6.129 -10.922 -22.545 1.00 68.46 339 ARG A O 1
ATOM 6363 N N . ASN B 1 346 ? 7.275 -12.613 -21.577 1.00 72.12 340 ASN A N 1
ATOM 6364 C CA . ASN B 1 346 ? 6.117 -13.489 -21.397 1.00 63.28 340 ASN A CA 1
ATOM 6365 C C . ASN B 1 346 ? 5.438 -13.756 -22.739 1.00 68.00 340 ASN A C 1
ATOM 6366 O O . ASN B 1 346 ? 4.215 -13.673 -22.879 1.00 70.81 340 ASN A O 1
ATOM 6371 N N . GLN B 1 347 ? 6.263 -14.075 -23.741 1.00 67.51 341 GLN A N 1
ATOM 6372 C CA . GLN B 1 347 ? 5.758 -14.300 -25.092 1.00 70.80 341 GLN A CA 1
ATOM 6373 C C . GLN B 1 347 ? 4.763 -15.453 -25.133 1.00 71.66 341 GLN A C 1
ATOM 6374 O O . GLN B 1 347 ? 3.785 -15.411 -25.888 1.00 68.39 341 GLN A O 1
ATOM 6380 N N . ASN B 1 348 ? 4.987 -16.483 -24.312 1.00 73.05 342 ASN A N 1
ATOM 6381 C CA . ASN B 1 348 ? 4.125 -17.661 -24.314 1.00 71.53 342 ASN A CA 1
ATOM 6382 C C . ASN B 1 348 ? 2.663 -17.323 -24.041 1.00 67.38 342 ASN A C 1
ATOM 6383 O O . ASN B 1 348 ? 1.780 -18.102 -24.416 1.00 65.77 342 ASN A O 1
ATOM 6388 N N . LEU B 1 349 ? 2.387 -16.183 -23.403 1.00 64.45 343 LEU A N 1
ATOM 6389 C CA . LEU B 1 349 ? 1.010 -15.805 -23.107 1.00 66.16 343 LEU A CA 1
ATOM 6390 C C . LEU B 1 349 ? 0.232 -15.413 -24.355 1.00 69.05 343 LEU A C 1
ATOM 6391 O O . LEU B 1 349 ? -1.000 -15.339 -24.302 1.00 73.09 343 LEU A O 1
ATOM 6396 N N . ALA B 1 350 ? 0.919 -15.165 -25.472 1.00 66.73 344 ALA A N 1
ATOM 6397 C CA . ALA B 1 350 ? 0.253 -14.731 -26.694 1.00 70.59 344 ALA A CA 1
ATOM 6398 C C . ALA B 1 350 ? -0.642 -15.804 -27.303 1.00 76.35 344 ALA A C 1
ATOM 6399 O O . ALA B 1 350 ? -1.418 -15.490 -28.212 1.00 80.83 344 ALA A O 1
ATOM 6401 N N . ALA B 1 351 ? -0.565 -17.053 -26.827 1.00 75.82 345 ALA A N 1
ATOM 6402 C CA . ALA B 1 351 ? -1.378 -18.119 -27.402 1.00 75.56 345 ALA A CA 1
ATOM 6403 C C . ALA B 1 351 ? -1.953 -19.063 -26.348 1.00 79.35 345 ALA A C 1
ATOM 6404 O O . ALA B 1 351 ? -2.237 -20.224 -26.666 1.00 79.39 345 ALA A O 1
ATOM 6406 N N . VAL B 1 352 ? -2.150 -18.605 -25.111 1.00 74.45 346 VAL A N 1
ATOM 6407 C CA . VAL B 1 352 ? -2.534 -19.515 -24.035 1.00 80.30 346 VAL A CA 1
ATOM 6408 C C . VAL B 1 352 ? -3.436 -18.817 -23.018 1.00 83.94 346 VAL A C 1
ATOM 6409 O O . VAL B 1 352 ? -3.642 -19.313 -21.904 1.00 90.21 346 VAL A O 1
ATOM 6413 N N . ASP B 1 353 ? -3.992 -17.665 -23.392 1.00 84.99 347 ASP A N 1
ATOM 6414 C CA . ASP B 1 353 ? -5.000 -16.997 -22.572 1.00 79.96 347 ASP A CA 1
ATOM 6415 C C . ASP B 1 353 ? -5.842 -16.097 -23.467 1.00 73.08 347 ASP A C 1
ATOM 6416 O O . ASP B 1 353 ? -5.908 -14.880 -23.269 1.00 65.47 347 ASP A O 1
ATOM 6421 N N . LEU B 1 354 ? -6.508 -16.707 -24.447 1.00 78.05 348 LEU A N 1
ATOM 6422 C CA . LEU B 1 354 ? -7.045 -15.989 -25.594 1.00 75.13 348 LEU A CA 1
ATOM 6423 C C . LEU B 1 354 ? -8.405 -15.350 -25.349 1.00 73.95 348 LEU A C 1
ATOM 6424 O O . LEU B 1 354 ? -8.840 -14.541 -26.176 1.00 77.73 348 LEU A O 1
ATOM 6429 N N . TYR B 1 355 ? -9.087 -15.679 -24.258 1.00 66.60 349 TYR A N 1
ATOM 6430 C CA . TYR B 1 355 ? -10.472 -15.274 -24.079 1.00 68.29 349 TYR A CA 1
ATOM 6431 C C . TYR B 1 355 ? -10.585 -14.142 -23.066 1.00 71.11 349 TYR A C 1
ATOM 6432 O O . TYR B 1 355 ? -9.695 -13.917 -22.241 1.00 70.33 349 TYR A O 1
ATOM 6441 N N . ARG B 1 356 ? -11.706 -13.429 -23.145 1.00 67.86 350 ARG A N 1
ATOM 6442 C CA . ARG B 1 356 ? -11.894 -12.194 -22.403 1.00 69.18 350 ARG A CA 1
ATOM 6443 C C . ARG B 1 356 ? -12.202 -12.467 -20.934 1.00 69.80 350 ARG A C 1
ATOM 6444 O O . ARG B 1 356 ? -12.624 -13.559 -20.545 1.00 70.03 350 ARG A O 1
ATOM 6452 N N . TYR B 1 357 ? -11.979 -11.440 -20.116 1.00 66.46 351 TYR A N 1
ATOM 6453 C CA . TYR B 1 357 ? -12.326 -11.440 -18.702 1.00 71.56 351 TYR A CA 1
ATOM 6454 C C . TYR B 1 357 ? -13.227 -10.244 -18.433 1.00 74.54 351 TYR A C 1
ATOM 6455 O O . TYR B 1 357 ? -12.931 -9.130 -18.877 1.00 76.95 351 TYR A O 1
ATOM 6464 N N . ASP B 1 358 ? -14.320 -10.471 -17.710 1.00 72.71 352 ASP A N 1
ATOM 6465 C CA . ASP B 1 358 ? -15.243 -9.408 -17.334 1.00 77.41 352 ASP A CA 1
ATOM 6466 C C . ASP B 1 358 ? -15.236 -9.263 -15.820 1.00 79.99 352 ASP A C 1
ATOM 6467 O O . ASP B 1 358 ? -15.386 -10.253 -15.096 1.00 81.96 352 ASP A O 1
ATOM 6472 N N . GLU B 1 359 ? -15.063 -8.026 -15.346 1.00 77.18 353 GLU A N 1
ATOM 6473 C CA . GLU B 1 359 ? -15.031 -7.773 -13.910 1.00 81.34 353 GLU A CA 1
ATOM 6474 C C . GLU B 1 359 ? -16.358 -8.105 -13.238 1.00 79.10 353 GLU A C 1
ATOM 6475 O O . GLU B 1 359 ? -16.386 -8.339 -12.025 1.00 80.63 353 GLU A O 1
ATOM 6481 N N . ALA B 1 360 ? -17.455 -8.143 -13.998 1.00 82.53 354 ALA A N 1
ATOM 6482 C CA . ALA B 1 360 ? -18.736 -8.549 -13.431 1.00 79.25 354 ALA A CA 1
ATOM 6483 C C . ALA B 1 360 ? -18.778 -10.035 -13.102 1.00 75.52 354 ALA A C 1
ATOM 6484 O O . ALA B 1 360 ? -19.636 -10.461 -12.322 1.00 75.70 354 ALA A O 1
ATOM 6486 N N . TRP B 1 361 ? -17.874 -10.832 -13.679 1.00 78.73 355 TRP A N 1
ATOM 6487 C CA . TRP B 1 361 ? -17.823 -12.256 -13.368 1.00 79.98 355 TRP A CA 1
ATOM 6488 C C . TRP B 1 361 ? -17.211 -12.518 -11.998 1.00 85.68 355 TRP A C 1
ATOM 6489 O O . TRP B 1 361 ? -17.526 -13.532 -11.367 1.00 88.19 355 TRP A O 1
ATOM 6500 N N . GLU B 1 362 ? -16.345 -11.626 -11.526 1.00 78.80 356 GLU A N 1
ATOM 6501 C CA . GLU B 1 362 ? -15.694 -11.779 -10.232 1.00 81.07 356 GLU A CA 1
ATOM 6502 C C . GLU B 1 362 ? -16.550 -11.110 -9.162 1.00 78.76 356 GLU A C 1
ATOM 6503 O O . GLU B 1 362 ? -16.810 -9.904 -9.230 1.00 77.71 356 GLU A O 1
ATOM 6509 N N . LEU B 1 363 ? -16.984 -11.893 -8.177 1.00 83.33 357 LEU A N 1
ATOM 6510 C CA . LEU B 1 363 ? -17.914 -11.434 -7.158 1.00 82.40 357 LEU A CA 1
ATOM 6511 C C . LEU B 1 363 ? -17.295 -11.554 -5.772 1.00 84.92 357 LEU A C 1
ATOM 6512 O O . LEU B 1 363 ? -16.436 -12.407 -5.527 1.00 88.25 357 LEU A O 1
ATOM 6517 N N . GLU B 1 364 ? -17.744 -10.687 -4.869 1.00 85.62 358 GLU A N 1
ATOM 6518 C CA . GLU B 1 364 ? -17.366 -10.807 -3.472 1.00 89.33 358 GLU A CA 1
ATOM 6519 C C . GLU B 1 364 ? -18.014 -12.052 -2.868 1.00 87.58 358 GLU A C 1
ATOM 6520 O O . GLU B 1 364 ? -19.054 -12.512 -3.348 1.00 86.58 358 GLU A O 1
ATOM 6526 N N . PRO B 1 365 ? -17.409 -12.628 -1.823 1.00 86.74 359 PRO A N 1
ATOM 6527 C CA . PRO B 1 365 ? -17.993 -13.843 -1.227 1.00 92.60 359 PRO A CA 1
ATOM 6528 C C . PRO B 1 365 ? -19.435 -13.671 -0.778 1.00 97.21 359 PRO A C 1
ATOM 6529 O O . PRO B 1 365 ? -20.225 -14.618 -0.877 1.00 97.32 359 PRO A O 1
ATOM 6533 N N . SER B 1 366 ? -19.804 -12.485 -0.292 1.00 97.44 360 SER A N 1
ATOM 6534 C CA . SER B 1 366 ? -21.188 -12.256 0.112 1.00 99.34 360 SER A CA 1
ATOM 6535 C C . SER B 1 366 ? -22.128 -12.294 -1.087 1.00 98.34 360 SER A C 1
ATOM 6536 O O . SER B 1 366 ? -23.256 -12.791 -0.984 1.00 97.48 360 SER A O 1
ATOM 6539 N N . SER B 1 367 ? -21.680 -11.781 -2.234 1.00 99.51 361 SER A N 1
ATOM 6540 C CA . SER B 1 367 ? -22.529 -11.745 -3.419 1.00 100.19 361 SER A CA 1
ATOM 6541 C C . SER B 1 367 ? -22.663 -13.113 -4.076 1.00 100.82 361 SER A C 1
ATOM 6542 O O . SER B 1 367 ? -23.719 -13.423 -4.638 1.00 99.61 361 SER A O 1
ATOM 6545 N N . ALA B 1 368 ? -21.616 -13.938 -4.018 1.00 101.75 362 ALA A N 1
ATOM 6546 C CA . ALA B 1 368 ? -21.651 -15.234 -4.687 1.00 101.41 362 ALA A CA 1
ATOM 6547 C C . ALA B 1 368 ? -22.496 -16.241 -3.916 1.00 101.17 362 ALA A C 1
ATOM 6548 O O . ALA B 1 368 ? -23.360 -16.909 -4.495 1.00 100.66 362 ALA A O 1
ATOM 6550 N N . LEU B 1 369 ? -22.264 -16.362 -2.607 1.00 104.73 363 LEU A N 1
ATOM 6551 C CA . LEU B 1 369 ? -22.994 -17.333 -1.800 1.00 105.45 363 LEU A CA 1
ATOM 6552 C C . LEU B 1 369 ? -24.453 -16.952 -1.581 1.00 108.32 363 LEU A C 1
ATOM 6553 O O . LEU B 1 369 ? -25.211 -17.767 -1.044 1.00 110.07 363 LEU A O 1
ATOM 6558 N N . SER B 1 370 ? -24.835 -15.745 -1.986 1.00 111.28 364 SER A N 1
ATOM 6559 C CA . SER B 1 370 ? -26.208 -15.282 -1.823 1.00 112.19 364 SER A CA 1
ATOM 6560 C C . SER B 1 370 ? -27.137 -15.933 -2.842 1.00 115.58 364 SER A C 1
ATOM 6561 O O . SER B 1 370 ? -28.252 -16.338 -2.511 1.00 117.16 364 SER A O 1
ATOM 6564 N N . HIS B 1 371 ? -26.672 -16.031 -4.083 1.00 118.40 365 HIS A N 1
ATOM 6565 C CA . HIS B 1 371 ? -27.460 -16.632 -5.152 1.00 121.47 365 HIS A CA 1
ATOM 6566 C C . HIS B 1 371 ? -27.749 -18.102 -4.865 1.00 123.88 365 HIS A C 1
ATOM 6567 O O . HIS B 1 371 ? -28.853 -18.587 -5.110 1.00 126.27 365 HIS A O 1
ATOM 6574 N N . PHE B 1 372 ? -26.749 -18.805 -4.344 1.00 162.90 366 PHE A N 1
ATOM 6575 C CA . PHE B 1 372 ? -26.894 -20.220 -4.022 1.00 160.50 366 PHE A CA 1
ATOM 6576 C C . PHE B 1 372 ? -28.067 -20.453 -3.076 1.00 161.49 366 PHE A C 1
ATOM 6577 O O . PHE B 1 372 ? -27.905 -20.440 -1.856 1.00 161.05 366 PHE A O 1
ATOM 6585 N N . ALA B 1 381 ? -28.271 -23.402 -9.908 1.00 87.93 375 ALA A N 1
ATOM 6586 C CA . ALA B 1 381 ? -26.993 -22.826 -9.509 1.00 89.70 375 ALA A CA 1
ATOM 6587 C C . ALA B 1 381 ? -26.124 -23.862 -8.803 1.00 91.24 375 ALA A C 1
ATOM 6588 O O . ALA B 1 381 ? -26.582 -24.552 -7.893 1.00 88.21 375 ALA A O 1
ATOM 6590 N N . VAL B 1 382 ? -24.865 -23.968 -9.231 1.00 91.51 376 VAL A N 1
ATOM 6591 C CA . VAL B 1 382 ? -23.916 -24.906 -8.648 1.00 88.73 376 VAL A CA 1
ATOM 6592 C C . VAL B 1 382 ? -22.644 -24.154 -8.280 1.00 84.31 376 VAL A C 1
ATOM 6593 O O . VAL B 1 382 ? -22.340 -23.090 -8.823 1.00 85.58 376 VAL A O 1
ATOM 6597 N N . LEU B 1 383 ? -21.898 -24.728 -7.338 1.00 85.01 377 LEU A N 1
ATOM 6598 C CA . LEU B 1 383 ? -20.646 -24.157 -6.857 1.00 82.14 377 LEU A CA 1
ATOM 6599 C C . LEU B 1 383 ? -19.522 -25.150 -7.117 1.00 84.39 377 LEU A C 1
ATOM 6600 O O . LEU B 1 383 ? -19.583 -26.295 -6.658 1.00 89.58 377 LEU A O 1
ATOM 6605 N N . LEU B 1 384 ? -18.503 -24.713 -7.851 1.00 77.70 378 LEU A N 1
ATOM 6606 C CA . LEU B 1 384 ? -17.363 -25.548 -8.198 1.00 77.63 378 LEU A CA 1
ATOM 6607 C C . LEU B 1 384 ? -16.152 -25.142 -7.369 1.00 80.02 378 LEU A C 1
ATOM 6608 O O . LEU B 1 384 ? -15.859 -23.951 -7.225 1.00 86.72 378 LEU A O 1
ATOM 6613 N N . ASP B 1 385 ? -15.455 -26.137 -6.825 1.00 76.11 379 ASP A N 1
ATOM 6614 C CA . ASP B 1 385 ? -14.256 -25.928 -6.022 1.00 72.83 379 ASP A CA 1
ATOM 6615 C C . ASP B 1 385 ? -13.081 -26.574 -6.743 1.00 68.09 379 ASP A C 1
ATOM 6616 O O . ASP B 1 385 ? -13.100 -27.782 -7.007 1.00 74.99 379 ASP A O 1
ATOM 6621 N N . LEU B 1 386 ? -12.061 -25.775 -7.052 1.00 65.96 380 LEU A N 1
ATOM 6622 C CA . LEU B 1 386 ? -10.916 -26.230 -7.829 1.00 66.74 380 LEU A CA 1
ATOM 6623 C C . LEU B 1 386 ? -9.716 -26.602 -6.966 1.00 66.16 380 LEU A C 1
ATOM 6624 O O . LEU B 1 386 ? -8.618 -26.787 -7.501 1.00 68.27 380 LEU A O 1
ATOM 6629 N N . ARG B 1 387 ? -9.894 -26.718 -5.654 1.00 64.63 381 ARG A N 1
ATOM 6630 C CA . ARG B 1 387 ? -8.777 -27.039 -4.780 1.00 66.02 381 ARG A CA 1
ATOM 6631 C C . ARG B 1 387 ? -8.481 -28.538 -4.814 1.00 66.86 381 ARG A C 1
ATOM 6632 O O . ARG B 1 387 ? -9.257 -29.344 -5.336 1.00 62.78 381 ARG A O 1
ATOM 6640 N N . LYS B 1 388 ? -7.328 -28.905 -4.254 1.00 71.85 382 LYS A N 1
ATOM 6641 C CA . LYS B 1 388 ? -6.912 -30.299 -4.232 1.00 72.09 382 LYS A CA 1
ATOM 6642 C C . LYS B 1 388 ? -7.920 -31.143 -3.450 1.00 68.95 382 LYS A C 1
ATOM 6643 O O . LYS B 1 388 ? -8.576 -30.646 -2.529 1.00 67.23 382 LYS A O 1
ATOM 6649 N N . PRO B 1 389 ? -8.064 -32.426 -3.799 1.00 69.28 383 PRO A N 1
ATOM 6650 C CA . PRO B 1 389 ? -9.100 -33.245 -3.147 1.00 71.12 383 PRO A CA 1
ATOM 6651 C C . PRO B 1 389 ? -8.893 -33.417 -1.653 1.00 74.26 383 PRO A C 1
ATOM 6652 O O . PRO B 1 389 ? -9.879 -33.502 -0.911 1.00 74.38 383 PRO A O 1
ATOM 6656 N N . GLU B 1 390 ? -7.644 -33.470 -1.183 1.00 74.13 384 GLU A N 1
ATOM 6657 C CA . GLU B 1 390 ? -7.412 -33.562 0.255 1.00 78.89 384 GLU A CA 1
ATOM 6658 C C . GLU B 1 390 ? -7.659 -32.228 0.946 1.00 78.42 384 GLU A C 1
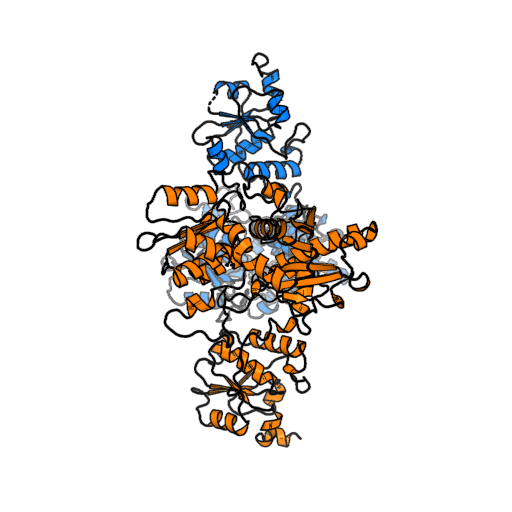ATOM 6659 O O . GLU B 1 390 ? -8.136 -32.202 2.086 1.00 77.17 384 GLU A O 1
ATOM 6665 N N . ASP B 1 391 ? -7.341 -31.115 0.279 1.00 74.09 385 ASP A N 1
ATOM 6666 C CA . ASP B 1 391 ? -7.735 -29.810 0.799 1.00 76.79 385 ASP A CA 1
ATOM 6667 C C . ASP B 1 391 ? -9.249 -29.646 0.786 1.00 77.58 385 ASP A C 1
ATOM 6668 O O . ASP B 1 391 ? -9.809 -28.988 1.669 1.00 78.39 385 ASP A O 1
ATOM 6673 N N . PHE B 1 392 ? -9.921 -30.240 -0.203 1.00 82.13 386 PHE A N 1
ATOM 6674 C CA . PHE B 1 392 ? -11.377 -30.180 -0.262 1.00 78.52 386 PHE A CA 1
ATOM 6675 C C . PHE B 1 392 ? -12.008 -30.995 0.861 1.00 75.60 386 PHE A C 1
ATOM 6676 O O . PHE B 1 392 ? -13.010 -30.576 1.452 1.00 76.29 386 PHE A O 1
ATOM 6684 N N . ILE B 1 393 ? -11.436 -32.161 1.166 1.00 73.70 387 ILE A N 1
ATOM 6685 C CA . ILE B 1 393 ? -11.978 -33.004 2.229 1.00 75.90 387 ILE A CA 1
ATOM 6686 C C . ILE B 1 393 ? -11.850 -32.313 3.580 1.00 76.68 387 ILE A C 1
ATOM 6687 O O . ILE B 1 393 ? -12.780 -32.336 4.396 1.00 74.00 387 ILE A O 1
ATOM 6692 N N . MET B 1 394 ? -10.703 -31.676 3.832 1.00 75.84 388 MET A N 1
ATOM 6693 C CA . MET B 1 394 ? -10.474 -31.047 5.129 1.00 80.80 388 MET A CA 1
ATOM 6694 C C . MET B 1 394 ? -11.504 -29.960 5.409 1.00 82.24 388 MET A C 1
ATOM 6695 O O . MET B 1 394 ? -12.046 -29.881 6.518 1.00 86.90 388 MET A O 1
ATOM 6700 N N . SER B 1 395 ? -11.798 -29.121 4.415 1.00 83.80 389 SER A N 1
ATOM 6701 C CA . SER B 1 395 ? -12.755 -28.037 4.596 1.00 80.48 389 SER A CA 1
ATOM 6702 C C . SER B 1 395 ? -13.180 -27.505 3.235 1.00 77.73 389 SER A C 1
ATOM 6703 O O . SER B 1 395 ? -12.329 -27.193 2.397 1.00 75.50 389 SER A O 1
ATOM 6706 N N . HIS B 1 396 ? -14.491 -27.399 3.025 1.00 76.60 390 HIS A N 1
ATOM 6707 C CA . HIS B 1 396 ? -15.035 -26.840 1.795 1.00 80.73 390 HIS A CA 1
ATOM 6708 C C . HIS B 1 396 ? -16.444 -26.335 2.070 1.00 81.84 390 HIS A C 1
ATOM 6709 O O . HIS B 1 396 ? -17.055 -26.669 3.087 1.00 78.64 390 HIS A O 1
ATOM 6716 N N . ILE B 1 397 ? -16.949 -25.526 1.148 1.00 89.01 391 ILE A N 1
ATOM 6717 C CA . ILE B 1 397 ? -18.312 -24.998 1.284 1.00 88.47 391 ILE A CA 1
ATOM 6718 C C . ILE B 1 397 ? -19.310 -26.132 1.073 1.00 87.43 391 ILE A C 1
ATOM 6719 O O . ILE B 1 397 ? -19.231 -26.840 0.052 1.00 82.77 391 ILE A O 1
ATOM 6724 N N . PRO B 1 398 ? -20.252 -26.347 1.992 1.00 86.35 392 PRO A N 1
ATOM 6725 C CA . PRO B 1 398 ? -21.193 -27.464 1.836 1.00 87.96 392 PRO A CA 1
ATOM 6726 C C . PRO B 1 398 ? -22.100 -27.269 0.630 1.00 89.87 392 PRO A C 1
ATOM 6727 O O . PRO B 1 398 ? -22.632 -26.181 0.395 1.00 88.14 392 PRO A O 1
ATOM 6731 N N . GLY B 1 399 ? -22.270 -28.344 -0.137 1.00 87.47 393 GLY A N 1
ATOM 6732 C CA . GLY B 1 399 ? -23.060 -28.319 -1.348 1.00 86.15 393 GLY A CA 1
ATOM 6733 C C . GLY B 1 399 ? -22.274 -28.091 -2.619 1.00 87.18 393 GLY A C 1
ATOM 6734 O O . GLY B 1 399 ? -22.875 -28.057 -3.700 1.00 88.47 393 GLY A O 1
ATOM 6735 N N . SER B 1 400 ? -20.957 -27.941 -2.529 1.00 84.64 394 SER A N 1
ATOM 6736 C CA . SER B 1 400 ? -20.115 -27.641 -3.676 1.00 85.01 394 SER A CA 1
ATOM 6737 C C . SER B 1 400 ? -19.478 -28.909 -4.229 1.00 83.84 394 SER A C 1
ATOM 6738 O O . SER B 1 400 ? -19.199 -29.860 -3.494 1.00 85.59 394 SER A O 1
ATOM 6741 N N . TYR B 1 401 ? -19.249 -28.911 -5.540 1.00 84.17 395 TYR A N 1
ATOM 6742 C CA . TYR B 1 401 ? -18.561 -30.008 -6.204 1.00 79.59 395 TYR A CA 1
ATOM 6743 C C . TYR B 1 401 ? -17.069 -29.710 -6.261 1.00 80.27 395 TYR A C 1
ATOM 6744 O O . TYR B 1 401 ? -16.661 -28.559 -6.447 1.00 86.84 395 TYR A O 1
ATOM 6753 N N . ASN B 1 402 ? -16.255 -30.750 -6.106 1.00 75.42 396 ASN A N 1
ATOM 6754 C CA . ASN B 1 402 ? -14.806 -30.616 -6.167 1.00 72.51 396 ASN A CA 1
ATOM 6755 C C . ASN B 1 402 ? -14.312 -31.011 -7.551 1.00 70.57 396 ASN A C 1
ATOM 6756 O O . ASN B 1 402 ? -14.690 -32.064 -8.076 1.00 66.83 396 ASN A O 1
ATOM 6761 N N . LEU B 1 403 ? -13.467 -30.164 -8.135 1.00 67.90 397 LEU A N 1
ATOM 6762 C CA . LEU B 1 403 ? -12.877 -30.421 -9.447 1.00 71.05 397 LEU A CA 1
ATOM 6763 C C . LEU B 1 403 ? -11.414 -30.010 -9.377 1.00 69.77 397 LEU A C 1
ATOM 6764 O O . LEU B 1 403 ? -11.052 -28.874 -9.708 1.00 69.39 397 LEU A O 1
ATOM 6769 N N . PRO B 1 404 ? -10.541 -30.913 -8.938 1.00 74.49 398 PRO A N 1
ATOM 6770 C CA . PRO B 1 404 ? -9.140 -30.543 -8.710 1.00 73.47 398 PRO A CA 1
ATOM 6771 C C . PRO B 1 404 ? -8.378 -30.354 -10.014 1.00 69.72 398 PRO A C 1
ATOM 6772 O O . PRO B 1 404 ? -8.826 -30.715 -11.104 1.00 70.77 398 PRO A O 1
ATOM 6776 N N . LEU B 1 405 ? -7.191 -29.765 -9.875 1.00 71.89 399 LEU A N 1
ATOM 6777 C CA . LEU B 1 405 ? -6.290 -29.501 -10.987 1.00 74.57 399 LEU A CA 1
ATOM 6778 C C . LEU B 1 405 ? -4.869 -29.824 -10.554 1.00 74.51 399 LEU A C 1
ATOM 6779 O O . LEU B 1 405 ? -4.480 -29.531 -9.420 1.00 74.42 399 LEU A O 1
ATOM 6784 N N . GLN B 1 406 ? -4.094 -30.423 -11.459 1.00 67.75 400 GLN A N 1
ATOM 6785 C CA . GLN B 1 406 ? -2.703 -30.725 -11.137 1.00 72.98 400 GLN A CA 1
ATOM 6786 C C . GLN B 1 406 ? -1.866 -29.454 -11.050 1.00 77.48 400 GLN A C 1
ATOM 6787 O O . GLN B 1 406 ? -0.982 -29.343 -10.192 1.00 77.30 400 GLN A O 1
ATOM 6793 N N . SER B 1 407 ? -2.138 -28.481 -11.918 1.00 74.57 401 SER A N 1
ATOM 6794 C CA . SER B 1 407 ? -1.354 -27.252 -11.959 1.00 71.86 401 SER A CA 1
ATOM 6795 C C . SER B 1 407 ? -1.664 -26.299 -10.813 1.00 72.29 401 SER A C 1
ATOM 6796 O O . SER B 1 407 ? -1.033 -25.239 -10.735 1.00 71.76 401 SER A O 1
ATOM 6799 N N . SER B 1 408 ? -2.600 -26.632 -9.926 1.00 71.98 402 SER A N 1
ATOM 6800 C CA . SER B 1 408 ? -3.004 -25.739 -8.844 1.00 73.26 402 SER A CA 1
ATOM 6801 C C . SER B 1 408 ? -3.008 -26.504 -7.527 1.00 75.26 402 SER A C 1
ATOM 6802 O O . SER B 1 408 ? -3.807 -27.429 -7.343 1.00 79.31 402 SER A O 1
ATOM 6805 N N . ASN B 1 409 ? -2.112 -26.121 -6.618 1.00 75.04 403 ASN A N 1
ATOM 6806 C CA . ASN B 1 409 ? -2.171 -26.588 -5.238 1.00 81.11 403 ASN A CA 1
ATOM 6807 C C . ASN B 1 409 ? -2.046 -25.397 -4.296 1.00 81.87 403 ASN A C 1
ATOM 6808 O O . ASN B 1 409 ? -2.086 -24.244 -4.740 1.00 84.32 403 ASN A O 1
ATOM 6813 N N . ALA B 1 410 ? -1.894 -25.662 -2.997 1.00 81.50 404 ALA A N 1
ATOM 6814 C CA . ALA B 1 410 ? -1.863 -24.576 -2.022 1.00 80.76 404 ALA A CA 1
ATOM 6815 C C . ALA B 1 410 ? -0.616 -23.713 -2.167 1.00 81.65 404 ALA A C 1
ATOM 6816 O O . ALA B 1 410 ? -0.673 -22.501 -1.929 1.00 86.61 404 ALA A O 1
ATOM 6818 N N . SER B 1 411 ? 0.510 -24.307 -2.553 1.00 85.65 405 SER A N 1
ATOM 6819 C CA . SER B 1 411 ? 1.768 -23.582 -2.673 1.00 88.34 405 SER A CA 1
ATOM 6820 C C . SER B 1 411 ? 2.009 -23.031 -4.074 1.00 85.98 405 SER A C 1
ATOM 6821 O O . SER B 1 411 ? 3.038 -22.384 -4.299 1.00 82.28 405 SER A O 1
ATOM 6824 N N . THR B 1 412 ? 1.095 -23.264 -5.007 1.00 83.90 406 THR A N 1
ATOM 6825 C CA . THR B 1 412 ? 1.290 -22.806 -6.379 1.00 84.61 406 THR A CA 1
ATOM 6826 C C . THR B 1 412 ? 1.223 -21.283 -6.439 1.00 82.53 406 THR A C 1
ATOM 6827 O O . THR B 1 412 ? 0.311 -20.684 -5.857 1.00 76.86 406 THR A O 1
ATOM 6831 N N . PRO B 1 413 ? 2.164 -20.624 -7.116 1.00 85.64 407 PRO A N 1
ATOM 6832 C CA . PRO B 1 413 ? 2.083 -19.167 -7.262 1.00 85.43 407 PRO A CA 1
ATOM 6833 C C . PRO B 1 413 ? 0.866 -18.758 -8.080 1.00 80.47 407 PRO A C 1
ATOM 6834 O O . PRO B 1 413 ? 0.246 -19.566 -8.775 1.00 74.35 407 PRO A O 1
ATOM 6838 N N . SER B 1 414 ? 0.531 -17.476 -7.987 1.00 79.10 408 SER A N 1
ATOM 6839 C CA . SER B 1 414 ? -0.629 -16.963 -8.699 1.00 80.20 408 SER A CA 1
ATOM 6840 C C . SER B 1 414 ? -0.408 -17.064 -10.206 1.00 73.39 408 SER A C 1
ATOM 6841 O O . SER B 1 414 ? 0.725 -16.910 -10.680 1.00 77.56 408 SER A O 1
ATOM 6844 N N . PRO B 1 415 ? -1.457 -17.340 -10.986 1.00 72.58 409 PRO A N 1
ATOM 6845 C CA . PRO B 1 415 ? -1.287 -17.389 -12.448 1.00 71.72 409 PRO A CA 1
ATOM 6846 C C . PRO B 1 415 ? -0.824 -16.073 -13.042 1.00 76.71 409 PRO A C 1
ATOM 6847 O O . PRO B 1 415 ? -0.008 -16.066 -13.971 1.00 81.47 409 PRO A O 1
ATOM 6851 N N . PHE B 1 416 ? -1.321 -14.954 -12.524 1.00 76.51 410 PHE A N 1
ATOM 6852 C CA . PHE B 1 416 ? -0.995 -13.644 -13.066 1.00 78.42 410 PHE A CA 1
ATOM 6853 C C . PHE B 1 416 ? 0.347 -13.115 -12.575 1.00 80.52 410 PHE A C 1
ATOM 6854 O O . PHE B 1 416 ? 0.761 -12.032 -13.003 1.00 82.47 410 PHE A O 1
ATOM 6862 N N . THR B 1 417 ? 1.032 -13.849 -11.697 1.00 75.82 411 THR A N 1
ATOM 6863 C CA . THR B 1 417 ? 2.370 -13.481 -11.255 1.00 76.32 411 THR A CA 1
ATOM 6864 C C . THR B 1 417 ? 3.463 -14.331 -11.887 1.00 75.06 411 THR A C 1
ATOM 6865 O O . THR B 1 417 ? 4.630 -13.926 -11.868 1.00 77.74 411 THR A O 1
ATOM 6869 N N . ASP B 1 418 ? 3.115 -15.492 -12.441 1.00 71.88 412 ASP A N 1
ATOM 6870 C CA . ASP B 1 418 ? 4.070 -16.387 -13.083 1.00 75.90 412 ASP A CA 1
ATOM 6871 C C . ASP B 1 418 ? 3.506 -16.793 -14.436 1.00 78.56 412 ASP A C 1
ATOM 6872 O O . ASP B 1 418 ? 2.405 -17.348 -14.509 1.00 78.32 412 ASP A O 1
ATOM 6877 N N . ALA B 1 419 ? 4.266 -16.524 -15.500 1.00 76.98 413 ALA A N 1
ATOM 6878 C CA . ALA B 1 419 ? 3.770 -16.762 -16.851 1.00 78.59 413 ALA A CA 1
ATOM 6879 C C . ALA B 1 419 ? 3.553 -18.244 -17.132 1.00 80.78 413 ALA A C 1
ATOM 6880 O O . ALA B 1 419 ? 2.616 -18.603 -17.855 1.00 80.14 413 ALA A O 1
ATOM 6882 N N . MET B 1 420 ? 4.394 -19.117 -16.573 1.00 85.25 414 MET A N 1
ATOM 6883 C CA . MET B 1 420 ? 4.306 -20.534 -16.910 1.00 83.59 414 MET A CA 1
ATOM 6884 C C . MET B 1 420 ? 3.091 -21.193 -16.268 1.00 73.95 414 MET A C 1
ATOM 6885 O O . MET B 1 420 ? 2.420 -22.014 -16.904 1.00 71.78 414 MET A O 1
ATOM 6890 N N . VAL B 1 421 ? 2.789 -20.855 -15.012 1.00 75.00 415 VAL A N 1
ATOM 6891 C CA . VAL B 1 421 ? 1.649 -21.493 -14.362 1.00 78.57 415 VAL A CA 1
ATOM 6892 C C . VAL B 1 421 ? 0.341 -20.980 -14.953 1.00 76.59 415 VAL A C 1
ATOM 6893 O O . VAL B 1 421 ? -0.674 -21.687 -14.935 1.00 72.05 415 VAL A O 1
ATOM 6897 N N . LEU B 1 422 ? 0.336 -19.759 -15.497 1.00 79.34 416 LEU A N 1
ATOM 6898 C CA . LEU B 1 422 ? -0.820 -19.313 -16.267 1.00 75.39 416 LEU A CA 1
ATOM 6899 C C . LEU B 1 422 ? -0.965 -20.132 -17.541 1.00 72.08 416 LEU A C 1
ATOM 6900 O O . LEU B 1 422 ? -2.084 -20.445 -17.967 1.00 69.70 416 LEU A O 1
ATOM 6905 N N . GLU B 1 423 ? 0.160 -20.491 -18.162 1.00 72.41 417 GLU A N 1
ATOM 6906 C CA . GLU B 1 423 ? 0.117 -21.358 -19.333 1.00 76.30 417 GLU A CA 1
ATOM 6907 C C . GLU B 1 423 ? -0.351 -22.760 -18.964 1.00 76.61 417 GLU A C 1
ATOM 6908 O O . GLU B 1 423 ? -1.085 -23.395 -19.729 1.00 78.76 417 GLU A O 1
ATOM 6914 N N . LYS B 1 424 ? 0.055 -23.256 -17.793 1.00 74.51 418 LYS A N 1
ATOM 6915 C CA . LYS B 1 424 ? -0.339 -24.595 -17.365 1.00 75.21 418 LYS A CA 1
ATOM 6916 C C . LYS B 1 424 ? -1.801 -24.640 -16.934 1.00 68.31 418 LYS A C 1
ATOM 6917 O O . LYS B 1 424 ? -2.545 -25.539 -17.340 1.00 65.96 418 LYS A O 1
ATOM 6923 N N . GLN B 1 425 ? -2.227 -23.680 -16.109 1.00 68.50 419 GLN A N 1
ATOM 6924 C CA . GLN B 1 425 ? -3.575 -23.733 -15.551 1.00 69.50 419 GLN A CA 1
ATOM 6925 C C . GLN B 1 425 ? -4.635 -23.506 -16.622 1.00 71.57 419 GLN A C 1
ATOM 6926 O O . GLN B 1 425 ? -5.647 -24.215 -16.657 1.00 73.31 419 GLN A O 1
ATOM 6932 N N . TRP B 1 426 ? -4.424 -22.526 -17.504 1.00 71.71 420 TRP A N 1
ATOM 6933 C CA . TRP B 1 426 ? -5.402 -22.267 -18.557 1.00 69.47 420 TRP A CA 1
ATOM 6934 C C . TRP B 1 426 ? -5.529 -23.460 -19.495 1.00 67.52 420 TRP A C 1
ATOM 6935 O O . TRP B 1 426 ? -6.636 -23.804 -19.927 1.00 72.44 420 TRP A O 1
ATOM 6946 N N . LYS B 1 427 ? -4.406 -24.105 -19.820 1.00 65.75 421 LYS A N 1
ATOM 6947 C CA . LYS B 1 427 ? -4.453 -25.302 -20.654 1.00 71.51 421 LYS A CA 1
ATOM 6948 C C . LYS B 1 427 ? -5.210 -26.425 -19.958 1.00 70.56 421 LYS A C 1
ATOM 6949 O O . LYS B 1 427 ? -6.104 -27.045 -20.546 1.00 69.90 421 LYS A O 1
ATOM 6955 N N . GLU B 1 428 ? -4.863 -26.703 -18.698 1.00 70.48 422 GLU A N 1
ATOM 6956 C CA . GLU B 1 428 ? -5.542 -27.768 -17.967 1.00 70.53 422 GLU A CA 1
ATOM 6957 C C . GLU B 1 428 ? -7.022 -27.456 -17.791 1.00 69.98 422 GLU A C 1
ATOM 6958 O O . GLU B 1 428 ? -7.867 -28.352 -17.894 1.00 69.74 422 GLU A O 1
ATOM 6964 N N . LEU B 1 429 ? -7.357 -26.189 -17.532 1.00 70.51 423 LEU A N 1
ATOM 6965 C CA . LEU B 1 429 ? -8.762 -25.801 -17.454 1.00 68.16 423 LEU A CA 1
ATOM 6966 C C . LEU B 1 429 ? -9.465 -26.009 -18.789 1.00 67.71 423 LEU A C 1
ATOM 6967 O O . LEU B 1 429 ? -10.599 -26.502 -18.832 1.00 66.36 423 LEU A O 1
ATOM 6972 N N . GLU B 1 430 ? -8.806 -25.642 -19.890 1.00 61.16 424 GLU A N 1
ATOM 6973 C CA . GLU B 1 430 ? -9.394 -25.859 -21.208 1.00 67.98 424 GLU A CA 1
ATOM 6974 C C . GLU B 1 430 ? -9.537 -27.346 -21.506 1.00 72.30 424 GLU A C 1
ATOM 6975 O O . GLU B 1 430 ? -10.540 -27.776 -22.087 1.00 72.67 424 GLU A O 1
ATOM 6981 N N . ALA B 1 431 ? -8.546 -28.147 -21.109 1.00 73.44 425 ALA A N 1
ATOM 6982 C CA . ALA B 1 431 ? -8.613 -29.586 -21.330 1.00 74.47 425 ALA A CA 1
ATOM 6983 C C . ALA B 1 431 ? -9.568 -30.270 -20.362 1.00 77.71 425 ALA A C 1
ATOM 6984 O O . ALA B 1 431 ? -10.101 -31.339 -20.677 1.00 76.99 425 ALA A O 1
ATOM 6986 N N . THR B 1 432 ? -9.797 -29.677 -19.189 1.00 75.79 426 THR A N 1
ATOM 6987 C CA . THR B 1 432 ? -10.693 -30.291 -18.216 1.00 74.95 426 THR A CA 1
ATOM 6988 C C . THR B 1 432 ? -12.152 -30.115 -18.618 1.00 70.36 426 THR A C 1
ATOM 6989 O O . THR B 1 432 ? -12.929 -31.075 -18.601 1.00 63.17 426 THR A O 1
ATOM 6993 N N . PHE B 1 433 ? -12.540 -28.894 -18.990 1.00 73.92 427 PHE A N 1
ATOM 6994 C CA . PHE B 1 433 ? -13.938 -28.584 -19.290 1.00 74.35 427 PHE A CA 1
ATOM 6995 C C . PHE B 1 433 ? -14.260 -28.967 -20.736 1.00 77.76 427 PHE A C 1
ATOM 6996 O O . PHE B 1 433 ? -14.521 -28.131 -21.603 1.00 77.45 427 PHE A O 1
ATOM 7004 N N . THR B 1 434 ? -14.236 -30.274 -20.983 1.00 72.23 428 THR A N 1
ATOM 7005 C CA . THR B 1 434 ? -14.716 -30.814 -22.243 1.00 76.14 428 THR A CA 1
ATOM 7006 C C . THR B 1 434 ? -16.242 -30.875 -22.233 1.00 76.22 428 THR A C 1
ATOM 7007 O O . THR B 1 434 ? -16.897 -30.585 -21.228 1.00 75.39 428 THR A O 1
ATOM 7011 N N . LEU B 1 435 ? -16.812 -31.263 -23.375 1.00 80.24 429 LEU A N 1
ATOM 7012 C CA . LEU B 1 435 ? -18.266 -31.343 -23.473 1.00 85.99 429 LEU A CA 1
ATOM 7013 C C . LEU B 1 435 ? -18.826 -32.431 -22.563 1.00 90.94 429 LEU A C 1
ATOM 7014 O O . LEU B 1 435 ? -19.902 -32.265 -21.977 1.00 92.30 429 LEU A O 1
ATOM 7019 N N . ASP B 1 436 ? -18.108 -33.549 -22.426 1.00 82.78 430 ASP A N 1
ATOM 7020 C CA . ASP B 1 436 ? -18.588 -34.634 -21.575 1.00 88.48 430 ASP A CA 1
ATOM 7021 C C . ASP B 1 436 ? -18.516 -34.260 -20.099 1.00 89.68 430 ASP A C 1
ATOM 7022 O O . ASP B 1 436 ? -19.441 -34.558 -19.334 1.00 87.67 430 ASP A O 1
ATOM 7027 N N . ARG B 1 437 ? -17.429 -33.608 -19.679 1.00 85.24 431 ARG A N 1
ATOM 7028 C CA . ARG B 1 437 ? -17.284 -33.263 -18.268 1.00 83.32 431 ARG A CA 1
ATOM 7029 C C . ARG B 1 437 ? -18.270 -32.176 -17.855 1.00 76.70 431 ARG A C 1
ATOM 7030 O O . ARG B 1 437 ? -18.780 -32.191 -16.728 1.00 79.61 431 ARG A O 1
ATOM 7038 N N . ILE B 1 438 ? -18.552 -31.226 -18.751 1.00 84.66 432 ILE A N 1
ATOM 7039 C CA . ILE B 1 438 ? -19.537 -30.189 -18.448 1.00 79.47 432 ILE A CA 1
ATOM 7040 C C . ILE B 1 438 ? -20.898 -30.818 -18.178 1.00 78.29 432 ILE A C 1
ATOM 7041 O O . ILE B 1 438 ? -21.576 -30.481 -17.200 1.00 77.42 432 ILE A O 1
ATOM 7046 N N . ASN B 1 439 ? -21.314 -31.751 -19.038 1.00 80.61 433 ASN A N 1
ATOM 7047 C CA . ASN B 1 439 ? -22.571 -32.454 -18.818 1.00 86.66 433 ASN A CA 1
ATOM 7048 C C . ASN B 1 439 ? -22.487 -33.441 -17.662 1.00 86.80 433 ASN A C 1
ATOM 7049 O O . ASN B 1 439 ? -23.520 -33.770 -17.068 1.00 87.57 433 ASN A O 1
ATOM 7054 N N . ALA B 1 440 ? -21.284 -33.921 -17.330 1.00 83.61 434 ALA A N 1
ATOM 7055 C CA . ALA B 1 440 ? -21.135 -34.803 -16.178 1.00 83.42 434 ALA A CA 1
ATOM 7056 C C . ALA B 1 440 ? -21.487 -34.087 -14.882 1.00 83.52 434 ALA A C 1
ATOM 7057 O O . ALA B 1 440 ? -22.003 -34.711 -13.947 1.00 82.56 434 ALA A O 1
ATOM 7059 N N . HIS B 1 441 ? -21.219 -32.786 -14.806 1.00 84.94 435 HIS A N 1
ATOM 7060 C CA . HIS B 1 441 ? -21.597 -31.972 -13.661 1.00 87.33 435 HIS A CA 1
ATOM 7061 C C . HIS B 1 441 ? -22.859 -31.158 -13.911 1.00 89.19 435 HIS A C 1
ATOM 7062 O O . HIS B 1 441 ? -23.261 -30.381 -13.039 1.00 87.19 435 HIS A O 1
ATOM 7069 N N . ASP B 1 442 ? -23.488 -31.322 -15.077 1.00 87.74 436 ASP A N 1
ATOM 7070 C CA . ASP B 1 442 ? -24.725 -30.624 -15.430 1.00 93.27 436 ASP A CA 1
ATOM 7071 C C . ASP B 1 442 ? -24.572 -29.113 -15.270 1.00 89.44 436 ASP A C 1
ATOM 7072 O O . ASP B 1 442 ? -25.389 -28.440 -14.638 1.00 88.68 436 ASP A O 1
ATOM 7077 N N . LEU B 1 443 ? -23.501 -28.576 -15.858 1.00 92.26 437 LEU A N 1
ATOM 7078 C CA . LEU B 1 443 ? -23.231 -27.146 -15.779 1.00 87.46 437 LEU A CA 1
ATOM 7079 C C . LEU B 1 443 ? -24.042 -26.334 -16.778 1.00 89.52 437 LEU A C 1
ATOM 7080 O O . LEU B 1 443 ? -24.128 -25.110 -16.636 1.00 90.88 437 LEU A O 1
ATOM 7085 N N . SER B 1 444 ? -24.635 -26.981 -17.778 1.00 87.70 438 SER A N 1
ATOM 7086 C CA . SER B 1 444 ? -25.329 -26.269 -18.841 1.00 92.05 438 SER A CA 1
ATOM 7087 C C . SER B 1 444 ? -26.665 -25.730 -18.346 1.00 93.05 438 SER A C 1
ATOM 7088 O O . SER B 1 444 ? -27.473 -26.471 -17.776 1.00 93.10 438 SER A O 1
ATOM 7091 N N . GLY B 1 445 ? -26.893 -24.438 -18.564 1.00 90.46 439 GLY A N 1
ATOM 7092 C CA . GLY B 1 445 ? -28.170 -23.823 -18.271 1.00 92.36 439 GLY A CA 1
ATOM 7093 C C . GLY B 1 445 ? -28.357 -23.323 -16.857 1.00 93.92 439 GLY A C 1
ATOM 7094 O O . GLY B 1 445 ? -29.491 -23.006 -16.478 1.00 96.34 439 GLY A O 1
ATOM 7095 N N . LYS B 1 446 ? -27.292 -23.238 -16.063 1.00 88.26 440 LYS A N 1
ATOM 7096 C CA . LYS B 1 446 ? -27.399 -22.755 -14.695 1.00 91.14 440 LYS A CA 1
ATOM 7097 C C . LYS B 1 446 ? -26.169 -21.928 -14.346 1.00 90.76 440 LYS A C 1
ATOM 7098 O O . LYS B 1 446 ? -25.122 -22.026 -14.990 1.00 93.32 440 LYS A O 1
ATOM 7104 N N . ASP B 1 447 ? -26.316 -21.105 -13.311 1.00 93.72 441 ASP A N 1
ATOM 7105 C CA . ASP B 1 447 ? -25.246 -20.217 -12.873 1.00 91.08 441 ASP A CA 1
ATOM 7106 C C . ASP B 1 447 ? -24.184 -21.017 -12.127 1.00 85.00 441 ASP A C 1
ATOM 7107 O O . ASP B 1 447 ? -24.471 -21.627 -11.092 1.00 83.62 441 ASP A O 1
ATOM 7112 N N . VAL B 1 448 ? -22.961 -21.008 -12.647 1.00 84.82 442 VAL A N 1
ATOM 7113 C CA . VAL B 1 448 ? -21.851 -21.758 -12.071 1.00 83.42 442 VAL A CA 1
ATOM 7114 C C . VAL B 1 448 ? -20.941 -20.791 -11.329 1.00 83.72 442 VAL A C 1
ATOM 7115 O O . VAL B 1 448 ? -20.590 -19.727 -11.854 1.00 83.87 442 VAL A O 1
ATOM 7119 N N . TYR B 1 449 ? -20.562 -21.155 -10.107 1.00 85.08 443 TYR A N 1
ATOM 7120 C CA . TYR B 1 449 ? -19.660 -20.357 -9.289 1.00 82.34 443 TYR A CA 1
ATOM 7121 C C . TYR B 1 449 ? -18.396 -21.158 -9.020 1.00 83.57 443 TYR A C 1
ATOM 7122 O O . TYR B 1 449 ? -18.467 -22.324 -8.620 1.00 91.08 443 TYR A O 1
ATOM 7131 N N . ILE B 1 450 ? -17.247 -20.534 -9.252 1.00 79.00 444 ILE A N 1
ATOM 7132 C CA . ILE B 1 450 ? -15.952 -21.198 -9.157 1.00 77.10 444 ILE A CA 1
ATOM 7133 C C . ILE B 1 450 ? -15.272 -20.770 -7.867 1.00 81.81 444 ILE A C 1
ATOM 7134 O O . ILE B 1 450 ? -15.324 -19.595 -7.482 1.00 83.07 444 ILE A O 1
ATOM 7139 N N . LEU B 1 451 ? -14.632 -21.724 -7.194 1.00 79.39 445 LEU A N 1
ATOM 7140 C CA . LEU B 1 451 ? -13.942 -21.469 -5.938 1.00 77.90 445 LEU A CA 1
ATOM 7141 C C . LEU B 1 451 ? -12.492 -21.915 -6.055 1.00 75.91 445 LEU A C 1
ATOM 7142 O O . LEU B 1 451 ? -12.196 -22.947 -6.666 1.00 75.10 445 LEU A O 1
ATOM 7147 N N . CYS B 1 452 ? -11.594 -21.133 -5.462 1.00 81.01 446 CYS A N 1
ATOM 7148 C CA . CYS B 1 452 ? -10.159 -21.356 -5.568 1.00 81.50 446 CYS A CA 1
ATOM 7149 C C . CYS B 1 452 ? -9.543 -21.141 -4.190 1.00 79.63 446 CYS A C 1
ATOM 7150 O O . CYS B 1 452 ? -10.251 -20.980 -3.191 1.00 80.89 446 CYS A O 1
ATOM 7153 N N . TYR B 1 453 ? -8.211 -21.146 -4.128 1.00 78.25 447 TYR A N 1
ATOM 7154 C CA . TYR B 1 453 ? -7.536 -20.772 -2.890 1.00 83.35 447 TYR A CA 1
ATOM 7155 C C . TYR B 1 453 ? -7.541 -19.259 -2.706 1.00 92.41 447 TYR A C 1
ATOM 7156 O O . TYR B 1 453 ? -7.958 -18.753 -1.658 1.00 96.25 447 TYR A O 1
ATOM 7165 N N . ASN B 1 454 ? -7.080 -18.524 -3.718 1.00 78.73 448 ASN A N 1
ATOM 7166 C CA . ASN B 1 454 ? -7.041 -17.070 -3.682 1.00 87.34 448 ASN A CA 1
ATOM 7167 C C . ASN B 1 454 ? -7.978 -16.415 -4.687 1.00 84.91 448 ASN A C 1
ATOM 7168 O O . ASN B 1 454 ? -8.099 -15.185 -4.683 1.00 89.55 448 ASN A O 1
ATOM 7173 N N . GLY B 1 455 ? -8.627 -17.194 -5.552 1.00 92.18 449 GLY A N 1
ATOM 7174 C CA . GLY B 1 455 ? -9.532 -16.667 -6.548 1.00 83.79 449 GLY A CA 1
ATOM 7175 C C . GLY B 1 455 ? -8.921 -16.444 -7.914 1.00 75.21 449 GLY A C 1
ATOM 7176 O O . GLY B 1 455 ? -9.666 -16.215 -8.876 1.00 75.05 449 GLY A O 1
ATOM 7177 N N . ASP B 1 456 ? -7.593 -16.510 -8.033 1.00 77.25 450 ASP A N 1
ATOM 7178 C CA . ASP B 1 456 ? -6.946 -16.235 -9.313 1.00 77.33 450 ASP A CA 1
ATOM 7179 C C . ASP B 1 456 ? -7.181 -17.366 -10.307 1.00 79.39 450 ASP A C 1
ATOM 7180 O O . ASP B 1 456 ? -7.558 -17.122 -11.460 1.00 79.88 450 ASP A O 1
ATOM 7185 N N . THR B 1 457 ? -6.951 -18.612 -9.884 1.00 77.28 451 THR A N 1
ATOM 7186 C CA . THR B 1 457 ? -7.260 -19.750 -10.744 1.00 74.90 451 THR A CA 1
ATOM 7187 C C . THR B 1 457 ? -8.742 -19.780 -11.096 1.00 68.22 451 THR A C 1
ATOM 7188 O O . THR B 1 457 ? -9.117 -20.138 -12.219 1.00 63.89 451 THR A O 1
ATOM 7192 N N . ALA B 1 458 ? -9.599 -19.388 -10.149 1.00 67.24 452 ALA A N 1
ATOM 7193 C CA . ALA B 1 458 ? -11.033 -19.362 -10.411 1.00 72.18 452 ALA A CA 1
ATOM 7194 C C . ALA B 1 458 ? -11.381 -18.352 -11.497 1.00 75.55 452 ALA A C 1
ATOM 7195 O O . ALA B 1 458 ? -12.256 -18.606 -12.333 1.00 81.14 452 ALA A O 1
ATOM 7197 N N . ARG B 1 459 ? -10.706 -17.198 -11.506 1.00 73.65 453 ARG A N 1
ATOM 7198 C CA . ARG B 1 459 ? -10.996 -16.201 -12.530 1.00 74.91 453 ARG A CA 1
ATOM 7199 C C . ARG B 1 459 ? -10.498 -16.643 -13.900 1.00 71.59 453 ARG A C 1
ATOM 7200 O O . ARG B 1 459 ? -11.112 -16.308 -14.918 1.00 70.91 453 ARG A O 1
ATOM 7208 N N . VAL B 1 460 ? -9.392 -17.388 -13.952 1.00 69.41 454 VAL A N 1
ATOM 7209 C CA . VAL B 1 460 ? -8.977 -17.982 -15.218 1.00 68.78 454 VAL A CA 1
ATOM 7210 C C . VAL B 1 460 ? -9.999 -19.013 -15.674 1.00 72.85 454 VAL A C 1
ATOM 7211 O O . VAL B 1 460 ? -10.256 -19.159 -16.876 1.00 70.05 454 VAL A O 1
ATOM 7215 N N . ALA B 1 461 ? -10.609 -19.730 -14.727 1.00 73.42 455 ALA A N 1
ATOM 7216 C CA . ALA B 1 461 ? -11.603 -20.737 -15.081 1.00 73.52 455 ALA A CA 1
ATOM 7217 C C . ALA B 1 461 ? -12.875 -20.099 -15.622 1.00 70.23 455 ALA A C 1
ATOM 7218 O O . ALA B 1 461 ? -13.531 -20.666 -16.504 1.00 65.94 455 ALA A O 1
ATOM 7220 N N . THR B 1 462 ? -13.245 -18.921 -15.109 1.00 65.74 456 THR A N 1
ATOM 7221 C CA . THR B 1 462 ? -14.461 -18.278 -15.594 1.00 73.48 456 THR A CA 1
ATOM 7222 C C . THR B 1 462 ? -14.275 -17.719 -17.000 1.00 73.47 456 THR A C 1
ATOM 7223 O O . THR B 1 462 ? -15.252 -17.589 -17.744 1.00 73.82 456 THR A O 1
ATOM 7227 N N . SER B 1 463 ? -13.038 -17.403 -17.389 1.00 75.54 457 SER A N 1
ATOM 7228 C CA . SER B 1 463 ? -12.758 -16.999 -18.760 1.00 73.08 457 SER A CA 1
ATOM 7229 C C . SER B 1 463 ? -12.782 -18.176 -19.724 1.00 74.43 457 SER A C 1
ATOM 7230 O O . SER B 1 463 ? -12.976 -17.975 -20.928 1.00 71.43 457 SER A O 1
ATOM 7233 N N . VAL B 1 464 ? -12.582 -19.394 -19.223 1.00 75.04 458 VAL A N 1
ATOM 7234 C CA . VAL B 1 464 ? -12.673 -20.576 -20.072 1.00 69.97 458 VAL A CA 1
ATOM 7235 C C . VAL B 1 464 ? -14.125 -20.988 -20.268 1.00 69.33 458 VAL A C 1
ATOM 7236 O O . VAL B 1 464 ? -14.533 -21.354 -21.375 1.00 71.38 458 VAL A O 1
ATOM 7240 N N . LEU B 1 465 ? -14.930 -20.914 -19.207 1.00 69.66 459 LEU A N 1
ATOM 7241 C CA . LEU B 1 465 ? -16.310 -21.384 -19.277 1.00 73.39 459 LEU A CA 1
ATOM 7242 C C . LEU B 1 465 ? -17.214 -20.402 -20.013 1.00 73.51 459 LEU A C 1
ATOM 7243 O O . LEU B 1 465 ? -18.084 -20.821 -20.786 1.00 73.75 459 LEU A O 1
ATOM 7248 N N . ARG B 1 466 ? -17.035 -19.097 -19.783 1.00 62.54 460 ARG A N 1
ATOM 7249 C CA . ARG B 1 466 ? -17.857 -18.109 -20.476 1.00 66.17 460 ARG A CA 1
ATOM 7250 C C . ARG B 1 466 ? -17.680 -18.207 -21.986 1.00 63.55 460 ARG A C 1
ATOM 7251 O O . ARG B 1 466 ? -18.648 -18.070 -22.744 1.00 67.66 460 ARG A O 1
ATOM 7259 N N . ALA B 1 467 ? -16.449 -18.455 -22.443 1.00 65.64 461 ALA A N 1
ATOM 7260 C CA . ALA B 1 467 ? -16.206 -18.652 -23.866 1.00 66.09 461 ALA A CA 1
ATOM 7261 C C . ALA B 1 467 ? -16.825 -19.943 -24.384 1.00 73.82 461 ALA A C 1
ATOM 7262 O O . ALA B 1 467 ? -16.986 -20.096 -25.599 1.00 76.71 461 ALA A O 1
ATOM 7264 N N . LYS B 1 468 ? -17.171 -20.873 -23.495 1.00 73.57 462 LYS A N 1
ATOM 7265 C CA . LYS B 1 468 ? -17.848 -22.106 -23.868 1.00 75.07 462 LYS A CA 1
ATOM 7266 C C . LYS B 1 468 ? -19.357 -22.030 -23.682 1.00 77.84 462 LYS A C 1
ATOM 7267 O O . LYS B 1 468 ? -20.043 -23.037 -23.880 1.00 80.51 462 LYS A O 1
ATOM 7273 N N . GLY B 1 469 ? -19.888 -20.868 -23.303 1.00 78.51 463 GLY A N 1
ATOM 7274 C CA . GLY B 1 469 ? -21.314 -20.688 -23.144 1.00 76.87 463 GLY A CA 1
ATOM 7275 C C . GLY B 1 469 ? -21.842 -20.867 -21.738 1.00 77.98 463 GLY A C 1
ATOM 7276 O O . GLY B 1 469 ? -23.045 -20.674 -21.519 1.00 81.08 463 GLY A O 1
ATOM 7277 N N . ILE B 1 470 ? -20.993 -21.226 -20.781 1.00 79.22 464 ILE A N 1
ATOM 7278 C CA . ILE B 1 470 ? -21.416 -21.438 -19.402 1.00 80.59 464 ILE A CA 1
ATOM 7279 C C . ILE B 1 470 ? -21.343 -20.114 -18.653 1.00 82.04 464 ILE A C 1
ATOM 7280 O O . ILE B 1 470 ? -20.323 -19.417 -18.698 1.00 80.70 464 ILE A O 1
ATOM 7285 N N . SER B 1 471 ? -22.430 -19.765 -17.962 1.00 84.56 465 SER A N 1
ATOM 7286 C CA . SER B 1 471 ? -22.501 -18.523 -17.192 1.00 84.06 465 SER A CA 1
ATOM 7287 C C . SER B 1 471 ? -21.750 -18.724 -15.878 1.00 79.29 465 SER A C 1
ATOM 7288 O O . SER B 1 471 ? -22.330 -18.941 -14.811 1.00 74.15 465 SER A O 1
ATOM 7291 N N . ALA B 1 472 ? -20.427 -18.643 -15.965 1.00 77.77 466 ALA A N 1
ATOM 7292 C CA . ALA B 1 472 ? -19.563 -18.890 -14.821 1.00 78.83 466 ALA A CA 1
ATOM 7293 C C . ALA B 1 472 ? -19.222 -17.590 -14.100 1.00 82.97 466 ALA A C 1
ATOM 7294 O O . ALA B 1 472 ? -19.288 -16.496 -14.665 1.00 87.05 466 ALA A O 1
ATOM 7296 N N . SER B 1 473 ? -18.845 -17.729 -12.830 1.00 78.88 467 SER A N 1
ATOM 7297 C CA . SER B 1 473 ? -18.481 -16.594 -11.996 1.00 81.74 467 SER A CA 1
ATOM 7298 C C . SER B 1 473 ? -17.488 -17.057 -10.940 1.00 81.06 467 SER A C 1
ATOM 7299 O O . SER B 1 473 ? -17.524 -18.208 -10.499 1.00 79.60 467 SER A O 1
ATOM 7302 N N . SER B 1 474 ? -16.601 -16.149 -10.538 1.00 77.58 468 SER A N 1
ATOM 7303 C CA . SER B 1 474 ? -15.549 -16.460 -9.583 1.00 79.63 468 SER A CA 1
ATOM 7304 C C . SER B 1 474 ? -15.735 -15.652 -8.306 1.00 82.22 468 SER A C 1
ATOM 7305 O O . SER B 1 474 ? -16.357 -14.586 -8.300 1.00 83.20 468 SER A O 1
ATOM 7308 N N . VAL B 1 475 ? -15.176 -16.175 -7.219 1.00 79.28 469 VAL A N 1
ATOM 7309 C CA . VAL B 1 475 ? -15.244 -15.556 -5.901 1.00 80.55 469 VAL A CA 1
ATOM 7310 C C . VAL B 1 475 ? -13.876 -14.953 -5.609 1.00 77.92 469 VAL A C 1
ATOM 7311 O O . VAL B 1 475 ? -12.895 -15.685 -5.428 1.00 75.44 469 VAL A O 1
ATOM 7315 N N . LYS B 1 476 ? -13.804 -13.623 -5.562 1.00 78.68 470 LYS A N 1
ATOM 7316 C CA . LYS B 1 476 ? -12.535 -12.961 -5.287 1.00 77.96 470 LYS A CA 1
ATOM 7317 C C . LYS B 1 476 ? -12.047 -13.320 -3.890 1.00 74.73 470 LYS A C 1
ATOM 7318 O O . LYS B 1 476 ? -12.800 -13.245 -2.916 1.00 70.06 470 LYS A O 1
ATOM 7324 N N . GLY B 1 477 ? -10.776 -13.707 -3.797 1.00 79.22 471 GLY A N 1
ATOM 7325 C CA . GLY B 1 477 ? -10.201 -14.162 -2.553 1.00 80.40 471 GLY A CA 1
ATOM 7326 C C . GLY B 1 477 ? -10.290 -15.654 -2.322 1.00 81.56 471 GLY A C 1
ATOM 7327 O O . GLY B 1 477 ? -9.636 -16.161 -1.401 1.00 81.68 471 GLY A O 1
ATOM 7328 N N . GLY B 1 478 ? -11.075 -16.370 -3.124 1.00 80.88 472 GLY A N 1
ATOM 7329 C CA . GLY B 1 478 ? -11.191 -17.809 -3.013 1.00 83.45 472 GLY A CA 1
ATOM 7330 C C . GLY B 1 478 ? -11.720 -18.237 -1.657 1.00 84.99 472 GLY A C 1
ATOM 7331 O O . GLY B 1 478 ? -12.465 -17.516 -0.983 1.00 81.41 472 GLY A O 1
ATOM 7332 N N . ILE B 1 479 ? -11.317 -19.442 -1.246 1.00 82.98 473 ILE A N 1
ATOM 7333 C CA . ILE B 1 479 ? -11.729 -19.974 0.046 1.00 83.68 473 ILE A CA 1
ATOM 7334 C C . ILE B 1 479 ? -11.148 -19.158 1.193 1.00 81.93 473 ILE A C 1
ATOM 7335 O O . ILE B 1 479 ? -11.681 -19.190 2.309 1.00 85.85 473 ILE A O 1
ATOM 7340 N N . ALA B 1 480 ? -10.067 -18.414 0.945 1.00 81.26 474 ALA A N 1
ATOM 7341 C CA . ALA B 1 480 ? -9.458 -17.608 1.995 1.00 80.49 474 ALA A CA 1
ATOM 7342 C C . ALA B 1 480 ? -10.293 -16.384 2.347 1.00 82.19 474 ALA A C 1
ATOM 7343 O O . ALA B 1 480 ? -10.177 -15.873 3.466 1.00 86.68 474 ALA A O 1
ATOM 7345 N N . ALA B 1 481 ? -11.128 -15.904 1.425 1.00 81.13 475 ALA A N 1
ATOM 7346 C CA . ALA B 1 481 ? -11.935 -14.716 1.677 1.00 81.97 475 ALA A CA 1
ATOM 7347 C C . ALA B 1 481 ? -13.276 -15.046 2.317 1.00 83.92 475 ALA A C 1
ATOM 7348 O O . ALA B 1 481 ? -13.757 -14.287 3.164 1.00 86.72 475 ALA A O 1
ATOM 7350 N N . VAL B 1 482 ? -13.894 -16.163 1.928 1.00 80.95 476 VAL A N 1
ATOM 7351 C CA . VAL B 1 482 ? -15.189 -16.520 2.497 1.00 87.44 476 VAL A CA 1
ATOM 7352 C C . VAL B 1 482 ? -15.057 -16.842 3.981 1.00 87.81 476 VAL A C 1
ATOM 7353 O O . VAL B 1 482 ? -15.980 -16.583 4.764 1.00 89.28 476 VAL A O 1
ATOM 7357 N N . ARG B 1 483 ? -13.912 -17.385 4.399 1.00 83.92 477 ARG A N 1
ATOM 7358 C CA . ARG B 1 483 ? -13.722 -17.709 5.809 1.00 87.72 477 ARG A CA 1
ATOM 7359 C C . ARG B 1 483 ? -13.583 -16.456 6.664 1.00 89.67 477 ARG A C 1
ATOM 7360 O O . ARG B 1 483 ? -14.031 -16.444 7.816 1.00 92.43 477 ARG A O 1
ATOM 7368 N N . LYS B 1 484 ? -12.977 -15.397 6.126 1.00 86.41 478 LYS A N 1
ATOM 7369 C CA . LYS B 1 484 ? -12.827 -14.162 6.887 1.00 86.95 478 LYS A CA 1
ATOM 7370 C C . LYS B 1 484 ? -14.016 -13.224 6.708 1.00 82.60 478 LYS A C 1
ATOM 7371 O O . LYS B 1 484 ? -14.432 -12.568 7.668 1.00 83.34 478 LYS A O 1
ATOM 7377 N N . ASP B 1 485 ? -14.585 -13.155 5.501 1.00 84.82 479 ASP A N 1
ATOM 7378 C CA . ASP B 1 485 ? -15.727 -12.276 5.271 1.00 83.84 479 ASP A CA 1
ATOM 7379 C C . ASP B 1 485 ? -17.008 -12.860 5.853 1.00 86.52 479 ASP A C 1
ATOM 7380 O O . ASP B 1 485 ? -17.853 -12.119 6.368 1.00 88.04 479 ASP A O 1
ATOM 7385 N N . LEU B 1 486 ? -17.168 -14.184 5.785 1.00 88.53 480 LEU A N 1
ATOM 7386 C CA . LEU B 1 486 ? -18.340 -14.882 6.311 1.00 90.16 480 LEU A CA 1
ATOM 7387 C C . LEU B 1 486 ? -17.863 -15.931 7.308 1.00 87.26 480 LEU A C 1
ATOM 7388 O O . LEU B 1 486 ? -17.830 -17.131 6.994 1.00 85.37 480 LEU A O 1
ATOM 7393 N N . PRO B 1 487 ? -17.482 -15.520 8.520 1.00 89.45 481 PRO A N 1
ATOM 7394 C CA . PRO B 1 487 ? -17.009 -16.507 9.501 1.00 85.65 481 PRO A CA 1
ATOM 7395 C C . PRO B 1 487 ? -18.112 -17.408 10.025 1.00 84.88 481 PRO A C 1
ATOM 7396 O O . PRO B 1 487 ? -17.825 -18.531 10.457 1.00 86.96 481 PRO A O 1
ATOM 7400 N N . GLN B 1 488 ? -19.365 -16.952 10.000 1.00 81.74 482 GLN A N 1
ATOM 7401 C CA . GLN B 1 488 ? -20.462 -17.712 10.586 1.00 86.09 482 GLN A CA 1
ATOM 7402 C C . GLN B 1 488 ? -20.940 -18.864 9.710 1.00 87.80 482 GLN A C 1
ATOM 7403 O O . GLN B 1 488 ? -21.667 -19.731 10.208 1.00 90.51 482 GLN A O 1
ATOM 7409 N N . MET B 1 489 ? -20.558 -18.907 8.436 1.00 90.97 483 MET A N 1
ATOM 7410 C CA . MET B 1 489 ? -20.970 -20.017 7.586 1.00 93.01 483 MET A CA 1
ATOM 7411 C C . MET B 1 489 ? -20.178 -21.269 7.943 1.00 91.11 483 MET A C 1
ATOM 7412 O O . MET B 1 489 ? -18.944 -21.245 7.991 1.00 86.36 483 MET A O 1
ATOM 7417 N N . GLN B 1 490 ? -20.893 -22.362 8.195 1.00 90.39 484 GLN A N 1
ATOM 7418 C CA . GLN B 1 490 ? -20.262 -23.609 8.603 1.00 96.59 484 GLN A CA 1
ATOM 7419 C C . GLN B 1 490 ? -19.635 -24.303 7.401 1.00 94.34 484 GLN A C 1
ATOM 7420 O O . GLN B 1 490 ? -20.296 -24.518 6.381 1.00 89.15 484 GLN A O 1
ATOM 7426 N N . MET B 1 491 ? -18.354 -24.652 7.526 1.00 98.63 485 MET A N 1
ATOM 7427 C CA . MET B 1 491 ? -17.653 -25.340 6.446 1.00 94.34 485 MET A CA 1
ATOM 7428 C C . MET B 1 491 ? -18.050 -26.811 6.376 1.00 97.42 485 MET A C 1
ATOM 7429 O O . MET B 1 491 ? -18.556 -27.277 5.349 1.00 97.29 485 MET A O 1
ATOM 7434 N N . ALA B 1 492 ? -17.825 -27.547 7.465 1.00 97.10 486 ALA A N 1
ATOM 7435 C CA . ALA B 1 492 ? -18.056 -28.994 7.551 1.00 99.42 486 ALA A CA 1
ATOM 7436 C C . ALA B 1 492 ? -17.139 -29.777 6.610 1.00 91.27 486 ALA A C 1
ATOM 7437 O O . ALA B 1 492 ? -17.072 -29.512 5.410 1.00 75.59 486 ALA A O 1
#

Radius of gyration: 47.27 Å; Cα contacts (8 Å, |Δi|>4): 1830; chains: 2; bounding box: 72×133×100 Å

Nearest PDB structures (foldseek):
  8h4h-assembly1_N-2  TM=1.002E+00  e=0.000E+00  Pyrenophora teres f. teres 0-1
  8h4q-assembly1_N-2  TM=9.996E-01  e=2.843E-97  Pyrenophora teres f. teres 0-1
  8h4q-assembly1_A-2  TM=9.772E-01  e=8.307E-90  Pyrenophora teres f. teres 0-1
  3dki-assembly1_A  TM=8.646E-01  e=2.197E-20  Mycobacterium tuberculosis
  3dwi-assembly1_B  TM=8.651E-01  e=5.998E-20  Mycobacterium tuberculosis H37Rv

Foldseek 3Di:
DDEDPPLDADDPLSLVLLQDCVHHPHQDKAWFDPVLVVCVVVQAIEIERQCCPRPLRFVLLLLQQLCVPFPDAPFAAAEEEEDAQSNQLSNCSCCCNPRNHRHYEYEFAPPRDPLSVVVCVVSNYHYDHAYDDRQDFCPPCRDPNVVLVVVCVVDRHYTYSRCLAHLSLLCSCLVGVQVSVCVVCVQAAEEWEEAASLSNLLNNQVNCCPVVVRHAREYEAEDPPADDPDHHHPVSVVRGPRVNVSRHPYYYYDHQLQQLVQQVVCVVSPSFAASRQSRGVVSVVVVCVVCVVVPNNCVSHDVRHYYYYYGGGGHVSPVVVSPVSDDCPPPDDDPLVVLPPQQPFDADVVLEDAQVVVVVVCVVDDLQPAAEEEEQADPVVVVQWDDPSHHYNHDPLDYLPDAQCVVPVVSSRRLSVVLLVCPDVVVCVVSVQANHEYEYAYNAQNSSRSNCRSQVVVRGNYGYHHGHVVSCCVVIVSSVVVD/DQPVLDADDPQRVVLLQDCVNGPHQDKAWFDPVLPPCVVQQEIEIERQCCPRPLRFVLLLLLQLCVPFPDAPQAAAEEEEALQSNQSSNCVCCCSPPNHNHYEYEFAPPRDPLSVVVCVVSNYHYDHAYDDRQDACPPCRGPNVVLVVVCVPSVNYDYSRLLAHLSQLCSCLVRVQVRCCVVCVQALEEWEEAASDSNQLNNLVNCCPVVVRHAREYEAEDPPADDRRHHHPVSPVPGPRVNVNRHDYYHYDHQLQLLVQQLVCVVSPSFAASVQSRRVVSVVVVCVVCVVVVNNQVSADPPSHHYYYYYGGGGHVSVVVVSPVSDDCPVPDDDPLVVVVPQQPFDFDPVQEDALVVCVVPPAAEEEAEDPVVVVVWAAPRHHYDYDPLDYPPHDFCVVDSVSVNVLSVRLLVCPDPVNCVVVPQPPTEYEYAYQQFRSQRSNCRNVVVVVGNYGYHHGGPNRCCVVPVPRDTD